Protein AF-0000000069743274 (afdb_homodimer)

Sequence (1326 aa):
MYKWIEPKICWEDLTDAIRLPPSGEKKDCPPCNPGFYNNGSSSCHPCPPGTFSDGTKECRPCPAGTEPALGFEYKWWNVLPGNMKTSCFNVGNSKCDGMNGWEVAGDHIQSGAGGSDNDYLILNLHIPGFKPPTSMTGAMGSELGRITFVFETLCSADCILYFMMDINRKSTNVVESWGGTKEKQAYTHIIFKNATFTFTWAFQRTNEGQDNRRFINDMVKIYSITATNAVDGVASSCRACALGSEQLGSSCVPCPPGHYIEKETNQCKECPPDTYLSIHQVYGKEACIPCGPGSRSTQDHSACYSDCFFYHEKENQTLHYDFSNLSSVGSLMNGPSFTSKGTKYFHFFNISLCGHEGKKMALCTNNITDFTVKEMVAGSDDYTNLVGAFVCQSTIIPSESKGFRAALSSQSIILADTFLGVTVETTLQNINIKEDMFPVPPSQIPDVHFFYKSSTTTTSCVNGRSTAVKMRCNPTKLGAGMISVPSKCPAGTCDGCTFYFLWESSEACPLCTEHDFHEIEGACKRGFQETLYVWNEPKWCIKGISLPEKKLSTCETVDFWLKVGAGVGAFTAVLLVALTCYFWKKNQKLEYKYSKLVMTTNSKECELPAADSCAIMEGEDNEEEVVYSNKQSLLGKLKSLATKEKEDHFESVQLKSSRSPNIMYKWIEPKICWEDLTDAIRLPPSGEKKDCPPCNPGFYNNGSSSCHPCPPGTFSDGTKECRPCPAGTEPALGFEYKWWNVLPGNMKTSCFNVGNSKCDGMNGWEVAGDHIQSGAGGSDNDYLILNLHIPGFKPPTSMTGAMGSELGRITFVFETLCSADCILYFMMDINRKSTNVVESWGGTKEKQAYTHIIFKNATFTFTWAFQRTNEGQDNRRFINDMVKIYSITATNAVDGVASSCRACALGSEQLGSSCVPCPPGHYIEKETNQCKECPPDTYLSIHQVYGKEACIPCGPGSRSTQDHSACYSDCFFYHEKENQTLHYDFSNLSSVGSLMNGPSFTSKGTKYFHFFNISLCGHEGKKMALCTNNITDFTVKEMVAGSDDYTNLVGAFVCQSTIIPSESKGFRAALSSQSIILADTFLGVTVETTLQNINIKEDMFPVPPSQIPDVHFFYKSSTTTTSCVNGRSTAVKMRCNPTKLGAGMISVPSKCPAGTCDGCTFYFLWESSEACPLCTEHDFHEIEGACKRGFQETLYVWNEPKWCIKGISLPEKKLSTCETVDFWLKVGAGVGAFTAVLLVALTCYFWKKNQKLEYKYSKLVMTTNSKECELPAADSCAIMEGEDNEEEVVYSNKQSLLGKLKSLATKEKEDHFESVQLKSSRSPNI

InterPro domains:
  IPR009011 Mannose-6-phosphate receptor binding domain superfamily [G3DSA:2.70.130.10] (306-519)
  IPR009011 Mannose-6-phosphate receptor binding domain superfamily [SSF50911] (304-510)
  IPR009030 Growth factor receptor cysteine-rich domain superfamily [SSF57184] (26-96)
  IPR009030 Growth factor receptor cysteine-rich domain superfamily [SSF57184] (234-309)
  IPR039181 Endosome/lysosome-associated apoptosis and autophagy regulator family member 1/2 [PTHR22727] (1-662)
  IPR044865 MRH domain [PS51914] (306-511)
  IPR056606 Elapor1/2, C-terminal domain [PF23089] (516-551)
  IPR056607 Elapor1/2, mannose 6-phosphate receptor homology domain [PF23087] (315-513)
  IPR056608 Elapor1/2, galactose binding domain [PF23031] (72-235)
  IPR056610 Elapor1/2, TNF receptor-like [PF23091] (31-71)

Structure (mmCIF, N/CA/C/O backbone):
data_AF-0000000069743274-model_v1
#
loop_
_entity.id
_entity.type
_entity.pdbx_description
1 polymer 'MRH domain-containing protein'
#
loop_
_atom_site.group_PDB
_atom_site.id
_atom_site.type_symbol
_atom_site.label_atom_id
_atom_site.label_alt_id
_atom_site.label_comp_id
_atom_site.label_asym_id
_atom_site.label_entity_id
_atom_site.label_seq_id
_atom_site.pdbx_PDB_ins_code
_atom_site.Cartn_x
_atom_site.Cartn_y
_atom_site.Cartn_z
_atom_site.occupancy
_atom_site.B_iso_or_equiv
_atom_site.auth_seq_id
_atom_site.auth_comp_id
_atom_site.auth_asym_id
_atom_site.auth_atom_id
_atom_site.pdbx_PDB_model_num
ATOM 1 N N . MET A 1 1 ? 36.125 -41.031 6.293 1 51 1 MET A N 1
ATOM 2 C CA . MET A 1 1 ? 37.156 -40.188 6.902 1 51 1 MET A CA 1
ATOM 3 C C . MET A 1 1 ? 36.531 -38.969 7.562 1 51 1 MET A C 1
ATOM 5 O O . MET A 1 1 ? 35.656 -38.312 6.977 1 51 1 MET A O 1
ATOM 9 N N . TYR A 1 2 ? 36.656 -38.875 8.836 1 56.78 2 TYR A N 1
ATOM 10 C CA . TYR A 1 2 ? 36.188 -37.75 9.633 1 56.78 2 TYR A CA 1
ATOM 11 C C . TYR A 1 2 ? 37.094 -36.531 9.469 1 56.78 2 TYR A C 1
ATOM 13 O O . TYR A 1 2 ? 38.312 -36.688 9.453 1 56.78 2 TYR A O 1
ATOM 21 N N . LYS A 1 3 ? 36.594 -35.469 8.938 1 60.75 3 LYS A N 1
ATOM 22 C CA . LYS A 1 3 ? 37.344 -34.219 8.891 1 60.75 3 LYS A CA 1
ATOM 23 C C . LYS A 1 3 ? 36.719 -33.156 9.758 1 60.75 3 LYS A C 1
ATOM 25 O O . LYS A 1 3 ? 35.5 -33.156 9.984 1 60.75 3 LYS A O 1
ATOM 30 N N . TRP A 1 4 ? 37.625 -32.312 10.289 1 58.5 4 TRP A N 1
ATOM 31 C CA . TRP A 1 4 ? 37.156 -31.203 11.078 1 58.5 4 TRP A CA 1
ATOM 32 C C . TRP A 1 4 ? 36.375 -30.219 10.195 1 58.5 4 TRP A C 1
ATOM 34 O O . TRP A 1 4 ? 36.688 -30.031 9.023 1 58.5 4 TRP A O 1
ATOM 44 N N . ILE A 1 5 ? 35.219 -29.703 10.703 1 59.84 5 ILE A N 1
ATOM 45 C CA . ILE A 1 5 ? 34.5 -28.625 10.023 1 59.84 5 ILE A CA 1
ATOM 46 C C . ILE A 1 5 ? 35.406 -27.406 9.922 1 59.84 5 ILE A C 1
ATOM 48 O O . ILE A 1 5 ? 35.938 -26.938 10.922 1 59.84 5 ILE A O 1
ATOM 52 N N . GLU A 1 6 ? 35.812 -26.984 8.727 1 56.31 6 GLU A N 1
ATOM 53 C CA . GLU A 1 6 ? 36.688 -25.812 8.562 1 56.31 6 GLU A CA 1
ATOM 54 C C . GLU A 1 6 ? 35.875 -24.516 8.516 1 56.31 6 GLU A C 1
ATOM 56 O O . GLU A 1 6 ? 34.781 -24.484 7.949 1 56.31 6 GLU A O 1
ATOM 61 N N . PRO A 1 7 ? 36.469 -23.453 9.078 1 55.72 7 PRO A N 1
ATOM 62 C CA . PRO A 1 7 ? 37.719 -23.375 9.844 1 55.72 7 PRO A CA 1
ATOM 63 C C . PRO A 1 7 ? 37.594 -24 11.227 1 55.72 7 PRO A C 1
ATOM 65 O O . PRO A 1 7 ? 36.531 -23.922 11.859 1 55.72 7 PRO A O 1
ATOM 68 N N . LYS A 1 8 ? 38.594 -24.641 11.594 1 57.34 8 LYS A N 1
ATOM 69 C CA . LYS A 1 8 ? 38.656 -25.297 12.898 1 57.34 8 LYS A CA 1
ATOM 70 C C . LYS A 1 8 ? 38.688 -24.266 14.031 1 57.34 8 LYS A C 1
ATOM 72 O O . LYS A 1 8 ? 39.625 -23.484 14.125 1 57.34 8 LYS A O 1
ATOM 77 N N . ILE A 1 9 ? 37.688 -24.172 14.609 1 58.56 9 ILE A N 1
ATOM 78 C CA . ILE A 1 9 ? 37.625 -23.172 15.68 1 58.56 9 ILE A CA 1
ATOM 79 C C . ILE A 1 9 ? 37.938 -23.844 17.016 1 58.56 9 ILE A C 1
ATOM 81 O O . ILE A 1 9 ? 38.094 -23.156 18.031 1 58.56 9 ILE A O 1
ATOM 85 N N . CYS A 1 10 ? 37.969 -25.109 16.969 1 60.06 10 CYS A N 1
ATOM 86 C CA . CYS A 1 10 ? 38.156 -25.797 18.25 1 60.06 10 CYS A CA 1
ATOM 87 C C . CYS A 1 10 ? 39.625 -26.125 18.484 1 60.06 10 CYS A C 1
ATOM 89 O O . CYS A 1 10 ? 40.406 -26.203 17.531 1 60.06 10 CYS A O 1
ATOM 91 N N . TRP A 1 11 ? 40.094 -25.984 19.734 1 65.31 11 TRP A N 1
ATOM 92 C CA . TRP A 1 11 ? 41.438 -26.359 20.109 1 65.31 11 TRP A CA 1
ATOM 93 C C . TRP A 1 11 ? 41.531 -27.859 20.359 1 65.31 11 TRP A C 1
ATOM 95 O O . TRP A 1 11 ? 40.75 -28.438 21.094 1 65.31 11 TRP A O 1
ATOM 105 N N . GLU A 1 12 ? 42.312 -28.453 19.609 1 60.69 12 GLU A N 1
ATOM 106 C CA . GLU A 1 12 ? 42.469 -29.891 19.703 1 60.69 12 GLU A CA 1
ATOM 107 C C . GLU A 1 12 ? 43.219 -30.281 20.969 1 60.69 12 GLU A C 1
ATOM 109 O O . GLU A 1 12 ? 43.031 -31.375 21.516 1 60.69 12 GLU A O 1
ATOM 114 N N . ASP A 1 13 ? 44.062 -29.406 21.453 1 62.72 13 ASP A N 1
ATOM 115 C CA . ASP A 1 13 ? 45 -29.797 22.484 1 62.72 13 ASP A CA 1
ATOM 116 C C . ASP A 1 13 ? 44.406 -29.688 23.875 1 62.72 13 ASP A C 1
ATOM 118 O O . ASP A 1 13 ? 45.094 -29.844 24.891 1 62.72 13 ASP A O 1
ATOM 122 N N . LEU A 1 14 ? 43.125 -29.391 23.812 1 61.12 14 LEU A N 1
ATOM 123 C CA . LEU A 1 14 ? 42.562 -29.375 25.141 1 61.12 14 LEU A CA 1
ATOM 124 C C . LEU A 1 14 ? 42.219 -30.781 25.609 1 61.12 14 LEU A C 1
ATOM 126 O O . LEU A 1 14 ? 41.906 -31.656 24.781 1 61.12 14 LEU A O 1
ATOM 130 N N . THR A 1 15 ? 42.562 -31.188 26.812 1 66.5 15 THR A N 1
ATOM 131 C CA . THR A 1 15 ? 42.469 -32.531 27.391 1 66.5 15 THR A CA 1
ATOM 132 C C . THR A 1 15 ? 41.094 -33.125 27.078 1 66.5 15 THR A C 1
ATOM 134 O O . THR A 1 15 ? 41 -34.312 26.781 1 66.5 15 THR A O 1
ATOM 137 N N . ASP A 1 16 ? 40.094 -32.344 27.047 1 63.44 16 ASP A N 1
ATOM 138 C CA . ASP A 1 16 ? 38.75 -32.875 26.859 1 63.44 16 ASP A CA 1
ATOM 139 C C . ASP A 1 16 ? 38.25 -32.625 25.453 1 63.44 16 ASP A C 1
ATOM 141 O O . ASP A 1 16 ? 37.031 -32.719 25.188 1 63.44 16 ASP A O 1
ATOM 145 N N . ALA A 1 17 ? 39.156 -32.344 24.641 1 62.72 17 ALA A N 1
ATOM 146 C CA . ALA A 1 17 ? 38.75 -32.062 23.266 1 62.72 17 ALA A CA 1
ATOM 147 C C . ALA A 1 17 ? 38.469 -33.344 22.5 1 62.72 17 ALA A C 1
ATOM 149 O O . ALA A 1 17 ? 39.125 -34.375 22.734 1 62.72 17 ALA A O 1
ATOM 150 N N . ILE A 1 18 ? 37.406 -33.5 21.844 1 64.69 18 ILE A N 1
ATOM 151 C CA . ILE A 1 18 ? 37.062 -34.688 21.062 1 64.69 18 ILE A CA 1
ATOM 152 C C . ILE A 1 18 ? 38.062 -34.844 19.922 1 64.69 18 ILE A C 1
ATOM 154 O O . ILE A 1 18 ? 38.469 -33.875 19.312 1 64.69 18 ILE A O 1
ATOM 158 N N . ARG A 1 19 ? 38.688 -36.031 19.812 1 63.34 19 ARG A N 1
ATOM 159 C CA . ARG A 1 19 ? 39.625 -36.344 18.75 1 63.34 19 ARG A CA 1
ATOM 160 C C . ARG A 1 19 ? 38.906 -36.938 17.547 1 63.34 19 ARG A C 1
ATOM 162 O O . ARG A 1 19 ? 37.812 -37.5 17.672 1 63.34 19 ARG A O 1
ATOM 169 N N . LEU A 1 20 ? 39.438 -36.594 16.312 1 62.47 20 LEU A N 1
ATOM 170 C CA . LEU A 1 20 ? 38.906 -37.219 15.109 1 62.47 20 LEU A CA 1
ATOM 171 C C . LEU A 1 20 ? 38.906 -38.719 15.219 1 62.47 20 LEU A C 1
ATOM 173 O O . LEU A 1 20 ? 39.906 -39.312 15.648 1 62.47 20 LEU A O 1
ATOM 177 N N . PRO A 1 21 ? 37.844 -39.469 15.188 1 61.56 21 PRO A N 1
ATOM 178 C CA . PRO A 1 21 ? 37.875 -40.938 15.25 1 61.56 21 PRO A CA 1
ATOM 179 C C . PRO A 1 21 ? 38.875 -41.531 14.289 1 61.56 21 PRO A C 1
ATOM 181 O O . PRO A 1 21 ? 39.219 -40.938 13.258 1 61.56 21 PRO A O 1
ATOM 184 N N . PRO A 1 22 ? 39.594 -42.656 14.578 1 53.81 22 PRO A N 1
ATOM 185 C CA . PRO A 1 22 ? 40.594 -43.25 13.695 1 53.81 22 PRO A CA 1
ATOM 186 C C . PRO A 1 22 ? 40 -43.656 12.336 1 53.81 22 PRO A C 1
ATOM 188 O O . PRO A 1 22 ? 38.812 -43.938 12.234 1 53.81 22 PRO A O 1
ATOM 191 N N . SER A 1 23 ? 40.438 -43.25 11.172 1 53.41 23 SER A N 1
ATOM 192 C CA . SER A 1 23 ? 40 -43.438 9.789 1 53.41 23 SER A CA 1
ATOM 193 C C . SER A 1 23 ? 39.719 -44.875 9.484 1 53.41 23 SER A C 1
ATOM 195 O O . SER A 1 23 ? 39.219 -45.219 8.414 1 53.41 23 SER A O 1
ATOM 197 N N . GLY A 1 24 ? 40.219 -45.938 10.141 1 50 24 GLY A N 1
ATOM 198 C CA . GLY A 1 24 ? 40.312 -47.312 9.656 1 50 24 GLY A CA 1
ATOM 199 C C . GLY A 1 24 ? 39 -48.062 9.688 1 50 24 GLY A C 1
ATOM 200 O O . GLY A 1 24 ? 38.938 -49.219 9.273 1 50 24 GLY A O 1
ATOM 201 N N . GLU A 1 25 ? 38.094 -47.906 10.578 1 48.94 25 GLU A N 1
ATOM 202 C CA . GLU A 1 25 ? 37 -48.844 10.648 1 48.94 25 GLU A CA 1
ATOM 203 C C . GLU A 1 25 ? 36.094 -48.75 9.43 1 48.94 25 GLU A C 1
ATOM 205 O O . GLU A 1 25 ? 35.719 -47.656 9.039 1 48.94 25 GLU A O 1
ATOM 210 N N . LYS A 1 26 ? 36.156 -49.875 8.555 1 50.78 26 LYS A N 1
ATOM 211 C CA . LYS A 1 26 ? 35.281 -49.969 7.402 1 50.78 26 LYS A CA 1
ATOM 212 C C . LYS A 1 26 ? 33.812 -49.812 7.809 1 50.78 26 LYS A C 1
ATOM 214 O O . LYS A 1 26 ? 33.312 -50.562 8.656 1 50.78 26 LYS A O 1
ATOM 219 N N . LYS A 1 27 ? 33.25 -48.719 7.816 1 54.84 27 LYS A N 1
ATOM 220 C CA . LYS A 1 27 ? 31.812 -48.594 8.039 1 54.84 27 LYS A CA 1
ATOM 221 C C . LYS A 1 27 ? 31.047 -48.844 6.746 1 54.84 27 LYS A C 1
ATOM 223 O O . LYS A 1 27 ? 31.562 -48.625 5.648 1 54.84 27 LYS A O 1
ATOM 228 N N . ASP A 1 28 ? 29.969 -49.656 6.852 1 56.31 28 ASP A N 1
ATOM 229 C CA . ASP A 1 28 ? 29.094 -49.875 5.703 1 56.31 28 ASP A CA 1
ATOM 230 C C . ASP A 1 28 ? 28.812 -48.562 4.965 1 56.31 28 ASP A C 1
ATOM 232 O O . ASP A 1 28 ? 28.734 -47.5 5.582 1 56.31 28 ASP A O 1
ATOM 236 N N . CYS A 1 29 ? 29.094 -48.625 3.686 1 59.62 29 CYS A N 1
ATOM 237 C CA . CYS A 1 29 ? 28.891 -47.438 2.838 1 59.62 29 CYS A CA 1
ATOM 238 C C . CYS A 1 29 ? 27.5 -46.875 3.035 1 59.62 29 CYS A C 1
ATOM 240 O O . CYS A 1 29 ? 26.516 -47.594 3.094 1 59.62 29 CYS A O 1
ATOM 242 N N . PRO A 1 30 ? 27.406 -45.719 3.439 1 72.38 30 PRO A N 1
ATOM 243 C CA . PRO A 1 30 ? 26.094 -45.062 3.596 1 72.38 30 PRO A CA 1
ATOM 244 C C . PRO A 1 30 ? 25.234 -45.188 2.348 1 72.38 30 PRO A C 1
ATOM 246 O O . PRO A 1 30 ? 25.75 -45.312 1.237 1 72.38 30 PRO A O 1
ATOM 249 N N . PRO A 1 31 ? 24.031 -45.406 2.582 1 80.62 31 PRO A N 1
ATOM 250 C CA . PRO A 1 31 ? 23.125 -45.531 1.433 1 80.62 31 PRO A CA 1
ATOM 251 C C . PRO A 1 31 ? 23.188 -44.312 0.516 1 80.62 31 PRO A C 1
ATOM 253 O O . PRO A 1 31 ? 23.562 -43.219 0.954 1 80.62 31 PRO A O 1
ATOM 256 N N . CYS A 1 32 ? 23.047 -44.562 -0.749 1 89.81 32 CYS A N 1
ATOM 257 C CA . CYS A 1 32 ? 22.953 -43.469 -1.715 1 89.81 32 CYS A CA 1
ATOM 258 C C . CYS A 1 32 ? 21.562 -42.844 -1.693 1 89.81 32 CYS A C 1
ATOM 260 O O . CYS A 1 32 ? 20.609 -43.469 -1.201 1 89.81 32 CYS A O 1
ATOM 262 N N . ASN A 1 33 ? 21.547 -41.625 -2.074 1 93.94 33 ASN A N 1
ATOM 263 C CA . ASN A 1 33 ? 20.234 -41 -2.234 1 93.94 33 ASN A CA 1
ATOM 264 C C . ASN A 1 33 ? 19.375 -41.719 -3.266 1 93.94 33 ASN A C 1
ATOM 266 O O . ASN A 1 33 ? 19.906 -42.312 -4.211 1 93.94 33 ASN A O 1
ATOM 270 N N . PRO A 1 34 ? 18.078 -41.75 -3.053 1 93.75 34 PRO A N 1
ATOM 271 C CA . PRO A 1 34 ? 17.219 -42.375 -4.059 1 93.75 34 PRO A CA 1
ATOM 272 C C . PRO A 1 34 ? 17.5 -41.875 -5.473 1 93.75 34 PRO A C 1
ATOM 274 O O . PRO A 1 34 ? 17.703 -40.656 -5.672 1 93.75 34 PRO A O 1
ATOM 277 N N . GLY A 1 35 ? 17.594 -42.812 -6.449 1 94.62 35 GLY A N 1
ATOM 278 C CA . GLY A 1 35 ? 17.938 -42.469 -7.82 1 94.62 35 GLY A CA 1
ATOM 279 C C . GLY A 1 35 ? 19.391 -42.688 -8.141 1 94.62 35 GLY A C 1
ATOM 280 O O . GLY A 1 35 ? 19.797 -42.656 -9.312 1 94.62 35 GLY A O 1
ATOM 281 N N . PHE A 1 36 ? 20.141 -42.906 -7.094 1 92.88 36 PHE A N 1
ATOM 282 C CA . PHE A 1 36 ? 21.562 -43.188 -7.242 1 92.88 36 PHE A CA 1
ATOM 283 C C . PHE A 1 36 ? 21.875 -44.625 -6.824 1 92.88 36 PHE A C 1
ATOM 285 O O . PHE A 1 36 ? 21.047 -45.281 -6.188 1 92.88 36 PHE A O 1
ATOM 292 N N . TYR A 1 37 ? 22.984 -45.062 -7.352 1 89.56 37 TYR A N 1
ATOM 293 C CA . TYR A 1 37 ? 23.391 -46.406 -6.965 1 89.56 37 TYR A CA 1
ATOM 294 C C . TYR A 1 37 ? 24.906 -46.469 -6.801 1 89.56 37 TYR A C 1
ATOM 296 O O . TYR A 1 37 ? 25.641 -45.594 -7.273 1 89.56 37 TYR A O 1
ATOM 304 N N . ASN A 1 38 ? 25.219 -47.438 -5.988 1 82.88 38 ASN A N 1
ATOM 305 C CA . ASN A 1 38 ? 26.641 -47.688 -5.762 1 82.88 38 ASN A CA 1
ATOM 306 C C . ASN A 1 38 ? 27.156 -48.844 -6.645 1 82.88 38 ASN A C 1
ATOM 308 O O . ASN A 1 38 ? 26.625 -49.938 -6.602 1 82.88 38 ASN A O 1
ATOM 312 N N . ASN A 1 39 ? 28.016 -48.562 -7.707 1 72.75 39 ASN A N 1
ATOM 313 C CA . ASN A 1 39 ? 28.578 -49.594 -8.57 1 72.75 39 ASN A CA 1
ATOM 314 C C . ASN A 1 39 ? 29.797 -50.281 -7.926 1 72.75 39 ASN A C 1
ATOM 316 O O . ASN A 1 39 ? 30.75 -50.625 -8.617 1 72.75 39 ASN A O 1
ATOM 320 N N . GLY A 1 40 ? 29.734 -50.5 -6.707 1 65.06 40 GLY A N 1
ATOM 321 C CA . GLY A 1 40 ? 30.859 -51.156 -6.055 1 65.06 40 GLY A CA 1
ATOM 322 C C . GLY A 1 40 ? 31.938 -50.156 -5.621 1 65.06 40 GLY A C 1
ATOM 323 O O . GLY A 1 40 ? 32.906 -50.562 -4.949 1 65.06 40 GLY A O 1
ATOM 324 N N . SER A 1 41 ? 31.891 -48.969 -6.141 1 62.16 41 SER A N 1
ATOM 325 C CA . SER A 1 41 ? 32.844 -47.969 -5.707 1 62.16 41 SER A CA 1
ATOM 326 C C . SER A 1 41 ? 32.281 -47.094 -4.578 1 62.16 41 SER A C 1
ATOM 328 O O . SER A 1 41 ? 31.109 -47.219 -4.234 1 62.16 41 SER A O 1
ATOM 330 N N . SER A 1 42 ? 33.094 -46.469 -3.793 1 68 42 SER A N 1
ATOM 331 C CA . SER A 1 42 ? 32.75 -45.625 -2.662 1 68 42 SER A CA 1
ATOM 332 C C . SER A 1 42 ? 31.938 -44.406 -3.113 1 68 42 SER A C 1
ATOM 334 O O . SER A 1 42 ? 31.438 -43.656 -2.285 1 68 42 SER A O 1
ATOM 336 N N . SER A 1 43 ? 31.594 -44.312 -4.418 1 79.75 43 SER A N 1
ATOM 337 C CA . SER A 1 43 ? 30.891 -43.125 -4.875 1 79.75 43 SER A CA 1
ATOM 338 C C . SER A 1 43 ? 29.516 -43.469 -5.457 1 79.75 43 SER A C 1
ATOM 340 O O . SER A 1 43 ? 29.344 -44.562 -6.027 1 79.75 43 SER A O 1
ATOM 342 N N . CYS A 1 44 ? 28.562 -42.719 -5.078 1 88 44 CYS A N 1
ATOM 343 C CA . CYS A 1 44 ? 27.219 -42.875 -5.609 1 88 44 CYS A CA 1
ATOM 344 C C . CYS A 1 44 ? 27.094 -42.281 -7.004 1 88 44 CYS A C 1
ATOM 346 O O . CYS A 1 44 ? 27.578 -41.156 -7.246 1 88 44 CYS A O 1
ATOM 348 N N . HIS A 1 45 ? 26.594 -43.062 -7.922 1 88.81 45 HIS A N 1
ATOM 349 C CA . HIS A 1 45 ? 26.391 -42.594 -9.289 1 88.81 45 HIS A CA 1
ATOM 350 C C . HIS A 1 45 ? 24.906 -42.562 -9.633 1 88.81 45 HIS A C 1
ATOM 352 O O . HIS A 1 45 ? 24.125 -43.344 -9.125 1 88.81 45 HIS A O 1
ATOM 358 N N . PRO A 1 46 ? 24.578 -41.594 -10.461 1 92.56 46 PRO A N 1
ATOM 359 C CA . PRO A 1 46 ? 23.172 -41.531 -10.867 1 92.56 46 PRO A CA 1
ATOM 360 C C . PRO A 1 46 ? 22.75 -42.719 -11.719 1 92.56 46 PRO A C 1
ATOM 362 O O . PRO A 1 46 ? 23.531 -43.219 -12.539 1 92.56 46 PRO A O 1
ATOM 365 N N . CYS A 1 47 ? 21.531 -43.188 -11.516 1 93.31 47 CYS A N 1
ATOM 366 C CA . CYS A 1 47 ? 21 -44.25 -12.344 1 93.31 47 CYS A CA 1
ATOM 367 C C . CYS A 1 47 ? 20.875 -43.812 -13.797 1 93.31 47 CYS A C 1
ATOM 369 O O . CYS A 1 47 ? 20.531 -42.688 -14.078 1 93.31 47 CYS A O 1
ATOM 371 N N . PRO A 1 48 ? 21.219 -44.719 -14.68 1 90.88 48 PRO A N 1
ATOM 372 C CA . PRO A 1 48 ? 21.062 -44.375 -16.094 1 90.88 48 PRO A CA 1
ATOM 373 C C . PRO A 1 48 ? 19.625 -44.062 -16.469 1 90.88 48 PRO A C 1
ATOM 375 O O . PRO A 1 48 ? 18.688 -44.406 -15.742 1 90.88 48 PRO A O 1
ATOM 378 N N . PRO A 1 49 ? 19.531 -43.375 -17.625 1 90.06 49 PRO A N 1
ATOM 379 C CA . PRO A 1 49 ? 18.172 -43 -18.047 1 90.06 49 PRO A CA 1
ATOM 380 C C . PRO A 1 49 ? 17.266 -44.219 -18.234 1 90.06 49 PRO A C 1
ATOM 382 O O . PRO A 1 49 ? 17.703 -45.25 -18.797 1 90.06 49 PRO A O 1
ATOM 385 N N . GLY A 1 50 ? 16.125 -44.219 -17.719 1 88.5 50 GLY A N 1
ATOM 386 C CA . GLY A 1 50 ? 15.148 -45.281 -17.859 1 88.5 50 GLY A CA 1
ATOM 387 C C . GLY A 1 50 ? 15.148 -46.25 -16.703 1 88.5 50 GLY A C 1
ATOM 388 O O . GLY A 1 50 ? 14.336 -47.188 -16.656 1 88.5 50 GLY A O 1
ATOM 389 N N . THR A 1 51 ? 16.047 -46.156 -15.914 1 92.25 51 THR A N 1
ATOM 390 C CA . THR A 1 51 ? 16.172 -47.062 -14.766 1 92.25 51 THR A CA 1
ATOM 391 C C . THR A 1 51 ? 15.883 -46.312 -13.469 1 92.25 51 THR A C 1
ATOM 393 O O . THR A 1 51 ? 15.789 -45.062 -13.461 1 92.25 51 THR A O 1
ATOM 396 N N . PHE A 1 52 ? 15.57 -47.031 -12.43 1 93.69 52 PHE A N 1
ATOM 397 C CA . PHE A 1 52 ? 15.289 -46.438 -11.125 1 93.69 52 PHE A CA 1
ATOM 398 C C . PHE A 1 52 ? 15.961 -47.219 -10.008 1 93.69 52 PHE A C 1
ATOM 400 O O . PHE A 1 52 ? 16.359 -48.375 -10.211 1 93.69 52 PHE A O 1
ATOM 407 N N . SER A 1 53 ? 16.266 -46.531 -8.906 1 93.06 53 SER A N 1
ATOM 408 C CA . SER A 1 53 ? 16.812 -47.156 -7.707 1 93.06 53 SER A CA 1
ATOM 409 C C . SER A 1 53 ? 16.375 -46.406 -6.449 1 93.06 53 SER A C 1
ATOM 411 O O . SER A 1 53 ? 16.156 -45.188 -6.488 1 93.06 53 SER A O 1
ATOM 413 N N . ASP A 1 54 ? 16.188 -47.125 -5.434 1 88.19 54 ASP A N 1
ATOM 414 C CA . ASP A 1 54 ? 15.828 -46.5 -4.168 1 88.19 54 ASP A CA 1
ATOM 415 C C . ASP A 1 54 ? 17.078 -46.062 -3.398 1 88.19 54 ASP A C 1
ATOM 417 O O . ASP A 1 54 ? 16.969 -45.562 -2.283 1 88.19 54 ASP A O 1
ATOM 421 N N . GLY A 1 55 ? 18.203 -46.25 -3.992 1 88.38 55 GLY A N 1
ATOM 422 C CA . GLY A 1 55 ? 19.453 -45.844 -3.354 1 88.38 55 GLY A CA 1
ATOM 423 C C . GLY A 1 55 ? 20.203 -47 -2.727 1 88.38 55 GLY A C 1
ATOM 424 O O . GLY A 1 55 ? 21.391 -46.906 -2.438 1 88.38 55 GLY A O 1
ATOM 425 N N . THR A 1 56 ? 19.422 -48.125 -2.48 1 82.81 56 THR A N 1
ATOM 426 C CA . THR A 1 56 ? 20.047 -49.281 -1.813 1 82.81 56 THR A CA 1
ATOM 427 C C . THR A 1 56 ? 20.297 -50.406 -2.807 1 82.81 56 THR A C 1
ATOM 429 O O . THR A 1 56 ? 21.141 -51.25 -2.564 1 82.81 56 THR A O 1
ATOM 432 N N . LYS A 1 57 ? 19.594 -50.344 -3.896 1 84.31 57 LYS A N 1
ATOM 433 C CA . LYS A 1 57 ? 19.688 -51.438 -4.871 1 84.31 57 LYS A CA 1
ATOM 434 C C . LYS A 1 57 ? 20.281 -50.938 -6.188 1 84.31 57 LYS A C 1
ATOM 436 O O . LYS A 1 57 ? 20.453 -49.719 -6.379 1 84.31 57 LYS A O 1
ATOM 441 N N . GLU A 1 58 ? 20.641 -51.875 -6.973 1 87.44 58 GLU A N 1
ATOM 442 C CA . GLU A 1 58 ? 21.125 -51.531 -8.305 1 87.44 58 GLU A CA 1
ATOM 443 C C . GLU A 1 58 ? 20 -51 -9.18 1 87.44 58 GLU A C 1
ATOM 445 O O . GLU A 1 58 ? 18.812 -51.25 -8.922 1 87.44 58 GLU A O 1
ATOM 450 N N . CYS A 1 59 ? 20.422 -50.25 -10.125 1 93.12 59 CYS A N 1
ATOM 451 C CA . CYS A 1 59 ? 19.438 -49.625 -11.023 1 93.12 59 CYS A CA 1
ATOM 452 C C . CYS A 1 59 ? 18.719 -50.688 -11.852 1 93.12 59 CYS A C 1
ATOM 454 O O . CYS A 1 59 ? 19.359 -51.594 -12.391 1 93.12 59 CYS A O 1
ATOM 456 N N . ARG A 1 60 ? 17.469 -50.688 -11.875 1 92.94 60 ARG A N 1
ATOM 457 C CA . ARG A 1 60 ? 16.625 -51.594 -12.672 1 92.94 60 ARG A CA 1
ATOM 458 C C . ARG A 1 60 ? 15.805 -50.812 -13.688 1 92.94 60 ARG A C 1
ATOM 460 O O . ARG A 1 60 ? 15.391 -49.688 -13.43 1 92.94 60 ARG A O 1
ATOM 467 N N . PRO A 1 61 ? 15.617 -51.375 -14.82 1 91.88 61 PRO A N 1
ATOM 468 C CA . PRO A 1 61 ? 14.773 -50.719 -15.805 1 91.88 61 PRO A CA 1
ATOM 469 C C . PRO A 1 61 ? 13.312 -50.625 -15.375 1 91.88 61 PRO A C 1
ATOM 471 O O . PRO A 1 61 ? 12.797 -51.531 -14.727 1 91.88 61 PRO A O 1
ATOM 474 N N . CYS A 1 62 ? 12.727 -49.594 -15.703 1 89.56 62 CYS A N 1
ATOM 475 C CA . CYS A 1 62 ? 11.305 -49.438 -15.398 1 89.56 62 CYS A CA 1
ATOM 476 C C . CYS A 1 62 ? 10.461 -50.438 -16.188 1 89.56 62 CYS A C 1
ATOM 478 O O . CYS A 1 62 ? 10.719 -50.688 -17.359 1 89.56 62 CYS A O 1
ATOM 480 N N . PRO A 1 63 ? 9.492 -51.094 -15.492 1 83.19 63 PRO A N 1
ATOM 481 C CA . PRO A 1 63 ? 8.625 -52.062 -16.172 1 83.19 63 PRO A CA 1
ATOM 482 C C . PRO A 1 63 ? 7.805 -51.406 -17.297 1 83.19 63 PRO A C 1
ATOM 484 O O . PRO A 1 63 ? 7.691 -50.188 -17.359 1 83.19 63 PRO A O 1
ATOM 487 N N . ALA A 1 64 ? 7.312 -52.312 -18.141 1 76.69 64 ALA A N 1
ATOM 488 C CA . ALA A 1 64 ? 6.473 -51.812 -19.234 1 76.69 64 ALA A CA 1
ATOM 489 C C . ALA A 1 64 ? 5.242 -51.094 -18.703 1 76.69 64 ALA A C 1
ATOM 491 O O . ALA A 1 64 ? 4.633 -51.531 -17.719 1 76.69 64 ALA A O 1
ATOM 492 N N . GLY A 1 65 ? 4.98 -49.938 -19.219 1 76.44 65 GLY A N 1
ATOM 493 C CA . GLY A 1 65 ? 3.832 -49.125 -18.797 1 76.44 65 GLY A CA 1
ATOM 494 C C . GLY A 1 65 ? 4.168 -48.125 -17.703 1 76.44 65 GLY A C 1
ATOM 495 O O . GLY A 1 65 ? 3.273 -47.531 -17.094 1 76.44 65 GLY A O 1
ATOM 496 N N . THR A 1 66 ? 5.32 -48.156 -17.359 1 82.25 66 THR A N 1
ATOM 497 C CA . THR A 1 66 ? 5.762 -47.188 -16.359 1 82.25 66 THR A CA 1
ATOM 498 C C . THR A 1 66 ? 6.891 -46.312 -16.891 1 82.25 66 THR A C 1
ATOM 500 O O . THR A 1 66 ? 7.508 -46.656 -17.906 1 82.25 66 THR A O 1
ATOM 503 N N . GLU A 1 67 ? 6.992 -45.188 -16.422 1 86 67 GLU A N 1
ATOM 504 C CA . GLU A 1 67 ? 8.086 -44.281 -16.75 1 86 67 GLU A CA 1
ATOM 505 C C . GLU A 1 67 ? 8.82 -43.812 -15.492 1 86 67 GLU A C 1
ATOM 507 O O . GLU A 1 67 ? 8.234 -43.75 -14.414 1 86 67 GLU A O 1
ATOM 512 N N . PRO A 1 68 ? 10.102 -43.625 -15.672 1 89.44 68 PRO A N 1
ATOM 513 C CA . PRO A 1 68 ? 10.852 -43.156 -14.492 1 89.44 68 PRO A CA 1
ATOM 514 C C . PRO A 1 68 ? 10.391 -41.812 -13.977 1 89.44 68 PRO A C 1
ATOM 516 O O . PRO A 1 68 ? 10.141 -40.906 -14.766 1 89.44 68 PRO A O 1
ATOM 519 N N . ALA A 1 69 ? 10.117 -41.656 -12.688 1 89.56 69 ALA A N 1
ATOM 520 C CA . ALA A 1 69 ? 9.789 -40.406 -12.047 1 89.56 69 ALA A CA 1
ATOM 521 C C . ALA A 1 69 ? 11.047 -39.562 -11.797 1 89.56 69 ALA A C 1
ATOM 523 O O . ALA A 1 69 ? 11.68 -39.688 -10.742 1 89.56 69 ALA A O 1
ATOM 524 N N . LEU A 1 70 ? 11.297 -38.656 -12.711 1 91.5 70 LEU A N 1
ATOM 525 C CA . LEU A 1 70 ? 12.539 -37.906 -12.648 1 91.5 70 LEU A CA 1
ATOM 526 C C . LEU A 1 70 ? 12.477 -36.844 -11.555 1 91.5 70 LEU A C 1
ATOM 528 O O . LEU A 1 70 ? 11.43 -36.219 -11.359 1 91.5 70 LEU A O 1
ATOM 532 N N . GLY A 1 71 ? 13.477 -36.656 -10.805 1 94.44 71 GLY A N 1
ATOM 533 C CA . GLY A 1 71 ? 13.617 -35.688 -9.75 1 94.44 71 GLY A CA 1
ATOM 534 C C . GLY A 1 71 ? 14.812 -35.906 -8.852 1 94.44 71 GLY A C 1
ATOM 535 O O . GLY A 1 71 ? 15.727 -36.656 -9.219 1 94.44 71 GLY A O 1
ATOM 536 N N . PHE A 1 72 ? 14.867 -35.156 -7.789 1 95.44 72 PHE A N 1
ATOM 537 C CA . PHE A 1 72 ? 15.914 -35.344 -6.793 1 95.44 72 PHE A CA 1
ATOM 538 C C . PHE A 1 72 ? 15.32 -35.5 -5.402 1 95.44 72 PHE A C 1
ATOM 540 O O . PHE A 1 72 ? 14.344 -34.844 -5.051 1 95.44 72 PHE A O 1
ATOM 547 N N . GLU A 1 73 ? 15.812 -36.438 -4.77 1 94.56 73 GLU A N 1
ATOM 548 C CA . GLU A 1 73 ? 15.508 -36.656 -3.357 1 94.56 73 GLU A CA 1
ATOM 549 C C . GLU A 1 73 ? 16.781 -36.781 -2.531 1 94.56 73 GLU A C 1
ATOM 551 O O . GLU A 1 73 ? 17.328 -37.875 -2.41 1 94.56 73 GLU A O 1
ATOM 556 N N . TYR A 1 74 ? 17.125 -35.719 -1.906 1 95.44 74 TYR A N 1
ATOM 557 C CA . TYR A 1 74 ? 18.328 -35.719 -1.094 1 95.44 74 TYR A CA 1
ATOM 558 C C . TYR A 1 74 ? 18 -35.875 0.385 1 95.44 74 TYR A C 1
ATOM 560 O O . TYR A 1 74 ? 17.422 -34.969 0.994 1 95.44 74 TYR A O 1
ATOM 568 N N . LYS A 1 75 ? 18.281 -36.969 0.934 1 93.19 75 LYS A N 1
ATOM 569 C CA . LYS A 1 75 ? 18.062 -37.219 2.357 1 93.19 75 LYS A CA 1
ATOM 570 C C . LYS A 1 75 ? 19.344 -37.719 3.027 1 93.19 75 LYS A C 1
ATOM 572 O O . LYS A 1 75 ? 19.453 -37.688 4.254 1 93.19 75 LYS A O 1
ATOM 577 N N . TRP A 1 76 ? 20.219 -38.25 2.201 1 89.94 76 TRP A N 1
ATOM 578 C CA . TRP A 1 76 ? 21.531 -38.656 2.695 1 89.94 76 TRP A CA 1
ATOM 579 C C . TRP A 1 76 ? 22.609 -37.688 2.293 1 89.94 76 TRP A C 1
ATOM 581 O O . TRP A 1 76 ? 22.891 -37.5 1.103 1 89.94 76 TRP A O 1
ATOM 591 N N . TRP A 1 77 ? 23.219 -37.094 3.299 1 92.75 77 TRP A N 1
ATOM 592 C CA . TRP A 1 77 ? 24.156 -36 3.07 1 92.75 77 TRP A CA 1
ATOM 593 C C . TRP A 1 77 ? 25.578 -36.406 3.4 1 92.75 77 TRP A C 1
ATOM 595 O O . TRP A 1 77 ? 26.219 -35.812 4.281 1 92.75 77 TRP A O 1
ATOM 605 N N . ASN A 1 78 ? 26.062 -37.344 2.721 1 85.69 78 ASN A N 1
ATOM 606 C CA . ASN A 1 78 ? 27.438 -37.812 2.889 1 85.69 78 ASN A CA 1
ATOM 607 C C . ASN A 1 78 ? 28.406 -36.969 2.064 1 85.69 78 ASN A C 1
ATOM 609 O O . ASN A 1 78 ? 29.531 -36.688 2.5 1 85.69 78 ASN A O 1
ATOM 613 N N . VAL A 1 79 ? 27.969 -36.625 0.883 1 87.81 79 VAL A N 1
ATOM 614 C CA . VAL A 1 79 ? 28.672 -35.719 -0.014 1 87.81 79 VAL A CA 1
ATOM 615 C C . VAL A 1 79 ? 27.688 -34.719 -0.595 1 87.81 79 VAL A C 1
ATOM 617 O O . VAL A 1 79 ? 26.5 -35.031 -0.758 1 87.81 79 VAL A O 1
ATOM 620 N N . LEU A 1 80 ? 28.188 -33.531 -0.772 1 93.19 80 LEU A N 1
ATOM 621 C CA . LEU A 1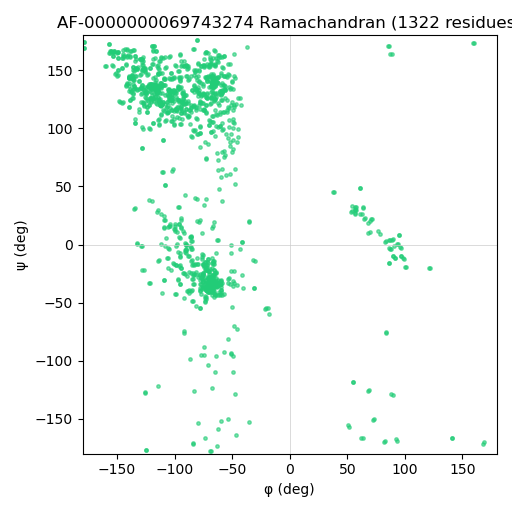 80 ? 27.312 -32.531 -1.393 1 93.19 80 LEU A CA 1
ATOM 622 C C . LEU A 1 80 ? 26.984 -32.906 -2.83 1 93.19 80 LEU A C 1
ATOM 624 O O . LEU A 1 80 ? 27.891 -33.188 -3.627 1 93.19 80 LEU A O 1
ATOM 628 N N . PRO A 1 81 ? 25.719 -33 -3.082 1 93.06 81 PRO A N 1
ATOM 629 C CA . PRO A 1 81 ? 25.344 -33.375 -4.441 1 93.06 81 PRO A CA 1
ATOM 630 C C . PRO A 1 81 ? 26 -32.5 -5.508 1 93.06 81 PRO A C 1
ATOM 632 O O . PRO A 1 81 ? 26.297 -31.328 -5.25 1 93.06 81 PRO A O 1
ATOM 635 N N . GLY A 1 82 ? 26.141 -33.031 -6.684 1 91.25 82 GLY A N 1
ATOM 636 C CA . GLY A 1 82 ? 26.875 -32.375 -7.762 1 91.25 82 GLY A CA 1
ATOM 637 C C . GLY A 1 82 ? 26.203 -31.125 -8.258 1 91.25 82 GLY A C 1
ATOM 638 O O . GLY A 1 82 ? 26.859 -30.219 -8.781 1 91.25 82 GLY A O 1
ATOM 639 N N . ASN A 1 83 ? 24.953 -31.109 -8.172 1 94.12 83 ASN A N 1
ATOM 640 C CA . ASN A 1 83 ? 24.234 -29.938 -8.664 1 94.12 83 ASN A CA 1
ATOM 641 C C . ASN A 1 83 ? 24 -28.922 -7.547 1 94.12 83 ASN A C 1
ATOM 643 O O . ASN A 1 83 ? 23.156 -28.016 -7.684 1 94.12 83 ASN A O 1
ATOM 647 N N . MET A 1 84 ? 24.641 -29.109 -6.434 1 95.12 84 MET A N 1
ATOM 648 C CA . MET A 1 84 ? 24.578 -28.172 -5.328 1 95.12 84 MET A CA 1
ATOM 649 C C . MET A 1 84 ? 25.922 -27.516 -5.078 1 95.12 84 MET A C 1
ATOM 651 O O . MET A 1 84 ? 26.969 -28.094 -5.41 1 95.12 84 MET A O 1
ATOM 655 N N . LYS A 1 85 ? 25.844 -26.312 -4.645 1 93.5 85 LYS A N 1
ATOM 656 C CA . LYS A 1 85 ? 27.047 -25.562 -4.285 1 93.5 85 LYS A CA 1
ATOM 657 C C . LYS A 1 85 ? 26.844 -24.797 -2.98 1 93.5 85 LYS A C 1
ATOM 659 O O . LYS A 1 85 ? 25.719 -24.422 -2.645 1 93.5 85 LYS A O 1
ATOM 664 N N . THR A 1 86 ? 27.875 -24.672 -2.213 1 93.31 86 THR A N 1
ATOM 665 C CA . THR A 1 86 ? 27.828 -23.922 -0.963 1 93.31 86 THR A CA 1
ATOM 666 C C . THR A 1 86 ? 28.859 -22.797 -0.972 1 93.31 86 THR A C 1
ATOM 668 O O . THR A 1 86 ? 29.938 -22.938 -1.572 1 93.31 86 THR A O 1
ATOM 671 N N . SER A 1 87 ? 28.5 -21.656 -0.493 1 89.5 87 SER A N 1
ATOM 672 C CA . SER A 1 87 ? 29.391 -20.516 -0.415 1 89.5 87 SER A CA 1
ATOM 673 C C . SER A 1 87 ? 29.047 -19.609 0.764 1 89.5 87 SER A C 1
ATOM 675 O O . SER A 1 87 ? 28.062 -19.859 1.472 1 89.5 87 SER A O 1
ATOM 677 N N . CYS A 1 88 ? 29.969 -18.734 1.071 1 86.62 88 CYS A N 1
ATOM 678 C CA . CYS A 1 88 ? 29.781 -17.719 2.113 1 86.62 88 CYS A CA 1
ATOM 679 C C . CYS A 1 88 ? 30.031 -16.328 1.57 1 86.62 88 CYS A C 1
ATOM 681 O O . CYS A 1 88 ? 30.922 -16.125 0.741 1 86.62 88 CYS A O 1
ATOM 683 N N . PHE A 1 89 ? 29.062 -15.469 1.982 1 75.19 89 PHE A N 1
ATOM 684 C CA . PHE A 1 89 ? 29.125 -14.117 1.449 1 75.19 89 PHE A CA 1
ATOM 685 C C . PHE A 1 89 ? 28.891 -13.086 2.553 1 75.19 89 PHE A C 1
ATOM 687 O O . PHE A 1 89 ? 28.109 -13.336 3.48 1 75.19 89 PHE A O 1
ATOM 694 N N . ASN A 1 90 ? 29.75 -12.039 2.5 1 71.81 90 ASN A N 1
ATOM 695 C CA . ASN A 1 90 ? 29.516 -10.883 3.361 1 71.81 90 ASN A CA 1
ATOM 696 C C . ASN A 1 90 ? 29.688 -9.57 2.598 1 71.81 90 ASN A C 1
ATOM 698 O O . ASN A 1 90 ? 30.625 -9.422 1.82 1 71.81 90 ASN A O 1
ATOM 702 N N . VAL A 1 91 ? 28.781 -8.641 2.752 1 56.66 91 VAL A N 1
ATOM 703 C CA . VAL A 1 91 ? 28.812 -7.375 2.027 1 56.66 91 VAL A CA 1
ATOM 704 C C . VAL A 1 91 ? 29.875 -6.461 2.617 1 56.66 91 VAL A C 1
ATOM 706 O O . VAL A 1 91 ? 30.516 -5.691 1.892 1 56.66 91 VAL A O 1
ATOM 709 N N . GLY A 1 92 ? 30.172 -6.5 3.938 1 53.81 92 GLY A N 1
ATOM 710 C CA . GLY A 1 92 ? 31.031 -5.555 4.633 1 53.81 92 GLY A CA 1
ATOM 711 C C . GLY A 1 92 ? 32.469 -6.023 4.738 1 53.81 92 GLY A C 1
ATOM 712 O O . GLY A 1 92 ? 33.375 -5.219 4.984 1 53.81 92 GLY A O 1
ATOM 713 N N . ASN A 1 93 ? 32.719 -7.402 4.59 1 63.88 93 ASN A N 1
ATOM 714 C CA . ASN A 1 93 ? 34.062 -7.926 4.75 1 63.88 93 ASN A CA 1
ATOM 715 C C . ASN A 1 93 ? 34.312 -9.156 3.885 1 63.88 93 ASN A C 1
ATOM 717 O O . ASN A 1 93 ? 33.375 -9.672 3.262 1 63.88 93 ASN A O 1
ATOM 721 N N . SER A 1 94 ? 35.562 -9.555 3.719 1 67.12 94 SER A N 1
ATOM 722 C CA . SER A 1 94 ? 35.906 -10.711 2.895 1 67.12 94 SER A CA 1
ATOM 723 C C . SER A 1 94 ? 36.438 -11.867 3.75 1 67.12 94 SER A C 1
ATOM 725 O O . SER A 1 94 ? 37.188 -12.703 3.275 1 67.12 94 SER A O 1
ATOM 727 N N . LYS A 1 95 ? 36.031 -11.891 4.957 1 77.06 95 LYS A N 1
ATOM 728 C CA . LYS A 1 95 ? 36.562 -12.883 5.891 1 77.06 95 LYS A CA 1
ATOM 729 C C . LYS A 1 95 ? 36.094 -14.289 5.516 1 77.06 95 LYS A C 1
ATOM 731 O O . LYS A 1 95 ? 36.812 -15.266 5.793 1 77.06 95 LYS A O 1
ATOM 736 N N . CYS A 1 96 ? 34.938 -14.367 4.906 1 80.75 96 CYS A N 1
ATOM 737 C CA . CYS A 1 96 ? 34.438 -15.711 4.652 1 80.75 96 CYS A CA 1
ATOM 738 C C . CYS A 1 96 ? 34.5 -16.047 3.166 1 80.75 96 CYS A C 1
ATOM 740 O O . CYS A 1 96 ? 34 -17.078 2.734 1 80.75 96 CYS A O 1
ATOM 742 N N . ASP A 1 97 ? 35.25 -15.211 2.549 1 75.88 97 ASP A N 1
ATOM 743 C CA . ASP A 1 97 ? 35.344 -15.453 1.111 1 75.88 97 ASP A CA 1
ATOM 744 C C . ASP A 1 97 ? 36.031 -16.797 0.819 1 75.88 97 ASP A C 1
ATOM 746 O O . ASP A 1 97 ? 37.094 -17.078 1.345 1 75.88 97 ASP A O 1
ATOM 750 N N . GLY A 1 98 ? 35.438 -17.625 -0.002 1 77.5 98 GLY A N 1
ATOM 751 C CA . GLY A 1 98 ? 36 -18.906 -0.396 1 77.5 98 GLY A CA 1
ATOM 752 C C . GLY A 1 98 ? 35.656 -20.047 0.552 1 77.5 98 GLY A C 1
ATOM 753 O O . GLY A 1 98 ? 35.969 -21.203 0.293 1 77.5 98 GLY A O 1
ATOM 754 N N . MET A 1 99 ? 34.969 -19.672 1.606 1 82.12 99 MET A N 1
ATOM 755 C CA . MET A 1 99 ? 34.594 -20.703 2.57 1 82.12 99 MET A CA 1
ATOM 756 C C . MET A 1 99 ? 33.219 -21.297 2.203 1 82.12 99 MET A C 1
ATOM 758 O O . MET A 1 99 ? 32.438 -20.656 1.495 1 82.12 99 MET A O 1
ATOM 762 N N . ASN A 1 100 ? 33.094 -22.562 2.688 1 88 100 ASN A N 1
ATOM 763 C CA . ASN A 1 100 ? 31.781 -23.188 2.521 1 88 100 ASN A CA 1
ATOM 764 C C . ASN A 1 100 ? 30.781 -22.703 3.574 1 88 100 ASN A C 1
ATOM 766 O O . ASN A 1 100 ? 31.094 -22.672 4.766 1 88 100 ASN A O 1
ATOM 770 N N . GLY A 1 101 ? 29.656 -22.312 3.141 1 92.94 101 GLY A N 1
ATOM 771 C CA . GLY A 1 101 ? 28.625 -21.859 4.062 1 92.94 101 GLY A CA 1
ATOM 772 C C . GLY A 1 101 ? 27.891 -22.984 4.746 1 92.94 101 GLY A C 1
ATOM 773 O O . GLY A 1 101 ? 27.281 -22.781 5.797 1 92.94 101 GLY A O 1
ATOM 774 N N . TRP A 1 102 ? 27.859 -24.094 4.105 1 95.62 102 TRP A N 1
ATOM 775 C CA . TRP A 1 102 ? 27.141 -25.266 4.637 1 95.62 102 TRP A CA 1
ATOM 776 C C . TRP A 1 102 ? 28.047 -26.484 4.664 1 95.62 102 TRP A C 1
ATOM 778 O O . TRP A 1 102 ? 29.016 -26.578 3.889 1 95.62 102 TRP A O 1
ATOM 788 N N . GLU A 1 103 ? 27.734 -27.406 5.641 1 93 103 GLU A N 1
ATOM 789 C CA . GLU A 1 103 ? 28.516 -28.625 5.801 1 93 103 GLU A CA 1
ATOM 790 C C . GLU A 1 103 ? 27.609 -29.844 5.883 1 93 103 GLU A C 1
ATOM 792 O O . GLU A 1 103 ? 26.547 -29.797 6.504 1 93 103 GLU A O 1
ATOM 797 N N . VAL A 1 104 ? 28.094 -30.938 5.211 1 93.06 104 VAL A N 1
ATOM 798 C CA . VAL A 1 104 ? 27.312 -32.156 5.211 1 93.06 104 VAL A CA 1
ATOM 799 C C . VAL A 1 104 ? 27.531 -32.906 6.531 1 93.06 104 VAL A C 1
ATOM 801 O O . VAL A 1 104 ? 28.625 -32.906 7.086 1 93.06 104 VAL A O 1
ATOM 804 N N . ALA A 1 105 ? 26.422 -33.5 7.031 1 90.5 105 ALA A N 1
ATOM 805 C CA . ALA A 1 105 ? 26.484 -34.188 8.312 1 90.5 105 ALA A CA 1
ATOM 806 C C . ALA A 1 105 ? 25.766 -35.531 8.25 1 90.5 105 ALA A C 1
ATOM 808 O O . ALA A 1 105 ? 25.078 -35.906 9.188 1 90.5 105 ALA A O 1
ATOM 809 N N . GLY A 1 106 ? 25.734 -36.188 7.156 1 88.62 106 GLY A N 1
ATOM 810 C CA . GLY A 1 106 ? 25.172 -37.531 7.027 1 88.62 106 GLY A CA 1
ATOM 811 C C . GLY A 1 106 ? 23.672 -37.531 6.824 1 88.62 106 GLY A C 1
ATOM 812 O O . GLY A 1 106 ? 23.188 -37.688 5.699 1 88.62 106 GLY A O 1
ATOM 813 N N . ASP A 1 107 ? 23 -37.281 8 1 88.88 107 ASP A N 1
ATOM 814 C CA . ASP A 1 107 ? 21.531 -37.344 7.922 1 88.88 107 ASP A CA 1
ATOM 815 C C . ASP A 1 107 ? 20.938 -35.938 7.695 1 88.88 107 ASP A C 1
ATOM 817 O O . ASP A 1 107 ? 19.719 -35.812 7.547 1 88.88 107 ASP A O 1
ATOM 821 N N . HIS A 1 108 ? 21.766 -35 7.77 1 94.31 108 HIS A N 1
ATOM 822 C CA . HIS A 1 108 ? 21.344 -33.656 7.477 1 94.31 108 HIS A CA 1
ATOM 823 C C . HIS A 1 108 ? 22.5 -32.781 6.988 1 94.31 108 HIS A C 1
ATOM 825 O O . HIS A 1 108 ? 23.656 -33.25 6.988 1 94.31 108 HIS A O 1
ATOM 831 N N . ILE A 1 109 ? 22.141 -31.719 6.395 1 95.75 109 ILE A N 1
ATOM 832 C CA . ILE A 1 109 ? 23.125 -30.688 6.082 1 95.75 109 ILE A CA 1
ATOM 833 C C . ILE A 1 109 ? 22.906 -29.469 6.977 1 95.75 109 ILE A C 1
ATOM 835 O O . ILE A 1 109 ? 21.766 -29.141 7.309 1 95.75 109 ILE A O 1
ATOM 839 N N . GLN A 1 110 ? 23.969 -28.906 7.488 1 95.62 110 GLN A N 1
ATOM 840 C CA . GLN A 1 110 ? 23.828 -27.812 8.438 1 95.62 110 GLN A CA 1
ATOM 841 C C . GLN A 1 110 ? 24.703 -26.625 8.047 1 95.62 110 GLN A C 1
ATOM 843 O O . GLN A 1 110 ? 25.656 -26.781 7.277 1 95.62 110 GLN A O 1
ATOM 848 N N . SER A 1 111 ? 24.312 -25.469 8.602 1 94.75 111 SER A N 1
ATOM 849 C CA . SER A 1 111 ? 25.094 -24.266 8.328 1 94.75 111 SER A CA 1
ATOM 850 C C . SER A 1 111 ? 26.484 -24.344 8.93 1 94.75 111 SER A C 1
ATOM 852 O O . SER A 1 111 ? 26.672 -24.906 10.016 1 94.75 111 SER A O 1
ATOM 854 N N . GLY A 1 112 ? 27.406 -23.766 8.188 1 90.44 112 GLY A N 1
ATOM 855 C CA . GLY A 1 112 ? 28.781 -23.766 8.641 1 90.44 112 GLY A CA 1
ATOM 856 C C . GLY A 1 112 ? 29.094 -22.641 9.609 1 90.44 112 GLY A C 1
ATOM 857 O O . GLY A 1 112 ? 28.188 -21.938 10.062 1 90.44 112 GLY A O 1
ATOM 858 N N . ALA A 1 113 ? 30.344 -22.469 9.914 1 85.31 113 ALA A N 1
ATOM 859 C CA . ALA A 1 113 ? 30.766 -21.484 10.914 1 85.31 113 ALA A CA 1
ATOM 860 C C . ALA A 1 113 ? 30.922 -20.109 10.281 1 85.31 113 ALA A C 1
ATOM 862 O O . ALA A 1 113 ? 30.641 -19.094 10.93 1 85.31 113 ALA A O 1
ATOM 863 N N . GLY A 1 114 ? 31.25 -20.031 9.047 1 83.44 114 GLY A N 1
ATOM 864 C CA . GLY A 1 114 ? 31.5 -18.75 8.414 1 83.44 114 GLY A CA 1
ATOM 865 C C . GLY A 1 114 ? 32.656 -18 9.023 1 83.44 114 GLY A C 1
ATOM 866 O O . GLY A 1 114 ? 33.469 -18.578 9.742 1 83.44 114 GLY A O 1
ATOM 867 N N . GLY A 1 115 ? 32.812 -16.656 8.711 1 82.38 115 GLY A N 1
ATOM 868 C CA . GLY A 1 115 ? 33.875 -15.805 9.227 1 82.38 115 GLY A CA 1
ATOM 869 C C . GLY A 1 115 ? 33.375 -14.773 10.227 1 82.38 115 GLY A C 1
ATOM 870 O O . GLY A 1 115 ? 34.125 -14.297 11.062 1 82.38 115 GLY A O 1
ATOM 871 N N . SER A 1 116 ? 32.219 -14.391 10.047 1 84.12 116 SER A N 1
ATOM 872 C CA . SER A 1 116 ? 31.531 -13.445 10.922 1 84.12 116 SER A CA 1
ATOM 873 C C . SER A 1 116 ? 30.094 -13.859 11.156 1 84.12 116 SER A C 1
ATOM 875 O O . SER A 1 116 ? 29.531 -14.656 10.391 1 84.12 116 SER A O 1
ATOM 877 N N . ASP A 1 117 ? 29.531 -13.289 12.227 1 84.81 117 ASP A N 1
ATOM 878 C CA . ASP A 1 117 ? 28.172 -13.68 12.578 1 84.81 117 ASP A CA 1
ATOM 879 C C . ASP A 1 117 ? 27.156 -13.086 11.594 1 84.81 117 ASP A C 1
ATOM 881 O O . ASP A 1 117 ? 26.031 -13.57 11.484 1 84.81 117 ASP A O 1
ATOM 885 N N . ASN A 1 118 ? 27.594 -12.039 10.953 1 79.12 118 ASN A N 1
ATOM 886 C CA . ASN A 1 118 ? 26.641 -11.422 10.023 1 79.12 118 ASN A CA 1
ATOM 887 C C . ASN A 1 118 ? 26.859 -11.922 8.594 1 79.12 118 ASN A C 1
ATOM 889 O O . ASN A 1 118 ? 26.422 -11.289 7.637 1 79.12 118 ASN A O 1
ATOM 893 N N . ASP A 1 119 ? 27.594 -13.078 8.477 1 83.81 119 ASP A N 1
ATOM 894 C CA . ASP A 1 119 ? 27.812 -13.688 7.168 1 83.81 119 ASP A CA 1
ATOM 895 C C . ASP A 1 119 ? 26.516 -14.312 6.645 1 83.81 119 ASP A C 1
ATOM 897 O O . ASP A 1 119 ? 25.688 -14.797 7.422 1 83.81 119 ASP A O 1
ATOM 901 N N . TYR A 1 120 ? 26.391 -14.203 5.352 1 85.94 120 TYR A N 1
ATOM 902 C CA . TYR A 1 120 ? 25.375 -15.031 4.707 1 85.94 120 TYR A CA 1
ATOM 903 C C . TYR A 1 120 ? 25.938 -16.391 4.309 1 85.94 120 TYR A C 1
ATOM 905 O O . TYR A 1 120 ? 26.828 -16.469 3.459 1 85.94 120 TYR A O 1
ATOM 913 N N . LEU A 1 121 ? 25.484 -17.406 5.004 1 93.19 121 LEU A N 1
ATOM 914 C CA . LEU A 1 121 ? 25.844 -18.766 4.637 1 93.19 121 LEU A CA 1
ATOM 915 C C . LEU A 1 121 ? 24.891 -19.312 3.566 1 93.19 121 LEU A C 1
ATOM 917 O O . LEU A 1 121 ? 23.703 -19.516 3.826 1 93.19 121 LEU A O 1
ATOM 921 N N . ILE A 1 122 ? 25.516 -19.656 2.447 1 91.88 122 ILE A N 1
ATOM 922 C CA . ILE A 1 122 ? 24.672 -19.844 1.27 1 91.88 122 ILE A CA 1
ATOM 923 C C . ILE A 1 122 ? 24.781 -21.281 0.793 1 91.88 122 ILE A C 1
ATOM 925 O O . ILE A 1 122 ? 25.875 -21.859 0.734 1 91.88 122 ILE A O 1
ATOM 929 N N . LEU A 1 123 ? 23.656 -21.922 0.496 1 95.44 123 LEU A N 1
ATOM 930 C CA . LEU A 1 123 ? 23.5 -23.203 -0.171 1 95.44 123 LEU A CA 1
ATOM 931 C C . LEU A 1 123 ? 22.672 -23.062 -1.442 1 95.44 123 LEU A C 1
ATOM 933 O O . LEU A 1 123 ? 21.562 -22.531 -1.407 1 95.44 123 LEU A O 1
ATOM 937 N N . ASN A 1 124 ? 23.25 -23.547 -2.576 1 94.06 124 ASN A N 1
ATOM 938 C CA . ASN A 1 124 ? 22.562 -23.422 -3.859 1 94.06 124 ASN A CA 1
ATOM 939 C C . ASN A 1 124 ? 22.234 -24.781 -4.461 1 94.06 124 ASN A C 1
ATOM 941 O O . ASN A 1 124 ? 23.031 -25.719 -4.348 1 94.06 124 ASN A O 1
ATOM 945 N N . LEU A 1 125 ? 21.094 -24.875 -5.012 1 96.12 125 LEU A N 1
ATOM 946 C CA . LEU A 1 125 ? 20.672 -26.016 -5.82 1 96.12 125 LEU A CA 1
ATOM 947 C C . LEU A 1 125 ? 20.266 -25.578 -7.219 1 96.12 125 LEU A C 1
ATOM 949 O O . LEU A 1 125 ? 19.344 -24.766 -7.371 1 96.12 125 LEU A O 1
ATOM 953 N N . HIS A 1 126 ? 20.984 -26.125 -8.188 1 94.5 126 HIS A N 1
ATOM 954 C CA . HIS A 1 126 ? 20.719 -25.719 -9.562 1 94.5 126 HIS A CA 1
ATOM 955 C C . HIS A 1 126 ? 19.906 -26.781 -10.297 1 94.5 126 HIS A C 1
ATOM 957 O O . HIS A 1 126 ? 20.281 -27.953 -10.328 1 94.5 126 HIS A O 1
ATOM 963 N N . ILE A 1 127 ? 18.781 -26.375 -10.852 1 94.19 127 ILE A N 1
ATOM 964 C CA . ILE A 1 127 ? 17.953 -27.219 -11.688 1 94.19 127 ILE A CA 1
ATOM 965 C C . ILE A 1 127 ? 17.734 -26.562 -13.047 1 94.19 127 ILE A C 1
ATOM 967 O O . ILE A 1 127 ? 17.078 -25.516 -13.141 1 94.19 127 ILE A O 1
ATOM 971 N N . PRO A 1 128 ? 18.234 -27.141 -14.086 1 92.38 128 PRO A N 1
ATOM 972 C CA . PRO A 1 128 ? 18.188 -26.5 -15.406 1 92.38 128 PRO A CA 1
ATOM 973 C C . PRO A 1 128 ? 16.766 -26.438 -15.977 1 92.38 128 PRO A C 1
ATOM 975 O O . PRO A 1 128 ? 16.5 -25.625 -16.859 1 92.38 128 PRO A O 1
ATOM 978 N N . GLY A 1 129 ? 15.922 -27.297 -15.586 1 91.62 129 GLY A N 1
ATOM 979 C CA . GLY A 1 129 ? 14.547 -27.297 -16.078 1 91.62 129 GLY A CA 1
ATOM 980 C C . GLY A 1 129 ? 13.695 -28.391 -15.461 1 91.62 129 GLY A C 1
ATOM 981 O O . GLY A 1 129 ? 14.195 -29.219 -14.688 1 91.62 129 GLY A O 1
ATOM 982 N N . PHE A 1 130 ? 12.422 -28.312 -15.828 1 88.62 130 PHE A N 1
ATOM 983 C CA . PHE A 1 130 ? 11.477 -29.281 -15.305 1 88.62 130 PHE A CA 1
ATOM 984 C C . PHE A 1 130 ? 10.766 -30.016 -16.438 1 88.62 130 PHE A C 1
ATOM 986 O O . PHE A 1 130 ? 10.484 -29.422 -17.484 1 88.62 130 PHE A O 1
ATOM 993 N N . LYS A 1 131 ? 10.664 -31.234 -16.281 1 84.38 131 LYS A N 1
ATOM 994 C CA . LYS A 1 131 ? 9.961 -32.094 -17.234 1 84.38 131 LYS A CA 1
ATOM 995 C C . LYS A 1 131 ? 8.812 -32.844 -16.562 1 84.38 131 LYS A C 1
ATOM 997 O O . LYS A 1 131 ? 9.039 -33.844 -15.898 1 84.38 131 LYS A O 1
ATOM 1002 N N . PRO A 1 132 ? 7.645 -32.281 -16.766 1 79.06 132 PRO A N 1
ATOM 1003 C CA . PRO A 1 132 ? 6.5 -32.969 -16.188 1 79.06 132 PRO A CA 1
ATOM 1004 C C . PRO A 1 132 ? 6.309 -34.375 -16.766 1 79.06 132 PRO A C 1
ATOM 1006 O O . PRO A 1 132 ? 6.879 -34.688 -17.812 1 79.06 132 PRO A O 1
ATOM 1009 N N . PRO A 1 133 ? 5.629 -35.25 -16.016 1 77.25 133 PRO A N 1
ATOM 1010 C CA . PRO A 1 133 ? 5.363 -36.594 -16.531 1 77.25 133 PRO A CA 1
ATOM 1011 C C . PRO A 1 133 ? 4.699 -36.562 -17.906 1 77.25 133 PRO A C 1
ATOM 1013 O O . PRO A 1 133 ? 4.031 -35.562 -18.266 1 77.25 133 PRO A O 1
ATOM 1016 N N . THR A 1 134 ? 5.086 -37.531 -18.594 1 74.19 134 THR A N 1
ATOM 1017 C CA . THR A 1 134 ? 4.574 -37.625 -19.953 1 74.19 134 THR A CA 1
ATOM 1018 C C . THR A 1 134 ? 3.059 -37.438 -19.984 1 74.19 134 THR A C 1
ATOM 1020 O O . THR A 1 134 ? 2.502 -36.906 -20.922 1 74.19 134 THR A O 1
ATOM 1023 N N . SER A 1 135 ? 2.516 -37.938 -18.859 1 68.12 135 SER A N 1
ATOM 1024 C CA . SER A 1 135 ? 1.06 -37.844 -18.781 1 68.12 135 SER A CA 1
ATOM 1025 C C . SER A 1 135 ? 0.59 -36.406 -18.609 1 68.12 135 SER A C 1
ATOM 1027 O O . SER A 1 135 ? -0.553 -36.062 -18.938 1 68.12 135 SER A O 1
ATOM 1029 N N . MET A 1 136 ? 1.463 -35.625 -18.109 1 64.38 136 MET A N 1
ATOM 1030 C CA . MET A 1 136 ? 1.053 -34.25 -17.797 1 64.38 136 MET A CA 1
ATOM 1031 C C . MET A 1 136 ? 1.603 -33.281 -18.828 1 64.38 136 MET A C 1
ATOM 1033 O O . MET A 1 136 ? 1.343 -32.062 -18.734 1 64.38 136 MET A O 1
ATOM 1037 N N . THR A 1 137 ? 2.377 -33.812 -19.734 1 59.84 137 THR A N 1
ATOM 1038 C CA . THR A 1 137 ? 2.975 -32.938 -20.75 1 59.84 137 THR A CA 1
ATOM 1039 C C . THR A 1 137 ? 1.895 -32.312 -21.609 1 59.84 137 THR A C 1
ATOM 1041 O O . THR A 1 137 ? 1.052 -33 -22.188 1 59.84 137 THR A O 1
ATOM 1044 N N . GLY A 1 138 ? 1.687 -30.906 -21.516 1 52.94 138 GLY A N 1
ATOM 1045 C CA . GLY A 1 138 ? 0.748 -30.141 -22.328 1 52.94 138 GLY A CA 1
ATOM 1046 C C . GLY A 1 138 ? -0.294 -29.406 -21.5 1 52.94 138 GLY A C 1
ATOM 1047 O O . GLY A 1 138 ? -1.064 -28.609 -22.047 1 52.94 138 GLY A O 1
ATOM 1048 N N . ALA A 1 139 ? -0.423 -29.859 -20.391 1 50.47 139 ALA A N 1
ATOM 1049 C CA . ALA A 1 139 ? -1.457 -29.172 -19.625 1 50.47 139 ALA A CA 1
ATOM 1050 C C . ALA A 1 139 ? -1.01 -27.75 -19.25 1 50.47 139 ALA A C 1
ATOM 1052 O O . ALA A 1 139 ? 0.037 -27.578 -18.625 1 50.47 139 ALA A O 1
ATOM 1053 N N . MET A 1 140 ? -1.517 -26.781 -19.953 1 49.91 140 MET A N 1
ATOM 1054 C CA . MET A 1 140 ? -1.203 -25.375 -19.688 1 49.91 140 MET A CA 1
ATOM 1055 C C . MET A 1 140 ? -1.517 -25 -18.25 1 49.91 140 MET A C 1
ATOM 1057 O O . MET A 1 140 ? -2.551 -25.406 -17.703 1 49.91 140 MET A O 1
ATOM 1061 N N . GLY A 1 141 ? -0.559 -24.281 -17.531 1 53.97 141 GLY A N 1
ATOM 1062 C CA . GLY A 1 141 ? -0.763 -23.734 -16.203 1 53.97 141 GLY A CA 1
ATOM 1063 C C . GLY A 1 141 ? -0.54 -24.734 -15.094 1 53.97 141 GLY A C 1
ATOM 1064 O O . GLY A 1 141 ? -0.794 -24.453 -13.922 1 53.97 141 GLY A O 1
ATOM 1065 N N . SER A 1 142 ? -0.146 -25.922 -15.586 1 59.41 142 SER A N 1
ATOM 1066 C CA . SER A 1 142 ? -0.021 -26.984 -14.594 1 59.41 142 SER A CA 1
ATOM 1067 C C . SER A 1 142 ? 1.291 -26.859 -13.82 1 59.41 142 SER A C 1
ATOM 1069 O O . SER A 1 142 ? 2.201 -26.141 -14.242 1 59.41 142 SER A O 1
ATOM 1071 N N . GLU A 1 143 ? 1.192 -27.453 -12.633 1 72.12 143 GLU A N 1
ATOM 1072 C CA . GLU A 1 143 ? 2.379 -27.594 -11.789 1 72.12 143 GLU A CA 1
ATOM 1073 C C . GLU A 1 143 ? 3.479 -28.359 -12.516 1 72.12 143 GLU A C 1
ATOM 1075 O O . GLU A 1 143 ? 3.246 -29.469 -13.016 1 72.12 143 GLU A O 1
ATOM 1080 N N . LEU A 1 144 ? 4.555 -27.688 -12.789 1 78.5 144 LEU A N 1
ATOM 1081 C CA . LEU A 1 144 ? 5.668 -28.328 -13.484 1 78.5 144 LEU A CA 1
ATOM 1082 C C . LEU A 1 144 ? 6.562 -29.078 -12.5 1 78.5 144 LEU A C 1
ATOM 1084 O O . LEU A 1 144 ? 7.25 -30.031 -12.883 1 78.5 144 LEU A O 1
ATOM 1088 N N . GLY A 1 145 ? 6.512 -28.609 -11.336 1 85.44 145 GLY A N 1
ATOM 1089 C CA . GLY A 1 145 ? 7.32 -29.234 -10.305 1 85.44 145 GLY A CA 1
ATOM 1090 C C . GLY A 1 145 ? 7.145 -28.594 -8.938 1 85.44 145 GLY A C 1
ATOM 1091 O O . GLY A 1 145 ? 6.379 -27.656 -8.789 1 85.44 145 GLY A O 1
ATOM 1092 N N . ARG A 1 146 ? 7.699 -29.328 -8.008 1 87.88 146 ARG A N 1
ATOM 1093 C CA . ARG A 1 146 ? 7.68 -28.797 -6.641 1 87.88 146 ARG A CA 1
ATOM 1094 C C . ARG A 1 146 ? 9.031 -29 -5.957 1 87.88 146 ARG A C 1
ATOM 1096 O O . ARG A 1 146 ? 9.75 -29.953 -6.266 1 87.88 146 ARG A O 1
ATOM 1103 N N . ILE A 1 147 ? 9.383 -28.078 -5.164 1 92.81 147 ILE A N 1
ATOM 1104 C CA . ILE A 1 147 ? 10.547 -28.25 -4.301 1 92.81 147 ILE A CA 1
ATOM 1105 C C . ILE A 1 147 ? 10.109 -28.234 -2.84 1 92.81 147 ILE A C 1
ATOM 1107 O O . ILE A 1 147 ? 9.375 -27.344 -2.412 1 92.81 147 ILE A O 1
ATOM 1111 N N . THR A 1 148 ? 10.414 -29.297 -2.148 1 93.38 148 THR A N 1
ATOM 1112 C CA . THR A 1 148 ? 10.086 -29.438 -0.734 1 93.38 148 THR A CA 1
ATOM 1113 C C . THR A 1 148 ? 11.352 -29.672 0.091 1 93.38 148 THR A C 1
ATOM 1115 O O . THR A 1 148 ? 12.25 -30.406 -0.33 1 93.38 148 THR A O 1
ATOM 1118 N N . PHE A 1 149 ? 11.461 -28.984 1.19 1 95.06 149 PHE A N 1
ATOM 1119 C CA . PHE A 1 149 ? 12.57 -29.25 2.088 1 95.06 149 PHE A CA 1
ATOM 1120 C C . PHE A 1 149 ? 12.117 -29.25 3.541 1 95.06 149 PHE A C 1
ATOM 1122 O O . PHE A 1 149 ? 11.164 -28.547 3.895 1 95.06 149 PHE A O 1
ATOM 1129 N N . VAL A 1 150 ? 12.742 -30.156 4.273 1 94.38 150 VAL A N 1
ATOM 1130 C CA . VAL A 1 150 ? 12.484 -30.266 5.707 1 94.38 150 VAL A CA 1
ATOM 1131 C C . VAL A 1 150 ? 13.648 -29.672 6.488 1 94.38 150 VAL A C 1
ATOM 1133 O O . VAL A 1 150 ? 14.805 -30.047 6.297 1 94.38 150 VAL A O 1
ATOM 1136 N N . PHE A 1 151 ? 13.305 -28.719 7.363 1 95.06 151 PHE A N 1
ATOM 1137 C CA . PHE A 1 151 ? 14.398 -28.016 8.016 1 95.06 151 PHE A CA 1
ATOM 1138 C C . PHE A 1 151 ? 14.031 -27.656 9.453 1 95.06 151 PHE A C 1
ATOM 1140 O O . PHE A 1 151 ? 12.883 -27.828 9.867 1 95.06 151 PHE A O 1
ATOM 1147 N N . GLU A 1 152 ? 15.07 -27.312 10.234 1 95 152 GLU A N 1
ATOM 1148 C CA . GLU A 1 152 ? 14.945 -26.781 11.586 1 95 152 GLU A CA 1
ATOM 1149 C C . GLU A 1 152 ? 15.984 -25.688 11.844 1 95 152 GLU A C 1
ATOM 1151 O O . GLU A 1 152 ? 17.094 -25.734 11.312 1 95 152 GLU A O 1
ATOM 1156 N N . THR A 1 153 ? 15.555 -24.641 12.523 1 93.69 153 THR A N 1
ATOM 1157 C CA . THR A 1 153 ? 16.5 -23.594 12.883 1 93.69 153 THR A CA 1
ATOM 1158 C C . THR A 1 153 ? 16.672 -23.5 14.398 1 93.69 153 THR A C 1
ATOM 1160 O O . THR A 1 153 ? 15.703 -23.672 15.148 1 93.69 153 THR A O 1
ATOM 1163 N N . LEU A 1 154 ? 17.859 -23.391 14.852 1 93.5 154 LEU A N 1
ATOM 1164 C CA . LEU A 1 154 ? 18.219 -23.172 16.25 1 93.5 154 LEU A CA 1
ATOM 1165 C C . LEU A 1 154 ? 18.859 -21.797 16.438 1 93.5 154 LEU A C 1
ATOM 1167 O O . LEU A 1 154 ? 20.031 -21.609 16.094 1 93.5 154 LEU A O 1
ATOM 1171 N N . CYS A 1 155 ? 18.062 -20.922 16.953 1 90.56 155 CYS A N 1
ATOM 1172 C CA . CYS A 1 155 ? 18.531 -19.547 17.062 1 90.56 155 CYS A CA 1
ATOM 1173 C C . CYS A 1 155 ? 18.531 -19.062 18.5 1 90.56 155 CYS A C 1
ATOM 1175 O O . CYS A 1 155 ? 17.594 -19.359 19.266 1 90.56 155 CYS A O 1
ATOM 1177 N N . SER A 1 156 ? 19.656 -18.438 18.984 1 86.31 156 SER A N 1
ATOM 1178 C CA . SER A 1 156 ? 19.719 -17.797 20.297 1 86.31 156 SER A CA 1
ATOM 1179 C C . SER A 1 156 ? 19.359 -16.312 20.203 1 86.31 156 SER A C 1
ATOM 1181 O O . SER A 1 156 ? 18.969 -15.711 21.203 1 86.31 156 SER A O 1
ATOM 1183 N N . ALA A 1 157 ? 19.562 -15.82 19.062 1 79.94 157 ALA A N 1
ATOM 1184 C CA . ALA A 1 157 ? 19.25 -14.406 18.859 1 79.94 157 ALA A CA 1
ATOM 1185 C C . ALA A 1 157 ? 18.297 -14.211 17.688 1 79.94 157 ALA A C 1
ATOM 1187 O O . ALA A 1 157 ? 17.219 -14.797 17.672 1 79.94 157 ALA A O 1
ATOM 1188 N N . ASP A 1 158 ? 18.656 -13.305 16.703 1 79.06 158 ASP A N 1
ATOM 1189 C CA . ASP A 1 158 ? 17.75 -12.961 15.609 1 79.06 158 ASP A CA 1
ATOM 1190 C C . ASP A 1 158 ? 18.234 -13.57 14.297 1 79.06 158 ASP A C 1
ATOM 1192 O O . ASP A 1 158 ? 18.297 -12.883 13.273 1 79.06 158 ASP A O 1
ATOM 1196 N N . CYS A 1 159 ? 18.5 -14.914 14.367 1 87.69 159 CYS A N 1
ATOM 1197 C CA . CYS A 1 159 ? 18.953 -15.547 13.133 1 87.69 159 CYS A CA 1
ATOM 1198 C C . CYS A 1 159 ? 17.797 -15.719 12.156 1 87.69 159 CYS A C 1
ATOM 1200 O O . CYS A 1 159 ? 16.641 -15.789 12.562 1 87.69 159 CYS A O 1
ATOM 1202 N N . ILE A 1 160 ? 18.109 -15.75 10.828 1 85.56 160 ILE A N 1
ATOM 1203 C CA . ILE A 1 160 ? 17.078 -15.828 9.797 1 85.56 160 ILE A CA 1
ATOM 1204 C C . ILE A 1 160 ? 17.516 -16.797 8.695 1 85.56 160 ILE A C 1
ATOM 1206 O O . ILE A 1 160 ? 18.672 -16.766 8.273 1 85.56 160 ILE A O 1
ATOM 1210 N N . LEU A 1 161 ? 16.594 -17.672 8.297 1 91.56 161 LEU A N 1
ATOM 1211 C CA . LEU A 1 161 ? 16.781 -18.484 7.105 1 91.56 161 LEU A CA 1
ATOM 1212 C C . LEU A 1 161 ? 15.969 -17.922 5.938 1 91.56 161 LEU A C 1
ATOM 1214 O O . LEU A 1 161 ? 14.758 -17.734 6.051 1 91.56 161 LEU A O 1
ATOM 1218 N N . TYR A 1 162 ? 16.75 -17.688 4.91 1 84.56 162 TYR A N 1
ATOM 1219 C CA . TYR A 1 162 ? 16.094 -17.203 3.693 1 84.56 162 TYR A CA 1
ATOM 1220 C C . TYR A 1 162 ? 16.016 -18.297 2.643 1 84.56 162 TYR A C 1
ATOM 1222 O O . TYR A 1 162 ? 16.984 -19.047 2.455 1 84.56 162 TYR A O 1
ATOM 1230 N N . PHE A 1 163 ? 14.828 -18.469 2.035 1 89.81 163 PHE A N 1
ATOM 1231 C CA . PHE A 1 163 ? 14.68 -19.266 0.818 1 89.81 163 PHE A CA 1
ATOM 1232 C C . PHE A 1 163 ? 14.469 -18.359 -0.391 1 89.81 163 PHE A C 1
ATOM 1234 O O . PHE A 1 163 ? 13.461 -17.641 -0.471 1 89.81 163 PHE A O 1
ATOM 1241 N N . MET A 1 164 ? 15.492 -18.422 -1.238 1 84.75 164 MET A N 1
ATOM 1242 C CA . MET A 1 164 ? 15.5 -17.547 -2.398 1 84.75 164 MET A CA 1
ATOM 1243 C C . MET A 1 164 ? 15.5 -18.344 -3.695 1 84.75 164 MET A C 1
ATOM 1245 O O . MET A 1 164 ? 15.859 -19.516 -3.701 1 84.75 164 MET A O 1
ATOM 1249 N N . MET A 1 165 ? 15.023 -17.75 -4.719 1 84.75 165 MET A N 1
ATOM 1250 C CA . MET A 1 165 ? 15 -18.391 -6.027 1 84.75 165 MET A CA 1
ATOM 1251 C C . MET A 1 165 ? 15.477 -17.422 -7.113 1 84.75 165 MET A C 1
ATOM 1253 O O . MET A 1 165 ? 15.148 -16.25 -7.094 1 84.75 165 MET A O 1
ATOM 1257 N N . ASP A 1 166 ? 16.328 -17.938 -7.953 1 79 166 ASP A N 1
ATOM 1258 C CA . ASP A 1 166 ? 16.75 -17.25 -9.172 1 79 166 ASP A CA 1
ATOM 1259 C C . ASP A 1 166 ? 16.219 -17.969 -10.414 1 79 166 ASP A C 1
ATOM 1261 O O . ASP A 1 166 ? 16.5 -19.141 -10.633 1 79 166 ASP A O 1
ATOM 1265 N N . ILE A 1 167 ? 15.422 -17.234 -11.203 1 78.38 167 ILE A N 1
ATOM 1266 C CA . ILE A 1 167 ? 14.859 -17.797 -12.422 1 78.38 167 ILE A CA 1
ATOM 1267 C C . ILE A 1 167 ? 15.633 -17.297 -13.633 1 78.38 167 ILE A C 1
ATOM 1269 O O . ILE A 1 167 ? 15.758 -16.094 -13.844 1 78.38 167 ILE A O 1
ATOM 1273 N N . ASN A 1 168 ? 16.109 -18.25 -14.453 1 70.94 168 ASN A N 1
ATOM 1274 C CA . ASN A 1 168 ? 16.859 -17.953 -15.68 1 70.94 168 ASN A CA 1
ATOM 1275 C C . ASN A 1 168 ? 18.047 -17.047 -15.406 1 70.94 168 ASN A C 1
ATOM 1277 O O . ASN A 1 168 ? 18.359 -16.172 -16.219 1 70.94 168 ASN A O 1
ATOM 1281 N N . ARG A 1 169 ? 18.562 -17.125 -14.266 1 62.38 169 ARG A N 1
ATOM 1282 C CA . ARG A 1 169 ? 19.766 -16.406 -13.867 1 62.38 169 ARG A CA 1
ATOM 1283 C C . ARG A 1 169 ? 19.562 -14.891 -13.961 1 62.38 169 ARG A C 1
ATOM 1285 O O . ARG A 1 169 ? 20.469 -14.164 -14.383 1 62.38 169 ARG A O 1
ATOM 1292 N N . LYS A 1 170 ? 18.359 -14.445 -13.844 1 56.31 170 LYS A N 1
ATOM 1293 C CA . LYS A 1 170 ? 18.078 -13.023 -14 1 56.31 170 LYS A CA 1
ATOM 1294 C C . LYS A 1 170 ? 18.141 -12.297 -12.656 1 56.31 170 LYS A C 1
ATOM 1296 O O . LYS A 1 170 ? 19.016 -11.469 -12.422 1 56.31 170 LYS A O 1
ATOM 1301 N N . SER A 1 171 ? 17.125 -12.438 -11.742 1 54.34 171 SER A N 1
ATOM 1302 C CA . SER A 1 171 ? 17.078 -11.797 -10.438 1 54.34 171 SER A CA 1
ATOM 1303 C C . SER A 1 171 ? 16.75 -12.805 -9.336 1 54.34 171 SER A C 1
ATOM 1305 O O . SER A 1 171 ? 16.016 -13.758 -9.562 1 54.34 171 SER A O 1
ATOM 1307 N N . THR A 1 172 ? 17.625 -12.633 -8.211 1 62.12 172 THR A N 1
ATOM 1308 C CA . THR A 1 172 ? 17.359 -13.469 -7.043 1 62.12 172 THR A CA 1
ATOM 1309 C C . THR A 1 172 ? 16.266 -12.859 -6.176 1 62.12 172 THR A C 1
ATOM 1311 O O . THR A 1 172 ? 16.359 -11.695 -5.77 1 62.12 172 THR A O 1
ATOM 1314 N N . ASN A 1 173 ? 15.211 -13.609 -6.027 1 64.25 173 ASN A N 1
ATOM 1315 C CA . ASN A 1 173 ? 14.094 -13.148 -5.211 1 64.25 173 ASN A CA 1
ATOM 1316 C C . ASN A 1 173 ? 13.938 -13.992 -3.943 1 64.25 173 ASN A C 1
ATOM 1318 O O . ASN A 1 173 ? 14.133 -15.203 -3.973 1 64.25 173 ASN A O 1
ATOM 1322 N N . VAL A 1 174 ? 13.703 -13.297 -2.824 1 71.56 174 VAL A N 1
ATOM 1323 C CA . VAL A 1 174 ? 13.398 -14.023 -1.592 1 71.56 174 VAL A CA 1
ATOM 1324 C C . VAL A 1 174 ? 11.977 -14.57 -1.646 1 71.56 174 VAL A C 1
ATOM 1326 O O . VAL A 1 174 ? 11.016 -13.805 -1.798 1 71.56 174 VAL A O 1
ATOM 1329 N N . VAL A 1 175 ? 11.852 -15.773 -1.642 1 75 175 VAL A N 1
ATOM 1330 C CA . VAL A 1 175 ? 10.555 -16.438 -1.718 1 75 175 VAL A CA 1
ATOM 1331 C C . VAL A 1 175 ? 9.938 -16.531 -0.324 1 75 175 VAL A C 1
ATOM 1333 O O . VAL A 1 175 ? 8.742 -16.266 -0.147 1 75 175 VAL A O 1
ATOM 1336 N N . GLU A 1 176 ? 10.75 -17 0.649 1 76.31 176 GLU A N 1
ATOM 1337 C CA . GLU A 1 176 ? 10.312 -17.172 2.031 1 76.31 176 GLU A CA 1
ATOM 1338 C C . GLU A 1 176 ? 11.469 -16.969 3.006 1 76.31 176 GLU A C 1
ATOM 1340 O O . GLU A 1 176 ? 12.633 -17.109 2.631 1 76.31 176 GLU A O 1
ATOM 1345 N N . SER A 1 177 ? 11.133 -16.5 4.188 1 80.25 177 SER A N 1
ATOM 1346 C CA . SER A 1 177 ? 12.141 -16.359 5.23 1 80.25 177 SER A CA 1
ATOM 1347 C C . SER A 1 177 ? 11.594 -16.781 6.59 1 80.25 177 SER A C 1
ATOM 1349 O O . SER A 1 177 ? 10.398 -16.609 6.863 1 80.25 177 SER A O 1
ATOM 1351 N N . TRP A 1 178 ? 12.406 -17.406 7.41 1 80.75 178 TRP A N 1
ATOM 1352 C CA . TRP A 1 178 ? 12.055 -17.859 8.758 1 80.75 178 TRP A CA 1
ATOM 1353 C C . TRP A 1 178 ? 13.016 -17.281 9.789 1 80.75 178 TRP A C 1
ATOM 1355 O O . TRP A 1 178 ? 14.211 -17.562 9.766 1 80.75 178 TRP A O 1
ATOM 1365 N N . GLY A 1 179 ? 12.383 -16.5 10.672 1 80 179 GLY A N 1
ATOM 1366 C CA . GLY A 1 179 ? 13.203 -15.945 11.734 1 80 179 GLY A CA 1
ATOM 1367 C C . GLY A 1 179 ? 13.07 -16.688 13.047 1 80 179 GLY A C 1
ATOM 1368 O O . GLY A 1 179 ? 11.984 -17.156 13.398 1 80 179 GLY A O 1
ATOM 1369 N N . GLY A 1 180 ? 14.117 -16.844 13.828 1 84.5 180 GLY A N 1
ATOM 1370 C CA . GLY A 1 180 ? 14.109 -17.453 15.148 1 84.5 180 GLY A CA 1
ATOM 1371 C C . GLY A 1 180 ? 14.164 -18.969 15.094 1 84.5 180 GLY A C 1
ATOM 1372 O O . GLY A 1 180 ? 14.445 -19.547 14.047 1 84.5 180 GLY A O 1
ATOM 1373 N N . THR A 1 181 ? 13.945 -19.547 16.219 1 86.38 181 THR A N 1
ATOM 1374 C CA . THR A 1 181 ? 14.008 -21 16.312 1 86.38 181 THR A CA 1
ATOM 1375 C C . THR A 1 181 ? 12.734 -21.641 15.758 1 86.38 181 THR A C 1
ATOM 1377 O O . THR A 1 181 ? 11.625 -21.25 16.141 1 86.38 181 THR A O 1
ATOM 1380 N N . LYS A 1 182 ? 12.891 -22.422 14.844 1 87.12 182 LYS A N 1
ATOM 1381 C CA . LYS A 1 182 ? 11.789 -23.172 14.25 1 87.12 182 LYS A CA 1
ATOM 1382 C C . LYS A 1 182 ? 11.977 -24.672 14.438 1 87.12 182 LYS A C 1
ATOM 1384 O O . LYS A 1 182 ? 13.07 -25.188 14.234 1 87.12 182 LYS A O 1
ATOM 1389 N N . GLU A 1 183 ? 10.852 -25.328 14.789 1 83.75 183 GLU A N 1
ATOM 1390 C CA . GLU A 1 183 ? 10.883 -26.781 14.875 1 83.75 183 GLU A CA 1
ATOM 1391 C C . GLU A 1 183 ? 10.93 -27.422 13.484 1 83.75 183 GLU A C 1
ATOM 1393 O O . GLU A 1 183 ? 10.68 -26.75 12.484 1 83.75 183 GLU A O 1
ATOM 1398 N N . LYS A 1 184 ? 11.266 -28.656 13.531 1 87.5 184 LYS A N 1
ATOM 1399 C CA . LYS A 1 184 ? 11.344 -29.391 12.273 1 87.5 184 LYS A CA 1
ATOM 1400 C C . LYS A 1 184 ? 10.039 -29.297 11.484 1 87.5 184 LYS A C 1
ATOM 1402 O O . LYS A 1 184 ? 8.984 -29.688 11.977 1 87.5 184 LYS A O 1
ATOM 1407 N N . GLN A 1 185 ? 10.148 -28.641 10.367 1 87.19 185 GLN A N 1
ATOM 1408 C CA . GLN A 1 185 ? 8.969 -28.422 9.539 1 87.19 185 GLN A CA 1
ATOM 1409 C C . GLN A 1 185 ? 9.305 -28.547 8.055 1 87.19 185 GLN A C 1
ATOM 1411 O O . GLN A 1 185 ? 10.477 -28.516 7.672 1 87.19 185 GLN A O 1
ATOM 1416 N N . ALA A 1 186 ? 8.234 -28.734 7.262 1 89.19 186 ALA A N 1
ATOM 1417 C CA . ALA A 1 186 ? 8.414 -28.875 5.816 1 89.19 186 ALA A CA 1
ATOM 1418 C C . ALA A 1 186 ? 7.828 -27.672 5.082 1 89.19 186 ALA A C 1
ATOM 1420 O O . ALA A 1 186 ? 6.82 -27.109 5.508 1 89.19 186 ALA A O 1
ATOM 1421 N N . TYR A 1 187 ? 8.539 -27.188 4.172 1 87.12 187 TYR A N 1
ATOM 1422 C CA . TYR A 1 187 ? 8.062 -26.141 3.277 1 87.12 187 TYR A CA 1
ATOM 1423 C C . TYR A 1 187 ? 8.078 -26.609 1.827 1 87.12 187 TYR A C 1
ATOM 1425 O O . TYR A 1 187 ? 9 -27.297 1.401 1 87.12 187 TYR A O 1
ATOM 1433 N N . THR A 1 188 ? 6.965 -26.266 1.084 1 86.88 188 THR A N 1
ATOM 1434 C CA . THR A 1 188 ? 6.859 -26.656 -0.319 1 86.88 188 THR A CA 1
ATOM 1435 C C . THR A 1 188 ? 6.582 -25.438 -1.197 1 86.88 188 THR A C 1
ATOM 1437 O O . THR A 1 188 ? 5.738 -24.609 -0.862 1 86.88 188 THR A O 1
ATOM 1440 N N . HIS A 1 189 ? 7.375 -25.281 -2.166 1 84.75 189 HIS A N 1
ATOM 1441 C CA . HIS A 1 189 ? 7.148 -24.266 -3.191 1 84.75 189 HIS A CA 1
ATOM 1442 C C . HIS A 1 189 ? 6.824 -24.906 -4.535 1 84.75 189 HIS A C 1
ATOM 1444 O O . HIS A 1 189 ? 7.543 -25.797 -4.992 1 84.75 189 HIS A O 1
ATOM 1450 N N . ILE A 1 190 ? 5.75 -24.469 -5.195 1 79.94 190 ILE A N 1
ATOM 1451 C CA . ILE A 1 190 ? 5.301 -25.047 -6.453 1 79.94 190 ILE A CA 1
ATOM 1452 C C . ILE A 1 190 ? 5.84 -24.234 -7.625 1 79.94 190 ILE A C 1
ATOM 1454 O O . ILE A 1 190 ? 5.824 -23 -7.59 1 79.94 190 ILE A O 1
ATOM 1458 N N . ILE A 1 191 ? 6.312 -24.938 -8.586 1 81.38 191 ILE A N 1
ATOM 1459 C CA . ILE A 1 191 ? 6.91 -24.312 -9.766 1 81.38 191 ILE A CA 1
ATOM 1460 C C . ILE A 1 191 ? 5.945 -24.406 -10.945 1 81.38 191 ILE A C 1
ATOM 1462 O O . ILE A 1 191 ? 5.504 -25.5 -11.305 1 81.38 191 ILE A O 1
ATOM 1466 N N . PHE A 1 192 ? 5.672 -23.234 -11.609 1 70.88 192 PHE A N 1
ATOM 1467 C CA . PHE A 1 192 ? 4.699 -23.203 -12.695 1 70.88 192 PHE A CA 1
ATOM 1468 C C . PHE A 1 192 ? 5.375 -22.875 -14.023 1 70.88 192 PHE A C 1
ATOM 1470 O O . PHE A 1 192 ? 4.785 -23.062 -15.094 1 70.88 192 PHE A O 1
ATOM 1477 N N . LYS A 1 193 ? 6.594 -22.406 -13.883 1 71.44 193 LYS A N 1
ATOM 1478 C CA . LYS A 1 193 ? 7.297 -22 -15.102 1 71.44 193 LYS A CA 1
ATOM 1479 C C . LYS A 1 193 ? 8.508 -22.891 -15.352 1 71.44 193 LYS A C 1
ATOM 1481 O O . LYS A 1 193 ? 9.234 -23.25 -14.422 1 71.44 193 LYS A O 1
ATOM 1486 N N . ASN A 1 194 ? 8.539 -23.312 -16.641 1 80.56 194 ASN A N 1
ATOM 1487 C CA . ASN A 1 194 ? 9.719 -24.094 -17 1 80.56 194 ASN A CA 1
ATOM 1488 C C . ASN A 1 194 ? 10.906 -23.188 -17.328 1 80.56 194 ASN A C 1
ATOM 1490 O O . ASN A 1 194 ? 10.961 -22.594 -18.406 1 80.56 194 ASN A O 1
ATOM 1494 N N . ALA A 1 195 ? 11.734 -23 -16.453 1 83.69 195 ALA A N 1
ATOM 1495 C CA . ALA A 1 195 ? 12.945 -22.188 -16.531 1 83.69 195 ALA A CA 1
ATOM 1496 C C . ALA A 1 195 ? 14.078 -22.797 -15.719 1 83.69 195 ALA A C 1
ATOM 1498 O O . ALA A 1 195 ? 13.914 -23.859 -15.117 1 83.69 195 ALA A O 1
ATOM 1499 N N . THR A 1 196 ? 15.18 -22.234 -15.992 1 88.44 196 THR A N 1
ATOM 1500 C CA . THR A 1 196 ? 16.281 -22.625 -15.133 1 88.44 196 THR A CA 1
ATOM 1501 C C . THR A 1 196 ? 16.141 -22.016 -13.742 1 88.44 196 THR A C 1
ATOM 1503 O O . THR A 1 196 ? 15.859 -20.828 -13.609 1 88.44 196 THR A O 1
ATOM 1506 N N . PHE A 1 197 ? 16.203 -22.875 -12.805 1 90.5 197 PHE A N 1
ATOM 1507 C CA . PHE A 1 197 ? 16.047 -22.406 -11.43 1 90.5 197 PHE A CA 1
ATOM 1508 C C . PHE A 1 197 ? 17.312 -22.625 -10.625 1 90.5 197 PHE A C 1
ATOM 1510 O O . PHE A 1 197 ? 17.984 -23.656 -10.766 1 90.5 197 PHE A O 1
ATOM 1517 N N . THR A 1 198 ? 17.703 -21.672 -9.891 1 90.94 198 THR A N 1
ATOM 1518 C CA . THR A 1 198 ? 18.672 -21.812 -8.805 1 90.94 198 THR A CA 1
ATOM 1519 C C . THR A 1 198 ? 18.016 -21.531 -7.461 1 90.94 198 THR A C 1
ATOM 1521 O O . THR A 1 198 ? 17.641 -20.375 -7.176 1 90.94 198 THR A O 1
ATOM 1524 N N . PHE A 1 199 ? 17.828 -22.609 -6.727 1 93.94 199 PHE A N 1
ATOM 1525 C CA . PHE A 1 199 ? 17.281 -22.453 -5.383 1 93.94 199 PHE A CA 1
ATOM 1526 C C . PHE A 1 199 ? 18.391 -22.141 -4.383 1 93.94 199 PHE A C 1
ATOM 1528 O O . PHE A 1 199 ? 19.438 -22.781 -4.398 1 93.94 199 PHE A O 1
ATOM 1535 N N . THR A 1 200 ? 18.141 -21.125 -3.549 1 91.69 200 THR A N 1
ATOM 1536 C CA . THR A 1 200 ? 19.172 -20.688 -2.615 1 91.69 200 THR A CA 1
ATOM 1537 C C . THR A 1 200 ? 18.641 -20.656 -1.189 1 91.69 200 THR A C 1
ATOM 1539 O O . THR A 1 200 ? 17.594 -20.031 -0.93 1 91.69 200 THR A O 1
ATOM 1542 N N . TRP A 1 201 ? 19.281 -21.406 -0.337 1 94.5 201 TRP A N 1
ATOM 1543 C CA . TRP A 1 201 ? 19.078 -21.25 1.099 1 94.5 201 TRP A CA 1
ATOM 1544 C C . TRP A 1 201 ? 20.172 -20.406 1.725 1 94.5 201 TRP A C 1
ATOM 1546 O O . TRP A 1 201 ? 21.344 -20.781 1.718 1 94.5 201 TRP A O 1
ATOM 1556 N N . ALA A 1 202 ? 19.75 -19.234 2.23 1 90.69 202 ALA A N 1
ATOM 1557 C CA . ALA A 1 202 ? 20.703 -18.328 2.871 1 90.69 202 ALA A CA 1
ATOM 1558 C C . ALA A 1 202 ? 20.406 -18.188 4.359 1 90.69 202 ALA A C 1
ATOM 1560 O O . ALA A 1 202 ? 19.297 -17.828 4.746 1 90.69 202 ALA A O 1
ATOM 1561 N N . PHE A 1 203 ? 21.422 -18.469 5.156 1 92.75 203 PHE A N 1
ATOM 1562 C CA . PHE A 1 203 ? 21.266 -18.391 6.602 1 92.75 203 PHE A CA 1
ATOM 1563 C C . PHE A 1 203 ? 22.156 -17.297 7.18 1 92.75 203 PHE A C 1
ATOM 1565 O O . PHE A 1 203 ? 23.328 -17.203 6.832 1 92.75 203 PHE A O 1
ATOM 1572 N N . GLN A 1 204 ? 21.531 -16.5 7.973 1 87.69 204 GLN A N 1
ATOM 1573 C CA . GLN A 1 204 ? 22.25 -15.43 8.664 1 87.69 204 GLN A CA 1
ATOM 1574 C C . GLN A 1 204 ? 21.984 -15.461 10.164 1 87.69 204 GLN A C 1
ATOM 1576 O O . GLN A 1 204 ? 20.828 -15.516 10.594 1 87.69 204 GLN A O 1
ATOM 1581 N N . ARG A 1 205 ? 23.078 -15.414 10.93 1 88.94 205 ARG A N 1
ATOM 1582 C CA . ARG A 1 205 ? 22.938 -15.523 12.375 1 88.94 205 ARG A CA 1
ATOM 1583 C C . ARG A 1 205 ? 22.469 -14.203 12.984 1 88.94 205 ARG A C 1
ATOM 1585 O O . ARG A 1 205 ? 21.75 -14.195 13.984 1 88.94 205 ARG A O 1
ATOM 1592 N N . THR A 1 206 ? 22.953 -13.133 12.523 1 82.44 206 THR A N 1
ATOM 1593 C CA . THR A 1 206 ? 22.516 -11.812 12.961 1 82.44 206 THR A CA 1
ATOM 1594 C C . THR A 1 206 ? 22.75 -10.781 11.859 1 82.44 206 THR A C 1
ATOM 1596 O O . THR A 1 206 ? 23.609 -10.961 11 1 82.44 206 THR A O 1
ATOM 1599 N N . ASN A 1 207 ? 21.969 -9.781 11.914 1 69 207 ASN A N 1
ATOM 1600 C CA . ASN A 1 207 ? 22.156 -8.711 10.938 1 69 207 ASN A CA 1
ATOM 1601 C C . ASN A 1 207 ? 23.125 -7.648 11.445 1 69 207 ASN A C 1
ATOM 1603 O O . ASN A 1 207 ? 23.531 -6.766 10.688 1 69 207 ASN A O 1
ATOM 1607 N N . GLU A 1 208 ? 23.547 -7.734 12.727 1 68.5 208 GLU A N 1
ATOM 1608 C CA . GLU A 1 208 ? 24.422 -6.738 13.328 1 68.5 208 GLU A CA 1
ATOM 1609 C C . GLU A 1 208 ? 25.891 -7.09 13.102 1 68.5 208 GLU A C 1
ATOM 1611 O O . GLU A 1 208 ? 26.297 -8.25 13.242 1 68.5 208 GLU A O 1
ATOM 1616 N N . GLY A 1 209 ? 26.609 -6.164 12.453 1 62.62 209 GLY A N 1
ATOM 1617 C CA . GLY A 1 209 ? 28.047 -6.383 12.273 1 62.62 209 GLY A CA 1
ATOM 1618 C C . GLY A 1 209 ? 28.812 -6.316 13.578 1 62.62 209 GLY A C 1
ATOM 1619 O O . GLY A 1 209 ? 28.828 -5.285 14.25 1 62.62 209 GLY A O 1
ATOM 1620 N N . GLN A 1 210 ? 29.078 -7.441 14.18 1 64.31 210 GLN A N 1
ATOM 1621 C CA . GLN A 1 210 ? 29.906 -7.465 15.383 1 64.31 210 GLN A CA 1
ATOM 1622 C C . GLN A 1 210 ? 31.25 -8.141 15.125 1 64.31 210 GLN A C 1
ATOM 1624 O O . GLN A 1 210 ? 31.344 -9.031 14.281 1 64.31 210 GLN A O 1
ATOM 1629 N N . ASP A 1 211 ? 32.312 -7.586 15.68 1 62.25 211 ASP A N 1
ATOM 1630 C CA . ASP A 1 211 ? 33.656 -8.141 15.523 1 62.25 211 ASP A CA 1
ATOM 1631 C C . ASP A 1 211 ? 33.781 -9.508 16.188 1 62.25 211 ASP A C 1
ATOM 1633 O O . ASP A 1 211 ? 34.5 -10.383 15.695 1 62.25 211 ASP A O 1
ATOM 1637 N N . ASN A 1 212 ? 33.031 -9.711 17.312 1 70.81 212 ASN A N 1
ATOM 1638 C CA . ASN A 1 212 ? 33.125 -10.992 18 1 70.81 212 ASN A CA 1
ATOM 1639 C C . ASN A 1 212 ? 32.031 -11.953 17.547 1 70.81 212 ASN A C 1
ATOM 1641 O O . ASN A 1 212 ? 30.922 -11.523 17.188 1 70.81 212 ASN A O 1
ATOM 1645 N N . ARG A 1 213 ? 32.5 -13.203 17.516 1 79.81 213 ARG A N 1
ATOM 1646 C CA . ARG A 1 213 ? 31.547 -14.25 17.125 1 79.81 213 ARG A CA 1
ATOM 1647 C C . ARG A 1 213 ? 30.75 -14.742 18.328 1 79.81 213 ARG A C 1
ATOM 1649 O O . ARG A 1 213 ? 31.188 -15.648 19.031 1 79.81 213 ARG A O 1
ATOM 1656 N N . ARG A 1 214 ? 29.594 -14.234 18.625 1 81.06 214 ARG A N 1
ATOM 1657 C CA . ARG A 1 214 ? 28.797 -14.57 19.812 1 81.06 214 ARG A CA 1
ATOM 1658 C C . ARG A 1 214 ? 27.766 -15.648 19.484 1 81.06 214 ARG A C 1
ATOM 1660 O O . ARG A 1 214 ? 27.312 -16.359 20.375 1 81.06 214 ARG A O 1
ATOM 1667 N N . PHE A 1 215 ? 27.5 -15.844 18.219 1 87.38 215 PHE A N 1
ATOM 1668 C CA . PHE A 1 215 ? 26.359 -16.688 17.891 1 87.38 215 PHE A CA 1
ATOM 1669 C C . PHE A 1 215 ? 26.797 -17.875 17.031 1 87.38 215 PHE A C 1
ATOM 1671 O O . PHE A 1 215 ? 26.062 -18.297 16.141 1 87.38 215 PHE A O 1
ATOM 1678 N N . ILE A 1 216 ? 27.891 -18.438 17.266 1 84.12 216 ILE A N 1
ATOM 1679 C CA . ILE A 1 216 ? 28.453 -19.5 16.438 1 84.12 216 ILE A CA 1
ATOM 1680 C C . ILE A 1 216 ? 27.625 -20.766 16.594 1 84.12 216 ILE A C 1
ATOM 1682 O O . ILE A 1 216 ? 27.594 -21.609 15.703 1 84.12 216 ILE A O 1
ATOM 1686 N N . ASN A 1 217 ? 26.891 -20.891 17.703 1 86.5 217 ASN A N 1
ATOM 1687 C CA . ASN A 1 217 ? 26.109 -22.094 17.953 1 86.5 217 ASN A CA 1
ATOM 1688 C C . ASN A 1 217 ? 24.75 -22.016 17.281 1 86.5 217 ASN A C 1
ATOM 1690 O O . ASN A 1 217 ? 24.031 -23.016 17.203 1 86.5 217 ASN A O 1
ATOM 1694 N N . ASP A 1 218 ? 24.391 -20.875 16.844 1 92.5 218 ASP A N 1
ATOM 1695 C CA . ASP A 1 218 ? 23.172 -20.781 16.047 1 92.5 218 ASP A CA 1
ATOM 1696 C C . ASP A 1 218 ? 23.344 -21.453 14.695 1 92.5 218 ASP A C 1
ATOM 1698 O O . ASP A 1 218 ? 24.344 -21.234 14.008 1 92.5 218 ASP A O 1
ATOM 1702 N N . MET A 1 219 ? 22.438 -22.359 14.383 1 93.56 219 MET A N 1
ATOM 1703 C CA . MET A 1 219 ? 22.594 -23.094 13.133 1 93.56 219 MET A CA 1
ATOM 1704 C C . MET A 1 219 ? 21.234 -23.484 12.555 1 93.56 219 MET A C 1
ATOM 1706 O O . MET A 1 219 ? 20.219 -23.438 13.242 1 93.56 219 MET A O 1
ATOM 1710 N N . VAL A 1 220 ? 21.25 -23.766 11.328 1 95.81 220 VAL A N 1
ATOM 1711 C CA . VAL A 1 220 ? 20.109 -24.312 10.609 1 95.81 220 VAL A CA 1
ATOM 1712 C C . VAL A 1 220 ? 20.453 -25.688 10.039 1 95.81 220 VAL A C 1
ATOM 1714 O O . VAL A 1 220 ? 21.594 -25.906 9.609 1 95.81 220 VAL A O 1
ATOM 1717 N N . LYS A 1 221 ? 19.5 -26.578 10.18 1 96.12 221 LYS A N 1
ATOM 1718 C CA . LYS A 1 221 ? 19.641 -27.938 9.633 1 96.12 221 LYS A CA 1
ATOM 1719 C C . LYS A 1 221 ? 18.594 -28.203 8.57 1 96.12 221 LYS A C 1
ATOM 1721 O O . LYS A 1 221 ? 17.422 -27.859 8.75 1 96.12 221 LYS A O 1
ATOM 1726 N N . ILE A 1 222 ? 19.047 -28.734 7.488 1 97.06 222 ILE A N 1
ATOM 1727 C CA . ILE A 1 222 ? 18.125 -29.234 6.473 1 97.06 222 ILE A CA 1
ATOM 1728 C C . ILE A 1 222 ? 18.234 -30.766 6.375 1 97.06 222 ILE A C 1
ATOM 1730 O O . ILE A 1 222 ? 19.328 -31.297 6.156 1 97.06 222 ILE A O 1
ATOM 1734 N N . TYR A 1 223 ? 17.125 -31.391 6.559 1 94.75 223 TYR A N 1
ATOM 1735 C CA . TYR A 1 223 ? 17.141 -32.844 6.613 1 94.75 223 TYR A CA 1
ATOM 1736 C C . TYR A 1 223 ? 16.953 -33.438 5.227 1 94.75 223 TYR A C 1
ATOM 1738 O O . TYR A 1 223 ? 17.578 -34.469 4.895 1 94.75 223 TYR A O 1
ATOM 1746 N N . SER A 1 224 ? 16.109 -32.844 4.523 1 95.75 224 SER A N 1
ATOM 1747 C CA . SER A 1 224 ? 15.867 -33.375 3.188 1 95.75 224 SER A CA 1
ATOM 1748 C C . SER A 1 224 ? 15.43 -32.281 2.221 1 95.75 224 SER A C 1
ATOM 1750 O O . SER A 1 224 ? 14.875 -31.266 2.639 1 95.75 224 SER A O 1
ATOM 1752 N N . ILE A 1 225 ? 15.805 -32.438 0.976 1 96.94 225 ILE A N 1
ATOM 1753 C CA . ILE A 1 225 ? 15.367 -31.578 -0.134 1 96.94 225 ILE A CA 1
ATOM 1754 C C . ILE A 1 225 ? 14.844 -32.469 -1.268 1 96.94 225 ILE A C 1
ATOM 1756 O O . ILE A 1 225 ? 15.531 -33.375 -1.718 1 96.94 225 ILE A O 1
ATOM 1760 N N . THR A 1 226 ? 13.617 -32.219 -1.618 1 95.19 226 THR A N 1
ATOM 1761 C CA . THR A 1 226 ? 13.023 -32.969 -2.711 1 95.19 226 THR A CA 1
ATOM 1762 C C . THR A 1 226 ? 12.57 -32.062 -3.836 1 95.19 226 THR A C 1
ATOM 1764 O O . THR A 1 226 ? 11.852 -31.078 -3.594 1 95.19 226 THR A O 1
ATOM 1767 N N . ALA A 1 227 ? 13.055 -32.281 -4.988 1 95 227 ALA A N 1
ATOM 1768 C CA . ALA A 1 227 ? 12.609 -31.578 -6.191 1 95 227 ALA A CA 1
ATOM 1769 C C . ALA A 1 227 ? 12.008 -32.562 -7.203 1 95 227 ALA A C 1
ATOM 1771 O O . ALA A 1 227 ? 12.664 -33.5 -7.621 1 95 227 ALA A O 1
ATOM 1772 N N . THR A 1 228 ? 10.805 -32.281 -7.59 1 91.25 228 THR A N 1
ATOM 1773 C CA . THR A 1 228 ? 10.133 -33.219 -8.508 1 91.25 228 THR A CA 1
ATOM 1774 C C . THR A 1 228 ? 10.281 -32.719 -9.953 1 91.25 228 THR A C 1
ATOM 1776 O O . THR A 1 228 ? 10.461 -31.531 -10.195 1 91.25 228 THR A O 1
ATOM 1779 N N . ASN A 1 229 ? 10.32 -33.688 -10.875 1 90.31 229 ASN A N 1
ATOM 1780 C CA . ASN A 1 229 ? 10.234 -33.469 -12.312 1 90.31 229 ASN A CA 1
ATOM 1781 C C . ASN A 1 229 ? 11.414 -32.656 -12.828 1 90.31 229 ASN A C 1
ATOM 1783 O O . ASN A 1 229 ? 11.25 -31.812 -13.719 1 90.31 229 ASN A O 1
ATOM 1787 N N . ALA A 1 230 ? 12.492 -32.844 -12.188 1 93.38 230 ALA A N 1
ATOM 1788 C CA . ALA A 1 230 ? 13.695 -32.188 -12.68 1 93.38 230 ALA A CA 1
ATOM 1789 C C . ALA A 1 230 ? 14.219 -32.875 -13.938 1 93.38 230 ALA A C 1
ATOM 1791 O O . ALA A 1 230 ? 14.383 -34.094 -13.961 1 93.38 230 ALA A O 1
ATOM 1792 N N . VAL A 1 231 ? 14.492 -32.125 -15 1 90 231 VAL A N 1
ATOM 1793 C CA . VAL A 1 231 ? 14.875 -32.656 -16.297 1 90 231 VAL A CA 1
ATOM 1794 C C . VAL A 1 231 ? 16.156 -33.5 -16.172 1 90 231 VAL A C 1
ATOM 1796 O O . VAL A 1 231 ? 16.297 -34.531 -16.797 1 90 231 VAL A O 1
ATOM 1799 N N . ASP A 1 232 ? 17.094 -33.031 -15.453 1 89.31 232 ASP A N 1
ATOM 1800 C CA . ASP A 1 232 ? 18.359 -33.75 -15.273 1 89.31 232 ASP A CA 1
ATOM 1801 C C . ASP A 1 232 ? 18.328 -34.594 -14 1 89.31 232 ASP A C 1
ATOM 1803 O O . ASP A 1 232 ? 19.375 -34.938 -13.453 1 89.31 232 ASP A O 1
ATOM 1807 N N . GLY A 1 233 ? 17.109 -34.875 -13.562 1 93.06 233 GLY A N 1
ATOM 1808 C CA . GLY A 1 233 ? 16.969 -35.625 -12.32 1 93.06 233 GLY A CA 1
ATOM 1809 C C . GLY A 1 233 ? 17.094 -37.125 -12.5 1 93.06 233 GLY A C 1
ATOM 1810 O O . GLY A 1 233 ? 17.328 -37.594 -13.609 1 93.06 233 GLY A O 1
ATOM 1811 N N . VAL A 1 234 ? 17.219 -37.781 -11.422 1 93.75 234 VAL A N 1
ATOM 1812 C CA . VAL A 1 234 ? 17.266 -39.25 -11.359 1 93.75 234 VAL A CA 1
ATOM 1813 C C . VAL A 1 234 ? 15.938 -39.781 -10.867 1 93.75 234 VAL A C 1
ATOM 1815 O O . VAL A 1 234 ? 15.086 -39.031 -10.391 1 93.75 234 VAL A O 1
ATOM 1818 N N . ALA A 1 235 ? 15.711 -41.094 -11.117 1 93.19 235 ALA A N 1
ATOM 1819 C CA . ALA A 1 235 ? 14.414 -41.656 -10.781 1 93.19 235 ALA A CA 1
ATOM 1820 C C . ALA A 1 235 ? 14.516 -42.594 -9.562 1 93.19 235 ALA A C 1
ATOM 1822 O O . ALA A 1 235 ? 15.281 -43.531 -9.555 1 93.19 235 ALA A O 1
ATOM 1823 N N . SER A 1 236 ? 13.75 -42.219 -8.555 1 90.81 236 SER A N 1
ATOM 1824 C CA . SER A 1 236 ? 13.68 -43.062 -7.371 1 90.81 236 SER A CA 1
ATOM 1825 C C . SER A 1 236 ? 12.656 -44.188 -7.547 1 90.81 236 SER A C 1
ATOM 1827 O O . SER A 1 236 ? 12.727 -45.219 -6.883 1 90.81 236 SER A O 1
ATOM 1829 N N . SER A 1 237 ? 11.742 -43.938 -8.383 1 89.25 237 SER A N 1
ATOM 1830 C CA . SER A 1 237 ? 10.68 -44.875 -8.672 1 89.25 237 SER A CA 1
ATOM 1831 C C . SER A 1 237 ? 10.117 -44.688 -10.078 1 89.25 237 SER A C 1
ATOM 1833 O O . SER A 1 237 ? 10.516 -43.75 -10.781 1 89.25 237 SER A O 1
ATOM 1835 N N . CYS A 1 238 ? 9.406 -45.656 -10.438 1 87.69 238 CYS A N 1
ATOM 1836 C CA . CYS A 1 238 ? 8.711 -45.562 -11.711 1 87.69 238 CYS A CA 1
ATOM 1837 C C . CYS A 1 238 ? 7.227 -45.281 -11.5 1 87.69 238 CYS A C 1
ATOM 1839 O O . CYS A 1 238 ? 6.645 -45.75 -10.516 1 87.69 238 CYS A O 1
ATOM 1841 N N . ARG A 1 239 ? 6.68 -44.562 -12.25 1 82.81 239 ARG A N 1
ATOM 1842 C CA . ARG A 1 239 ? 5.258 -44.25 -12.156 1 82.81 239 ARG A CA 1
ATOM 1843 C C . ARG A 1 239 ? 4.512 -44.781 -13.391 1 82.81 239 ARG A C 1
ATOM 1845 O O . ARG A 1 239 ? 5.09 -44.875 -14.469 1 82.81 239 ARG A O 1
ATOM 1852 N N . ALA A 1 240 ? 3.23 -45.031 -13.141 1 77.44 240 ALA A N 1
ATOM 1853 C CA . ALA A 1 240 ? 2.416 -45.562 -14.227 1 77.44 240 ALA A CA 1
ATOM 1854 C C . ALA A 1 240 ? 2.227 -44.531 -15.328 1 77.44 240 ALA A C 1
ATOM 1856 O O . ALA A 1 240 ? 2.104 -43.344 -15.062 1 77.44 240 ALA A O 1
ATOM 1857 N N . CYS A 1 241 ? 2.328 -44.938 -16.562 1 81.06 241 CYS A N 1
ATOM 1858 C CA . CYS A 1 241 ? 2.107 -44.094 -17.719 1 81.06 241 CYS A CA 1
ATOM 1859 C C . CYS A 1 241 ? 1.198 -44.75 -18.734 1 81.06 241 CYS A C 1
ATOM 1861 O O . CYS A 1 241 ? 0.975 -45.969 -18.672 1 81.06 241 CYS A O 1
ATOM 1863 N N . ALA A 1 242 ? 0.493 -44.062 -19.5 1 82 242 ALA A N 1
ATOM 1864 C CA . ALA A 1 242 ? -0.441 -44.562 -20.5 1 82 242 ALA A CA 1
ATOM 1865 C C . ALA A 1 242 ? 0.302 -45.219 -21.672 1 82 242 ALA A C 1
ATOM 1867 O O . ALA A 1 242 ? 1.354 -44.719 -22.094 1 82 242 ALA A O 1
ATOM 1868 N N . LEU A 1 243 ? -0.285 -46.406 -22.047 1 77.19 243 LEU A N 1
ATOM 1869 C CA . LEU A 1 243 ? 0.309 -47.125 -23.172 1 77.19 243 LEU A CA 1
ATOM 1870 C C . LEU A 1 243 ? -0.389 -46.781 -24.469 1 77.19 243 LEU A C 1
ATOM 1872 O O . LEU A 1 243 ? -1.606 -46.594 -24.5 1 77.19 243 LEU A O 1
ATOM 1876 N N . GLY A 1 244 ? 0.142 -46.094 -25.531 1 67.06 244 GLY A N 1
ATOM 1877 C CA . GLY A 1 244 ? -0.47 -45.781 -26.812 1 67.06 244 GLY A CA 1
ATOM 1878 C C . GLY A 1 244 ? -1.051 -47 -27.5 1 67.06 244 GLY A C 1
ATOM 1879 O O . GLY A 1 244 ? -0.662 -48.125 -27.203 1 67.06 244 GLY A O 1
ATOM 1880 N N . SER A 1 245 ? -2.449 -46.938 -28.109 1 58.84 245 SER A N 1
ATOM 1881 C CA . SER A 1 245 ? -3.086 -48.062 -28.828 1 58.84 245 SER A CA 1
ATOM 1882 C C . SER A 1 245 ? -2.123 -48.688 -29.812 1 58.84 245 SER A C 1
ATOM 1884 O O . SER A 1 245 ? -2.26 -49.875 -30.141 1 58.84 245 SER A O 1
ATOM 1886 N N . GLU A 1 246 ? -1.885 -47.844 -30.969 1 51.09 246 GLU A N 1
ATOM 1887 C CA . GLU A 1 246 ? -1.359 -48.562 -32.125 1 51.09 246 GLU A CA 1
ATOM 1888 C C . GLU A 1 246 ? -0.148 -49.406 -31.734 1 51.09 246 GLU A C 1
ATOM 1890 O O . GLU A 1 246 ? -0.011 -50.562 -32.188 1 51.09 246 GLU A O 1
ATOM 1895 N N . GLN A 1 247 ? 1.078 -48.688 -31.938 1 44.75 247 GLN A N 1
ATOM 1896 C CA . GLN A 1 247 ? 2.311 -49.406 -32.25 1 44.75 247 GLN A CA 1
ATOM 1897 C C . GLN A 1 247 ? 2.752 -50.281 -31.062 1 44.75 247 GLN A C 1
ATOM 1899 O O . GLN A 1 247 ? 2.48 -49.969 -29.906 1 44.75 247 GLN A O 1
ATOM 1904 N N . LEU A 1 248 ? 3.248 -51.469 -31.312 1 46.88 248 LEU A N 1
ATOM 1905 C CA . LEU A 1 248 ? 3.963 -52.562 -30.672 1 46.88 248 LEU A CA 1
ATOM 1906 C C . LEU A 1 248 ? 4.672 -52.094 -29.422 1 46.88 248 LEU A C 1
ATOM 1908 O O . LEU A 1 248 ? 5.004 -52.875 -28.531 1 46.88 248 LEU A O 1
ATOM 1912 N N . GLY A 1 249 ? 5.605 -50.969 -29.484 1 47.97 249 GLY A N 1
ATOM 1913 C CA . GLY A 1 249 ? 6.648 -50.812 -28.484 1 47.97 249 GLY A CA 1
ATOM 1914 C C . GLY A 1 249 ? 6.156 -50.125 -27.234 1 47.97 249 GLY A C 1
ATOM 1915 O O . GLY A 1 249 ? 5.109 -49.469 -27.234 1 47.97 249 GLY A O 1
ATOM 1916 N N . SER A 1 250 ? 6.523 -50.562 -25.859 1 57.88 250 SER A N 1
ATOM 1917 C CA . SER A 1 250 ? 6.531 -50.312 -24.422 1 57.88 250 SER A CA 1
ATOM 1918 C C . SER A 1 250 ? 6.699 -48.844 -24.094 1 57.88 250 SER A C 1
ATOM 1920 O O . SER A 1 250 ? 7.113 -48.469 -23 1 57.88 250 SER A O 1
ATOM 1922 N N . SER A 1 251 ? 6.391 -47.875 -25.094 1 67.75 251 SER A N 1
ATOM 1923 C CA . SER A 1 251 ? 6.781 -46.531 -24.703 1 67.75 251 SER A CA 1
ATOM 1924 C C . SER A 1 251 ? 5.602 -45.75 -24.141 1 67.75 251 SER A C 1
ATOM 1926 O O . SER A 1 251 ? 4.461 -45.938 -24.562 1 67.75 251 SER A O 1
ATOM 1928 N N . CYS A 1 252 ? 5.703 -45.062 -23.016 1 76.38 252 CYS A N 1
ATOM 1929 C CA . CYS A 1 252 ? 4.734 -44.219 -22.328 1 76.38 252 CYS A CA 1
ATOM 1930 C C . CYS A 1 252 ? 4.336 -43.031 -23.188 1 76.38 252 CYS A C 1
ATOM 1932 O O . CYS A 1 252 ? 5.188 -42.406 -23.844 1 76.38 252 CYS A O 1
ATOM 1934 N N . VAL A 1 253 ? 3.031 -42.906 -23.484 1 76.31 253 VAL A N 1
ATOM 1935 C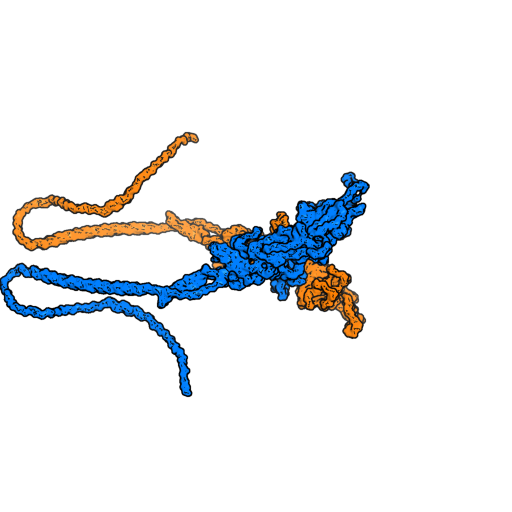 CA . VAL A 1 253 ? 2.531 -41.781 -24.25 1 76.31 253 VAL A CA 1
ATOM 1936 C C . VAL A 1 253 ? 1.73 -40.844 -23.344 1 76.31 253 VAL A C 1
ATOM 1938 O O . VAL A 1 253 ? 1.08 -41.312 -22.406 1 76.31 253 VAL A O 1
ATOM 1941 N N . PRO A 1 254 ? 1.868 -39.562 -23.578 1 77.75 254 PRO A N 1
ATOM 1942 C CA . PRO A 1 254 ? 1.051 -38.625 -22.797 1 77.75 254 PRO A CA 1
ATOM 1943 C C . PRO A 1 254 ? -0.438 -38.719 -23.125 1 77.75 254 PRO A C 1
ATOM 1945 O O . PRO A 1 254 ? -0.806 -38.969 -24.266 1 77.75 254 PRO A O 1
ATOM 1948 N N . CYS A 1 255 ? -1.267 -38.688 -21.984 1 79.5 255 CYS A N 1
ATOM 1949 C CA . CYS A 1 255 ? -2.709 -38.656 -22.203 1 79.5 255 CYS A CA 1
ATOM 1950 C C . CYS A 1 255 ? -3.164 -37.25 -22.578 1 79.5 255 CYS A C 1
ATOM 1952 O O . CYS A 1 255 ? -2.592 -36.281 -22.125 1 79.5 255 CYS A O 1
ATOM 1954 N N . PRO A 1 256 ? -4.098 -37.188 -23.531 1 80.94 256 PRO A N 1
ATOM 1955 C CA . PRO A 1 256 ? -4.664 -35.844 -23.812 1 80.94 256 PRO A CA 1
ATOM 1956 C C . PRO A 1 256 ? -5.27 -35.188 -22.578 1 80.94 256 PRO A C 1
ATOM 1958 O O . PRO A 1 256 ? -5.555 -35.875 -21.578 1 80.94 256 PRO A O 1
ATOM 1961 N N . PRO A 1 257 ? -5.438 -33.906 -22.672 1 80.94 257 PRO A N 1
ATOM 1962 C CA . PRO A 1 257 ? -6.074 -33.219 -21.531 1 80.94 257 PRO A CA 1
ATOM 1963 C C . PRO A 1 257 ? -7.441 -33.812 -21.188 1 80.94 257 PRO A C 1
ATOM 1965 O O . PRO A 1 257 ? -8.211 -34.156 -22.078 1 80.94 257 PRO A O 1
ATOM 1968 N N . GLY A 1 258 ? -7.719 -34.062 -19.875 1 87.19 258 GLY A N 1
ATOM 1969 C CA . GLY A 1 258 ? -9.008 -34.562 -19.406 1 87.19 258 GLY A CA 1
ATOM 1970 C C . GLY A 1 258 ? -9.109 -36.062 -19.391 1 87.19 258 GLY A C 1
ATOM 1971 O O . GLY A 1 258 ? -10.195 -36.625 -19.219 1 87.19 258 GLY A O 1
ATOM 1972 N N . HIS A 1 259 ? -7.996 -36.719 -19.719 1 86.5 259 HIS A N 1
ATOM 1973 C CA . HIS A 1 259 ? -8 -38.156 -19.719 1 86.5 259 HIS A CA 1
ATOM 1974 C C . HIS A 1 259 ? -7.25 -38.719 -18.5 1 86.5 259 HIS A C 1
ATOM 1976 O O . HIS A 1 259 ? -6.156 -38.25 -18.188 1 86.5 259 HIS A O 1
ATOM 1982 N N . TYR A 1 260 ? -7.93 -39.594 -17.828 1 86.38 260 TYR A N 1
ATOM 1983 C CA . TYR A 1 260 ? -7.258 -40.281 -16.734 1 86.38 260 TYR A CA 1
ATOM 1984 C C . TYR A 1 260 ? -6.688 -41.625 -17.188 1 86.38 260 TYR A C 1
ATOM 1986 O O . TYR A 1 260 ? -7.039 -42.125 -18.266 1 86.38 260 TYR A O 1
ATOM 1994 N N . ILE A 1 261 ? -5.77 -42.188 -16.422 1 84.31 261 ILE A N 1
ATOM 1995 C CA . ILE A 1 261 ? -5.164 -43.469 -16.734 1 84.31 261 ILE A CA 1
ATOM 1996 C C . ILE A 1 261 ? -5.922 -44.594 -16.016 1 84.31 261 ILE A C 1
ATOM 1998 O O . ILE A 1 261 ? -6 -44.594 -14.789 1 84.31 261 ILE A O 1
ATOM 2002 N N . GLU A 1 262 ? -6.414 -45.344 -16.844 1 87.06 262 GLU A N 1
ATOM 2003 C CA . GLU A 1 262 ? -7.156 -46.469 -16.266 1 87.06 262 GLU A CA 1
ATOM 2004 C C . GLU A 1 262 ? -6.219 -47.438 -15.562 1 87.06 262 GLU A C 1
ATOM 2006 O O . GLU A 1 262 ? -5.219 -47.875 -16.141 1 87.06 262 GLU A O 1
ATOM 2011 N N . LYS A 1 263 ? -6.516 -47.812 -14.391 1 80.62 263 LYS A N 1
ATOM 2012 C CA . LYS A 1 263 ? -5.645 -48.625 -13.531 1 80.62 263 LYS A CA 1
ATOM 2013 C C . LYS A 1 263 ? -5.426 -50.031 -14.117 1 80.62 263 LYS A C 1
ATOM 2015 O O . LYS A 1 263 ? -4.312 -50.531 -14.078 1 80.62 263 LYS A O 1
ATOM 2020 N N . GLU A 1 264 ? -6.383 -50.594 -14.758 1 80.56 264 GLU A N 1
ATOM 2021 C CA . GLU A 1 264 ? -6.309 -52 -15.203 1 80.56 264 GLU A CA 1
ATOM 2022 C C . GLU A 1 264 ? -5.668 -52.094 -16.578 1 80.56 264 GLU A C 1
ATOM 2024 O O . GLU A 1 264 ? -4.844 -53 -16.828 1 80.56 264 GLU A O 1
ATOM 2029 N N . THR A 1 265 ? -5.973 -51.188 -17.484 1 78.81 265 THR A N 1
ATOM 2030 C CA . THR A 1 265 ? -5.555 -51.312 -18.875 1 78.81 265 THR A CA 1
ATOM 2031 C C . THR A 1 265 ? -4.422 -50.344 -19.188 1 78.81 265 THR A C 1
ATOM 2033 O O . THR A 1 265 ? -3.771 -50.469 -20.234 1 78.81 265 THR A O 1
ATOM 2036 N N . ASN A 1 266 ? -4.172 -49.406 -18.266 1 80.75 266 ASN A N 1
ATOM 2037 C CA . ASN A 1 266 ? -3.166 -48.375 -18.469 1 80.75 266 ASN A CA 1
ATOM 2038 C C . ASN A 1 266 ? -3.436 -47.594 -19.734 1 80.75 266 ASN A C 1
ATOM 2040 O O . ASN A 1 266 ? -2.502 -47.188 -20.438 1 80.75 266 ASN A O 1
ATOM 2044 N N . GLN A 1 267 ? -4.684 -47.562 -20.094 1 83.38 267 GLN A N 1
ATOM 2045 C CA . GLN A 1 267 ? -5.086 -46.75 -21.234 1 83.38 267 GLN A CA 1
ATOM 2046 C C . GLN A 1 267 ? -5.672 -45.406 -20.797 1 83.38 267 GLN A C 1
ATOM 2048 O O . GLN A 1 267 ? -6.164 -45.281 -19.672 1 83.38 267 GLN A O 1
ATOM 2053 N N . CYS A 1 268 ? -5.551 -44.438 -21.703 1 85.94 268 CYS A N 1
ATOM 2054 C CA . CYS A 1 268 ? -6.141 -43.125 -21.453 1 85.94 268 CYS A CA 1
ATOM 2055 C C . CYS A 1 268 ? -7.652 -43.156 -21.641 1 85.94 268 CYS A C 1
ATOM 2057 O O . CYS A 1 268 ? -8.141 -43.625 -22.672 1 85.94 268 CYS A O 1
ATOM 2059 N N . LYS A 1 269 ? -8.344 -42.812 -20.625 1 89.12 269 LYS A N 1
ATOM 2060 C CA . LYS A 1 269 ? -9.797 -42.75 -20.703 1 89.12 269 LYS A CA 1
ATOM 2061 C C . LYS A 1 269 ? -10.289 -41.344 -20.391 1 89.12 269 LYS A C 1
ATOM 2063 O O . LYS A 1 269 ? -9.773 -40.688 -19.484 1 89.12 269 LYS A O 1
ATOM 2068 N N . GLU A 1 270 ? -11.234 -40.875 -21.156 1 90.88 270 GLU A N 1
ATOM 2069 C CA . GLU A 1 270 ? -11.781 -39.531 -20.984 1 90.88 270 GLU A CA 1
ATOM 2070 C C . GLU A 1 270 ? -12.633 -39.438 -19.734 1 90.88 270 GLU A C 1
ATOM 2072 O O . GLU A 1 270 ? -13.406 -40.344 -19.422 1 90.88 270 GLU A O 1
ATOM 2077 N N . CYS A 1 271 ? -12.562 -38.344 -19.062 1 93.19 271 CYS A N 1
ATOM 2078 C CA . CYS A 1 271 ? -13.406 -38.094 -17.906 1 93.19 271 CYS A CA 1
ATOM 2079 C C . CYS A 1 271 ? -14.867 -37.938 -18.312 1 93.19 271 CYS A C 1
ATOM 2081 O O . CYS A 1 271 ? -15.156 -37.375 -19.391 1 93.19 271 CYS A O 1
ATOM 2083 N N . PRO A 1 272 ? -15.711 -38.406 -17.453 1 92.88 272 PRO A N 1
ATOM 2084 C CA . PRO A 1 272 ? -17.141 -38.25 -17.766 1 92.88 272 PRO A CA 1
ATOM 2085 C C . PRO A 1 272 ? -17.578 -36.781 -17.828 1 92.88 272 PRO A C 1
ATOM 2087 O O . PRO A 1 272 ? -16.859 -35.906 -17.344 1 92.88 272 PRO A O 1
ATOM 2090 N N . PRO A 1 273 ? -18.703 -36.562 -18.484 1 92.44 273 PRO A N 1
ATOM 2091 C CA . PRO A 1 273 ? -19.219 -35.188 -18.531 1 92.44 273 PRO A CA 1
ATOM 2092 C C . PRO A 1 273 ? -19.438 -34.594 -17.141 1 92.44 273 PRO A C 1
ATOM 2094 O O . PRO A 1 273 ? -19.781 -35.312 -16.203 1 92.44 273 PRO A O 1
ATOM 2097 N N . ASP A 1 274 ? -19.188 -33.25 -16.969 1 93.75 274 ASP A N 1
ATOM 2098 C CA . ASP A 1 274 ? -19.391 -32.469 -15.75 1 93.75 274 ASP A CA 1
ATOM 2099 C C . ASP A 1 274 ? -18.359 -32.844 -14.688 1 93.75 274 ASP A C 1
ATOM 2101 O O . ASP A 1 274 ? -18.672 -32.844 -13.492 1 93.75 274 ASP A O 1
ATOM 2105 N N . THR A 1 275 ? -17.328 -33.375 -15.172 1 94.31 275 THR A N 1
ATOM 2106 C CA . THR A 1 275 ? -16.188 -33.625 -14.312 1 94.31 275 THR A CA 1
ATOM 2107 C C . THR A 1 275 ? -14.906 -33.031 -14.922 1 94.31 275 THR A C 1
ATOM 2109 O O . THR A 1 275 ? -14.875 -32.719 -16.109 1 94.31 275 THR A O 1
ATOM 2112 N N . TYR A 1 276 ? -13.945 -32.844 -14.188 1 91.31 276 TYR A N 1
ATOM 2113 C CA . TYR A 1 276 ? -12.648 -32.375 -14.688 1 91.31 276 TYR A CA 1
ATOM 2114 C C . TYR A 1 276 ? -11.516 -33.188 -14.039 1 91.31 276 TYR A C 1
ATOM 2116 O O . TYR A 1 276 ? -11.672 -33.688 -12.93 1 91.31 276 TYR A O 1
ATOM 2124 N N . LEU A 1 277 ? -10.477 -33.312 -14.766 1 88.44 277 LEU A N 1
ATOM 2125 C CA . LEU A 1 277 ? -9.352 -34.125 -14.289 1 88.44 277 LEU A CA 1
ATOM 2126 C C . LEU A 1 277 ? -8.531 -33.344 -13.258 1 88.44 277 LEU A C 1
ATOM 2128 O O . LEU A 1 277 ? -8.164 -32.188 -13.492 1 88.44 277 LEU A O 1
ATOM 2132 N N . SER A 1 278 ? -8.297 -34 -12.125 1 80.31 278 SER A N 1
ATOM 2133 C CA . SER A 1 278 ? -7.469 -33.375 -11.094 1 80.31 278 SER A CA 1
ATOM 2134 C C . SER A 1 278 ? -6.012 -33.281 -11.531 1 80.31 278 SER A C 1
ATOM 2136 O O . SER A 1 278 ? -5.496 -34.188 -12.195 1 80.31 278 SER A O 1
ATOM 2138 N N . ILE A 1 279 ? -5.367 -32.25 -11.242 1 67 279 ILE A N 1
ATOM 2139 C CA . ILE A 1 279 ? -3.969 -32.031 -11.609 1 67 279 ILE A CA 1
ATOM 2140 C C . ILE A 1 279 ? -3.07 -32.875 -10.703 1 67 279 ILE A C 1
ATOM 2142 O O . ILE A 1 279 ? -1.942 -33.219 -11.078 1 67 279 ILE A O 1
ATOM 2146 N N . HIS A 1 280 ? -3.633 -33.312 -9.586 1 65.31 280 HIS A N 1
ATOM 2147 C CA . HIS A 1 280 ? -2.811 -33.969 -8.578 1 65.31 280 HIS A CA 1
ATOM 2148 C C . HIS A 1 280 ? -2.877 -35.5 -8.711 1 65.31 280 HIS A C 1
ATOM 2150 O O . HIS A 1 280 ? -1.961 -36.188 -8.281 1 65.31 280 HIS A O 1
ATOM 2156 N N . GLN A 1 281 ? -3.99 -36 -9.188 1 68.94 281 GLN A N 1
ATOM 2157 C CA . GLN A 1 281 ? -4.199 -37.438 -9.305 1 68.94 281 GLN A CA 1
ATOM 2158 C C . GLN A 1 281 ? -4.715 -37.781 -10.695 1 68.94 281 GLN A C 1
ATOM 2160 O O . GLN A 1 281 ? -5.773 -37.312 -11.109 1 68.94 281 GLN A O 1
ATOM 2165 N N . VAL A 1 282 ? -3.871 -38.594 -11.461 1 76 282 VAL A N 1
ATOM 2166 C CA . VAL A 1 282 ? -4.281 -38.844 -12.828 1 76 282 VAL A CA 1
ATOM 2167 C C . VAL A 1 282 ? -4.664 -40.344 -12.969 1 76 282 VAL A C 1
ATOM 2169 O O . VAL A 1 282 ? -5.137 -40.75 -14.023 1 76 282 VAL A O 1
ATOM 2172 N N . TYR A 1 283 ? -4.516 -41 -11.758 1 79.75 283 TYR A N 1
ATOM 2173 C CA . TYR A 1 283 ? -4.766 -42.438 -11.867 1 79.75 283 TYR A CA 1
ATOM 2174 C C . TYR A 1 283 ? -6.18 -42.781 -11.414 1 79.75 283 TYR A C 1
ATOM 2176 O O . TYR A 1 283 ? -6.605 -42.375 -10.328 1 79.75 283 TYR A O 1
ATOM 2184 N N . GLY A 1 284 ? -6.844 -43.469 -12.297 1 85.38 284 GLY A N 1
ATOM 2185 C CA . GLY A 1 284 ? -8.156 -43.969 -11.945 1 85.38 284 GLY A CA 1
ATOM 2186 C C . GLY A 1 284 ? -9.273 -42.969 -12.219 1 85.38 284 GLY A C 1
ATOM 2187 O O . GLY A 1 284 ? -9.023 -41.781 -12.43 1 85.38 284 GLY A O 1
ATOM 2188 N N . LYS A 1 285 ? -10.43 -43.469 -12.234 1 88.25 285 LYS A N 1
ATOM 2189 C CA . LYS A 1 285 ? -11.625 -42.656 -12.477 1 88.25 285 LYS A CA 1
ATOM 2190 C C . LYS A 1 285 ? -11.836 -41.625 -11.352 1 88.25 285 LYS A C 1
ATOM 2192 O O . LYS A 1 285 ? -12.484 -40.625 -11.547 1 88.25 285 LYS A O 1
ATOM 2197 N N . GLU A 1 286 ? -11.266 -42 -10.211 1 89.06 286 GLU A N 1
ATOM 2198 C CA . GLU A 1 286 ? -11.375 -41.125 -9.047 1 89.06 286 GLU A CA 1
ATOM 2199 C C . GLU A 1 286 ? -10.633 -39.812 -9.273 1 89.06 286 GLU A C 1
ATOM 2201 O O . GLU A 1 286 ? -10.859 -38.812 -8.562 1 89.06 286 GLU A O 1
ATOM 2206 N N . ALA A 1 287 ? -9.812 -39.812 -10.305 1 88.06 287 ALA A N 1
ATOM 2207 C CA . ALA A 1 287 ? -9.07 -38.594 -10.648 1 88.06 287 ALA A CA 1
ATOM 2208 C C . ALA A 1 287 ? -9.984 -37.531 -11.281 1 88.06 287 ALA A C 1
ATOM 2210 O O . ALA A 1 287 ? -9.625 -36.375 -11.367 1 88.06 287 ALA A O 1
ATOM 2211 N N . CYS A 1 288 ? -11.164 -38 -11.695 1 92.38 288 CYS A N 1
ATOM 2212 C CA . CYS A 1 288 ? -12.148 -37.094 -12.273 1 92.38 288 CYS A CA 1
ATOM 2213 C C . CYS A 1 288 ? -13.039 -36.469 -11.188 1 92.38 288 CYS A C 1
ATOM 2215 O O . CYS A 1 288 ? -13.867 -37.188 -10.609 1 92.38 288 CYS A O 1
ATOM 2217 N N . ILE A 1 289 ? -12.914 -35.25 -10.945 1 92.06 289 ILE A N 1
ATOM 2218 C CA . ILE A 1 289 ? -13.641 -34.531 -9.898 1 92.06 289 ILE A CA 1
ATOM 2219 C C . ILE A 1 289 ? -14.906 -33.906 -10.477 1 92.06 289 ILE A C 1
ATOM 2221 O O . ILE A 1 289 ? -14.859 -33.281 -11.523 1 92.06 289 ILE A O 1
ATOM 2225 N N . PRO A 1 290 ? -16.016 -34.156 -9.766 1 94.56 290 PRO A N 1
ATOM 2226 C CA . PRO A 1 290 ? -17.25 -33.562 -10.258 1 94.56 290 PRO A CA 1
ATOM 2227 C C . PRO A 1 290 ? -17.234 -32.031 -10.172 1 94.56 290 PRO A C 1
ATOM 2229 O O . PRO A 1 290 ? -16.703 -31.453 -9.219 1 94.56 290 PRO A O 1
ATOM 2232 N N . CYS A 1 291 ? -17.812 -31.375 -11.188 1 95.06 291 CYS A N 1
ATOM 2233 C CA . CYS A 1 291 ? -17.938 -29.922 -11.188 1 95.06 291 CYS A CA 1
ATOM 2234 C C . CYS A 1 291 ? -18.953 -29.469 -10.133 1 95.06 291 CYS A C 1
ATOM 2236 O O . CYS A 1 291 ? -19.828 -30.25 -9.734 1 95.06 291 CYS A O 1
ATOM 2238 N N . GLY A 1 292 ? -18.812 -28.328 -9.648 1 94.75 292 GLY A N 1
ATOM 2239 C CA . GLY A 1 292 ? -19.734 -27.781 -8.656 1 94.75 292 GLY A CA 1
ATOM 2240 C C . GLY A 1 292 ? -21.109 -27.484 -9.203 1 94.75 292 GLY A C 1
ATOM 2241 O O . GLY A 1 292 ? -21.391 -27.734 -10.383 1 94.75 292 GLY A O 1
ATOM 2242 N N . PRO A 1 293 ? -21.953 -26.938 -8.297 1 95.75 293 PRO A N 1
ATOM 2243 C CA . PRO A 1 293 ? -23.312 -26.656 -8.734 1 95.75 293 PRO A CA 1
ATOM 2244 C C . PRO A 1 293 ? -23.375 -25.625 -9.859 1 95.75 293 PRO A C 1
ATOM 2246 O O . PRO A 1 293 ? -22.609 -24.641 -9.844 1 95.75 293 PRO A O 1
ATOM 2249 N N . GLY A 1 294 ? -24.234 -25.891 -10.805 1 93.81 294 GLY A N 1
ATOM 2250 C CA . GLY A 1 294 ? -24.469 -24.938 -11.891 1 93.81 294 GLY A CA 1
ATOM 2251 C C . GLY A 1 294 ? -23.281 -24.812 -12.836 1 93.81 294 GLY A C 1
ATOM 2252 O O . GLY A 1 294 ? -23.125 -23.797 -13.5 1 93.81 294 GLY A O 1
ATOM 2253 N N . SER A 1 295 ? -22.422 -25.766 -12.844 1 94.5 295 SER A N 1
ATOM 2254 C CA . SER A 1 295 ? -21.203 -25.703 -13.656 1 94.5 295 SER A CA 1
ATOM 2255 C C . SER A 1 295 ? -21.172 -26.828 -14.68 1 94.5 295 SER A C 1
ATOM 2257 O O . SER A 1 295 ? -21.953 -27.781 -14.586 1 94.5 295 SER A O 1
ATOM 2259 N N . ARG A 1 296 ? -20.391 -26.641 -15.68 1 94.31 296 ARG A N 1
ATOM 2260 C CA . ARG A 1 296 ? -20.141 -27.641 -16.719 1 94.31 296 ARG A CA 1
ATOM 2261 C C . ARG A 1 296 ? -18.656 -27.781 -16.984 1 94.31 296 ARG A C 1
ATOM 2263 O O . ARG A 1 296 ? -17.875 -26.859 -16.734 1 94.31 296 ARG A O 1
ATOM 2270 N N . SER A 1 297 ? -18.281 -28.938 -17.391 1 94.88 297 SER A N 1
ATOM 2271 C CA . SER A 1 297 ? -16.875 -29.156 -17.703 1 94.88 297 SER A CA 1
ATOM 2272 C C . SER A 1 297 ? -16.516 -28.594 -19.078 1 94.88 297 SER A C 1
ATOM 2274 O O . SER A 1 297 ? -17.375 -28.516 -19.953 1 94.88 297 SER A O 1
ATOM 2276 N N . THR A 1 298 ? -15.375 -28.188 -19.203 1 93 298 THR A N 1
ATOM 2277 C CA . THR A 1 298 ? -14.883 -27.766 -20.516 1 93 298 THR A CA 1
ATOM 2278 C C . THR A 1 298 ? -14.836 -28.953 -21.484 1 93 298 THR A C 1
ATOM 2280 O O . THR A 1 298 ? -14.961 -30.094 -21.062 1 93 298 THR A O 1
ATOM 2283 N N . GLN A 1 299 ? -14.672 -28.656 -22.734 1 89.81 299 GLN A N 1
ATOM 2284 C CA . GLN A 1 299 ? -14.656 -29.703 -23.734 1 89.81 299 GLN A CA 1
ATOM 2285 C C . GLN A 1 299 ? -13.523 -30.703 -23.484 1 89.81 299 GLN A C 1
ATOM 2287 O O . GLN A 1 299 ? -13.688 -31.906 -23.672 1 89.81 299 GLN A O 1
ATOM 2292 N N . ASP A 1 300 ? -12.469 -30.203 -23 1 88 300 ASP A N 1
ATOM 2293 C CA . ASP A 1 300 ? -11.312 -31.047 -22.75 1 88 300 ASP A CA 1
ATOM 2294 C C . ASP A 1 300 ? -11.289 -31.531 -21.312 1 88 300 ASP A C 1
ATOM 2296 O O . ASP A 1 300 ? -10.312 -32.156 -20.875 1 88 300 ASP A O 1
ATOM 2300 N N . HIS A 1 301 ? -12.32 -31.234 -20.547 1 89.94 301 HIS A N 1
ATOM 2301 C CA . HIS A 1 301 ? -12.484 -31.672 -19.156 1 89.94 301 HIS A CA 1
ATOM 2302 C C . HIS A 1 301 ? -11.305 -31.219 -18.297 1 89.94 301 HIS A C 1
ATOM 2304 O O . HIS A 1 301 ? -10.852 -31.953 -17.422 1 89.94 301 HIS A O 1
ATOM 2310 N N . SER A 1 302 ? -10.711 -30.094 -18.594 1 84.19 302 SER A N 1
ATOM 2311 C CA . SER A 1 302 ? -9.594 -29.547 -17.812 1 84.19 302 SER A CA 1
ATOM 2312 C C . SER A 1 302 ? -10.094 -28.656 -16.688 1 84.19 302 SER A C 1
ATOM 2314 O O . SER A 1 302 ? -9.414 -28.484 -15.672 1 84.19 302 SER A O 1
ATOM 2316 N N . ALA A 1 303 ? -11.227 -28.109 -16.906 1 90.31 303 ALA A N 1
ATOM 2317 C CA . ALA A 1 303 ? -11.781 -27.172 -15.93 1 90.31 303 ALA A CA 1
ATOM 2318 C C . ALA A 1 303 ? -13.297 -27.125 -16.016 1 90.31 303 ALA A C 1
ATOM 2320 O O . ALA A 1 303 ? -13.898 -27.781 -16.875 1 90.31 303 ALA A O 1
ATOM 2321 N N . CYS A 1 304 ? -13.844 -26.531 -14.969 1 94.69 304 CYS A N 1
ATOM 2322 C CA . CYS A 1 304 ? -15.281 -26.297 -14.977 1 94.69 304 CYS A CA 1
ATOM 2323 C C . CYS A 1 304 ? -15.602 -24.812 -15.164 1 94.69 304 CYS A C 1
ATOM 2325 O O . CYS A 1 304 ? -14.758 -23.969 -14.875 1 94.69 304 CYS A O 1
ATOM 2327 N N . TYR A 1 305 ? -16.75 -24.5 -15.734 1 95.94 305 TYR A N 1
ATOM 2328 C CA . TYR A 1 305 ? -17.172 -23.109 -15.945 1 95.94 305 TYR A CA 1
ATOM 2329 C C . TYR A 1 305 ? -18.703 -23.016 -15.961 1 95.94 305 TYR A C 1
ATOM 2331 O O . TYR A 1 305 ? -19.391 -24.031 -15.914 1 95.94 305 TYR A O 1
ATOM 2339 N N . SER A 1 306 ? -19.188 -21.828 -15.859 1 96.94 306 SER A N 1
ATOM 2340 C CA . SER A 1 306 ? -20.609 -21.578 -15.977 1 96.94 306 SER A CA 1
ATOM 2341 C C . SER A 1 306 ? -20.984 -21.188 -17.406 1 96.94 306 SER A C 1
ATOM 2343 O O . SER A 1 306 ? -20.297 -20.375 -18.031 1 96.94 306 SER A O 1
ATOM 2345 N N . ASP A 1 307 ? -22.062 -21.75 -17.938 1 95.38 307 ASP A N 1
ATOM 2346 C CA . ASP A 1 307 ? -22.516 -21.406 -19.281 1 95.38 307 ASP A CA 1
ATOM 2347 C C . ASP A 1 307 ? -23.438 -20.188 -19.25 1 95.38 307 ASP A C 1
ATOM 2349 O O . ASP A 1 307 ? -24.109 -19.891 -20.234 1 95.38 307 ASP A O 1
ATOM 2353 N N . CYS A 1 308 ? -23.609 -19.547 -18.156 1 97.25 308 CYS A N 1
ATOM 2354 C CA . CYS A 1 308 ? -24.344 -18.297 -17.953 1 97.25 308 CYS A CA 1
ATOM 2355 C C . CYS A 1 308 ? -25.828 -18.562 -17.719 1 97.25 308 CYS A C 1
ATOM 2357 O O . CYS A 1 308 ? -26.625 -17.625 -17.656 1 97.25 308 CYS A O 1
ATOM 2359 N N . PHE A 1 309 ? -26.234 -19.766 -17.656 1 96.69 309 PHE A N 1
ATOM 2360 C CA . PHE A 1 309 ? -27.609 -20.109 -17.359 1 96.69 309 PHE A CA 1
ATOM 2361 C C . PHE A 1 309 ? -27.734 -20.75 -15.984 1 96.69 309 PHE A C 1
ATOM 2363 O O . PHE A 1 309 ? -26.891 -21.578 -15.609 1 96.69 309 PHE A O 1
ATOM 2370 N N . PHE A 1 310 ? -28.719 -20.328 -15.312 1 96.75 310 PHE A N 1
ATOM 2371 C CA . PHE A 1 310 ? -28.938 -20.875 -13.977 1 96.75 310 PHE A CA 1
ATOM 2372 C C . PHE A 1 310 ? -30.422 -21.047 -13.688 1 96.75 310 PHE A C 1
ATOM 2374 O O . PHE A 1 310 ? -31.234 -20.188 -14.062 1 96.75 310 PHE A O 1
ATOM 2381 N N . TYR A 1 311 ? -30.734 -22.172 -13.109 1 95.25 311 TYR A N 1
ATOM 2382 C CA . TYR A 1 311 ? -32.125 -22.484 -12.766 1 95.25 311 TYR A CA 1
ATOM 2383 C C . TYR A 1 311 ? -32.281 -22.719 -11.273 1 95.25 311 TYR A C 1
ATOM 2385 O O . TYR A 1 311 ? -31.422 -23.359 -10.641 1 95.25 311 TYR A O 1
ATOM 2393 N N . HIS A 1 312 ? -33.281 -22.156 -10.766 1 94.88 312 HIS A N 1
ATOM 2394 C CA . HIS A 1 312 ? -33.562 -22.328 -9.344 1 94.88 312 HIS A CA 1
ATOM 2395 C C . HIS A 1 312 ? -35.062 -22.5 -9.094 1 94.88 312 HIS A C 1
ATOM 2397 O O . HIS A 1 312 ? -35.875 -21.781 -9.672 1 94.88 312 HIS A O 1
ATOM 2403 N N . GLU A 1 313 ? -35.375 -23.469 -8.211 1 92.38 313 GLU A N 1
ATOM 2404 C CA . GLU A 1 313 ? -36.781 -23.703 -7.863 1 92.38 313 GLU A CA 1
ATOM 2405 C C . GLU A 1 313 ? -37.156 -23.031 -6.547 1 92.38 313 GLU A C 1
ATOM 2407 O O . GLU A 1 313 ? -36.531 -23.281 -5.52 1 92.38 313 GLU A O 1
ATOM 2412 N N . LYS A 1 314 ? -38.031 -22.125 -6.645 1 86.62 314 LYS A N 1
ATOM 2413 C CA . LYS A 1 314 ? -38.531 -21.422 -5.469 1 86.62 314 LYS A CA 1
ATOM 2414 C C . LYS A 1 314 ? -40.062 -21.516 -5.391 1 86.62 314 LYS A C 1
ATOM 2416 O O . LYS A 1 314 ? -40.75 -21.016 -6.277 1 86.62 314 LYS A O 1
ATOM 2421 N N . GLU A 1 315 ? -40.625 -21.906 -4.195 1 84.5 315 GLU A N 1
ATOM 2422 C CA . GLU A 1 315 ? -42.062 -21.953 -3.934 1 84.5 315 GLU A CA 1
ATOM 2423 C C . GLU A 1 315 ? -42.844 -22.438 -5.16 1 84.5 315 GLU A C 1
ATOM 2425 O O . GLU A 1 315 ? -43.812 -21.797 -5.582 1 84.5 315 GLU A O 1
ATOM 2430 N N . ASN A 1 316 ? -42.438 -23.422 -5.801 1 83.75 316 ASN A N 1
ATOM 2431 C CA . ASN A 1 316 ? -43.125 -24.109 -6.906 1 83.75 316 ASN A CA 1
ATOM 2432 C C . ASN A 1 316 ? -42.969 -23.328 -8.211 1 83.75 316 ASN A C 1
ATOM 2434 O O . ASN A 1 316 ? -43.812 -23.469 -9.117 1 83.75 316 ASN A O 1
ATOM 2438 N N . GLN A 1 317 ? -42.156 -22.359 -8.156 1 87.5 317 GLN A N 1
ATOM 2439 C CA . GLN A 1 317 ? -41.812 -21.641 -9.391 1 87.5 317 GLN A CA 1
ATOM 2440 C C . GLN A 1 317 ? -40.344 -21.828 -9.773 1 87.5 317 GLN A C 1
ATOM 2442 O O . GLN A 1 317 ? -39.5 -21.844 -8.898 1 87.5 317 GLN A O 1
ATOM 2447 N N . THR A 1 318 ? -40.219 -22.078 -11.055 1 91.31 318 THR A N 1
ATOM 2448 C CA . THR A 1 318 ? -38.844 -22.203 -11.547 1 91.31 318 THR A CA 1
ATOM 2449 C C . THR A 1 318 ? -38.312 -20.875 -12.078 1 91.31 318 THR A C 1
ATOM 2451 O O . THR A 1 318 ? -38.906 -20.297 -13.008 1 91.31 318 THR A O 1
ATOM 2454 N N . LEU A 1 319 ? -37.344 -20.375 -11.445 1 94.94 319 LEU A N 1
ATOM 2455 C CA . LEU A 1 319 ? -36.688 -19.141 -11.891 1 94.94 319 LEU A CA 1
ATOM 2456 C C . LEU A 1 319 ? -35.562 -19.453 -12.859 1 94.94 319 LEU A C 1
ATOM 2458 O O . LEU A 1 319 ? -34.656 -20.25 -12.547 1 94.94 319 LEU A O 1
ATOM 2462 N N . HIS A 1 320 ? -35.656 -18.859 -14.055 1 96.06 320 HIS A N 1
ATOM 2463 C CA . HIS A 1 320 ? -34.625 -19.016 -15.07 1 96.06 320 HIS A CA 1
ATOM 2464 C C . HIS A 1 320 ? -33.781 -17.75 -15.211 1 96.06 320 HIS A C 1
ATOM 2466 O O . HIS A 1 320 ? -34.281 -16.703 -15.625 1 96.06 320 HIS A O 1
ATOM 2472 N N . TYR A 1 321 ? -32.531 -17.875 -14.852 1 97.44 321 TYR A N 1
ATOM 2473 C CA . TYR A 1 321 ? -31.609 -16.734 -14.984 1 97.44 321 TYR A CA 1
ATOM 2474 C C . TYR A 1 321 ? -30.75 -16.875 -16.234 1 97.44 321 TYR A C 1
ATOM 2476 O O . TYR A 1 321 ? -30.188 -17.938 -16.5 1 97.44 321 TYR A O 1
ATOM 2484 N N . ASP A 1 322 ? -30.672 -15.844 -17.016 1 97.12 322 ASP A N 1
ATOM 2485 C CA . ASP A 1 322 ? -29.828 -15.773 -18.203 1 97.12 322 ASP A CA 1
ATOM 2486 C C . ASP A 1 322 ? -28.797 -14.648 -18.094 1 97.12 322 ASP A C 1
ATOM 2488 O O . ASP A 1 322 ? -29.125 -13.477 -18.312 1 97.12 322 ASP A O 1
ATOM 2492 N N . PHE A 1 323 ? -27.531 -15.055 -17.828 1 97.44 323 PHE A N 1
ATOM 2493 C CA . PHE A 1 323 ? -26.484 -14.062 -17.625 1 97.44 323 PHE A CA 1
ATOM 2494 C C . PHE A 1 323 ? -25.656 -13.883 -18.891 1 97.44 323 PHE A C 1
ATOM 2496 O O . PHE A 1 323 ? -24.547 -13.344 -18.844 1 97.44 323 PHE A O 1
ATOM 2503 N N . SER A 1 324 ? -26.078 -14.281 -20.031 1 95.75 324 SER A N 1
ATOM 2504 C CA . SER A 1 324 ? -25.312 -14.266 -21.281 1 95.75 324 SER A CA 1
ATOM 2505 C C . SER A 1 324 ? -24.891 -12.852 -21.656 1 95.75 324 SER A C 1
ATOM 2507 O O . SER A 1 324 ? -23.797 -12.648 -22.188 1 95.75 324 SER A O 1
ATOM 2509 N N . ASN A 1 325 ? -25.703 -11.883 -21.359 1 95.44 325 ASN A N 1
ATOM 2510 C CA . ASN A 1 325 ? -25.375 -10.5 -21.672 1 95.44 325 ASN A CA 1
ATOM 2511 C C . ASN A 1 325 ? -24.344 -9.93 -20.703 1 95.44 325 ASN A C 1
ATOM 2513 O O . ASN A 1 325 ? -23.828 -8.828 -20.906 1 95.44 325 ASN A O 1
ATOM 2517 N N . LEU A 1 326 ? -24.125 -10.625 -19.672 1 96.5 326 LEU A N 1
ATOM 2518 C CA . LEU A 1 326 ? -23.125 -10.203 -18.688 1 96.5 326 LEU A CA 1
ATOM 2519 C C . LEU A 1 326 ? -21.859 -11.055 -18.797 1 96.5 326 LEU A C 1
ATOM 2521 O O . LEU A 1 326 ? -21.047 -11.086 -17.875 1 96.5 326 LEU A O 1
ATOM 2525 N N . SER A 1 327 ? -21.734 -11.75 -19.891 1 95.31 327 SER A N 1
ATOM 2526 C CA . SER A 1 327 ? -20.578 -12.609 -20.094 1 95.31 327 SER A CA 1
ATOM 2527 C C . SER A 1 327 ? -19.344 -11.789 -20.422 1 95.31 327 SER A C 1
ATOM 2529 O O . SER A 1 327 ? -18.219 -12.289 -20.328 1 95.31 327 SER A O 1
ATOM 2531 N N . SER A 1 328 ? -19.531 -10.531 -20.859 1 94.62 328 SER A N 1
ATOM 2532 C CA . SER A 1 328 ? -18.406 -9.648 -21.094 1 94.62 328 SER A CA 1
ATOM 2533 C C . SER A 1 328 ? -17.719 -9.266 -19.781 1 94.62 328 SER A C 1
ATOM 2535 O O . SER A 1 328 ? -18.312 -9.391 -18.703 1 94.62 328 SER A O 1
ATOM 2537 N N . VAL A 1 329 ? -16.484 -8.859 -19.938 1 96.5 329 VAL A N 1
ATOM 2538 C CA . VAL A 1 329 ? -15.688 -8.578 -18.734 1 96.5 329 VAL A CA 1
ATOM 2539 C C . VAL A 1 329 ? -16.25 -7.348 -18.031 1 96.5 329 VAL A C 1
ATOM 2541 O O . VAL A 1 329 ? -16.469 -6.309 -18.656 1 96.5 329 VAL A O 1
ATOM 2544 N N . GLY A 1 330 ? -16.656 -7.5 -16.75 1 96.94 330 GLY A N 1
ATOM 2545 C CA . GLY A 1 330 ? -16.984 -6.375 -15.891 1 96.94 330 GLY A CA 1
ATOM 2546 C C . GLY A 1 330 ? -15.773 -5.828 -15.141 1 96.94 330 GLY A C 1
ATOM 2547 O O . GLY A 1 330 ? -14.914 -6.594 -14.711 1 96.94 330 GLY A O 1
ATOM 2548 N N . SER A 1 331 ? -15.727 -4.527 -15.008 1 96.69 331 SER A N 1
ATOM 2549 C CA . SER A 1 331 ? -14.57 -3.926 -14.359 1 96.69 331 SER A CA 1
ATOM 2550 C C . SER A 1 331 ? -14.992 -2.982 -13.234 1 96.69 331 SER A C 1
ATOM 2552 O O . SER A 1 331 ? -16.094 -2.441 -13.258 1 96.69 331 SER A O 1
ATOM 2554 N N . LEU A 1 332 ? -14.117 -2.883 -12.242 1 96.5 332 LEU A N 1
ATOM 2555 C CA . LEU A 1 332 ? -14.336 -1.999 -11.102 1 96.5 332 LEU A CA 1
ATOM 2556 C C . LEU A 1 332 ? -13.039 -1.31 -10.695 1 96.5 332 LEU A C 1
ATOM 2558 O O . LEU A 1 332 ? -12.031 -1.974 -10.445 1 96.5 332 LEU A O 1
ATOM 2562 N N . MET A 1 333 ? -13.062 -0.018 -10.781 1 94.19 333 MET A N 1
ATOM 2563 C CA . MET A 1 333 ? -11.969 0.774 -10.227 1 94.19 333 MET A CA 1
ATOM 2564 C C . MET A 1 333 ? -12.242 1.146 -8.773 1 94.19 333 MET A C 1
ATOM 2566 O O . MET A 1 333 ? -13.203 1.857 -8.484 1 94.19 333 MET A O 1
ATOM 2570 N N . ASN A 1 334 ? -11.375 0.649 -7.863 1 92.44 334 ASN A N 1
ATOM 2571 C CA . ASN A 1 334 ? -11.602 0.842 -6.434 1 92.44 334 ASN A CA 1
ATOM 2572 C C . ASN A 1 334 ? -10.516 1.716 -5.812 1 92.44 334 ASN A C 1
ATOM 2574 O O . ASN A 1 334 ? -9.328 1.505 -6.059 1 92.44 334 ASN A O 1
ATOM 2578 N N . GLY A 1 335 ? -10.766 2.682 -4.949 1 87.19 335 GLY A N 1
ATOM 2579 C CA . GLY A 1 335 ? -9.828 3.605 -4.328 1 87.19 335 GLY A CA 1
ATOM 2580 C C . GLY A 1 335 ? -10.383 5.012 -4.195 1 87.19 335 GLY A C 1
ATOM 2581 O O . GLY A 1 335 ? -11.602 5.211 -4.207 1 87.19 335 GLY A O 1
ATOM 2582 N N . PRO A 1 336 ? -9.5 5.988 -3.895 1 88.56 336 PRO A N 1
ATOM 2583 C CA . PRO A 1 336 ? -8.039 5.91 -4.004 1 88.56 336 PRO A CA 1
ATOM 2584 C C . PRO A 1 336 ? -7.379 5.449 -2.707 1 88.56 336 PRO A C 1
ATOM 2586 O O . PRO A 1 336 ? -7.957 5.598 -1.627 1 88.56 336 PRO A O 1
ATOM 2589 N N . SER A 1 337 ? -6.164 4.824 -2.875 1 90.69 337 SER A N 1
ATOM 2590 C CA . SER A 1 337 ? -5.227 4.539 -1.794 1 90.69 337 SER A CA 1
ATOM 2591 C C . SER A 1 337 ? -3.895 5.246 -2.02 1 90.69 337 SER A C 1
ATOM 2593 O O . SER A 1 337 ? -3.676 5.848 -3.072 1 90.69 337 SER A O 1
ATOM 2595 N N . PHE A 1 338 ? -3.041 5.301 -0.977 1 88.94 338 PHE A N 1
ATOM 2596 C CA . PHE A 1 338 ? -1.812 6.078 -1.09 1 88.94 338 PHE A CA 1
ATOM 2597 C C . PHE A 1 338 ? -0.63 5.309 -0.512 1 88.94 338 PHE A C 1
ATOM 2599 O O . PHE A 1 338 ? -0.763 4.637 0.514 1 88.94 338 PHE A O 1
ATOM 2606 N N . THR A 1 339 ? 0.471 5.469 -1.173 1 86.88 339 THR A N 1
ATOM 2607 C CA . THR A 1 339 ? 1.708 4.902 -0.648 1 86.88 339 THR A CA 1
ATOM 2608 C C . THR A 1 339 ? 2.295 5.797 0.439 1 86.88 339 THR A C 1
ATOM 2610 O O . THR A 1 339 ? 1.772 6.879 0.708 1 86.88 339 THR A O 1
ATOM 2613 N N . SER A 1 340 ? 3.4 5.316 1.057 1 83.81 340 SER A N 1
ATOM 2614 C CA . SER A 1 340 ? 4.059 6.094 2.104 1 83.81 340 SER A CA 1
ATOM 2615 C C . SER A 1 340 ? 4.66 7.379 1.543 1 83.81 340 SER A C 1
ATOM 2617 O O . SER A 1 340 ? 4.871 8.344 2.279 1 83.81 340 SER A O 1
ATOM 2619 N N . LYS A 1 341 ? 4.91 7.422 0.248 1 81.44 341 LYS A N 1
ATOM 2620 C CA . LYS A 1 341 ? 5.484 8.602 -0.392 1 81.44 341 LYS A CA 1
ATOM 2621 C C . LYS A 1 341 ? 4.391 9.555 -0.874 1 81.44 341 LYS A C 1
ATOM 2623 O O . LYS A 1 341 ? 4.684 10.633 -1.389 1 81.44 341 LYS A O 1
ATOM 2628 N N . GLY A 1 342 ? 3.154 9.094 -0.709 1 87.62 342 GLY A N 1
ATOM 2629 C CA . GLY A 1 342 ? 2.045 9.961 -1.066 1 87.62 342 GLY A CA 1
ATOM 2630 C C . GLY A 1 342 ? 1.534 9.727 -2.477 1 87.62 342 GLY A C 1
ATOM 2631 O O . GLY A 1 342 ? 0.714 10.5 -2.98 1 87.62 342 GLY A O 1
ATOM 2632 N N . THR A 1 343 ? 2.01 8.703 -3.111 1 84.12 343 THR A N 1
ATOM 2633 C CA . THR A 1 343 ? 1.586 8.398 -4.473 1 84.12 343 THR A CA 1
ATOM 2634 C C . THR A 1 343 ? 0.184 7.793 -4.48 1 84.12 343 THR A C 1
ATOM 2636 O O . THR A 1 343 ? -0.081 6.816 -3.777 1 84.12 343 THR A O 1
ATOM 2639 N N . LYS A 1 344 ? -0.623 8.414 -5.348 1 89.44 344 LYS A N 1
ATOM 2640 C CA . LYS A 1 344 ? -2.002 7.949 -5.48 1 89.44 344 LYS A CA 1
ATOM 2641 C C . LYS A 1 344 ? -2.086 6.723 -6.383 1 89.44 344 LYS A C 1
ATOM 2643 O O . LYS A 1 344 ? -1.433 6.668 -7.426 1 89.44 344 LYS A O 1
ATOM 2648 N N . TYR A 1 345 ? -2.885 5.656 -5.906 1 89.19 345 TYR A N 1
ATOM 2649 C CA . TYR A 1 345 ? -3.088 4.492 -6.766 1 89.19 345 TYR A CA 1
ATOM 2650 C C . TYR A 1 345 ? -4.48 3.904 -6.562 1 89.19 345 TYR A C 1
ATOM 2652 O O . TYR A 1 345 ? -5.16 4.223 -5.586 1 89.19 345 TYR A O 1
ATOM 2660 N N . PHE A 1 346 ? -4.898 3.119 -7.578 1 91.38 346 PHE A N 1
ATOM 2661 C CA . PHE A 1 346 ? -6.195 2.453 -7.566 1 91.38 346 PHE A CA 1
ATOM 2662 C C . PHE A 1 346 ? -6.035 0.954 -7.793 1 91.38 346 PHE A C 1
ATOM 2664 O O . PHE A 1 346 ? -5.055 0.513 -8.398 1 91.38 346 PHE A O 1
ATOM 2671 N N . HIS A 1 347 ? -6.973 0.247 -7.238 1 94.25 347 HIS A N 1
ATOM 2672 C CA . HIS A 1 347 ? -7.078 -1.157 -7.621 1 94.25 347 HIS A CA 1
ATOM 2673 C C . HIS A 1 347 ? -8.125 -1.353 -8.719 1 94.25 347 HIS A C 1
ATOM 2675 O O . HIS A 1 347 ? -9.258 -0.878 -8.594 1 94.25 347 HIS A O 1
ATOM 2681 N N . PHE A 1 348 ? -7.66 -1.928 -9.742 1 95 348 PHE A N 1
ATOM 2682 C CA . PHE A 1 348 ? -8.531 -2.186 -10.883 1 95 348 PHE A CA 1
ATOM 2683 C C . PHE A 1 348 ? -8.867 -3.67 -10.984 1 95 348 PHE A C 1
ATOM 2685 O O . PHE A 1 348 ? -7.98 -4.496 -11.211 1 95 348 PHE A O 1
ATOM 2692 N N . PHE A 1 349 ? -10.211 -4.008 -10.859 1 97.44 349 PHE A N 1
ATOM 2693 C CA . PHE A 1 349 ? -10.672 -5.391 -10.906 1 97.44 349 PHE A CA 1
ATOM 2694 C C . PHE A 1 349 ? -11.336 -5.699 -12.242 1 97.44 349 PHE A C 1
ATOM 2696 O O . PHE A 1 349 ? -12.117 -4.898 -12.75 1 97.44 349 PHE A O 1
ATOM 2703 N N . ASN A 1 350 ? -10.938 -6.789 -12.789 1 97.69 350 ASN A N 1
ATOM 2704 C CA . ASN A 1 350 ? -11.625 -7.336 -13.953 1 97.69 350 ASN A CA 1
ATOM 2705 C C . ASN A 1 350 ? -12.297 -8.664 -13.633 1 97.69 350 ASN A C 1
ATOM 2707 O O . ASN A 1 350 ? -11.672 -9.57 -13.078 1 97.69 350 ASN A O 1
ATOM 2711 N N . ILE A 1 351 ? -13.586 -8.789 -14.023 1 98 351 ILE A N 1
ATOM 2712 C CA . ILE A 1 351 ? -14.367 -9.969 -13.672 1 98 351 ILE A CA 1
ATOM 2713 C C . ILE A 1 351 ? -14.977 -10.578 -14.93 1 98 351 ILE A C 1
ATOM 2715 O O . ILE A 1 351 ? -15.695 -9.906 -15.672 1 98 351 ILE A O 1
ATOM 2719 N N . SER A 1 352 ? -14.625 -11.766 -15.195 1 97.38 352 SER A N 1
ATOM 2720 C CA . SER A 1 352 ? -15.297 -12.602 -16.188 1 97.38 352 SER A CA 1
ATOM 2721 C C . SER A 1 352 ? -16.219 -13.617 -15.523 1 97.38 352 SER A C 1
ATOM 2723 O O . SER A 1 352 ? -15.758 -14.641 -15.008 1 97.38 352 SER A O 1
ATOM 2725 N N . LEU A 1 353 ? -17.438 -13.383 -15.617 1 96.5 353 LEU A N 1
ATOM 2726 C CA . LEU A 1 353 ? -18.422 -14.086 -14.812 1 96.5 353 LEU A CA 1
ATOM 2727 C C . LEU A 1 353 ? -18.688 -15.484 -15.359 1 96.5 353 LEU A C 1
ATOM 2729 O O . LEU A 1 353 ? -18.656 -16.469 -14.617 1 96.5 353 LEU A O 1
ATOM 2733 N N . CYS A 1 354 ? -19.031 -15.594 -16.578 1 96.31 354 CYS A N 1
ATOM 2734 C CA . CYS A 1 354 ? -19.469 -16.844 -17.156 1 96.31 354 CYS A CA 1
ATOM 2735 C C . CYS A 1 354 ? -19.25 -16.875 -18.656 1 96.31 354 CYS A C 1
ATOM 2737 O O . CYS A 1 354 ? -18.828 -15.867 -19.234 1 96.31 354 CYS A O 1
ATOM 2739 N N . GLY A 1 355 ? -19.375 -18.062 -19.141 1 94.19 355 GLY A N 1
ATOM 2740 C CA . GLY A 1 355 ? -19.359 -18.203 -20.594 1 94.19 355 GLY A CA 1
ATOM 2741 C C . GLY A 1 355 ? -17.984 -18.5 -21.141 1 94.19 355 GLY A C 1
ATOM 2742 O O . GLY A 1 355 ? -17.141 -19.062 -20.453 1 94.19 355 GLY A O 1
ATOM 2743 N N . HIS A 1 356 ? -17.875 -18.406 -22.516 1 93.62 356 HIS A N 1
ATOM 2744 C CA . HIS A 1 356 ? -16.641 -18.5 -23.266 1 93.62 356 HIS A CA 1
ATOM 2745 C C . HIS A 1 356 ? -16.031 -19.906 -23.141 1 93.62 356 HIS A C 1
ATOM 2747 O O . HIS A 1 356 ? -14.812 -20.062 -23.141 1 93.62 356 HIS A O 1
ATOM 2753 N N . GLU A 1 357 ? -16.844 -20.844 -22.828 1 92 357 GLU A N 1
ATOM 2754 C CA . GLU A 1 357 ? -16.453 -22.25 -22.766 1 92 357 GLU A CA 1
ATOM 2755 C C . GLU A 1 357 ? -15.297 -22.438 -21.781 1 92 357 GLU A C 1
ATOM 2757 O O . GLU A 1 357 ? -14.398 -23.25 -22.031 1 92 357 GLU A O 1
ATOM 2762 N N . GLY A 1 358 ? -15.273 -21.578 -20.797 1 90.56 358 GLY A N 1
ATOM 2763 C CA . GLY A 1 358 ? -14.297 -21.766 -19.734 1 90.56 358 GLY A CA 1
ATOM 2764 C C . GLY A 1 358 ? -13.047 -20.922 -19.938 1 90.56 358 GLY A C 1
ATOM 2765 O O . GLY A 1 358 ? -12.156 -20.922 -19.078 1 90.56 358 GLY A O 1
ATOM 2766 N N . LYS A 1 359 ? -12.969 -20.219 -21.016 1 91.5 359 LYS A N 1
ATOM 2767 C CA . LYS A 1 359 ? -11.828 -19.328 -21.234 1 91.5 359 LYS A CA 1
ATOM 2768 C C . LYS A 1 359 ? -11.82 -18.188 -20.234 1 91.5 359 LYS A C 1
ATOM 2770 O O . LYS A 1 359 ? -12.867 -17.609 -19.922 1 91.5 359 LYS A O 1
ATOM 2775 N N . LYS A 1 360 ? -10.664 -17.938 -19.719 1 91.44 360 LYS A N 1
ATOM 2776 C CA . LYS A 1 360 ? -10.492 -16.828 -18.797 1 91.44 360 LYS A CA 1
ATOM 2777 C C . LYS A 1 360 ? -10.352 -15.5 -19.531 1 91.44 360 LYS A C 1
ATOM 2779 O O . LYS A 1 360 ? -9.281 -15.203 -20.078 1 91.44 360 LYS A O 1
ATOM 2784 N N . MET A 1 361 ? -11.344 -14.734 -19.438 1 93.75 361 MET A N 1
ATOM 2785 C CA . MET A 1 361 ? -11.43 -13.555 -20.281 1 93.75 361 MET A CA 1
ATOM 2786 C C . MET A 1 361 ? -10.984 -12.305 -19.531 1 93.75 361 MET A C 1
ATOM 2788 O O . MET A 1 361 ? -10.742 -11.266 -20.141 1 93.75 361 MET A O 1
ATOM 2792 N N . ALA A 1 362 ? -10.945 -12.367 -18.234 1 96.12 362 ALA A N 1
ATOM 2793 C CA . ALA A 1 362 ? -10.461 -11.219 -17.469 1 96.12 362 ALA A CA 1
ATOM 2794 C C . ALA A 1 362 ? -8.953 -11.07 -17.609 1 96.12 362 ALA A C 1
ATOM 2796 O O . ALA A 1 362 ? -8.195 -11.953 -17.203 1 96.12 362 ALA A O 1
ATOM 2797 N N . LEU A 1 363 ? -8.516 -9.914 -18.141 1 93 363 LEU A N 1
ATOM 2798 C CA . LEU A 1 363 ? -7.098 -9.68 -18.391 1 93 363 LEU A CA 1
ATOM 2799 C C . LEU A 1 363 ? -6.59 -8.508 -17.562 1 93 363 LEU A C 1
ATOM 2801 O O . LEU A 1 363 ? -7.211 -7.441 -17.531 1 93 363 LEU A O 1
ATOM 2805 N N . CYS A 1 364 ? -5.531 -8.773 -16.812 1 90.19 364 CYS A N 1
ATOM 2806 C CA . CYS A 1 364 ? -4.809 -7.734 -16.078 1 90.19 364 CYS A CA 1
ATOM 2807 C C . CYS A 1 364 ? -3.377 -7.609 -16.594 1 90.19 364 CYS A C 1
ATOM 2809 O O . CYS A 1 364 ? -2.691 -8.617 -16.781 1 90.19 364 CYS A O 1
ATOM 2811 N N . THR A 1 365 ? -2.977 -6.43 -16.891 1 83.25 365 THR A N 1
ATOM 2812 C CA . THR A 1 365 ? -1.693 -6.223 -17.547 1 83.25 365 THR A CA 1
ATOM 2813 C C . THR A 1 365 ? -0.782 -5.34 -16.703 1 83.25 365 THR A C 1
ATOM 2815 O O . THR A 1 365 ? -1.257 -4.461 -15.984 1 83.25 365 THR A O 1
ATOM 2818 N N . ASN A 1 366 ? 0.444 -5.719 -16.656 1 76.75 366 ASN A N 1
ATOM 2819 C CA . ASN A 1 366 ? 1.492 -4.863 -16.109 1 76.75 366 ASN A CA 1
ATOM 2820 C C . ASN A 1 366 ? 2.197 -4.07 -17.203 1 76.75 366 ASN A C 1
ATOM 2822 O O . ASN A 1 366 ? 2.742 -4.652 -18.141 1 76.75 366 ASN A O 1
ATOM 2826 N N . ASN A 1 367 ? 1.911 -2.912 -17.312 1 64.06 367 ASN A N 1
ATOM 2827 C CA . ASN A 1 367 ? 2.545 -2.115 -18.344 1 64.06 367 ASN A CA 1
ATOM 2828 C C . ASN A 1 367 ? 3.771 -1.376 -17.828 1 64.06 367 ASN A C 1
ATOM 2830 O O . ASN A 1 367 ? 4.18 -0.36 -18.391 1 64.06 367 ASN A O 1
ATOM 2834 N N . ILE A 1 368 ? 4.188 -1.862 -16.641 1 52.78 368 ILE A N 1
ATOM 2835 C CA . ILE A 1 368 ? 5.367 -1.169 -16.141 1 52.78 368 ILE A CA 1
ATOM 2836 C C . ILE A 1 368 ? 6.594 -1.574 -16.953 1 52.78 368 ILE A C 1
ATOM 2838 O O . ILE A 1 368 ? 6.957 -2.752 -16.984 1 52.78 368 ILE A O 1
ATOM 2842 N N . THR A 1 369 ? 6.727 -1.139 -18.062 1 43.94 369 THR A N 1
ATOM 2843 C CA . THR A 1 369 ? 8.016 -1.401 -18.688 1 43.94 369 THR A CA 1
ATOM 2844 C C . THR A 1 369 ? 9.164 -0.941 -17.797 1 43.94 369 THR A C 1
ATOM 2846 O O . THR A 1 369 ? 10.312 -1.334 -18 1 43.94 369 THR A O 1
ATOM 2849 N N . ASP A 1 370 ? 8.945 0.07 -17.094 1 39.31 370 ASP A N 1
ATOM 2850 C CA . ASP A 1 370 ? 10.086 0.829 -16.594 1 39.31 370 ASP A CA 1
ATOM 2851 C C . ASP A 1 370 ? 10.469 0.374 -15.188 1 39.31 370 ASP A C 1
ATOM 2853 O O . ASP A 1 370 ? 9.594 0.036 -14.383 1 39.31 370 ASP A O 1
ATOM 2857 N N . PHE A 1 371 ? 11.625 -0.121 -14.906 1 37.62 371 PHE A N 1
ATOM 2858 C CA . PHE A 1 371 ? 12.367 -0.541 -13.719 1 37.62 371 PHE A CA 1
ATOM 2859 C C . PHE A 1 371 ? 11.961 0.293 -12.508 1 37.62 371 PHE A C 1
ATOM 2861 O O . PHE A 1 371 ? 12.047 -0.172 -11.375 1 37.62 371 PHE A O 1
ATOM 2868 N N . THR A 1 372 ? 11.719 1.568 -12.695 1 38.34 372 THR A N 1
ATOM 2869 C CA . THR A 1 372 ? 11.641 2.506 -11.578 1 38.34 372 THR A CA 1
ATOM 2870 C C . THR A 1 372 ? 10.477 2.152 -10.656 1 38.34 372 THR A C 1
ATOM 2872 O O . THR A 1 372 ? 10.547 2.381 -9.453 1 38.34 372 THR A O 1
ATOM 2875 N N . VAL A 1 373 ? 9.422 1.69 -11.273 1 40.62 373 VAL A N 1
ATOM 2876 C CA . VAL A 1 373 ? 8.203 1.436 -10.5 1 40.62 373 VAL A CA 1
ATOM 2877 C C . VAL A 1 373 ? 8.328 0.098 -9.773 1 40.62 373 VAL A C 1
ATOM 2879 O O . VAL A 1 373 ? 7.543 -0.194 -8.867 1 40.62 373 VAL A O 1
ATOM 2882 N N . LYS A 1 374 ? 9.266 -0.605 -10.273 1 41.19 374 LYS A N 1
ATOM 2883 C CA . LYS A 1 374 ? 9.453 -1.897 -9.625 1 41.19 374 LYS A CA 1
ATOM 2884 C C . LYS A 1 374 ? 9.781 -1.724 -8.141 1 41.19 374 LYS A C 1
ATOM 2886 O O . LYS A 1 374 ? 9.406 -2.553 -7.316 1 41.19 374 LYS A O 1
ATOM 2891 N N . GLU A 1 375 ? 10.562 -0.728 -7.887 1 37.41 375 GLU A N 1
ATOM 2892 C CA . GLU A 1 375 ? 10.93 -0.472 -6.496 1 37.41 375 GLU A CA 1
ATOM 2893 C C . GLU A 1 375 ? 9.727 -0.008 -5.684 1 37.41 375 GLU A C 1
ATOM 2895 O O . GLU A 1 375 ? 9.656 -0.243 -4.477 1 37.41 375 GLU A O 1
ATOM 2900 N N . MET A 1 376 ? 8.961 0.893 -6.305 1 37.84 376 MET A N 1
ATOM 2901 C CA . MET A 1 376 ? 7.809 1.361 -5.547 1 37.84 376 MET A CA 1
ATOM 2902 C C . MET A 1 376 ? 6.871 0.206 -5.211 1 37.84 376 MET A C 1
ATOM 2904 O O . MET A 1 376 ? 6.109 0.279 -4.242 1 37.84 376 MET A O 1
ATOM 2908 N N . VAL A 1 377 ? 6.68 -0.621 -6.191 1 38.97 377 VAL A N 1
ATOM 2909 C CA . VAL A 1 377 ? 5.785 -1.754 -5.977 1 38.97 377 VAL A CA 1
ATOM 2910 C C . VAL A 1 377 ? 6.605 -3.02 -5.73 1 38.97 377 VAL A C 1
ATOM 2912 O O . VAL A 1 377 ? 7.266 -3.525 -6.637 1 38.97 377 VAL A O 1
ATOM 2915 N N . ALA A 1 378 ? 7.352 -3.031 -4.605 1 38.25 378 ALA A N 1
ATOM 2916 C CA . ALA A 1 378 ? 8.312 -4.043 -4.172 1 38.25 378 ALA A CA 1
ATOM 2917 C C . ALA A 1 378 ? 8.086 -5.363 -4.906 1 38.25 378 ALA A C 1
ATOM 2919 O O . ALA A 1 378 ? 8.961 -6.23 -4.914 1 38.25 378 ALA A O 1
ATOM 2920 N N . GLY A 1 379 ? 6.871 -5.953 -4.891 1 34.78 379 GLY A N 1
ATOM 2921 C CA . GLY A 1 379 ? 6.77 -7.402 -4.855 1 34.78 379 GLY A CA 1
ATOM 2922 C C . GLY A 1 379 ? 7.184 -8.062 -6.156 1 34.78 379 GLY A C 1
ATOM 2923 O O . GLY A 1 379 ? 8.359 -8.383 -6.348 1 34.78 379 GLY A O 1
ATOM 2924 N N . SER A 1 380 ? 6.102 -8.523 -6.949 1 37.5 380 SER A N 1
ATOM 2925 C CA . SER A 1 380 ? 6.164 -9.734 -7.758 1 37.5 380 SER A CA 1
ATOM 2926 C C . SER A 1 380 ? 6.898 -9.484 -9.07 1 37.5 380 SER A C 1
ATOM 2928 O O . SER A 1 380 ? 6.535 -8.594 -9.836 1 37.5 380 SER A O 1
ATOM 2930 N N . ASP A 1 381 ? 8.117 -9.773 -9.07 1 38.03 381 ASP A N 1
ATOM 2931 C CA . ASP A 1 381 ? 8.992 -10.07 -10.203 1 38.03 381 ASP A CA 1
ATOM 2932 C C . ASP A 1 381 ? 8.219 -10.719 -11.344 1 38.03 381 ASP A C 1
ATOM 2934 O O . ASP A 1 381 ? 8.812 -11.273 -12.266 1 38.03 381 ASP A O 1
ATOM 2938 N N . ASP A 1 382 ? 6.98 -11.219 -11.18 1 42.91 382 ASP A N 1
ATOM 2939 C CA . ASP A 1 382 ? 6.527 -11.984 -12.336 1 42.91 382 ASP A CA 1
ATOM 2940 C C . ASP A 1 382 ? 6.242 -11.062 -13.523 1 42.91 382 ASP A C 1
ATOM 2942 O O . ASP A 1 382 ? 5.301 -10.273 -13.492 1 42.91 382 ASP A O 1
ATOM 2946 N N . TYR A 1 383 ? 7.344 -10.836 -14.234 1 44.56 383 TYR A N 1
ATOM 2947 C CA . TYR A 1 383 ? 7.406 -10.164 -15.523 1 44.56 383 TYR A CA 1
ATOM 2948 C C . TYR A 1 383 ? 6.258 -10.609 -16.422 1 44.56 383 TYR A C 1
ATOM 2950 O O . TYR A 1 383 ? 6.34 -10.477 -17.656 1 44.56 383 TYR A O 1
ATOM 2958 N N . THR A 1 384 ? 5.406 -11.445 -15.938 1 52.47 384 THR A N 1
ATOM 2959 C CA . THR A 1 384 ? 4.375 -11.711 -16.938 1 52.47 384 THR A CA 1
ATOM 2960 C C . THR A 1 384 ? 3.504 -10.477 -17.156 1 52.47 384 THR A C 1
ATOM 2962 O O . THR A 1 384 ? 2.902 -9.961 -16.203 1 52.47 384 THR A O 1
ATOM 2965 N N . ASN A 1 385 ? 3.699 -9.828 -18.266 1 61.97 385 ASN A N 1
ATOM 2966 C CA . ASN A 1 385 ? 3.041 -8.617 -18.734 1 61.97 385 ASN A CA 1
ATOM 2967 C C . ASN A 1 385 ? 1.522 -8.75 -18.703 1 61.97 385 ASN A C 1
ATOM 2969 O O . ASN A 1 385 ? 0.812 -7.77 -18.484 1 61.97 385 ASN A O 1
ATOM 2973 N N . LEU A 1 386 ? 1.032 -10.078 -18.875 1 71.44 386 LEU A N 1
ATOM 2974 C CA . LEU A 1 386 ? -0.413 -10.258 -18.969 1 71.44 386 LEU A CA 1
ATOM 2975 C C . LEU A 1 386 ? -0.867 -11.477 -18.188 1 71.44 386 LEU A C 1
ATOM 2977 O O . LEU A 1 386 ? -0.276 -12.555 -18.297 1 71.44 386 LEU A O 1
ATOM 2981 N N . VAL A 1 387 ? -1.808 -11.211 -17.281 1 81 387 VAL A N 1
ATOM 2982 C CA . VAL A 1 387 ? -2.385 -12.305 -16.5 1 81 387 VAL A CA 1
ATOM 2983 C C . VAL A 1 387 ? -3.855 -12.484 -16.875 1 81 387 VAL A C 1
ATOM 2985 O O . VAL A 1 387 ? -4.621 -11.516 -16.891 1 81 387 VAL A O 1
ATOM 2988 N N . GLY A 1 388 ? -4.234 -13.688 -17.297 1 88.62 388 GLY A N 1
ATOM 2989 C CA . GLY A 1 388 ? -5.621 -14.031 -17.562 1 88.62 388 GLY A CA 1
ATOM 2990 C C . GLY A 1 388 ? -6.266 -14.828 -16.453 1 88.62 388 GLY A C 1
ATOM 2991 O O . GLY A 1 388 ? -5.664 -15.766 -15.914 1 88.62 388 GLY A O 1
ATOM 2992 N N . ALA A 1 389 ? -7.488 -14.438 -16.031 1 94.25 389 ALA A N 1
ATOM 2993 C CA . ALA A 1 389 ? -8.211 -15.102 -14.945 1 94.25 389 ALA A CA 1
ATOM 2994 C C . ALA A 1 389 ? -9.711 -14.852 -15.055 1 94.25 389 ALA A C 1
ATOM 2996 O O . ALA A 1 389 ? -10.18 -14.258 -16.031 1 94.25 389 ALA A O 1
ATOM 2997 N N . PHE A 1 390 ? -10.5 -15.555 -14.172 1 97.12 390 PHE A N 1
ATOM 2998 C CA . PHE A 1 390 ? -11.906 -15.188 -14.047 1 97.12 390 PHE A CA 1
ATOM 2999 C C . PHE A 1 390 ? -12.047 -13.836 -13.352 1 97.12 390 PHE A C 1
ATOM 3001 O O . PHE A 1 390 ? -12.914 -13.039 -13.711 1 97.12 390 PHE A O 1
ATOM 3008 N N . VAL A 1 391 ? -11.227 -13.688 -12.359 1 97.69 391 VAL A N 1
ATOM 3009 C CA . VAL A 1 391 ? -11.148 -12.406 -11.664 1 97.69 391 VAL A CA 1
ATOM 3010 C C . VAL A 1 391 ? -9.688 -12.055 -11.406 1 97.69 391 VAL A C 1
ATOM 3012 O O . VAL A 1 391 ? -8.922 -12.875 -10.906 1 97.69 391 VAL A O 1
ATOM 3015 N N . CYS A 1 392 ? -9.273 -10.891 -11.82 1 96.06 392 CYS A N 1
ATOM 3016 C CA . CYS A 1 392 ? -7.914 -10.43 -11.57 1 96.06 392 CYS A CA 1
ATOM 3017 C C . CYS A 1 392 ? -7.898 -8.992 -11.078 1 96.06 392 CYS A C 1
ATOM 3019 O O . CYS A 1 392 ? -8.922 -8.297 -11.141 1 96.06 392 CYS A O 1
ATOM 3021 N N . GLN A 1 393 ? -6.793 -8.617 -10.492 1 95.56 393 GLN A N 1
ATOM 3022 C CA . GLN A 1 393 ? -6.621 -7.281 -9.93 1 95.56 393 GLN A CA 1
ATOM 3023 C C . GLN A 1 393 ? -5.293 -6.668 -10.359 1 95.56 393 GLN A C 1
ATOM 3025 O O . GLN A 1 393 ? -4.27 -7.355 -10.391 1 95.56 393 GLN A O 1
ATOM 3030 N N . SER A 1 394 ? -5.328 -5.441 -10.789 1 92.69 394 SER A N 1
ATOM 3031 C CA . SER A 1 394 ? -4.109 -4.691 -11.078 1 92.69 394 SER A CA 1
ATOM 3032 C C . SER A 1 394 ? -4.09 -3.359 -10.336 1 92.69 394 SER A C 1
ATOM 3034 O O . SER A 1 394 ? -5.137 -2.863 -9.914 1 92.69 394 SER A O 1
ATOM 3036 N N . THR A 1 395 ? -2.922 -2.893 -10.016 1 90.19 395 THR A N 1
ATOM 3037 C CA . THR A 1 395 ? -2.76 -1.578 -9.406 1 90.19 395 THR A CA 1
ATOM 3038 C C . THR A 1 395 ? -2.52 -0.511 -10.469 1 90.19 395 THR A C 1
ATOM 3040 O O . THR A 1 395 ? -1.624 -0.651 -11.305 1 90.19 395 THR A O 1
ATOM 3043 N N . ILE A 1 396 ? -3.332 0.502 -10.43 1 88.5 396 ILE A N 1
ATOM 3044 C CA . ILE A 1 396 ? -3.248 1.562 -11.43 1 88.5 396 ILE A CA 1
ATOM 3045 C C . ILE A 1 396 ? -2.766 2.854 -10.773 1 88.5 396 ILE A C 1
ATOM 3047 O O . ILE A 1 396 ? -3.342 3.305 -9.781 1 88.5 396 ILE A O 1
ATOM 3051 N N . ILE A 1 397 ? -1.679 3.352 -11.188 1 83.31 397 ILE A N 1
ATOM 3052 C CA . ILE A 1 397 ? -1.189 4.664 -10.789 1 83.31 397 ILE A CA 1
ATOM 3053 C C . ILE A 1 397 ? -1.521 5.691 -11.867 1 83.31 397 ILE A C 1
ATOM 3055 O O . ILE A 1 397 ? -1.027 5.598 -12.992 1 83.31 397 ILE A O 1
ATOM 3059 N N . PRO A 1 398 ? -2.33 6.602 -11.5 1 81.56 398 PRO A N 1
ATOM 3060 C CA . PRO A 1 398 ? -2.748 7.566 -12.516 1 81.56 398 PRO A CA 1
ATOM 3061 C C . PRO A 1 398 ? -1.594 8.43 -13.016 1 81.56 398 PRO A C 1
ATOM 3063 O O . PRO A 1 398 ? -0.569 8.555 -12.344 1 81.56 398 PRO A O 1
ATOM 3066 N N . SER A 1 399 ? -1.647 8.969 -14.25 1 69.81 399 SER A N 1
ATOM 3067 C CA . SER A 1 399 ? -0.61 9.766 -14.906 1 69.81 399 SER A CA 1
ATOM 3068 C C . SER A 1 399 ? -0.365 11.07 -14.156 1 69.81 399 SER A C 1
ATOM 3070 O O . SER A 1 399 ? 0.755 11.586 -14.148 1 69.81 399 SER A O 1
ATOM 3072 N N . GLU A 1 400 ? -1.285 11.656 -13.508 1 59.59 400 GLU A N 1
ATOM 3073 C CA . GLU A 1 400 ? -1.146 12.969 -12.875 1 59.59 400 GLU A CA 1
ATOM 3074 C C . GLU A 1 400 ? -0.129 12.93 -11.734 1 59.59 400 GLU A C 1
ATOM 3076 O O . GLU A 1 400 ? 0.474 13.945 -11.398 1 59.59 400 GLU A O 1
ATOM 3081 N N . SER A 1 401 ? 0.031 11.766 -11.195 1 52.66 401 SER A N 1
ATOM 3082 C CA . SER A 1 401 ? 0.779 11.766 -9.945 1 52.66 401 SER A CA 1
ATOM 3083 C C . SER A 1 401 ? 2.268 11.992 -10.188 1 52.66 401 SER A C 1
ATOM 3085 O O . SER A 1 401 ? 2.934 12.664 -9.398 1 52.66 401 SER A O 1
ATOM 3087 N N . LYS A 1 402 ? 2.881 11.195 -11.164 1 51.78 402 LYS A N 1
ATOM 3088 C CA . LYS A 1 402 ? 4.332 11.258 -11.305 1 51.78 402 LYS A CA 1
ATOM 3089 C C . LYS A 1 402 ? 4.73 11.836 -12.656 1 51.78 402 LYS A C 1
ATOM 3091 O O . LYS A 1 402 ? 5.832 11.586 -13.148 1 51.78 402 LYS A O 1
ATOM 3096 N N . GLY A 1 403 ? 3.801 12.766 -13.203 1 51.03 403 GLY A N 1
ATOM 3097 C CA . GLY A 1 403 ? 4.238 13.258 -14.492 1 51.03 403 GLY A CA 1
ATOM 3098 C C . GLY A 1 403 ? 4.219 12.203 -15.578 1 51.03 403 GLY A C 1
ATOM 3099 O O . GLY A 1 403 ? 4.848 12.359 -16.625 1 51.03 403 GLY A O 1
ATOM 3100 N N . PHE A 1 404 ? 3.6 11.078 -15.188 1 50.78 404 PHE A N 1
ATOM 3101 C CA . PHE A 1 404 ? 3.58 10.023 -16.188 1 50.78 404 PHE A CA 1
ATOM 3102 C C . PHE A 1 404 ? 2.617 10.367 -17.328 1 50.78 404 PHE A C 1
ATOM 3104 O O . PHE A 1 404 ? 1.58 10.992 -17.094 1 50.78 404 PHE A O 1
ATOM 3111 N N . ARG A 1 405 ? 2.996 10.297 -18.609 1 52.69 405 ARG A N 1
ATOM 3112 C CA . ARG A 1 405 ? 2.143 10.547 -19.766 1 52.69 405 ARG A CA 1
ATOM 3113 C C . ARG A 1 405 ? 0.954 9.594 -19.797 1 52.69 405 ARG A C 1
ATOM 3115 O O . ARG A 1 405 ? -0.114 9.938 -20.297 1 52.69 405 ARG A O 1
ATOM 3122 N N . ALA A 1 406 ? 1.26 8.32 -19.203 1 61.47 406 ALA A N 1
ATOM 3123 C CA . ALA A 1 406 ? 0.182 7.336 -19.219 1 61.47 406 ALA A CA 1
ATOM 3124 C C . ALA A 1 406 ? 0.036 6.66 -17.859 1 61.47 406 ALA A C 1
ATOM 3126 O O . ALA A 1 406 ? 0.984 6.629 -17.062 1 61.47 406 ALA A O 1
ATOM 3127 N N . ALA A 1 407 ? -1.276 6.234 -17.609 1 76.5 407 ALA A N 1
ATOM 3128 C CA . ALA A 1 407 ? -1.543 5.496 -16.375 1 76.5 407 ALA A CA 1
ATOM 3129 C C . ALA A 1 407 ? -0.71 4.219 -16.312 1 76.5 407 ALA A C 1
ATOM 3131 O O . ALA A 1 407 ? -0.536 3.531 -17.312 1 76.5 407 ALA A O 1
ATOM 3132 N N . LEU A 1 408 ? -0.067 4.043 -15.258 1 76.94 408 LEU A N 1
ATOM 3133 C CA . LEU A 1 408 ? 0.773 2.865 -15.062 1 76.94 408 LEU A CA 1
ATOM 3134 C C . LEU A 1 408 ? -0.003 1.755 -14.359 1 76.94 408 LEU A C 1
ATOM 3136 O O . LEU A 1 408 ? -0.782 2.02 -13.445 1 76.94 408 LEU A O 1
ATOM 3140 N N . SER A 1 409 ? 0.018 0.563 -14.914 1 84.44 409 SER A N 1
ATOM 3141 C CA . SER A 1 409 ? -0.58 -0.629 -14.32 1 84.44 409 SER A CA 1
ATOM 3142 C C . SER A 1 409 ? 0.49 -1.615 -13.867 1 84.44 409 SER A C 1
ATOM 3144 O O . SER A 1 409 ? 1.408 -1.938 -14.625 1 84.44 409 SER A O 1
ATOM 3146 N N . SER A 1 410 ? 0.4 -1.919 -12.57 1 82.56 410 SER A N 1
ATOM 3147 C CA . SER A 1 410 ? 1.398 -2.828 -12.023 1 82.56 410 SER A CA 1
ATOM 3148 C C . SER A 1 410 ? 0.776 -3.787 -11.008 1 82.56 410 SER A C 1
ATOM 3150 O O . SER A 1 410 ? -0.412 -3.684 -10.703 1 82.56 410 SER A O 1
ATOM 3152 N N . GLN A 1 411 ? 1.513 -4.816 -10.617 1 80.88 411 GLN A N 1
ATOM 3153 C CA . GLN A 1 411 ? 1.138 -5.758 -9.562 1 80.88 411 GLN A CA 1
ATOM 3154 C C . GLN A 1 411 ? -0.16 -6.484 -9.914 1 80.88 411 GLN A C 1
ATOM 3156 O O . GLN A 1 411 ? -1.09 -6.523 -9.109 1 80.88 411 GLN A O 1
ATOM 3161 N N . SER A 1 412 ? -0.171 -6.973 -11.125 1 87.44 412 SER A N 1
ATOM 3162 C CA . SER A 1 412 ? -1.334 -7.758 -11.523 1 87.44 412 SER A CA 1
ATOM 3163 C C . SER A 1 412 ? -1.352 -9.117 -10.828 1 87.44 412 SER A C 1
ATOM 3165 O O . SER A 1 412 ? -0.379 -9.867 -10.898 1 87.44 412 SER A O 1
ATOM 3167 N N . ILE A 1 413 ? -2.451 -9.422 -10.164 1 88.62 413 ILE A N 1
ATOM 3168 C CA . ILE A 1 413 ? -2.555 -10.68 -9.422 1 88.62 413 ILE A CA 1
ATOM 3169 C C . ILE A 1 413 ? -3.824 -11.414 -9.844 1 88.62 413 ILE A C 1
ATOM 3171 O O . ILE A 1 413 ? -4.781 -10.797 -10.32 1 88.62 413 ILE A O 1
ATOM 3175 N N . ILE A 1 414 ? -3.75 -12.711 -9.672 1 92.19 414 ILE A N 1
ATOM 3176 C CA . ILE A 1 414 ? -4.898 -13.57 -9.938 1 92.19 414 ILE A CA 1
ATOM 3177 C C . ILE A 1 414 ? -5.715 -13.758 -8.664 1 92.19 414 ILE A C 1
ATOM 3179 O O . ILE A 1 414 ? -5.207 -14.273 -7.66 1 92.19 414 ILE A O 1
ATOM 3183 N N . LEU A 1 415 ? -6.973 -13.375 -8.703 1 95.69 415 LEU A N 1
ATOM 3184 C CA . LEU A 1 415 ? -7.855 -13.578 -7.559 1 95.69 415 LEU A CA 1
ATOM 3185 C C . LEU A 1 415 ? -8.656 -14.867 -7.711 1 95.69 415 LEU A C 1
ATOM 3187 O O . LEU A 1 415 ? -9.031 -15.484 -6.719 1 95.69 415 LEU A O 1
ATOM 3191 N N . ALA A 1 416 ? -8.984 -15.148 -8.961 1 96.25 416 ALA A N 1
ATOM 3192 C CA . ALA A 1 416 ? -9.781 -16.344 -9.242 1 96.25 416 ALA A CA 1
ATOM 3193 C C . ALA A 1 416 ? -9.414 -16.953 -10.594 1 96.25 416 ALA A C 1
ATOM 3195 O O . ALA A 1 416 ? -9.492 -16.266 -11.625 1 96.25 416 ALA A O 1
ATOM 3196 N N . ASP A 1 417 ? -9.016 -18.203 -10.586 1 92.75 417 ASP A N 1
ATOM 3197 C CA . ASP A 1 417 ? -8.742 -18.891 -11.844 1 92.75 417 ASP A CA 1
ATOM 3198 C C . ASP A 1 417 ? -9.406 -20.266 -11.867 1 92.75 417 ASP A C 1
ATOM 3200 O O . ASP A 1 417 ? -9.25 -21.016 -12.828 1 92.75 417 ASP A O 1
ATOM 3204 N N . THR A 1 418 ? -10.109 -20.594 -10.82 1 92.5 418 THR A N 1
ATOM 3205 C CA . THR A 1 418 ? -10.875 -21.844 -10.734 1 92.5 418 THR A CA 1
ATOM 3206 C C . THR A 1 418 ? -12.328 -21.547 -10.383 1 92.5 418 THR A C 1
ATOM 3208 O O . THR A 1 418 ? -12.609 -20.812 -9.43 1 92.5 418 THR A O 1
ATOM 3211 N N . PHE A 1 419 ? -13.148 -22.156 -11.188 1 96.19 419 PHE A N 1
ATOM 3212 C CA . PHE A 1 419 ? -14.578 -21.969 -10.961 1 96.19 419 PHE A CA 1
ATOM 3213 C C . PHE A 1 419 ? -15.125 -23.047 -10.039 1 96.19 419 PHE A C 1
ATOM 3215 O O . PHE A 1 419 ? -14.938 -24.234 -10.297 1 96.19 419 PHE A O 1
ATOM 3222 N N . LEU A 1 420 ? -15.828 -22.656 -8.984 1 96 420 LEU A N 1
ATOM 3223 C CA . LEU A 1 420 ? -16.328 -23.625 -8.008 1 96 420 LEU A CA 1
ATOM 3224 C C . LEU A 1 420 ? -17.781 -23.953 -8.258 1 96 420 LEU A C 1
ATOM 3226 O O . LEU A 1 420 ? -18.203 -25.109 -8.109 1 96 420 LEU A O 1
ATOM 3230 N N . GLY A 1 421 ? -18.531 -22.906 -8.539 1 97.62 421 GLY A N 1
ATOM 3231 C CA . GLY A 1 421 ? -19.938 -23.172 -8.805 1 97.62 421 GLY A CA 1
ATOM 3232 C C . GLY A 1 421 ? -20.812 -21.938 -8.641 1 97.62 421 GLY A C 1
ATOM 3233 O O . GLY A 1 421 ? -20.344 -20.875 -8.25 1 97.62 421 GLY A O 1
ATOM 3234 N N . VAL A 1 422 ? -22.094 -22.109 -9.008 1 97.75 422 VAL A N 1
ATOM 3235 C CA . VAL A 1 422 ? -23.109 -21.078 -8.883 1 97.75 422 VAL A CA 1
ATOM 3236 C C . VAL A 1 422 ? -24.281 -21.609 -8.062 1 97.75 422 VAL A C 1
ATOM 3238 O O . VAL A 1 422 ? -24.719 -22.734 -8.258 1 97.75 422 VAL A O 1
ATOM 3241 N N . THR A 1 423 ? -24.719 -20.812 -7.082 1 97.25 423 THR A N 1
ATOM 3242 C CA . THR A 1 423 ? -25.828 -21.219 -6.23 1 97.25 423 THR A CA 1
ATOM 3243 C C . THR A 1 423 ? -26.516 -20.016 -5.609 1 97.25 423 THR A C 1
ATOM 3245 O O . THR A 1 423 ? -26 -18.891 -5.688 1 97.25 423 THR A O 1
ATOM 3248 N N . VAL A 1 424 ? -27.688 -20.25 -5.086 1 96.44 424 VAL A N 1
ATOM 3249 C CA . VAL A 1 424 ? -28.406 -19.188 -4.375 1 96.44 424 VAL A CA 1
ATOM 3250 C C . VAL A 1 424 ? -28 -19.188 -2.904 1 96.44 424 VAL A C 1
ATOM 3252 O O . VAL A 1 424 ? -28.266 -18.234 -2.18 1 96.44 424 VAL A O 1
ATOM 3255 N N . GLU A 1 425 ? -27.297 -20.188 -2.541 1 95.62 425 GLU A N 1
ATOM 3256 C CA . GLU A 1 425 ? -26.812 -20.266 -1.166 1 95.62 425 GLU A CA 1
ATOM 3257 C C . GLU A 1 425 ? -25.656 -19.297 -0.934 1 95.62 425 GLU A C 1
ATOM 3259 O O . GLU A 1 425 ? -24.906 -18.984 -1.863 1 95.62 425 GLU A O 1
ATOM 3264 N N . THR A 1 426 ? -25.516 -18.922 0.274 1 96.19 426 THR A N 1
ATOM 3265 C CA . THR A 1 426 ? -24.5 -17.922 0.599 1 96.19 426 THR A CA 1
ATOM 3266 C C . THR A 1 426 ? -23.172 -18.609 0.948 1 96.19 426 THR A C 1
ATOM 3268 O O . THR A 1 426 ? -22.172 -17.938 1.214 1 96.19 426 THR A O 1
ATOM 3271 N N . THR A 1 427 ? -23.234 -19.906 0.975 1 96.44 427 THR A N 1
ATOM 3272 C CA . THR A 1 427 ? -22.031 -20.641 1.326 1 96.44 427 THR A CA 1
ATOM 3273 C C . THR A 1 427 ? -21.734 -21.719 0.298 1 96.44 427 THR A C 1
ATOM 3275 O O . THR A 1 427 ? -22.656 -22.406 -0.162 1 96.44 427 THR A O 1
ATOM 3278 N N . LEU A 1 428 ? -20.562 -21.812 -0.086 1 96.44 428 LEU A N 1
ATOM 3279 C CA . LEU A 1 428 ? -20.062 -22.906 -0.914 1 96.44 428 LEU A CA 1
ATOM 3280 C C . LEU A 1 428 ? -18.625 -23.25 -0.543 1 96.44 428 LEU A C 1
ATOM 3282 O O . LEU A 1 428 ? -17.75 -22.375 -0.543 1 96.44 428 LEU A O 1
ATOM 3286 N N . GLN A 1 429 ? -18.453 -24.516 -0.173 1 91.25 429 GLN A N 1
ATOM 3287 C CA . GLN A 1 429 ? -17.156 -24.969 0.338 1 91.25 429 GLN A CA 1
ATOM 3288 C C . GLN A 1 429 ? -16.703 -24.109 1.513 1 91.25 429 GLN A C 1
ATOM 3290 O O . GLN A 1 429 ? -17.406 -23.984 2.514 1 91.25 429 GLN A O 1
ATOM 3295 N N . ASN A 1 430 ? -15.641 -23.406 1.495 1 88.44 430 ASN A N 1
ATOM 3296 C CA . ASN A 1 430 ? -15.148 -22.656 2.635 1 88.44 430 ASN A CA 1
ATOM 3297 C C . ASN A 1 430 ? -15.305 -21.141 2.416 1 88.44 430 ASN A C 1
ATOM 3299 O O . ASN A 1 430 ? -14.648 -20.344 3.084 1 88.44 430 ASN A O 1
ATOM 3303 N N . ILE A 1 431 ? -16.219 -20.828 1.5 1 95.5 431 ILE A N 1
ATOM 3304 C CA . ILE A 1 431 ? -16.469 -19.422 1.246 1 95.5 431 ILE A CA 1
ATOM 3305 C C . ILE A 1 431 ? -17.859 -19.047 1.745 1 95.5 431 ILE A C 1
ATOM 3307 O O . ILE A 1 431 ? -18.859 -19.625 1.316 1 95.5 431 ILE A O 1
ATOM 3311 N N . ASN A 1 432 ? -17.906 -18.109 2.656 1 95.94 432 ASN A N 1
ATOM 3312 C CA . ASN A 1 432 ? -19.172 -17.688 3.25 1 95.94 432 ASN A CA 1
ATOM 3313 C C . ASN A 1 432 ? -19.391 -16.188 3.072 1 95.94 432 ASN A C 1
ATOM 3315 O O . ASN A 1 432 ? -18.562 -15.375 3.477 1 95.94 432 ASN A O 1
ATOM 3319 N N . ILE A 1 433 ? -20.516 -15.883 2.467 1 94.88 433 ILE A N 1
ATOM 3320 C CA . ILE A 1 433 ? -20.938 -14.484 2.348 1 94.88 433 ILE A CA 1
ATOM 3321 C C . ILE A 1 433 ? -21.828 -14.109 3.529 1 94.88 433 ILE A C 1
ATOM 3323 O O . ILE A 1 433 ? -22.984 -14.531 3.598 1 94.88 433 ILE A O 1
ATOM 3327 N N . LYS A 1 434 ? -21.406 -13.289 4.328 1 91.75 434 LYS A N 1
ATOM 3328 C CA . LYS A 1 434 ? -22.172 -12.875 5.5 1 91.75 434 LYS A CA 1
ATOM 3329 C C . LYS A 1 434 ? -23.375 -12.023 5.102 1 91.75 434 LYS A C 1
ATOM 3331 O O . LYS A 1 434 ? -23.328 -11.305 4.102 1 91.75 434 LYS A O 1
ATOM 3336 N N . GLU A 1 435 ? -24.391 -12.008 5.918 1 86.44 435 GLU A N 1
ATOM 3337 C CA . GLU A 1 435 ? -25.656 -11.352 5.621 1 86.44 435 GLU A CA 1
ATOM 3338 C C . GLU A 1 435 ? -25.5 -9.836 5.637 1 86.44 435 GLU A C 1
ATOM 3340 O O . GLU A 1 435 ? -26.156 -9.133 4.863 1 86.44 435 GLU A O 1
ATOM 3345 N N . ASP A 1 436 ? -24.594 -9.375 6.375 1 89.88 436 ASP A N 1
ATOM 3346 C CA . ASP A 1 436 ? -24.5 -7.926 6.547 1 89.88 436 ASP A CA 1
ATOM 3347 C C . ASP A 1 436 ? -23.406 -7.336 5.66 1 89.88 436 ASP A C 1
ATOM 3349 O O . ASP A 1 436 ? -23.062 -6.16 5.801 1 89.88 436 ASP A O 1
ATOM 3353 N N . MET A 1 437 ? -22.906 -8.094 4.699 1 93.12 437 MET A N 1
ATOM 3354 C CA . MET A 1 437 ? -21.844 -7.621 3.824 1 93.12 437 MET A CA 1
ATOM 3355 C C . MET A 1 437 ? -22.375 -6.582 2.838 1 93.12 437 MET A C 1
ATOM 3357 O O . MET A 1 437 ? -21.672 -5.613 2.52 1 93.12 437 MET A O 1
ATOM 3361 N N . PHE A 1 438 ? -23.562 -6.816 2.375 1 95.38 438 PHE A N 1
ATOM 3362 C CA . PHE A 1 438 ? -24.172 -5.918 1.408 1 95.38 438 PHE A CA 1
ATOM 3363 C C . PHE A 1 438 ? -25.562 -5.496 1.877 1 95.38 438 PHE A C 1
ATOM 3365 O O . PHE A 1 438 ? -26.156 -6.148 2.734 1 95.38 438 PHE A O 1
ATOM 3372 N N . PRO A 1 439 ? -26.109 -4.367 1.417 1 92.88 439 PRO A N 1
ATOM 3373 C CA . PRO A 1 439 ? -27.453 -3.932 1.806 1 92.88 439 PRO A CA 1
ATOM 3374 C C . PRO A 1 439 ? -28.516 -4.961 1.467 1 92.88 439 PRO A C 1
ATOM 3376 O O . PRO A 1 439 ? -28.375 -5.727 0.51 1 92.88 439 PRO A O 1
ATOM 3379 N N . VAL A 1 440 ? -29.531 -4.961 2.191 1 92.06 440 VAL A N 1
ATOM 3380 C CA . VAL A 1 440 ? -30.641 -5.898 2.004 1 92.06 440 VAL A CA 1
ATOM 3381 C C . VAL A 1 440 ? -31.312 -5.645 0.654 1 92.06 440 VAL A C 1
ATOM 3383 O O . VAL A 1 440 ? -31.547 -4.492 0.276 1 92.06 440 VAL A O 1
ATOM 3386 N N . PRO A 1 441 ? -31.609 -6.754 -0.031 1 90.81 441 PRO A N 1
ATOM 3387 C CA . PRO A 1 441 ? -32.25 -6.594 -1.342 1 90.81 441 PRO A CA 1
ATOM 3388 C C . PRO A 1 441 ? -33.656 -6.02 -1.247 1 90.81 441 PRO A C 1
ATOM 3390 O O . PRO A 1 441 ? -34.375 -6.336 -0.31 1 90.81 441 PRO A O 1
ATOM 3393 N N . PRO A 1 442 ? -33.938 -5.23 -2.16 1 87.75 442 PRO A N 1
ATOM 3394 C CA . PRO A 1 442 ? -35.281 -4.637 -2.168 1 87.75 442 PRO A CA 1
ATOM 3395 C C . PRO A 1 442 ? -36.375 -5.625 -2.602 1 87.75 442 PRO A C 1
ATOM 3397 O O . PRO A 1 442 ? -37.562 -5.391 -2.361 1 87.75 442 PRO A O 1
ATOM 3400 N N . SER A 1 443 ? -36.031 -6.727 -3.258 1 89.25 443 SER A N 1
ATOM 3401 C CA . SER A 1 443 ? -37 -7.684 -3.775 1 89.25 443 SER A CA 1
ATOM 3402 C C . SER A 1 443 ? -36.812 -9.055 -3.123 1 89.25 443 SER A C 1
ATOM 3404 O O . SER A 1 443 ? -35.844 -9.289 -2.414 1 89.25 443 SER A O 1
ATOM 3406 N N . GLN A 1 444 ? -37.844 -9.906 -3.439 1 88.81 444 GLN A N 1
ATOM 3407 C CA . GLN A 1 444 ? -37.812 -11.266 -2.906 1 88.81 444 GLN A CA 1
ATOM 3408 C C . GLN A 1 444 ? -37.094 -12.211 -3.857 1 88.81 444 GLN A C 1
ATOM 3410 O O . GLN A 1 444 ? -36.938 -13.398 -3.557 1 88.81 444 GLN A O 1
ATOM 3415 N N . ILE A 1 445 ? -36.656 -11.641 -4.953 1 93.69 445 ILE A N 1
ATOM 3416 C CA . ILE A 1 445 ? -35.875 -12.453 -5.898 1 93.69 445 ILE A CA 1
ATOM 3417 C C . ILE A 1 445 ? -34.531 -12.82 -5.285 1 93.69 445 ILE A C 1
ATOM 3419 O O . ILE A 1 445 ? -33.781 -11.945 -4.828 1 93.69 445 ILE A O 1
ATOM 3423 N N . PRO A 1 446 ? -34.219 -14.039 -5.246 1 95 446 PRO A N 1
ATOM 3424 C CA . PRO A 1 446 ? -32.969 -14.438 -4.621 1 95 446 PRO A CA 1
ATOM 3425 C C . PRO A 1 446 ? -31.75 -13.984 -5.422 1 95 446 PRO A C 1
ATOM 3427 O O . PRO A 1 446 ? -31.766 -14 -6.652 1 95 446 PRO A O 1
ATOM 3430 N N . ASP A 1 447 ? -30.719 -13.617 -4.711 1 96.94 447 ASP A N 1
ATOM 3431 C CA . ASP A 1 447 ? -29.438 -13.336 -5.336 1 96.94 447 ASP A CA 1
ATOM 3432 C C . ASP A 1 447 ? -28.75 -14.625 -5.801 1 96.94 447 ASP A C 1
ATOM 3434 O O . ASP A 1 447 ? -28.922 -15.672 -5.18 1 96.94 447 ASP A O 1
ATOM 3438 N N . VAL A 1 448 ? -28.094 -14.539 -6.875 1 97.69 448 VAL A N 1
ATOM 3439 C CA . VAL A 1 448 ? -27.312 -15.672 -7.367 1 97.69 448 VAL A CA 1
ATOM 3440 C C . VAL A 1 448 ? -25.828 -15.445 -7.082 1 97.69 448 VAL A C 1
ATOM 3442 O O . VAL A 1 448 ? -25.297 -14.383 -7.391 1 97.69 448 VAL A O 1
ATOM 3445 N N . HIS A 1 449 ? -25.172 -16.453 -6.535 1 98.19 449 HIS A N 1
ATOM 3446 C CA . HIS A 1 449 ? -23.781 -16.281 -6.105 1 98.19 449 HIS A CA 1
ATOM 3447 C C . HIS A 1 449 ? -22.844 -17.141 -6.945 1 98.19 449 HIS A C 1
ATOM 3449 O O . HIS A 1 449 ? -23.047 -18.344 -7.098 1 98.19 449 HIS A O 1
ATOM 3455 N N . PHE A 1 450 ? -21.859 -16.516 -7.508 1 98.44 450 PHE A N 1
ATOM 3456 C CA . PHE A 1 450 ? -20.781 -17.203 -8.211 1 98.44 450 PHE A CA 1
ATOM 3457 C C . PHE A 1 450 ? -19.562 -17.328 -7.316 1 98.44 450 PHE A C 1
ATOM 3459 O O . PHE A 1 450 ? -19.109 -16.344 -6.723 1 98.44 450 PHE A O 1
ATOM 3466 N N . PHE A 1 451 ? -19.016 -18.484 -7.219 1 98.38 451 PHE A N 1
ATOM 3467 C CA . PHE A 1 451 ? -17.891 -18.734 -6.34 1 98.38 451 PHE A CA 1
ATOM 3468 C C . PHE A 1 451 ? -16.656 -19.172 -7.141 1 98.38 451 PHE A C 1
ATOM 3470 O O . PHE A 1 451 ? -16.781 -19.969 -8.07 1 98.38 451 PHE A O 1
ATOM 3477 N N . TYR A 1 452 ? -15.531 -18.594 -6.781 1 97.62 452 TYR A N 1
ATOM 3478 C CA . TYR A 1 452 ? -14.266 -18.875 -7.445 1 97.62 452 TYR A CA 1
ATOM 3479 C C . TYR A 1 452 ? -13.148 -19.078 -6.43 1 97.62 452 TYR A C 1
ATOM 3481 O O . TYR A 1 452 ? -13.297 -18.75 -5.254 1 97.62 452 TYR A O 1
ATOM 3489 N N . LYS A 1 453 ? -12.039 -19.594 -6.934 1 95.5 453 LYS A N 1
ATOM 3490 C CA . LYS A 1 453 ? -10.828 -19.781 -6.137 1 95.5 453 LYS A CA 1
ATOM 3491 C C . LYS A 1 453 ? -9.578 -19.562 -6.98 1 95.5 453 LYS A C 1
ATOM 3493 O O . LYS A 1 453 ? -9.625 -19.641 -8.211 1 95.5 453 LYS A O 1
ATOM 3498 N N . SER A 1 454 ? -8.547 -19.141 -6.273 1 92.31 454 SER A N 1
ATOM 3499 C CA . SER A 1 454 ? -7.258 -19.031 -6.945 1 92.31 454 SER A CA 1
ATOM 3500 C C . SER A 1 454 ? -6.406 -20.281 -6.703 1 92.31 454 SER A C 1
ATOM 3502 O O . SER A 1 454 ? -6.418 -20.844 -5.605 1 92.31 454 SER A O 1
ATOM 3504 N N . SER A 1 455 ? -5.672 -20.656 -7.699 1 80.56 455 SER A N 1
ATOM 3505 C CA . SER A 1 455 ? -4.789 -21.812 -7.598 1 80.56 455 SER A CA 1
ATOM 3506 C C . SER A 1 455 ? -3.463 -21.438 -6.941 1 80.56 455 SER A C 1
ATOM 3508 O O . SER A 1 455 ? -2.736 -22.297 -6.457 1 80.56 455 SER A O 1
ATOM 3510 N N . THR A 1 456 ? -3.207 -20.156 -6.918 1 74.81 456 THR A N 1
ATOM 3511 C CA . THR A 1 456 ? -1.94 -19.688 -6.371 1 74.81 456 THR A CA 1
ATOM 3512 C C . THR A 1 456 ? -2.08 -19.359 -4.887 1 74.81 456 THR A C 1
ATOM 3514 O O . THR A 1 456 ? -3.084 -18.781 -4.465 1 74.81 456 THR A O 1
ATOM 3517 N N . THR A 1 457 ? -1.152 -19.891 -4.105 1 76.12 457 THR A N 1
ATOM 3518 C CA . THR A 1 457 ? -1.159 -19.625 -2.672 1 76.12 457 THR A CA 1
ATOM 3519 C C . THR A 1 457 ? -0.093 -18.594 -2.307 1 76.12 457 THR A C 1
ATOM 3521 O O . THR A 1 457 ? 0.897 -18.438 -3.023 1 76.12 457 THR A O 1
ATOM 3524 N N . THR A 1 458 ? -0.286 -17.781 -1.339 1 75.56 458 THR A N 1
ATOM 3525 C CA . THR A 1 458 ? 0.677 -16.828 -0.79 1 75.56 458 THR A CA 1
ATOM 3526 C C . THR A 1 458 ? 0.939 -17.125 0.686 1 75.56 458 THR A C 1
ATOM 3528 O O . THR A 1 458 ? 0.256 -17.953 1.293 1 75.56 458 THR A O 1
ATOM 3531 N N . THR A 1 459 ? 1.907 -16.469 1.232 1 67.31 459 THR A N 1
ATOM 3532 C CA . THR A 1 459 ? 2.246 -16.672 2.639 1 67.31 459 THR A CA 1
ATOM 3533 C C . THR A 1 459 ? 1.076 -16.281 3.535 1 67.31 459 THR A C 1
ATOM 3535 O O . THR A 1 459 ? 0.841 -16.906 4.566 1 67.31 459 THR A O 1
ATOM 3538 N N . SER A 1 460 ? 0.341 -15.273 3.162 1 79 460 SER A N 1
ATOM 3539 C CA . SER A 1 460 ? -0.799 -14.82 3.951 1 79 460 SER A CA 1
ATOM 3540 C C . SER A 1 460 ? -2.043 -15.648 3.658 1 79 460 SER A C 1
ATOM 3542 O O . SER A 1 460 ? -2.855 -15.898 4.551 1 79 460 SER A O 1
ATOM 3544 N N . CYS A 1 461 ? -2.109 -16.047 2.414 1 87.12 461 CYS A N 1
ATOM 3545 C CA . CYS A 1 461 ? -3.236 -16.875 1.986 1 87.12 461 CYS A CA 1
ATOM 3546 C C . CYS A 1 461 ? -2.789 -18.297 1.681 1 87.12 461 CYS A C 1
ATOM 3548 O O . CYS A 1 461 ? -2.641 -18.672 0.516 1 87.12 461 CYS A O 1
ATOM 3550 N N . VAL A 1 462 ? -2.812 -19.141 2.689 1 77.25 462 VAL A N 1
ATOM 3551 C CA . VAL A 1 462 ? -2.217 -20.469 2.604 1 77.25 462 VAL A CA 1
ATOM 3552 C C . VAL A 1 462 ? -3.119 -21.391 1.783 1 77.25 462 VAL A C 1
ATOM 3554 O O . VAL A 1 462 ? -2.637 -22.297 1.11 1 77.25 462 VAL A O 1
ATOM 3557 N N . ASN A 1 463 ? -4.395 -21.109 1.826 1 81.88 463 ASN A N 1
ATOM 3558 C CA . ASN A 1 463 ? -5.332 -21.953 1.074 1 81.88 463 ASN A CA 1
ATOM 3559 C C . ASN A 1 463 ? -5.719 -21.297 -0.251 1 81.88 463 ASN A C 1
ATOM 3561 O O . ASN A 1 463 ? -6.676 -21.719 -0.9 1 81.88 463 ASN A O 1
ATOM 3565 N N . GLY A 1 464 ? -5.027 -20.312 -0.57 1 88.81 464 GLY A N 1
ATOM 3566 C CA . GLY A 1 464 ? -5.363 -19.594 -1.785 1 88.81 464 GLY A CA 1
ATOM 3567 C C . GLY A 1 464 ? -6.43 -18.531 -1.573 1 88.81 464 GLY A C 1
ATOM 3568 O O . GLY A 1 464 ? -7.105 -18.531 -0.544 1 88.81 464 GLY A O 1
ATOM 3569 N N . ARG A 1 465 ? -6.621 -17.766 -2.555 1 95.06 465 ARG A N 1
ATOM 3570 C CA . ARG A 1 465 ? -7.625 -16.703 -2.482 1 95.06 465 ARG A CA 1
ATOM 3571 C C . ARG A 1 465 ? -8.984 -17.203 -2.949 1 95.06 465 ARG A C 1
ATOM 3573 O O . ARG A 1 465 ? -9.07 -18.203 -3.676 1 95.06 465 ARG A O 1
ATOM 3580 N N . SER A 1 466 ? -10 -16.594 -2.406 1 97.19 466 SER A N 1
ATOM 3581 C CA . SER A 1 466 ? -11.367 -16.906 -2.797 1 97.19 466 SER A CA 1
ATOM 3582 C C . SER A 1 466 ? -12.125 -15.656 -3.221 1 97.19 466 SER A C 1
ATOM 3584 O O . SER A 1 466 ? -11.836 -14.555 -2.738 1 97.19 466 SER A O 1
ATOM 3586 N N . THR A 1 467 ? -13.031 -15.867 -4.141 1 98.12 467 THR A N 1
ATOM 3587 C CA . THR A 1 467 ? -13.82 -14.734 -4.621 1 98.12 467 THR A CA 1
ATOM 3588 C C . THR A 1 467 ? -15.289 -15.125 -4.77 1 98.12 467 THR A C 1
ATOM 3590 O O . THR A 1 467 ? -15.602 -16.203 -5.277 1 98.12 467 THR A O 1
ATOM 3593 N N . ALA A 1 468 ? -16.109 -14.328 -4.262 1 98.44 468 ALA A N 1
ATOM 3594 C CA . ALA A 1 468 ? -17.547 -14.5 -4.414 1 98.44 468 ALA A CA 1
ATOM 3595 C C . ALA A 1 468 ? -18.188 -13.289 -5.105 1 98.44 468 ALA A C 1
ATOM 3597 O O . ALA A 1 468 ? -17.984 -12.148 -4.676 1 98.44 468 ALA A O 1
ATOM 3598 N N . VAL A 1 469 ? -18.891 -13.523 -6.156 1 98.25 469 VAL A N 1
ATOM 3599 C CA . VAL A 1 469 ? -19.594 -12.469 -6.871 1 98.25 469 VAL A CA 1
ATOM 3600 C C . VAL A 1 469 ? -21.109 -12.656 -6.699 1 98.25 469 VAL A C 1
ATOM 3602 O O . VAL A 1 469 ? -21.672 -13.648 -7.164 1 98.25 469 VAL A O 1
ATOM 3605 N N . LYS A 1 470 ? -21.672 -11.789 -6.008 1 97.69 470 LYS A N 1
ATOM 3606 C CA . LYS A 1 470 ? -23.109 -11.797 -5.793 1 97.69 470 LYS A CA 1
ATOM 3607 C C . LYS A 1 470 ? -23.844 -11.062 -6.914 1 97.69 470 LYS A C 1
ATOM 3609 O O . LYS A 1 470 ? -23.656 -9.859 -7.105 1 97.69 470 LYS A O 1
ATOM 3614 N N . MET A 1 471 ? -24.656 -11.781 -7.684 1 97.88 471 MET A N 1
ATOM 3615 C CA . MET A 1 471 ? -25.469 -11.203 -8.742 1 97.88 471 MET A CA 1
ATOM 3616 C C . MET A 1 471 ? -26.859 -10.859 -8.227 1 97.88 471 MET A C 1
ATOM 3618 O O . MET A 1 471 ? -27.594 -11.734 -7.762 1 97.88 471 MET A O 1
ATOM 3622 N N . ARG A 1 472 ? -27.266 -9.602 -8.344 1 96.94 472 ARG A N 1
ATOM 3623 C CA . ARG A 1 472 ? -28.562 -9.141 -7.836 1 96.94 472 ARG A CA 1
ATOM 3624 C C . ARG A 1 472 ? -29.406 -8.539 -8.953 1 96.94 472 ARG A C 1
ATOM 3626 O O . ARG A 1 472 ? -28.938 -7.672 -9.695 1 96.94 472 ARG A O 1
ATOM 3633 N N . CYS A 1 473 ? -30.641 -8.922 -8.938 1 97.19 473 CYS A N 1
ATOM 3634 C CA . CYS A 1 473 ? -31.609 -8.359 -9.867 1 97.19 473 CYS A CA 1
ATOM 3635 C C . CYS A 1 473 ? -31.953 -6.922 -9.484 1 97.19 473 CYS A C 1
ATOM 3637 O O . CYS A 1 473 ? -32.5 -6.68 -8.414 1 97.19 473 CYS A O 1
ATOM 3639 N N . ASN A 1 474 ? -31.578 -5.977 -10.32 1 96.44 474 ASN A N 1
ATOM 3640 C CA . ASN A 1 474 ? -31.938 -4.566 -10.18 1 96.44 474 ASN A CA 1
ATOM 3641 C C . ASN A 1 474 ? -32.406 -3.971 -11.5 1 96.44 474 ASN A C 1
ATOM 3643 O O . ASN A 1 474 ? -31.594 -3.629 -12.359 1 96.44 474 ASN A O 1
ATOM 3647 N N . PRO A 1 475 ? -33.719 -3.791 -11.617 1 94.44 475 PRO A N 1
ATOM 3648 C CA . PRO A 1 475 ? -34.281 -3.322 -12.891 1 94.44 475 PRO A CA 1
ATOM 3649 C C . PRO A 1 475 ? -33.844 -1.892 -13.227 1 94.44 475 PRO A C 1
ATOM 3651 O O . PRO A 1 475 ? -34 -1.459 -14.375 1 94.44 475 PRO A O 1
ATOM 3654 N N . THR A 1 476 ? -33.344 -1.122 -12.297 1 94.38 476 THR A N 1
ATOM 3655 C CA . THR A 1 476 ? -33 0.275 -12.516 1 94.38 476 THR A CA 1
ATOM 3656 C C . THR A 1 476 ? -31.594 0.386 -13.125 1 94.38 476 THR A C 1
ATOM 3658 O O . THR A 1 476 ? -31.234 1.429 -13.68 1 94.38 476 THR A O 1
ATOM 3661 N N . LYS A 1 477 ? -30.844 -0.656 -13.031 1 95.62 477 LYS A N 1
ATOM 3662 C CA . LYS A 1 477 ? -29.484 -0.667 -13.586 1 95.62 477 LYS A CA 1
ATOM 3663 C C . LYS A 1 477 ? -29.453 -1.396 -14.922 1 95.62 477 LYS A C 1
ATOM 3665 O O . LYS A 1 477 ? -29.344 -2.623 -14.969 1 95.62 477 LYS A O 1
ATOM 3670 N N . LEU A 1 478 ? -29.391 -0.653 -15.945 1 93.88 478 LEU A N 1
ATOM 3671 C CA . LEU A 1 478 ? -29.516 -1.235 -17.281 1 93.88 478 LEU A CA 1
ATOM 3672 C C . LEU A 1 478 ? -28.141 -1.663 -17.812 1 93.88 478 LEU A C 1
ATOM 3674 O O . LEU A 1 478 ? -27.125 -1.132 -17.391 1 93.88 478 LEU A O 1
ATOM 3678 N N . GLY A 1 479 ? -28.141 -2.641 -18.703 1 93.12 479 GLY A N 1
ATOM 3679 C CA . GLY A 1 479 ? -26.938 -3.088 -19.375 1 93.12 479 GLY A CA 1
ATOM 3680 C C . GLY A 1 479 ? -25.953 -3.783 -18.453 1 93.12 479 GLY A C 1
ATOM 3681 O O . GLY A 1 479 ? -26.312 -4.723 -17.75 1 93.12 479 GLY A O 1
ATOM 3682 N N . ALA A 1 480 ? -24.672 -3.287 -18.453 1 93.81 480 ALA A N 1
ATOM 3683 C CA . ALA A 1 480 ? -23.609 -3.928 -17.672 1 93.81 480 ALA A CA 1
ATOM 3684 C C . ALA A 1 480 ? -23.828 -3.697 -16.188 1 93.81 480 ALA A C 1
ATOM 3686 O O . ALA A 1 480 ? -23.219 -4.379 -15.352 1 93.81 480 ALA A O 1
ATOM 3687 N N . GLY A 1 481 ? -24.625 -2.805 -15.898 1 96.5 481 GLY A N 1
ATOM 3688 C CA . GLY A 1 481 ? -24.969 -2.57 -14.5 1 96.5 481 GLY A CA 1
ATOM 3689 C C . GLY A 1 481 ? -23.844 -1.91 -13.719 1 96.5 481 GLY A C 1
ATOM 3690 O O . GLY A 1 481 ? -23.109 -1.077 -14.258 1 96.5 481 GLY A O 1
ATOM 3691 N N . MET A 1 482 ? -23.828 -2.236 -12.375 1 96.88 482 MET A N 1
ATOM 3692 C CA . MET A 1 482 ? -22.875 -1.627 -11.461 1 96.88 482 MET A CA 1
ATOM 3693 C C . MET A 1 482 ? -22.266 -2.672 -10.531 1 96.88 482 MET A C 1
ATOM 3695 O O . MET A 1 482 ? -22.984 -3.502 -9.977 1 96.88 482 MET A O 1
ATOM 3699 N N . ILE A 1 483 ? -20.984 -2.648 -10.469 1 97.88 483 ILE A N 1
ATOM 3700 C CA . ILE A 1 483 ? -20.266 -3.539 -9.562 1 97.88 483 ILE A CA 1
ATOM 3701 C C . ILE A 1 483 ? -19.75 -2.75 -8.359 1 97.88 483 ILE A C 1
ATOM 3703 O O . ILE A 1 483 ? -19.203 -1.655 -8.516 1 97.88 483 ILE A O 1
ATOM 3707 N N . SER A 1 484 ? -19.953 -3.283 -7.18 1 97.12 484 SER A N 1
ATOM 3708 C CA . SER A 1 484 ? -19.516 -2.604 -5.965 1 97.12 484 SER A CA 1
ATOM 3709 C C . SER A 1 484 ? -18.891 -3.586 -4.973 1 97.12 484 SER A C 1
ATOM 3711 O O . SER A 1 484 ? -18.984 -4.801 -5.16 1 97.12 484 SER A O 1
ATOM 3713 N N . VAL A 1 485 ? -18.219 -3.025 -3.984 1 96.56 485 VAL A N 1
ATOM 3714 C CA . VAL A 1 485 ? -17.609 -3.805 -2.906 1 96.56 485 VAL A CA 1
ATOM 3715 C C . VAL A 1 485 ? -18.344 -3.527 -1.597 1 96.56 485 VAL A C 1
ATOM 3717 O O . VAL A 1 485 ? -19.109 -2.561 -1.497 1 96.56 485 VAL A O 1
ATOM 3720 N N . PRO A 1 486 ? -18.203 -4.41 -0.589 1 95.25 486 PRO A N 1
ATOM 3721 C CA . PRO A 1 486 ? -18.875 -4.184 0.687 1 95.25 486 PRO A CA 1
ATOM 3722 C C . PRO A 1 486 ? -18.406 -2.91 1.388 1 95.25 486 PRO A C 1
ATOM 3724 O O . PRO A 1 486 ? -17.219 -2.586 1.355 1 95.25 486 PRO A O 1
ATOM 3727 N N . SER A 1 487 ? -19.328 -2.227 2.057 1 90.25 487 SER A N 1
ATOM 3728 C CA . SER A 1 487 ? -19.016 -0.979 2.75 1 90.25 487 SER A CA 1
ATOM 3729 C C . SER A 1 487 ? -18.078 -1.223 3.93 1 90.25 487 SER A C 1
ATOM 3731 O O . SER A 1 487 ? -17.234 -0.377 4.25 1 90.25 487 SER A O 1
ATOM 3733 N N . LYS A 1 488 ? -18.266 -2.367 4.496 1 89.12 488 LYS A N 1
ATOM 3734 C CA . LYS A 1 488 ? -17.453 -2.688 5.664 1 89.12 488 LYS A CA 1
ATOM 3735 C C . LYS A 1 488 ? -16.031 -3.055 5.258 1 89.12 488 LYS A C 1
ATOM 3737 O O . LYS A 1 488 ? -15.109 -2.99 6.074 1 89.12 488 LYS A O 1
ATOM 3742 N N . CYS A 1 489 ? -15.891 -3.512 4.039 1 92.12 489 CYS A N 1
ATOM 3743 C CA . CYS A 1 489 ? -14.586 -3.875 3.498 1 92.12 489 CYS A CA 1
ATOM 3744 C C . CYS A 1 489 ? -14.344 -3.191 2.156 1 92.12 489 CYS A C 1
ATOM 3746 O O . CYS A 1 489 ? -14.383 -3.84 1.109 1 92.12 489 CYS A O 1
ATOM 3748 N N . PRO A 1 490 ? -13.906 -1.992 2.26 1 90.25 490 PRO A N 1
ATOM 3749 C CA . PRO A 1 490 ? -13.852 -1.187 1.037 1 90.25 490 PRO A CA 1
ATOM 3750 C C . PRO A 1 490 ? -12.758 -1.646 0.075 1 90.25 490 PRO A C 1
ATOM 3752 O O . PRO A 1 490 ? -12.758 -1.262 -1.098 1 90.25 490 PRO A O 1
ATOM 3755 N N . ALA A 1 491 ? -11.867 -2.475 0.467 1 92.25 491 ALA A N 1
ATOM 3756 C CA . ALA A 1 491 ? -10.82 -2.984 -0.418 1 92.25 491 ALA A CA 1
ATOM 3757 C C . ALA A 1 491 ? -11.305 -4.207 -1.191 1 92.25 491 ALA A C 1
ATOM 3759 O O . ALA A 1 491 ? -10.57 -4.762 -2.012 1 92.25 491 ALA A O 1
ATOM 3760 N N . GLY A 1 492 ? -12.523 -4.633 -0.943 1 95.06 492 GLY A N 1
ATOM 3761 C CA . GLY A 1 492 ? -13.07 -5.832 -1.556 1 95.06 492 GLY A CA 1
ATOM 3762 C C . GLY A 1 492 ? -12.836 -7.086 -0.732 1 95.06 492 GLY A C 1
ATOM 3763 O O . GLY A 1 492 ? -13.32 -8.164 -1.081 1 95.06 492 GLY A O 1
ATOM 3764 N N . THR A 1 493 ? -12.039 -6.988 0.209 1 96.06 493 THR A N 1
ATOM 3765 C CA . THR A 1 493 ? -11.703 -8.094 1.101 1 96.06 493 THR A CA 1
ATOM 3766 C C . THR A 1 493 ? -11.602 -7.609 2.545 1 96.06 493 THR A C 1
ATOM 3768 O O . THR A 1 493 ? -11.195 -6.473 2.797 1 96.06 493 THR A O 1
ATOM 3771 N N . CYS A 1 494 ? -12.016 -8.438 3.506 1 93.56 494 CYS A N 1
ATOM 3772 C CA . CYS A 1 494 ? -11.938 -8.102 4.922 1 93.56 494 CYS A CA 1
ATOM 3773 C C . CYS A 1 494 ? -10.742 -8.781 5.578 1 93.56 494 CYS A C 1
ATOM 3775 O O . CYS A 1 494 ? -10.359 -8.438 6.699 1 93.56 494 CYS A O 1
ATOM 3777 N N . ASP A 1 495 ? -10.227 -9.742 4.883 1 91.81 495 ASP A N 1
ATOM 3778 C CA . ASP A 1 495 ? -9.156 -10.523 5.492 1 91.81 495 ASP A CA 1
ATOM 3779 C C . ASP A 1 495 ? -7.949 -10.625 4.559 1 91.81 495 ASP A C 1
ATOM 3781 O O . ASP A 1 495 ? -6.965 -11.297 4.875 1 91.81 495 ASP A O 1
ATOM 3785 N N . GLY A 1 496 ? -8.039 -10.078 3.465 1 93.69 496 GLY A N 1
ATOM 3786 C CA . GLY A 1 496 ? -6.93 -10.086 2.521 1 93.69 496 GLY A CA 1
ATOM 3787 C C . GLY A 1 496 ? -6.953 -11.281 1.59 1 93.69 496 GLY A C 1
ATOM 3788 O O . GLY A 1 496 ? -6.211 -11.32 0.604 1 93.69 496 GLY A O 1
ATOM 3789 N N . CYS A 1 497 ? -7.797 -12.258 1.817 1 94.81 497 CYS A N 1
ATOM 3790 C CA . CYS A 1 497 ? -7.777 -13.5 1.053 1 94.81 497 CYS A CA 1
ATOM 3791 C C . CYS A 1 497 ? -9.117 -13.742 0.378 1 94.81 497 CYS A C 1
ATOM 3793 O O . CYS A 1 497 ? -9.188 -14.383 -0.674 1 94.81 497 CYS A O 1
ATOM 3795 N N . THR A 1 498 ? -10.18 -13.352 0.971 1 96.94 498 THR A N 1
ATOM 3796 C CA . THR A 1 498 ? -11.508 -13.555 0.41 1 96.94 498 THR A CA 1
ATOM 3797 C C . THR A 1 498 ? -12.078 -12.242 -0.127 1 96.94 498 THR A C 1
ATOM 3799 O O . THR A 1 498 ? -12.219 -11.273 0.618 1 96.94 498 THR A O 1
ATOM 3802 N N . PHE A 1 499 ? -12.422 -12.234 -1.361 1 97.75 499 PHE A N 1
ATOM 3803 C CA . PHE A 1 499 ? -12.914 -11.031 -2.016 1 97.75 499 PHE A CA 1
ATOM 3804 C C . PHE A 1 499 ? -14.406 -11.148 -2.303 1 97.75 499 PHE A C 1
ATOM 3806 O O . PHE A 1 499 ? -14.898 -12.227 -2.646 1 97.75 499 PHE A O 1
ATOM 3813 N N . TYR A 1 500 ? -15.133 -10.062 -2.152 1 97.88 500 TYR A N 1
ATOM 3814 C CA . TYR A 1 500 ? -16.578 -10.023 -2.342 1 97.88 500 TYR A CA 1
ATOM 3815 C C . TYR A 1 500 ? -16.969 -8.906 -3.293 1 97.88 500 TYR A C 1
ATOM 3817 O O . TYR A 1 500 ? -16.5 -7.77 -3.16 1 97.88 500 TYR A O 1
ATOM 3825 N N . PHE A 1 501 ? -17.875 -9.18 -4.199 1 98.12 501 PHE A N 1
ATOM 3826 C CA . PHE A 1 501 ? -18.406 -8.188 -5.129 1 98.12 501 PHE A CA 1
ATOM 3827 C C . PHE A 1 501 ? -19.922 -8.297 -5.242 1 98.12 501 PHE A C 1
ATOM 3829 O O . PHE A 1 501 ? -20.469 -9.398 -5.184 1 98.12 501 PHE A O 1
ATOM 3836 N N . LEU A 1 502 ? -20.531 -7.219 -5.332 1 97.88 502 LEU A N 1
ATOM 3837 C CA . LEU A 1 502 ? -21.953 -7.152 -5.648 1 97.88 502 LEU A CA 1
ATOM 3838 C C . LEU A 1 502 ? -22.172 -6.586 -7.051 1 97.88 502 LEU A C 1
ATOM 3840 O O . LEU A 1 502 ? -21.766 -5.461 -7.34 1 97.88 502 LEU A O 1
ATOM 3844 N N . TRP A 1 503 ? -22.703 -7.363 -7.926 1 98.19 503 TRP A N 1
ATOM 3845 C CA . TRP A 1 503 ? -22.984 -6.98 -9.305 1 98.19 503 TRP A CA 1
ATOM 3846 C C . TRP A 1 503 ? -24.484 -6.832 -9.523 1 98.19 503 TRP A C 1
ATOM 3848 O O . TRP A 1 503 ? -25.219 -7.828 -9.586 1 98.19 503 TRP A O 1
ATOM 3858 N N . GLU A 1 504 ? -24.953 -5.57 -9.641 1 97.69 504 GLU A N 1
ATOM 3859 C CA . GLU A 1 504 ? -26.375 -5.27 -9.844 1 97.69 504 GLU A CA 1
ATOM 3860 C C . GLU A 1 504 ? -26.672 -4.93 -11.305 1 97.69 504 GLU A C 1
ATOM 3862 O O . GLU A 1 504 ? -26 -4.074 -11.891 1 97.69 504 GLU A O 1
ATOM 3867 N N . SER A 1 505 ? -27.641 -5.582 -11.852 1 97.44 505 SER A N 1
ATOM 3868 C CA . SER A 1 505 ? -28.016 -5.332 -13.242 1 97.44 505 SER A CA 1
ATOM 3869 C C . SER A 1 505 ? -29.438 -5.816 -13.531 1 97.44 505 SER A C 1
ATOM 3871 O O . SER A 1 505 ? -29.953 -6.707 -12.852 1 97.44 505 SER A O 1
ATOM 3873 N N . SER A 1 506 ? -30.047 -5.211 -14.492 1 96.62 506 SER A N 1
ATOM 3874 C CA . SER A 1 506 ? -31.328 -5.707 -14.977 1 96.62 506 SER A CA 1
ATOM 3875 C C . SER A 1 506 ? -31.188 -7.074 -15.633 1 96.62 506 SER A C 1
ATOM 3877 O O . SER A 1 506 ? -32.125 -7.879 -15.617 1 96.62 506 SER A O 1
ATOM 3879 N N . GLU A 1 507 ? -30.016 -7.359 -16.156 1 97 507 GLU A N 1
ATOM 3880 C CA . GLU A 1 507 ? -29.75 -8.633 -16.828 1 97 507 GLU A CA 1
ATOM 3881 C C . GLU A 1 507 ? -29.578 -9.758 -15.82 1 97 507 GLU A C 1
ATOM 3883 O O . GLU A 1 507 ? -29.5 -10.93 -16.188 1 97 507 GLU A O 1
ATOM 3888 N N . ALA A 1 508 ? -29.5 -9.414 -14.539 1 97.62 508 ALA A N 1
ATOM 3889 C CA . ALA A 1 508 ? -29.375 -10.414 -13.484 1 97.62 508 ALA A CA 1
ATOM 3890 C C . ALA A 1 508 ? -30.75 -10.859 -12.984 1 97.62 508 ALA A C 1
ATOM 3892 O O . ALA A 1 508 ? -30.844 -11.695 -12.086 1 97.62 508 ALA A O 1
ATOM 3893 N N . CYS A 1 509 ? -31.812 -10.297 -13.547 1 96.62 509 CYS A N 1
ATOM 3894 C CA . CYS A 1 509 ? -33.156 -10.695 -13.188 1 96.62 509 CYS A CA 1
ATOM 3895 C C . CYS A 1 509 ? -33.562 -11.961 -13.93 1 96.62 509 CYS A C 1
ATOM 3897 O O . CYS A 1 509 ? -33.094 -12.219 -15.039 1 96.62 509 CYS A O 1
ATOM 3899 N N . PRO A 1 510 ? -34.438 -12.75 -13.258 1 96.69 510 PRO A N 1
ATOM 3900 C CA . PRO A 1 510 ? -34.906 -13.945 -13.953 1 96.69 510 PRO A CA 1
ATOM 3901 C C . PRO A 1 510 ? -35.812 -13.609 -15.133 1 96.69 510 PRO A C 1
ATOM 3903 O O . PRO A 1 510 ? -36.312 -12.484 -15.234 1 96.69 510 PRO A O 1
ATOM 3906 N N . LEU A 1 511 ? -35.969 -14.555 -16.016 1 96.56 511 LEU A N 1
ATOM 3907 C CA . LEU A 1 511 ? -36.844 -14.375 -17.172 1 96.56 511 LEU A CA 1
ATOM 3908 C C . LEU A 1 511 ? -38.281 -14.211 -16.719 1 96.56 511 LEU A C 1
ATOM 3910 O O . LEU A 1 511 ? -38.719 -14.867 -15.773 1 96.56 511 LEU A O 1
ATOM 3914 N N . CYS A 1 512 ? -39 -13.328 -17.469 1 94.81 512 CYS A N 1
ATOM 3915 C CA . CYS A 1 512 ? -40.406 -13.062 -17.109 1 94.81 512 CYS A CA 1
ATOM 3916 C C . CYS A 1 512 ? -41.25 -14.289 -17.359 1 94.81 512 CYS A C 1
ATOM 3918 O O . CYS A 1 512 ? -41.062 -15.008 -18.344 1 94.81 512 CYS A O 1
ATOM 3920 N N . THR A 1 513 ? -42.125 -14.5 -16.438 1 92.75 513 THR A N 1
ATOM 3921 C CA . THR A 1 513 ? -43.094 -15.594 -16.531 1 92.75 513 THR A CA 1
ATOM 3922 C C . THR A 1 513 ? -44.531 -15.07 -16.391 1 92.75 513 THR A C 1
ATOM 3924 O O . THR A 1 513 ? -44.75 -13.859 -16.297 1 92.75 513 THR A O 1
ATOM 3927 N N . GLU A 1 514 ? -45.469 -15.977 -16.391 1 91.06 514 GLU A N 1
ATOM 3928 C CA . GLU A 1 514 ? -46.875 -15.625 -16.297 1 91.06 514 GLU A CA 1
ATOM 3929 C C . GLU A 1 514 ? -47.219 -15.031 -14.93 1 91.06 514 GLU A C 1
ATOM 3931 O O . GLU A 1 514 ? -48.188 -14.32 -14.781 1 91.06 514 GLU A O 1
ATOM 3936 N N . HIS A 1 515 ? -46.344 -15.219 -14.008 1 89 515 HIS A N 1
ATOM 3937 C CA . HIS A 1 515 ? -46.594 -14.719 -12.656 1 89 515 HIS A CA 1
ATOM 3938 C C . HIS A 1 515 ? -46.156 -13.266 -12.523 1 89 515 HIS A C 1
ATOM 3940 O O . HIS A 1 515 ? -46.406 -12.633 -11.492 1 89 515 HIS A O 1
ATOM 3946 N N . ASP A 1 516 ? -45.594 -12.758 -13.523 1 91.88 516 ASP A N 1
ATOM 3947 C CA . ASP A 1 516 ? -45 -11.422 -13.43 1 91.88 516 ASP A CA 1
ATOM 3948 C C . ASP A 1 516 ? -45.969 -10.367 -13.992 1 91.88 516 ASP A C 1
ATOM 3950 O O . ASP A 1 516 ? -45.594 -9.188 -14.07 1 91.88 516 ASP A O 1
ATOM 3954 N N . PHE A 1 517 ? -47.094 -10.727 -14.438 1 91.12 517 PHE A N 1
ATOM 3955 C CA . PHE A 1 517 ? -48.094 -9.758 -14.875 1 91.12 517 PHE A CA 1
ATOM 3956 C C . PHE A 1 517 ? -49.469 -10.117 -14.328 1 91.12 517 PHE A C 1
ATOM 3958 O O . PHE A 1 517 ? -49.656 -11.211 -13.797 1 91.12 517 PHE A O 1
ATOM 3965 N N . HIS A 1 518 ? -50.281 -9.172 -14.266 1 91.44 518 HIS A N 1
ATOM 3966 C CA . HIS A 1 518 ? -51.656 -9.391 -13.805 1 91.44 518 HIS A CA 1
ATOM 3967 C C . HIS A 1 518 ? -52.656 -8.828 -14.797 1 91.44 518 HIS A C 1
ATOM 3969 O O . HIS A 1 518 ? -52.344 -7.992 -15.633 1 91.44 518 HIS A O 1
ATOM 3975 N N . GLU A 1 519 ? -53.844 -9.367 -14.641 1 90.88 519 GLU A N 1
ATOM 3976 C CA . GLU A 1 519 ? -54.906 -8.969 -15.555 1 90.88 519 GLU A CA 1
ATOM 3977 C C . GLU A 1 519 ? -55.781 -7.871 -14.945 1 90.88 519 GLU A C 1
ATOM 3979 O O . GLU A 1 519 ? -56.031 -7.867 -13.734 1 90.88 519 GLU A O 1
ATOM 3984 N N . ILE A 1 520 ? -56.062 -6.918 -15.695 1 90 520 ILE A N 1
ATOM 3985 C CA . ILE A 1 520 ? -57 -5.867 -15.312 1 90 520 ILE A CA 1
ATOM 3986 C C . ILE A 1 520 ? -58.25 -5.945 -16.188 1 90 520 ILE A C 1
ATOM 3988 O O . ILE A 1 520 ? -58.156 -5.805 -17.406 1 90 520 ILE A O 1
ATOM 3992 N N . GLU A 1 521 ? -59.375 -6.148 -15.508 1 86.81 521 GLU A N 1
ATOM 3993 C CA . GLU A 1 521 ? -60.625 -6.234 -16.234 1 86.81 521 GLU A CA 1
ATOM 3994 C C . GLU A 1 521 ? -61.219 -4.852 -16.469 1 86.81 521 GLU A C 1
ATOM 3996 O O . GLU A 1 521 ? -61.469 -4.098 -15.531 1 86.81 521 GLU A O 1
ATOM 4001 N N . GLY A 1 522 ? -61.344 -4.516 -17.719 1 80.75 522 GLY A N 1
ATOM 4002 C CA . GLY A 1 522 ? -61.969 -3.246 -18.078 1 80.75 522 GLY A CA 1
ATOM 4003 C C . GLY A 1 522 ? -63.469 -3.229 -17.859 1 80.75 522 GLY A C 1
ATOM 4004 O O . GLY A 1 522 ? -64.062 -4.258 -17.547 1 80.75 522 GLY A O 1
ATOM 4005 N N . ALA A 1 523 ? -64.062 -2.041 -17.875 1 79.12 523 ALA A N 1
ATOM 4006 C CA . ALA A 1 523 ? -65.562 -1.868 -17.719 1 79.12 523 ALA A CA 1
ATOM 4007 C C . ALA A 1 523 ? -66.312 -2.424 -18.906 1 79.12 523 ALA A C 1
ATOM 4009 O O . ALA A 1 523 ? -65.75 -2.48 -20.016 1 79.12 523 ALA A O 1
ATOM 4010 N N . CYS A 1 524 ? -67.438 -3.111 -18.688 1 78.31 524 CYS A N 1
ATOM 4011 C CA . CYS A 1 524 ? -68.312 -3.602 -19.75 1 78.31 524 CYS A CA 1
ATOM 4012 C C . CYS A 1 524 ? -68.875 -2.445 -20.562 1 78.31 524 CYS A C 1
ATOM 4014 O O . CYS A 1 524 ? -69.688 -1.646 -20.047 1 78.31 524 CYS A O 1
ATOM 4016 N N . LYS A 1 525 ? -68.312 -2.188 -21.734 1 77.25 525 LYS A N 1
ATOM 4017 C CA . LYS A 1 525 ? -68.875 -1.181 -22.656 1 77.25 525 LYS A CA 1
ATOM 4018 C C . LYS A 1 525 ? -69.375 -1.826 -23.938 1 77.25 525 LYS A C 1
ATOM 4020 O O . LYS A 1 525 ? -68.625 -2.543 -24.625 1 77.25 525 LYS A O 1
ATOM 4025 N N . ARG A 1 526 ? -70.562 -1.57 -24.391 1 77.44 526 ARG A N 1
ATOM 4026 C CA . ARG A 1 526 ? -71.25 -2.006 -25.609 1 77.44 526 ARG A CA 1
ATOM 4027 C C . ARG A 1 526 ? -71.25 -3.527 -25.734 1 77.44 526 ARG A C 1
ATOM 4029 O O . ARG A 1 526 ? -71.062 -4.07 -26.812 1 77.44 526 ARG A O 1
ATOM 4036 N N . GLY A 1 527 ? -71.312 -4.203 -24.547 1 78.31 527 GLY A N 1
ATOM 4037 C CA . GLY A 1 527 ? -71.375 -5.652 -24.516 1 78.31 527 GLY A CA 1
ATOM 4038 C C . GLY A 1 527 ? -70.062 -6.363 -24.547 1 78.31 527 GLY A C 1
ATOM 4039 O O . GLY A 1 527 ? -70 -7.59 -24.625 1 78.31 527 GLY A O 1
ATOM 4040 N N . PHE A 1 528 ? -69 -5.453 -24.672 1 86.38 528 PHE A N 1
ATOM 4041 C CA . PHE A 1 528 ? -67.688 -6.066 -24.703 1 86.38 528 PHE A CA 1
ATOM 4042 C C . PHE A 1 528 ? -66.812 -5.59 -23.516 1 86.38 528 PHE A C 1
ATOM 4044 O O . PHE A 1 528 ? -66.938 -4.422 -23.125 1 86.38 528 PHE A O 1
ATOM 4051 N N . GLN A 1 529 ? -66.312 -6.512 -22.812 1 87.88 529 GLN A N 1
ATOM 4052 C CA . GLN A 1 529 ? -65.375 -6.23 -21.734 1 87.88 529 GLN A CA 1
ATOM 4053 C C . GLN A 1 529 ? -63.938 -6.527 -22.156 1 87.88 529 GLN A C 1
ATOM 4055 O O . GLN A 1 529 ? -63.625 -7.637 -22.609 1 87.88 529 GLN A O 1
ATOM 4060 N N . GLU A 1 530 ? -63.094 -5.461 -22.062 1 87.5 530 GLU A N 1
ATOM 4061 C CA . GLU A 1 530 ? -61.688 -5.617 -22.438 1 87.5 530 GLU A CA 1
ATOM 4062 C C . GLU A 1 530 ? -60.844 -5.977 -21.219 1 87.5 530 GLU A C 1
ATOM 4064 O O . GLU A 1 530 ? -60.938 -5.34 -20.172 1 87.5 530 GLU A O 1
ATOM 4069 N N . THR A 1 531 ? -60.125 -7.129 -21.312 1 90.12 531 THR A N 1
ATOM 4070 C CA . THR A 1 531 ? -59.156 -7.5 -20.281 1 90.12 531 THR A CA 1
ATOM 4071 C C . THR A 1 531 ? -57.719 -7.102 -20.719 1 90.12 531 THR A C 1
ATOM 4073 O O . THR A 1 531 ? -57.25 -7.543 -21.766 1 90.12 531 THR A O 1
ATOM 4076 N N . LEU A 1 532 ? -57.094 -6.219 -19.953 1 90.88 532 LEU A N 1
ATOM 4077 C CA . LEU A 1 532 ? -55.75 -5.766 -20.219 1 90.88 532 LEU A CA 1
ATOM 4078 C C . LEU A 1 532 ? -54.75 -6.445 -19.297 1 90.88 532 LEU A C 1
ATOM 4080 O O . LEU A 1 532 ? -55.062 -6.77 -18.156 1 90.88 532 LEU A O 1
ATOM 4084 N N . TYR A 1 533 ? -53.594 -6.734 -19.922 1 91.38 533 TYR A N 1
ATOM 4085 C CA . TYR A 1 533 ? -52.5 -7.305 -19.141 1 91.38 533 TYR A CA 1
ATOM 4086 C C . TYR A 1 533 ? -51.406 -6.273 -18.891 1 91.38 533 TYR A C 1
ATOM 4088 O O . TYR A 1 533 ? -50.969 -5.602 -19.828 1 91.38 533 TYR A O 1
ATOM 4096 N N . VAL A 1 534 ? -51 -6.082 -17.625 1 91.88 534 VAL A N 1
ATOM 4097 C CA . VAL A 1 534 ? -49.969 -5.121 -17.266 1 91.88 534 VAL A CA 1
ATOM 4098 C C . VAL A 1 534 ? -48.938 -5.797 -16.391 1 91.88 534 VAL A C 1
ATOM 4100 O O . VAL A 1 534 ? -49.25 -6.648 -15.555 1 91.88 534 VAL A O 1
ATOM 4103 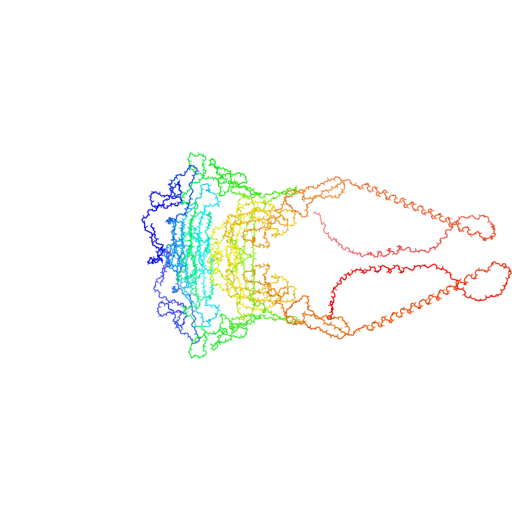N N . TRP A 1 535 ? -47.688 -5.398 -16.531 1 92 535 TRP A N 1
ATOM 4104 C CA . TRP A 1 535 ? -46.625 -5.949 -15.719 1 92 535 TRP A CA 1
ATOM 4105 C C . TRP A 1 535 ? -46.781 -5.555 -14.258 1 92 535 TRP A C 1
ATOM 4107 O O . TRP A 1 535 ? -47.281 -4.461 -13.953 1 92 535 TRP A O 1
ATOM 4117 N N . ASN A 1 536 ? -46.375 -6.445 -13.398 1 90.12 536 ASN A N 1
ATOM 4118 C CA . ASN A 1 536 ? -46.312 -6.094 -11.984 1 90.12 536 ASN A CA 1
ATOM 4119 C C . ASN A 1 536 ? -45.281 -5.008 -11.711 1 90.12 536 ASN A C 1
ATOM 4121 O O . ASN A 1 536 ? -44.156 -5.062 -12.234 1 90.12 536 ASN A O 1
ATOM 4125 N N . GLU A 1 537 ? -45.719 -3.934 -11.07 1 86.56 537 GLU A N 1
ATOM 4126 C CA . GLU A 1 537 ? -44.781 -2.871 -10.711 1 86.56 537 GLU A CA 1
ATOM 4127 C C . GLU A 1 537 ? -44.312 -3.025 -9.266 1 86.56 537 GLU A C 1
ATOM 4129 O O . GLU A 1 537 ? -45.125 -3.084 -8.344 1 86.56 537 GLU A O 1
ATOM 4134 N N . PRO A 1 538 ? -42.938 -3.109 -9.047 1 87.94 538 PRO A N 1
ATOM 4135 C CA . PRO A 1 538 ? -41.812 -3.025 -9.953 1 87.94 538 PRO A CA 1
ATOM 4136 C C . PRO A 1 538 ? -41.562 -4.332 -10.703 1 87.94 538 PRO A C 1
ATOM 4138 O O . PRO A 1 538 ? -41.781 -5.414 -10.164 1 87.94 538 PRO A O 1
ATOM 4141 N N . LYS A 1 539 ? -41.125 -4.203 -11.969 1 92.25 539 LYS A N 1
ATOM 4142 C CA . LYS A 1 539 ? -40.875 -5.355 -12.828 1 92.25 539 LYS A CA 1
ATOM 4143 C C . LYS A 1 539 ? -39.531 -6.02 -12.484 1 92.25 539 LYS A C 1
ATOM 4145 O O . LYS A 1 539 ? -38.5 -5.609 -12.984 1 92.25 539 LYS A O 1
ATOM 4150 N N . TRP A 1 540 ? -39.656 -7.109 -11.773 1 93.69 540 TRP A N 1
ATOM 4151 C CA . TRP A 1 540 ? -38.438 -7.797 -11.305 1 93.69 540 TRP A CA 1
ATOM 4152 C C . TRP A 1 540 ? -38.062 -8.945 -12.234 1 93.69 540 TRP A C 1
ATOM 4154 O O . TRP A 1 540 ? -37.688 -10.016 -11.781 1 93.69 540 TRP A O 1
ATOM 4164 N N . CYS A 1 541 ? -38.312 -8.82 -13.414 1 94.06 541 CYS A N 1
ATOM 4165 C CA . CYS A 1 541 ? -37.969 -9.805 -14.438 1 94.06 541 CYS A CA 1
ATOM 4166 C C . CYS A 1 541 ? -37.5 -9.125 -15.727 1 94.06 541 CYS A C 1
ATOM 4168 O O . CYS A 1 541 ? -37.656 -7.91 -15.875 1 94.06 541 CYS A O 1
ATOM 4170 N N . ILE A 1 542 ? -36.875 -9.875 -16.531 1 94.31 542 ILE A N 1
ATOM 4171 C CA . ILE A 1 542 ? -36.375 -9.352 -17.812 1 94.31 542 ILE A CA 1
ATOM 4172 C C . ILE A 1 542 ? -36.594 -10.391 -18.906 1 94.31 542 ILE A C 1
ATOM 4174 O O . ILE A 1 542 ? -36.469 -11.594 -18.656 1 94.31 542 ILE A O 1
ATOM 4178 N N . LYS A 1 543 ? -36.906 -9.914 -20.094 1 93.25 543 LYS A N 1
ATOM 4179 C CA . LYS A 1 543 ? -37.125 -10.797 -21.234 1 93.25 543 LYS A CA 1
ATOM 4180 C C . LYS A 1 543 ? -38.094 -11.914 -20.891 1 93.25 543 LYS A C 1
ATOM 4182 O O . LYS A 1 543 ? -38.969 -11.734 -20.062 1 93.25 543 LYS A O 1
ATOM 4187 N N . GLY A 1 544 ? -38.094 -13.07 -21.547 1 92.38 544 GLY A N 1
ATOM 4188 C CA . GLY A 1 544 ? -39.031 -14.164 -21.312 1 92.38 544 GLY A CA 1
ATOM 4189 C C . GLY A 1 544 ? -40.312 -14.039 -22.125 1 92.38 544 GLY A C 1
ATOM 4190 O O . GLY A 1 544 ? -40.25 -13.883 -23.344 1 92.38 544 GLY A O 1
ATOM 4191 N N . ILE A 1 545 ? -41.344 -14.156 -21.391 1 91.12 545 ILE A N 1
ATOM 4192 C CA . ILE A 1 545 ? -42.625 -14.141 -22.094 1 91.12 545 ILE A CA 1
ATOM 4193 C C . ILE A 1 545 ? -43.062 -12.695 -22.359 1 91.12 545 ILE A C 1
ATOM 4195 O O . ILE A 1 545 ? -42.625 -11.781 -21.656 1 91.12 545 ILE A O 1
ATOM 4199 N N . SER A 1 546 ? -43.781 -12.508 -23.422 1 92 546 SER A N 1
ATOM 4200 C CA . SER A 1 546 ? -44.312 -11.188 -23.719 1 92 546 SER A CA 1
ATOM 4201 C C . SER A 1 546 ? -45.75 -11.047 -23.172 1 92 546 SER A C 1
ATOM 4203 O O . SER A 1 546 ? -46.438 -12.047 -22.922 1 92 546 SER A O 1
ATOM 4205 N N . LEU A 1 547 ? -46.062 -9.859 -22.922 1 91.62 547 LEU A N 1
ATOM 4206 C CA . LEU A 1 547 ? -47.406 -9.594 -22.438 1 91.62 547 LEU A CA 1
ATOM 4207 C C . LEU A 1 547 ? -48.438 -10.07 -23.438 1 91.62 547 LEU A C 1
ATOM 4209 O O . LEU A 1 547 ? -48.312 -9.828 -24.641 1 91.62 547 LEU A O 1
ATOM 4213 N N . PRO A 1 548 ? -49.406 -10.797 -23 1 91.38 548 PRO A N 1
ATOM 4214 C CA . PRO A 1 548 ? -50.438 -11.281 -23.891 1 91.38 548 PRO A CA 1
ATOM 4215 C C . PRO A 1 548 ? -51.281 -10.141 -24.484 1 91.38 548 PRO A C 1
ATOM 4217 O O . PRO A 1 548 ? -51.312 -9.047 -23.922 1 91.38 548 PRO A O 1
ATOM 4220 N N . GLU A 1 549 ? -51.875 -10.422 -25.641 1 90.44 549 GLU A N 1
ATOM 4221 C CA . GLU A 1 549 ? -52.75 -9.438 -26.281 1 90.44 549 GLU A CA 1
ATOM 4222 C C . GLU A 1 549 ? -54.062 -9.273 -25.5 1 90.44 549 GLU A C 1
ATOM 4224 O O . GLU A 1 549 ? -54.469 -10.18 -24.766 1 90.44 549 GLU A O 1
ATOM 4229 N N . LYS A 1 550 ? -54.625 -8.125 -25.641 1 89.38 550 LYS A N 1
ATOM 4230 C CA . LYS A 1 550 ? -55.906 -7.836 -24.969 1 89.38 550 LYS A CA 1
ATOM 4231 C C . LYS A 1 550 ? -56.969 -8.836 -25.375 1 89.38 550 LYS A C 1
ATOM 4233 O O . LYS A 1 550 ? -57.031 -9.25 -26.531 1 89.38 550 LYS A O 1
ATOM 4238 N N . LYS A 1 551 ? -57.688 -9.25 -24.438 1 90.38 551 LYS A N 1
ATOM 4239 C CA . LYS A 1 551 ? -58.781 -10.195 -24.672 1 90.38 551 LYS A CA 1
ATOM 4240 C C . LYS A 1 551 ? -60.156 -9.5 -24.594 1 90.38 551 LYS A C 1
ATOM 4242 O O . LYS A 1 551 ? -60.375 -8.703 -23.688 1 90.38 551 LYS A O 1
ATOM 4247 N N . LEU A 1 552 ? -61 -9.758 -25.625 1 88.94 552 LEU A N 1
ATOM 4248 C CA . LEU A 1 552 ? -62.344 -9.234 -25.656 1 88.94 552 LEU A CA 1
ATOM 4249 C C . LEU A 1 552 ? -63.344 -10.32 -25.266 1 88.94 552 LEU A C 1
ATOM 4251 O O . LEU A 1 552 ? -63.375 -11.398 -25.859 1 88.94 552 LEU A O 1
ATOM 4255 N N . SER A 1 553 ? -64 -10.086 -24.156 1 88.38 553 SER A N 1
ATOM 4256 C CA . SER A 1 553 ? -65.062 -11.016 -23.75 1 88.38 553 SER A CA 1
ATOM 4257 C C . SER A 1 553 ? -66.438 -10.359 -23.797 1 88.38 553 SER A C 1
ATOM 4259 O O . SER A 1 553 ? -66.562 -9.141 -23.672 1 88.38 553 SER A O 1
ATOM 4261 N N . THR A 1 554 ? -67.5 -11.18 -24.047 1 86.31 554 THR A N 1
ATOM 4262 C CA . THR A 1 554 ? -68.875 -10.672 -24.078 1 86.31 554 THR A CA 1
ATOM 4263 C C . THR A 1 554 ? -69.375 -10.484 -22.656 1 86.31 554 THR A C 1
ATOM 4265 O O . THR A 1 554 ? -69.125 -11.312 -21.781 1 86.31 554 THR A O 1
ATOM 4268 N N . CYS A 1 555 ? -69.812 -9.273 -22.312 1 79.25 555 CYS A N 1
ATOM 4269 C CA . CYS A 1 555 ? -70.375 -9.023 -20.984 1 79.25 555 CYS A CA 1
ATOM 4270 C C . CYS A 1 555 ? -71.812 -8.633 -21.062 1 79.25 555 CYS A C 1
ATOM 4272 O O . CYS A 1 555 ? -72.312 -8.18 -22.109 1 79.25 555 CYS A O 1
ATOM 4274 N N . GLU A 1 556 ? -72.625 -9.164 -20.031 1 73 556 GLU A N 1
ATOM 4275 C CA . GLU A 1 556 ? -74.062 -8.82 -19.938 1 73 556 GLU A CA 1
ATOM 4276 C C . GLU A 1 556 ? -74.25 -7.531 -19.141 1 73 556 GLU A C 1
ATOM 4278 O O . GLU A 1 556 ? -73.688 -7.352 -18.078 1 73 556 GLU A O 1
ATOM 4283 N N . THR A 1 557 ? -74.5 -6.547 -19.812 1 60.81 557 THR A N 1
ATOM 4284 C CA . THR A 1 557 ? -74.812 -5.297 -19.125 1 60.81 557 THR A CA 1
ATOM 4285 C C . THR A 1 557 ? -75.875 -5.5 -18.109 1 60.81 557 THR A C 1
ATOM 4287 O O . THR A 1 557 ? -76.938 -6.016 -18.438 1 60.81 557 THR A O 1
ATOM 4290 N N . VAL A 1 558 ? -75.625 -5.723 -16.891 1 60.19 558 VAL A N 1
ATOM 4291 C CA . VAL A 1 558 ? -76.625 -5.844 -15.805 1 60.19 558 VAL A CA 1
ATOM 4292 C C . VAL A 1 558 ? -77.562 -4.66 -15.844 1 60.19 558 VAL A C 1
ATOM 4294 O O . VAL A 1 558 ? -78.5 -4.574 -15.031 1 60.19 558 VAL A O 1
ATOM 4297 N N . ASP A 1 559 ? -77.375 -3.711 -16.797 1 57.97 559 ASP A N 1
ATOM 4298 C CA . ASP A 1 559 ? -78 -2.398 -16.625 1 57.97 559 ASP A CA 1
ATOM 4299 C C . ASP A 1 559 ? -79.5 -2.449 -16.906 1 57.97 559 ASP A C 1
ATOM 4301 O O . ASP A 1 559 ? -80.25 -1.616 -16.406 1 57.97 559 ASP A O 1
ATOM 4305 N N . PHE A 1 560 ? -80 -3.494 -17.578 1 60.69 560 PHE A N 1
ATOM 4306 C CA . PHE A 1 560 ? -81.375 -3.311 -17.984 1 60.69 560 PHE A CA 1
ATOM 4307 C C . PHE A 1 560 ? -82.375 -3.514 -16.797 1 60.69 560 PHE A C 1
ATOM 4309 O O . PHE A 1 560 ? -83.188 -2.68 -16.547 1 60.69 560 PHE A O 1
ATOM 4316 N N . TRP A 1 561 ? -82.125 -4.508 -16.031 1 63.31 561 TRP A N 1
ATOM 4317 C CA . TRP A 1 561 ? -83.062 -4.809 -14.961 1 63.31 561 TRP A CA 1
ATOM 4318 C C . TRP A 1 561 ? -82.875 -3.844 -13.789 1 63.31 561 TRP A C 1
ATOM 4320 O O . TRP A 1 561 ? -83.875 -3.506 -13.102 1 63.31 561 TRP A O 1
ATOM 4330 N N . LEU A 1 562 ? -81.75 -3.328 -13.672 1 67.38 562 LEU A N 1
ATOM 4331 C CA . LEU A 1 562 ? -81.562 -2.324 -12.625 1 67.38 562 LEU A CA 1
ATOM 4332 C C . LEU A 1 562 ? -82.188 -0.991 -13.039 1 67.38 562 LEU A C 1
ATOM 4334 O O . LEU A 1 562 ? -82.75 -0.293 -12.219 1 67.38 562 LEU A O 1
ATOM 4338 N N . LYS A 1 563 ? -82.25 -0.69 -14.312 1 66.56 563 LYS A N 1
ATOM 4339 C CA . LYS A 1 563 ? -82.938 0.51 -14.82 1 66.56 563 LYS A CA 1
ATOM 4340 C C . LYS A 1 563 ? -84.438 0.375 -14.758 1 66.56 563 LYS A C 1
ATOM 4342 O O . LYS A 1 563 ? -85.125 1.317 -14.375 1 66.56 563 LYS A O 1
ATOM 4347 N N . VAL A 1 564 ? -85 -0.881 -15.016 1 75.25 564 VAL A N 1
ATOM 4348 C CA . VAL A 1 564 ? -86.438 -1.126 -14.922 1 75.25 564 VAL A CA 1
ATOM 4349 C C . VAL A 1 564 ? -86.875 -1.102 -13.461 1 75.25 564 VAL A C 1
ATOM 4351 O O . VAL A 1 564 ? -87.938 -0.542 -13.125 1 75.25 564 VAL A O 1
ATOM 4354 N N . GLY A 1 565 ? -86 -1.549 -12.547 1 72.56 565 GLY A N 1
ATOM 4355 C CA . GLY A 1 565 ? -86.312 -1.489 -11.125 1 72.56 565 GLY A CA 1
ATOM 4356 C C . GLY A 1 565 ? -86.312 -0.076 -10.578 1 72.56 565 GLY A C 1
ATOM 4357 O O . GLY A 1 565 ? -87.188 0.285 -9.797 1 72.56 565 GLY A O 1
ATOM 4358 N N . ALA A 1 566 ? -85.438 0.844 -11.023 1 74.69 566 ALA A N 1
ATOM 4359 C CA . ALA A 1 566 ? -85.438 2.234 -10.586 1 74.69 566 ALA A CA 1
ATOM 4360 C C . ALA A 1 566 ? -86.625 3 -11.125 1 74.69 566 ALA A C 1
ATOM 4362 O O . ALA A 1 566 ? -87.188 3.855 -10.438 1 74.69 566 ALA A O 1
ATOM 4363 N N . GLY A 1 567 ? -87.188 2.592 -12.359 1 75.75 567 GLY A N 1
ATOM 4364 C CA . GLY A 1 567 ? -88.375 3.199 -12.93 1 75.75 567 GLY A CA 1
ATOM 4365 C C . GLY A 1 567 ? -89.625 2.816 -12.195 1 75.75 567 GLY A C 1
ATOM 4366 O O . GLY A 1 567 ? -90.438 3.676 -11.891 1 75.75 567 GLY A O 1
ATOM 4367 N N . VAL A 1 568 ? -89.812 1.551 -11.68 1 79.88 568 VAL A N 1
ATOM 4368 C CA . VAL A 1 568 ? -91 1.088 -10.938 1 79.88 568 VAL A CA 1
ATOM 4369 C C . VAL A 1 568 ? -90.938 1.682 -9.531 1 79.88 568 VAL A C 1
ATOM 4371 O O . VAL A 1 568 ? -92 2.072 -9 1 79.88 568 VAL A O 1
ATOM 4374 N N . GLY A 1 569 ? -89.75 2.012 -9.008 1 75.44 569 GLY A N 1
ATOM 4375 C CA . GLY A 1 569 ? -89.688 2.648 -7.707 1 75.44 569 GLY A CA 1
ATOM 4376 C C . GLY A 1 569 ? -90.062 4.117 -7.73 1 75.44 569 GLY A C 1
ATOM 4377 O O . GLY A 1 569 ? -90.75 4.594 -6.855 1 75.44 569 GLY A O 1
ATOM 4378 N N . ALA A 1 570 ? -89.688 4.891 -8.758 1 78.94 570 ALA A N 1
ATOM 4379 C CA . ALA A 1 570 ? -90.062 6.297 -8.898 1 78.94 570 ALA A CA 1
ATOM 4380 C C . ALA A 1 570 ? -91.562 6.449 -9.148 1 78.94 570 ALA A C 1
ATOM 4382 O O . ALA A 1 570 ? -92.188 7.352 -8.602 1 78.94 570 ALA A O 1
ATOM 4383 N N . PHE A 1 571 ? -92.312 5.512 -9.805 1 80.94 571 PHE A N 1
ATOM 4384 C CA . PHE A 1 571 ? -93.75 5.527 -10.062 1 80.94 571 PHE A CA 1
ATOM 4385 C C . PHE A 1 571 ? -94.562 5.262 -8.781 1 80.94 571 PHE A C 1
ATOM 4387 O O . PHE A 1 571 ? -95.562 5.934 -8.508 1 80.94 571 PHE A O 1
ATOM 4394 N N . THR A 1 572 ? -94.125 4.406 -7.852 1 79 572 THR A N 1
ATOM 4395 C CA . THR A 1 572 ? -94.75 4.129 -6.582 1 79 572 THR A CA 1
ATOM 4396 C C . THR A 1 572 ? -94.625 5.305 -5.621 1 79 572 THR A C 1
ATOM 4398 O O . THR A 1 572 ? -95.562 5.629 -4.883 1 79 572 THR A O 1
ATOM 4401 N N . ALA A 1 573 ? -93.5 6.098 -5.742 1 78.38 573 ALA A N 1
ATOM 4402 C CA . ALA A 1 573 ? -93.312 7.262 -4.883 1 78.38 573 ALA A CA 1
ATOM 4403 C C . ALA A 1 573 ? -94.25 8.406 -5.281 1 78.38 573 ALA A C 1
ATOM 4405 O O . ALA A 1 573 ? -94.812 9.062 -4.422 1 78.38 573 ALA A O 1
ATOM 4406 N N . VAL A 1 574 ? -94.5 8.633 -6.539 1 82.06 574 VAL A N 1
ATOM 4407 C CA . VAL A 1 574 ? -95.375 9.68 -7.02 1 82.06 574 VAL A CA 1
ATOM 4408 C C . VAL A 1 574 ? -96.812 9.312 -6.68 1 82.06 574 VAL A C 1
ATOM 4410 O O . VAL A 1 574 ? -97.625 10.18 -6.273 1 82.06 574 VAL A O 1
ATOM 4413 N N . LEU A 1 575 ? -97.25 7.996 -6.652 1 82.5 575 LEU A N 1
ATOM 4414 C CA . LEU A 1 575 ? -98.625 7.547 -6.293 1 82.5 575 LEU A CA 1
ATOM 4415 C C . LEU A 1 575 ? -98.875 7.734 -4.801 1 82.5 575 LEU A C 1
ATOM 4417 O O . LEU A 1 575 ? -100 8.141 -4.402 1 82.5 575 LEU A O 1
ATOM 4421 N N . LEU A 1 576 ? -97.812 7.625 -3.988 1 74.88 576 LEU A N 1
ATOM 4422 C CA . LEU A 1 576 ? -98 7.801 -2.547 1 74.88 576 LEU A CA 1
ATOM 4423 C C . LEU A 1 576 ? -98.125 9.281 -2.191 1 74.88 576 LEU A C 1
ATOM 4425 O O . LEU A 1 576 ? -98.875 9.648 -1.314 1 74.88 576 LEU A O 1
ATOM 4429 N N . VAL A 1 577 ? -97.438 10.203 -2.889 1 78.19 577 VAL A N 1
ATOM 4430 C CA . VAL A 1 577 ? -97.562 11.641 -2.662 1 78.19 577 VAL A CA 1
ATOM 4431 C C . VAL A 1 577 ? -98.938 12.109 -3.082 1 78.19 577 VAL A C 1
ATOM 4433 O O . VAL A 1 577 ? -99.562 12.891 -2.373 1 78.19 577 VAL A O 1
ATOM 4436 N N . ALA A 1 578 ? -99.562 11.609 -4.176 1 80.12 578 ALA A N 1
ATOM 4437 C CA . ALA A 1 578 ? -100.875 11.977 -4.629 1 80.12 578 ALA A CA 1
ATOM 4438 C C . ALA A 1 578 ? -101.938 11.492 -3.65 1 80.12 578 ALA A C 1
ATOM 4440 O O . ALA A 1 578 ? -102.938 12.211 -3.357 1 80.12 578 ALA A O 1
ATOM 4441 N N . LEU A 1 579 ? -101.75 10.336 -2.992 1 76.12 579 LEU A N 1
ATOM 4442 C CA . LEU A 1 579 ? -102.688 9.812 -2.002 1 76.12 579 LEU A CA 1
ATOM 4443 C C . LEU A 1 579 ? -102.625 10.625 -0.712 1 76.12 579 LEU A C 1
ATOM 4445 O O . LEU A 1 579 ? -103.688 10.898 -0.09 1 76.12 579 LEU A O 1
ATOM 4449 N N . THR A 1 580 ? -101.438 11.125 -0.395 1 70.94 580 THR A N 1
ATOM 4450 C CA . THR A 1 580 ? -101.312 11.953 0.797 1 70.94 580 THR A CA 1
ATOM 4451 C C . THR A 1 580 ? -101.938 13.305 0.602 1 70.94 580 THR A C 1
ATOM 4453 O O . THR A 1 580 ? -102.625 13.812 1.511 1 70.94 580 THR A O 1
ATOM 4456 N N . CYS A 1 581 ? -101.812 13.922 -0.526 1 73.5 581 CYS A N 1
ATOM 4457 C CA . CYS A 1 581 ? -102.438 15.188 -0.815 1 73.5 581 CYS A CA 1
ATOM 4458 C C . CYS A 1 581 ? -103.938 15.031 -0.843 1 73.5 581 CYS A C 1
ATOM 4460 O O . CYS A 1 581 ? -104.688 15.891 -0.339 1 73.5 581 CYS A O 1
ATOM 4462 N N . TYR A 1 582 ? -104.562 13.883 -1.285 1 73.94 582 TYR A N 1
ATOM 4463 C CA . TYR A 1 582 ? -106 13.594 -1.3 1 73.94 582 TYR A CA 1
ATOM 4464 C C . TYR A 1 582 ? -106.562 13.477 0.118 1 73.94 582 TYR A C 1
ATOM 4466 O O . TYR A 1 582 ? -107.562 14.062 0.439 1 73.94 582 TYR A O 1
ATOM 4474 N N . PHE A 1 583 ? -105.75 12.859 1.007 1 70.94 583 PHE A N 1
ATOM 4475 C CA . PHE A 1 583 ? -106.25 12.695 2.373 1 70.94 583 PHE A CA 1
ATOM 4476 C C . PHE A 1 583 ? -106.125 14 3.156 1 70.94 583 PHE A C 1
ATOM 4478 O O . PHE A 1 583 ? -106.938 14.297 4.02 1 70.94 583 PHE A O 1
ATOM 4485 N N . TRP A 1 584 ? -105.125 14.773 2.795 1 65.12 584 TRP A N 1
ATOM 4486 C CA . TRP A 1 584 ? -105 16.078 3.436 1 65.12 584 TRP A CA 1
ATOM 4487 C C . TRP A 1 584 ? -106.125 16.984 3.082 1 65.12 584 TRP A C 1
ATOM 4489 O O . TRP A 1 584 ? -106.75 17.625 3.961 1 65.12 584 TRP A O 1
ATOM 4499 N N . LYS A 1 585 ? -106.625 17.016 1.895 1 73.19 585 LYS A N 1
ATOM 4500 C CA . LYS A 1 585 ? -107.75 17.844 1.48 1 73.19 585 LYS A CA 1
ATOM 4501 C C . LYS A 1 585 ? -109.062 17.375 2.111 1 73.19 585 LYS A C 1
ATOM 4503 O O . LYS A 1 585 ? -109.875 18.188 2.51 1 73.19 585 LYS A O 1
ATOM 4508 N N . LYS A 1 586 ? -109.25 16.094 2.311 1 73.06 586 LYS A N 1
ATOM 4509 C CA . LYS A 1 586 ? -110.438 15.555 2.945 1 73.06 586 LYS A CA 1
ATOM 4510 C C . LYS A 1 586 ? -110.5 15.922 4.426 1 73.06 586 LYS A C 1
ATOM 4512 O O . LYS A 1 586 ? -111.562 16.234 4.953 1 73.06 586 LYS A O 1
ATOM 4517 N N . ASN A 1 587 ? -109.312 15.977 5.004 1 63.03 587 ASN A N 1
ATOM 4518 C CA . ASN A 1 587 ? -109.25 16.359 6.406 1 63.03 587 ASN A CA 1
ATOM 4519 C C . ASN A 1 587 ? -109.562 17.844 6.594 1 63.03 587 ASN A C 1
ATOM 4521 O O . ASN A 1 587 ? -110.25 18.219 7.547 1 63.03 587 ASN A O 1
ATOM 4525 N N . GLN A 1 588 ? -109.125 18.734 5.789 1 66.5 588 GLN A N 1
ATOM 4526 C CA . GLN A 1 588 ? -109.438 20.172 5.879 1 66.5 588 GLN A CA 1
ATOM 4527 C C . GLN A 1 588 ? -110.875 20.438 5.707 1 66.5 588 GLN A C 1
ATOM 4529 O O . GLN A 1 588 ? -111.5 21.281 6.398 1 66.5 588 GLN A O 1
ATOM 4534 N N . LYS A 1 589 ? -111.562 19.656 4.891 1 69.44 589 LYS A N 1
ATOM 4535 C CA . LYS A 1 589 ? -113 19.812 4.699 1 69.44 589 LYS A CA 1
ATOM 4536 C C . LYS A 1 589 ? -113.812 19.391 5.945 1 69.44 589 LYS A C 1
ATOM 4538 O O . LYS A 1 589 ? -114.75 20.062 6.336 1 69.44 589 LYS A O 1
ATOM 4543 N N . LEU A 1 590 ? -113.312 18.406 6.629 1 64.44 590 LEU A N 1
ATOM 4544 C CA . LEU A 1 590 ? -113.938 17.938 7.852 1 64.44 590 LEU A CA 1
ATOM 4545 C C . LEU A 1 590 ? -113.75 18.938 8.984 1 64.44 590 LEU A C 1
ATOM 4547 O O . LEU A 1 590 ? -114.625 19.156 9.797 1 64.44 590 LEU A O 1
ATOM 4551 N N . GLU A 1 591 ? -112.625 19.531 9.023 1 64.62 591 GLU A N 1
ATOM 4552 C CA . GLU A 1 591 ? -112.375 20.531 10.055 1 64.62 591 GLU A CA 1
ATOM 4553 C C . GLU A 1 591 ? -113.25 21.766 9.859 1 64.62 591 GLU A C 1
ATOM 4555 O O . GLU A 1 591 ? -113.75 22.344 10.82 1 64.62 591 GLU A O 1
ATOM 4560 N N . TYR A 1 592 ? -113.5 22.203 8.727 1 63.44 592 TYR A N 1
ATOM 4561 C CA . TYR A 1 592 ? -114.375 23.344 8.438 1 63.44 592 TYR A CA 1
ATOM 4562 C C . TYR A 1 592 ? -115.812 23.047 8.844 1 63.44 592 TYR A C 1
ATOM 4564 O O . TYR A 1 592 ? -116.5 23.906 9.438 1 63.44 592 TYR A O 1
ATOM 4572 N N . LYS A 1 593 ? -116.312 21.844 8.562 1 63.53 593 LYS A N 1
ATOM 4573 C CA . LYS A 1 593 ? -117.688 21.484 8.93 1 63.53 593 LYS A CA 1
ATOM 4574 C C . LYS A 1 593 ? -117.875 21.5 10.445 1 63.53 593 LYS A C 1
ATOM 4576 O O . LYS A 1 593 ? -118.875 21.938 10.953 1 63.53 593 LYS A O 1
ATOM 4581 N N . TYR A 1 594 ? -116.875 21.172 11.258 1 59.72 594 TYR A N 1
ATOM 4582 C CA . TYR A 1 594 ? -116.938 21.172 12.711 1 59.72 594 TYR A CA 1
ATOM 4583 C C . TYR A 1 594 ? -116.938 22.594 13.258 1 59.72 594 TYR A C 1
ATOM 4585 O O . TYR A 1 594 ? -117.688 22.922 14.164 1 59.72 594 TYR A O 1
ATOM 4593 N N . SER A 1 595 ? -116.125 23.422 12.758 1 63 595 SER A N 1
ATOM 4594 C CA . SER A 1 595 ? -116.062 24.797 13.266 1 63 595 SER A CA 1
ATOM 4595 C C . SER A 1 595 ? -117.438 25.5 13.039 1 63 595 SER A C 1
ATOM 4597 O O . SER A 1 595 ? -117.875 26.281 13.875 1 63 595 SER A O 1
ATOM 4599 N N . LYS A 1 596 ? -118.188 25.141 11.992 1 61.69 596 LYS A N 1
ATOM 4600 C CA . LYS A 1 596 ? -119.438 25.75 11.695 1 61.69 596 LYS A CA 1
ATOM 4601 C C . LYS A 1 596 ? -120.5 25.25 12.656 1 61.69 596 LYS A C 1
ATOM 4603 O O . LYS A 1 596 ? -121.375 26.016 13.078 1 61.69 596 LYS A O 1
ATOM 4608 N N . LEU A 1 597 ? -120.5 24.047 13.062 1 61.06 597 LEU A N 1
ATOM 4609 C CA . LEU A 1 597 ? -121.438 23.469 13.984 1 61.06 597 LEU A CA 1
ATOM 4610 C C . LEU A 1 597 ? -121.312 24.094 15.375 1 61.06 597 LEU A C 1
ATOM 4612 O O . LEU A 1 597 ? -122.312 24.328 16.047 1 61.06 597 LEU A O 1
ATOM 4616 N N . VAL A 1 598 ? -120.125 24.391 15.891 1 56.97 598 VAL A N 1
ATOM 4617 C CA . VAL A 1 598 ? -119.938 24.906 17.234 1 56.97 598 VAL A CA 1
ATOM 4618 C C . VAL A 1 598 ? -120.438 26.344 17.312 1 56.97 598 VAL A C 1
ATOM 4620 O O . VAL A 1 598 ? -121 26.766 18.328 1 56.97 598 VAL A O 1
ATOM 4623 N N . MET A 1 599 ? -120.375 27.188 16.375 1 56.72 599 MET A N 1
ATOM 4624 C CA . MET A 1 599 ? -120.812 28.562 16.375 1 56.72 599 MET A CA 1
ATOM 4625 C C . MET A 1 599 ? -122.375 28.625 16.484 1 56.72 599 MET A C 1
ATOM 4627 O O . MET A 1 599 ? -122.875 29.531 17.125 1 56.72 599 MET A O 1
ATOM 4631 N N . THR A 1 600 ? -123.125 27.672 15.977 1 54.81 600 THR A N 1
ATOM 4632 C CA . THR A 1 600 ? -124.562 27.688 15.977 1 54.81 600 THR A CA 1
ATOM 4633 C C . THR A 1 600 ? -125.125 27.375 17.359 1 54.81 600 THR A C 1
ATOM 4635 O O . THR A 1 600 ? -126.25 27.75 17.688 1 54.81 600 THR A O 1
ATOM 4638 N N . THR A 1 601 ? -124.562 26.688 18.297 1 46.94 601 THR A N 1
ATOM 4639 C CA . THR A 1 601 ? -125.125 26.281 19.562 1 46.94 601 THR A CA 1
ATOM 4640 C C . THR A 1 601 ? -125.125 27.438 20.547 1 46.94 601 THR A C 1
ATOM 4642 O O . THR A 1 601 ? -126 27.484 21.453 1 46.94 601 THR A O 1
ATOM 4645 N N . ASN A 1 602 ? -124.25 28.422 20.781 1 37.97 602 ASN A N 1
ATOM 4646 C CA . ASN A 1 602 ? -124.25 29.328 21.922 1 37.97 602 ASN A CA 1
ATOM 4647 C C . ASN A 1 602 ? -125.25 30.438 21.734 1 37.97 602 ASN A C 1
ATOM 4649 O O . ASN A 1 602 ? -125.375 31.359 22.531 1 37.97 602 ASN A O 1
ATOM 4653 N N . SER A 1 603 ? -125.938 30.859 20.75 1 38.19 603 SER A N 1
ATOM 4654 C CA . SER A 1 603 ? -126.875 31.953 20.578 1 38.19 603 SER A CA 1
ATOM 4655 C C . SER A 1 603 ? -128.25 31.578 21.172 1 38.19 603 SER A C 1
ATOM 4657 O O . SER A 1 603 ? -129.25 32.281 20.922 1 38.19 603 SER A O 1
ATOM 4659 N N . LYS A 1 604 ? -128.5 30.672 22.016 1 32.03 604 LYS A N 1
ATOM 4660 C CA . LYS A 1 604 ? -129.875 30.375 22.422 1 32.03 604 LYS A CA 1
ATOM 4661 C C . LYS A 1 604 ? -130.375 31.359 23.484 1 32.03 604 LYS A C 1
ATOM 4663 O O . LYS A 1 604 ? -131.5 31.641 23.594 1 32.03 604 LYS A O 1
ATOM 4668 N N . GLU A 1 605 ? -129.875 31.844 24.828 1 28.45 605 GLU A N 1
ATOM 4669 C CA . GLU A 1 605 ? -130.75 32.062 25.984 1 28.45 605 GLU A CA 1
ATOM 4670 C C . GLU A 1 605 ? -131.25 33.5 26.031 1 28.45 605 GLU A C 1
ATOM 4672 O O . GLU A 1 605 ? -131.875 33.906 27.016 1 28.45 605 GLU A O 1
ATOM 4677 N N . CYS A 1 606 ? -130.875 34.75 25.922 1 28.36 606 CYS A N 1
ATOM 4678 C CA . CYS A 1 606 ? -131.75 35.906 26.188 1 28.36 606 CYS A CA 1
ATOM 4679 C C . CYS A 1 606 ? -133 35.875 25.25 1 28.36 606 CYS A C 1
ATOM 4681 O O . CYS A 1 606 ? -132.75 35.906 24.016 1 28.36 606 CYS A O 1
ATOM 4683 N N . GLU A 1 607 ? -134.375 35.906 25.797 1 27.44 607 GLU A N 1
ATOM 4684 C CA . GLU A 1 607 ? -135.625 35.375 25.156 1 27.44 607 GLU A CA 1
ATOM 4685 C C . GLU A 1 607 ? -136.25 36.438 24.25 1 27.44 607 GLU A C 1
ATOM 4687 O O . GLU A 1 607 ? -137.375 36.219 23.734 1 27.44 607 GLU A O 1
ATOM 4692 N N . LEU A 1 608 ? -136.25 37.781 24.125 1 25.22 608 LEU A N 1
ATOM 4693 C CA . LEU A 1 608 ? -137.5 38.344 23.703 1 25.22 608 LEU A CA 1
ATOM 4694 C C . LEU A 1 608 ? -138.25 37.438 22.656 1 25.22 608 LEU A C 1
ATOM 4696 O O . LEU A 1 608 ? -137.5 36.625 22 1 25.22 608 LEU A O 1
ATOM 4700 N N . PRO A 1 609 ? -139.75 37.719 22.219 1 23 609 PRO A N 1
ATOM 4701 C CA . PRO A 1 609 ? -140.75 37.25 21.297 1 23 609 PRO A CA 1
ATOM 4702 C C . PRO A 1 609 ? -140.25 37.125 19.859 1 23 609 PRO A C 1
ATOM 4704 O O . PRO A 1 609 ? -140.375 36.031 19.281 1 23 609 PRO A O 1
ATOM 4707 N N . ALA A 1 610 ? -140.875 38.25 18.75 1 23.64 610 ALA A N 1
ATOM 4708 C CA . ALA A 1 610 ? -141.5 37.875 17.531 1 23.64 610 ALA A CA 1
ATOM 4709 C C . ALA A 1 610 ? -140.75 36.875 16.734 1 23.64 610 ALA A C 1
ATOM 4711 O O . ALA A 1 610 ? -141.25 35.781 16.406 1 23.64 610 ALA A O 1
ATOM 4712 N N . ALA A 1 611 ? -140.5 37.125 15.453 1 18.84 611 ALA A N 1
ATOM 4713 C CA . ALA A 1 611 ? -141.125 37.188 14.148 1 18.84 611 ALA A CA 1
ATOM 4714 C C . ALA A 1 611 ? -140.25 36.469 13.086 1 18.84 611 ALA A C 1
ATOM 4716 O O . ALA A 1 611 ? -139.125 36.812 12.891 1 18.84 611 ALA A O 1
ATOM 4717 N N . ASP A 1 612 ? -140.75 35.375 12.703 1 20.94 612 ASP A N 1
ATOM 4718 C CA . ASP A 1 612 ? -140.5 34.219 11.828 1 20.94 612 ASP A CA 1
ATOM 4719 C C . ASP A 1 612 ? -140.5 34.625 10.359 1 20.94 612 ASP A C 1
ATOM 4721 O O . ASP A 1 612 ? -140.875 33.844 9.484 1 20.94 612 ASP A O 1
ATOM 4725 N N . SER A 1 613 ? -140.375 36 10.031 1 19.09 613 SER A N 1
ATOM 4726 C CA . SER A 1 613 ? -140.625 36.219 8.609 1 19.09 613 SER A CA 1
ATOM 4727 C C . SER A 1 613 ? -139.875 35.219 7.746 1 19.09 613 SER A C 1
ATOM 4729 O O . SER A 1 613 ? -138.875 34.594 8.219 1 19.09 613 SER A O 1
ATOM 4731 N N . CYS A 1 614 ? -139.75 35.594 6.227 1 21.89 614 CYS A N 1
ATOM 4732 C CA . CYS A 1 614 ? -140.125 35.156 4.902 1 21.89 614 CYS A CA 1
ATOM 4733 C C . CYS A 1 614 ? -139.25 34.062 4.363 1 21.89 614 CYS A C 1
ATOM 4735 O O . CYS A 1 614 ? -138.25 33.75 4.957 1 21.89 614 CYS A O 1
ATOM 4737 N N . ALA A 1 615 ? -139.25 34.094 2.879 1 21.86 615 ALA A N 1
ATOM 4738 C CA . ALA A 1 615 ? -139.25 33.25 1.692 1 21.86 615 ALA A CA 1
ATOM 4739 C C . ALA A 1 615 ? -138 32.438 1.564 1 21.86 615 ALA A C 1
ATOM 4741 O O . ALA A 1 615 ? -138 31.203 1.474 1 21.86 615 ALA A O 1
ATOM 4742 N N . ILE A 1 616 ? -137 32.875 0.361 1 22.22 616 ILE A N 1
ATOM 4743 C CA . ILE A 1 616 ? -136.75 32.594 -1.038 1 22.22 616 ILE A CA 1
ATOM 4744 C C . ILE A 1 616 ? -135.375 31.922 -1.157 1 22.22 616 ILE A C 1
ATOM 4746 O O . ILE A 1 616 ? -134.5 31.984 -0.221 1 22.22 616 ILE A O 1
ATOM 4750 N N . MET A 1 617 ? -134.25 32.625 -2.088 1 20.77 617 MET A N 1
ATOM 4751 C CA . MET A 1 617 ? -133.75 32.062 -3.314 1 20.77 617 MET A CA 1
ATOM 4752 C C . MET A 1 617 ? -132.5 31.266 -3.016 1 20.77 617 MET A C 1
ATOM 4754 O O . MET A 1 617 ? -131.5 31.766 -2.342 1 20.77 617 MET A O 1
ATOM 4758 N N . GLU A 1 618 ? -132.375 29.922 -3.025 1 23.19 618 GLU A N 1
ATOM 4759 C CA . GLU A 1 618 ? -131.5 28.781 -2.863 1 23.19 618 GLU A CA 1
ATOM 4760 C C . GLU A 1 618 ? -130.25 28.938 -3.707 1 23.19 618 GLU A C 1
ATOM 4762 O O . GLU A 1 618 ? -129.375 28 -3.854 1 23.19 618 GLU A O 1
ATOM 4767 N N . GLY A 1 619 ? -130 30.016 -4.699 1 21.11 619 GLY A N 1
ATOM 4768 C CA . GLY A 1 619 ? -129.25 29.656 -5.887 1 21.11 619 GLY A CA 1
ATOM 4769 C C . GLY A 1 619 ? -127.812 29.312 -5.578 1 21.11 619 GLY A C 1
ATOM 4770 O O . GLY A 1 619 ? -127.562 28.266 -4.992 1 21.11 619 GLY A O 1
ATOM 4771 N N . GLU A 1 620 ? -126.812 30.156 -6.352 1 23.11 620 GLU A N 1
ATOM 4772 C CA . GLU A 1 620 ? -125.562 30.078 -7.082 1 23.11 620 GLU A CA 1
ATOM 4773 C C . GLU A 1 620 ? -124.375 30.188 -6.141 1 23.11 620 GLU A C 1
ATOM 4775 O O . GLU A 1 620 ? -124.312 31.109 -5.328 1 23.11 620 GLU A O 1
ATOM 4780 N N . ASP A 1 621 ? -123.5 29.156 -5.922 1 23.39 621 ASP A N 1
ATOM 4781 C CA . ASP A 1 621 ? -122.375 28.719 -5.07 1 23.39 621 ASP A CA 1
ATOM 4782 C C . ASP A 1 621 ? -121.188 29.688 -5.164 1 23.39 621 ASP A C 1
ATOM 4784 O O . ASP A 1 621 ? -120.125 29.359 -5.734 1 23.39 621 ASP A O 1
ATOM 4788 N N . ASN A 1 622 ? -121.25 31.125 -5.273 1 22.47 622 ASN A N 1
ATOM 4789 C CA . ASN A 1 622 ? -120.188 32.094 -5.562 1 22.47 622 ASN A CA 1
ATOM 4790 C C . ASN A 1 622 ? -119.188 32.125 -4.434 1 22.47 622 ASN A C 1
ATOM 4792 O O . ASN A 1 622 ? -119.5 32.531 -3.309 1 22.47 622 ASN A O 1
ATOM 4796 N N . GLU A 1 623 ? -118 31.359 -4.602 1 22.83 623 GLU A N 1
ATOM 4797 C CA . GLU A 1 623 ? -116.75 31.109 -3.869 1 22.83 623 GLU A CA 1
ATOM 4798 C C . GLU A 1 623 ? -116 32.406 -3.598 1 22.83 623 GLU A C 1
ATOM 4800 O O . GLU A 1 623 ? -115.625 33.125 -4.531 1 22.83 623 GLU A O 1
ATOM 4805 N N . GLU A 1 624 ? -116.25 33.25 -2.648 1 25.81 624 GLU A N 1
ATOM 4806 C CA . GLU A 1 624 ? -115.688 34.531 -2.26 1 25.81 624 GLU A CA 1
ATOM 4807 C C . GLU A 1 624 ? -114.188 34.344 -1.923 1 25.81 624 GLU A C 1
ATOM 4809 O O . GLU A 1 624 ? -113.812 33.562 -1.044 1 25.81 624 GLU A O 1
ATOM 4814 N N . GLU A 1 625 ? -113.25 34.75 -2.9 1 23.66 625 GLU A N 1
ATOM 4815 C CA . GLU A 1 625 ? -111.812 34.75 -3.127 1 23.66 625 GLU A CA 1
ATOM 4816 C C . GLU A 1 625 ? -111.062 35.594 -2.064 1 23.66 625 GLU A C 1
ATOM 4818 O O . GLU A 1 625 ? -111.188 36.812 -2.049 1 23.66 625 GLU A O 1
ATOM 4823 N N . VAL A 1 626 ? -111.062 35.281 -0.836 1 27.02 626 VAL A N 1
ATOM 4824 C CA . VAL A 1 626 ? -110.188 36.031 0.101 1 27.02 626 VAL A CA 1
ATOM 4825 C C . VAL A 1 626 ? -108.75 36.062 -0.393 1 27.02 626 VAL A C 1
ATOM 4827 O O . VAL A 1 626 ? -108.188 35 -0.701 1 27.02 626 VAL A O 1
ATOM 4830 N N . VAL A 1 627 ? -108.188 37.188 -0.899 1 25.66 627 VAL A N 1
ATOM 4831 C CA . VAL A 1 627 ? -106.938 37.625 -1.538 1 25.66 627 VAL A CA 1
ATOM 4832 C C . VAL A 1 627 ? -105.75 37.375 -0.597 1 25.66 627 VAL A C 1
ATOM 4834 O O . VAL A 1 627 ? -105.625 38.031 0.418 1 25.66 627 VAL A O 1
ATOM 4837 N N . TYR A 1 628 ? -105.5 36.125 -0.152 1 23.88 628 TYR A N 1
ATOM 4838 C CA . TYR A 1 628 ? -104.312 35.844 0.646 1 23.88 628 TYR A CA 1
ATOM 4839 C C . TYR A 1 628 ? -103 36.219 -0.116 1 23.88 628 TYR A C 1
ATOM 4841 O O . TYR A 1 628 ? -102.875 35.844 -1.284 1 23.88 628 TYR A O 1
ATOM 4849 N N . SER A 1 629 ? -102.312 37.344 0.223 1 27.69 629 SER A N 1
ATOM 4850 C CA . SER A 1 629 ? -101.062 37.938 -0.32 1 27.69 629 SER A CA 1
ATOM 4851 C C . SER A 1 629 ? -100 36.906 -0.472 1 27.69 629 SER A C 1
ATOM 4853 O O . SER A 1 629 ? -99.875 35.969 0.353 1 27.69 629 SER A O 1
ATOM 4855 N N . ASN A 1 630 ? -99.438 36.656 -1.695 1 27.78 630 ASN A N 1
ATOM 4856 C CA . ASN A 1 630 ? -98.5 35.719 -2.32 1 27.78 630 ASN A CA 1
ATOM 4857 C C . ASN A 1 630 ? -97.125 35.688 -1.621 1 27.78 630 ASN A C 1
ATOM 4859 O O . ASN A 1 630 ? -96.438 36.688 -1.638 1 27.78 630 ASN A O 1
ATOM 4863 N N . LYS A 1 631 ? -96.938 35.031 -0.431 1 28.28 631 LYS A N 1
ATOM 4864 C CA . LYS A 1 631 ? -95.688 34.625 0.171 1 28.28 631 LYS A CA 1
ATOM 4865 C C . LYS A 1 631 ? -94.75 33.969 -0.856 1 28.28 631 LYS A C 1
ATOM 4867 O O . LYS A 1 631 ? -95.125 32.969 -1.444 1 28.28 631 LYS A O 1
ATOM 4872 N N . GLN A 1 632 ? -93.812 34.75 -1.537 1 31.86 632 GLN A N 1
ATOM 4873 C CA . GLN A 1 632 ? -92.75 34.406 -2.508 1 31.86 632 GLN A CA 1
ATOM 4874 C C . GLN A 1 632 ? -91.938 33.25 -2.004 1 31.86 632 GLN A C 1
ATOM 4876 O O . GLN A 1 632 ? -91.438 33.312 -0.877 1 31.86 632 GLN A O 1
ATOM 4881 N N . SER A 1 633 ? -92 32.031 -2.416 1 32.12 633 SER A N 1
ATOM 4882 C CA . SER A 1 633 ? -91.438 30.766 -1.963 1 32.12 633 SER A CA 1
ATOM 4883 C C . SER A 1 633 ? -89.875 30.812 -1.936 1 32.12 633 SER A C 1
ATOM 4885 O O . SER A 1 633 ? -89.25 31.578 -2.691 1 32.12 633 SER A O 1
ATOM 4887 N N . LEU A 1 634 ? -89.25 30.391 -0.916 1 32.34 634 LEU A N 1
ATOM 4888 C CA . LEU A 1 634 ? -87.812 30.281 -0.478 1 32.34 634 LEU A CA 1
ATOM 4889 C C . LEU A 1 634 ? -87 29.656 -1.563 1 32.34 634 LEU A C 1
ATOM 4891 O O . LEU A 1 634 ? -85.812 30.031 -1.739 1 32.34 634 LEU A O 1
ATOM 4895 N N . LEU A 1 635 ? -87.5 28.656 -2.398 1 34.31 635 LEU A N 1
ATOM 4896 C CA . LEU A 1 635 ? -86.688 27.797 -3.252 1 34.31 635 LEU A CA 1
ATOM 4897 C C . LEU A 1 635 ? -86.062 28.594 -4.41 1 34.31 635 LEU A C 1
ATOM 4899 O O . LEU A 1 635 ? -85.125 28.156 -5.039 1 34.31 635 LEU A O 1
ATOM 4903 N N . GLY A 1 636 ? -86.688 29.703 -4.895 1 31.31 636 GLY A N 1
ATOM 4904 C CA . GLY A 1 636 ? -86.188 30.453 -6.023 1 31.31 636 GLY A CA 1
ATOM 4905 C C . GLY A 1 636 ? -84.75 31.016 -5.781 1 31.31 636 GLY A C 1
ATOM 4906 O O . GLY A 1 636 ? -84.125 31.422 -6.727 1 31.31 636 GLY A O 1
ATOM 4907 N N . LYS A 1 637 ? -84.625 31.375 -4.516 1 34.5 637 LYS A N 1
ATOM 4908 C CA . LYS A 1 637 ? -83.312 32.031 -4.262 1 34.5 637 LYS A CA 1
ATOM 4909 C C . LYS A 1 637 ? -82.125 31.078 -4.473 1 34.5 637 LYS A C 1
ATOM 4911 O O . LYS A 1 637 ? -81 31.5 -4.727 1 34.5 637 LYS A O 1
ATOM 4916 N N . LEU A 1 638 ? -82.312 29.75 -4.188 1 29.41 638 LEU A N 1
ATOM 4917 C CA . LEU A 1 638 ? -81.188 28.875 -4.145 1 29.41 638 LEU A CA 1
ATOM 4918 C C . LEU A 1 638 ? -80.562 28.672 -5.539 1 29.41 638 LEU A C 1
ATOM 4920 O O . LEU A 1 638 ? -79.375 28.422 -5.688 1 29.41 638 LEU A O 1
ATOM 4924 N N . LYS A 1 639 ? -81.438 28.609 -6.629 1 30.53 639 LYS A N 1
ATOM 4925 C CA . LYS A 1 639 ? -80.938 28.172 -7.922 1 30.53 639 LYS A CA 1
ATOM 4926 C C . LYS A 1 639 ? -79.875 29.156 -8.453 1 30.53 639 LYS A C 1
ATOM 4928 O O . LYS A 1 639 ? -79.125 28.812 -9.367 1 30.53 639 LYS A O 1
ATOM 4933 N N . SER A 1 640 ? -80.062 30.453 -8.109 1 30.55 640 SER A N 1
ATOM 4934 C CA . SER A 1 640 ? -79.25 31.406 -8.867 1 30.55 640 SER A CA 1
ATOM 4935 C C . SER A 1 640 ? -77.75 31.203 -8.586 1 30.55 640 SER A C 1
ATOM 4937 O O . SER A 1 640 ? -76.938 31.922 -9.125 1 30.55 640 SER A O 1
ATOM 4939 N N . LEU A 1 641 ? -77.438 30.641 -7.434 1 28.55 641 LEU A N 1
ATOM 4940 C CA . LEU A 1 641 ? -76.062 30.656 -7.07 1 28.55 641 LEU A CA 1
ATOM 4941 C C . LEU A 1 641 ? -75.188 29.828 -8.039 1 28.55 641 LEU A C 1
ATOM 4943 O O . LEU A 1 641 ? -74 29.953 -8.094 1 28.55 641 LEU A O 1
ATOM 4947 N N . ALA A 1 642 ? -75.812 28.688 -8.531 1 26.97 642 ALA A N 1
ATOM 4948 C CA . ALA A 1 642 ? -74.938 27.672 -9.102 1 26.97 642 ALA A CA 1
ATOM 4949 C C . ALA A 1 642 ? -74.312 28.172 -10.391 1 26.97 642 ALA A C 1
ATOM 4951 O O . ALA A 1 642 ? -73.312 27.594 -10.859 1 26.97 642 ALA A O 1
ATOM 4952 N N . THR A 1 643 ? -75.062 28.953 -11.148 1 27.83 643 THR A N 1
ATOM 4953 C CA . THR A 1 643 ? -74.688 28.922 -12.562 1 27.83 643 THR A CA 1
ATOM 4954 C C . THR A 1 643 ? -73.312 29.562 -12.773 1 27.83 643 THR A C 1
ATOM 4956 O O . THR A 1 643 ? -72.875 29.703 -13.914 1 27.83 643 THR A O 1
ATOM 4959 N N . LYS A 1 644 ? -72.875 30.375 -11.828 1 29.39 644 LYS A N 1
ATOM 4960 C CA . LYS A 1 644 ? -71.875 31.297 -12.453 1 29.39 644 LYS A CA 1
ATOM 4961 C C . LYS A 1 644 ? -70.625 30.578 -12.922 1 29.39 644 LYS A C 1
ATOM 4963 O O . LYS A 1 644 ? -69.562 30.734 -12.328 1 29.39 644 LYS A O 1
ATOM 4968 N N . GLU A 1 645 ? -70.75 29.219 -13.094 1 23.52 645 GLU A N 1
ATOM 4969 C CA . GLU A 1 645 ? -69.5 28.547 -13.32 1 23.52 645 GLU A CA 1
ATOM 4970 C C . GLU A 1 645 ? -68.75 29.188 -14.477 1 23.52 645 GLU A C 1
ATOM 4972 O O . GLU A 1 645 ? -67.562 29.5 -14.352 1 23.52 645 GLU A O 1
ATOM 4977 N N . LYS A 1 646 ? -69.125 28.812 -15.719 1 25.27 646 LYS A N 1
ATOM 4978 C CA . LYS A 1 646 ? -68.25 28.203 -16.703 1 25.27 646 LYS A CA 1
ATOM 4979 C C . LYS A 1 646 ? -67.438 29.266 -17.438 1 25.27 646 LYS A C 1
ATOM 4981 O O . LYS A 1 646 ? -66.5 28.938 -18.172 1 25.27 646 LYS A O 1
ATOM 4986 N N . GLU A 1 647 ? -67.75 30.516 -17.609 1 23.17 647 GLU A N 1
ATOM 4987 C CA . GLU A 1 647 ? -67.562 31 -18.969 1 23.17 647 GLU A CA 1
ATOM 4988 C C . GLU A 1 647 ? -66.062 31.188 -19.266 1 23.17 647 GLU A C 1
ATOM 4990 O O . GLU A 1 647 ? -65.5 32.25 -18.984 1 23.17 647 GLU A O 1
ATOM 4995 N N . ASP A 1 648 ? -65.188 30.375 -18.734 1 23.92 648 ASP A N 1
ATOM 4996 C CA . ASP A 1 648 ? -63.812 30.562 -19.141 1 23.92 648 ASP A CA 1
ATOM 4997 C C . ASP A 1 648 ? -63.656 30.578 -20.656 1 23.92 648 ASP A C 1
ATOM 4999 O O . ASP A 1 648 ? -64.062 29.625 -21.328 1 23.92 648 ASP A O 1
ATOM 5003 N N . HIS A 1 649 ? -63.844 31.688 -21.297 1 22.14 649 HIS A N 1
ATOM 5004 C CA . HIS A 1 649 ? -63.781 31.938 -22.719 1 22.14 649 HIS A CA 1
ATOM 5005 C C . HIS A 1 649 ? -62.5 31.359 -23.328 1 22.14 649 HIS A C 1
ATOM 5007 O O . HIS A 1 649 ? -61.375 31.703 -22.891 1 22.14 649 HIS A O 1
ATOM 5013 N N . PHE A 1 650 ? -62.469 30.031 -23.641 1 21.84 650 PHE A N 1
ATOM 5014 C CA . PHE A 1 650 ? -61.562 29.281 -24.5 1 21.84 650 PHE A CA 1
ATOM 5015 C C . PHE A 1 650 ? -61.375 29.984 -25.844 1 21.84 650 PHE A C 1
ATOM 5017 O O . PHE A 1 650 ? -62.312 30.047 -26.656 1 21.84 650 PHE A O 1
ATOM 5024 N N . GLU A 1 651 ? -60.781 31.188 -25.844 1 21.88 651 GLU A N 1
ATOM 5025 C CA . GLU A 1 651 ? -60.562 31.859 -27.125 1 21.88 651 GLU A CA 1
ATOM 5026 C C . GLU A 1 651 ? -59.875 30.922 -28.125 1 21.88 651 GLU A C 1
ATOM 5028 O O . GLU A 1 651 ? -58.781 30.453 -27.875 1 21.88 651 GLU A O 1
ATOM 5033 N N . SER A 1 652 ? -60.594 30.016 -28.766 1 22.06 652 SER A N 1
ATOM 5034 C CA . SER A 1 652 ? -60.25 29.062 -29.828 1 22.06 652 SER A CA 1
ATOM 5035 C C . SER A 1 652 ? -59.656 29.781 -31.031 1 22.06 652 SER A C 1
ATOM 5037 O O . SER A 1 652 ? -60.312 30.578 -31.672 1 22.06 652 SER A O 1
ATOM 5039 N N . VAL A 1 653 ? -58.562 30.484 -30.875 1 22.58 653 VAL A N 1
ATOM 5040 C CA . VAL A 1 653 ? -58.094 31.172 -32.094 1 22.58 653 VAL A CA 1
ATOM 5041 C C . VAL A 1 653 ? -58.031 30.172 -33.25 1 22.58 653 VAL A C 1
ATOM 5043 O O . VAL A 1 653 ? -57.594 29.047 -33.062 1 22.58 653 VAL A O 1
ATOM 5046 N N . GLN A 1 654 ? -58.75 30.453 -34.344 1 19.72 654 GLN A N 1
ATOM 5047 C CA . GLN A 1 654 ? -59.062 29.922 -35.656 1 19.72 654 GLN A CA 1
ATOM 5048 C C . GLN A 1 654 ? -57.812 29.516 -36.438 1 19.72 654 GLN A C 1
ATOM 5050 O O . GLN A 1 654 ? -56.875 30.297 -36.531 1 19.72 654 GLN A O 1
ATOM 5055 N N . LEU A 1 655 ? -57.5 28.188 -36.469 1 19.92 655 LEU A N 1
ATOM 5056 C CA . LEU A 1 655 ? -56.688 27.453 -37.438 1 19.92 655 LEU A CA 1
ATOM 5057 C C . LEU A 1 655 ? -57.125 27.766 -38.844 1 19.92 655 LEU A C 1
ATOM 5059 O O . LEU A 1 655 ? -58.344 27.703 -39.156 1 19.92 655 LEU A O 1
ATOM 5063 N N . LYS A 1 656 ? -56.344 28.562 -39.562 1 18.81 656 LYS A N 1
ATOM 5064 C CA . LYS A 1 656 ? -56.438 28.953 -40.969 1 18.81 656 LYS A CA 1
ATOM 5065 C C . LYS A 1 656 ? -56.625 27.734 -41.875 1 18.81 656 LYS A C 1
ATOM 5067 O O . LYS A 1 656 ? -55.844 26.797 -41.781 1 18.81 656 LYS A O 1
ATOM 5072 N N . SER A 1 657 ? -57.812 27.453 -42.5 1 19.09 657 SER A N 1
ATOM 5073 C CA . SER A 1 657 ? -58.469 26.484 -43.375 1 19.09 657 SER A CA 1
ATOM 5074 C C . SER A 1 657 ? -57.656 26.266 -44.656 1 19.09 657 SER A C 1
ATOM 5076 O O . SER A 1 657 ? -56.719 27.016 -44.969 1 19.09 657 SER A O 1
ATOM 5078 N N . SER A 1 658 ? -58.531 25.922 -45.75 1 20.05 658 SER A N 1
ATOM 5079 C CA . SER A 1 658 ? -58.844 25.156 -46.938 1 20.05 658 SER A CA 1
ATOM 5080 C C . SER A 1 658 ? -58.375 25.875 -48.219 1 20.05 658 SER A C 1
ATOM 5082 O O . SER A 1 658 ? -58.75 25.5 -49.312 1 20.05 658 SER A O 1
ATOM 5084 N N . ARG A 1 659 ? -57.344 26.453 -48.438 1 19.39 659 ARG A N 1
ATOM 5085 C CA . ARG A 1 659 ? -57.344 26.984 -49.812 1 19.39 659 ARG A CA 1
ATOM 5086 C C . ARG A 1 659 ? -57.656 25.891 -50.812 1 19.39 659 ARG A C 1
ATOM 5088 O O . ARG A 1 659 ? -56.969 24.875 -50.875 1 19.39 659 ARG A O 1
ATOM 5095 N N . SER A 1 660 ? -59.031 25.672 -51.469 1 19.19 660 SER A N 1
ATOM 5096 C CA . SER A 1 660 ? -59.844 25.078 -52.5 1 19.19 660 SER A CA 1
ATOM 5097 C C . SER A 1 660 ? -59.25 25.344 -53.875 1 19.19 660 SER A C 1
ATOM 5099 O O . SER A 1 660 ? -59.438 24.547 -54.812 1 19.19 660 SER A O 1
ATOM 5101 N N . PRO A 1 661 ? -58.969 26.562 -54.25 1 23.02 661 PRO A N 1
ATOM 5102 C CA . PRO A 1 661 ? -59.75 27.078 -55.375 1 23.02 661 PRO A CA 1
ATOM 5103 C C . PRO A 1 661 ? -59.594 26.25 -56.656 1 23.02 661 PRO A C 1
ATOM 5105 O O . PRO A 1 661 ? -58.688 25.438 -56.75 1 23.02 661 PRO A O 1
ATOM 5108 N N . ASN A 1 662 ? -59.781 27 -57.75 1 20.53 662 ASN A N 1
ATOM 5109 C CA . ASN A 1 662 ? -60.5 26.953 -59.031 1 20.53 662 ASN A CA 1
ATOM 5110 C C . ASN A 1 662 ? -59.844 26 -60 1 20.53 662 ASN A C 1
ATOM 5112 O O . ASN A 1 662 ? -58.688 25.625 -59.844 1 20.53 662 ASN A O 1
ATOM 5116 N N . ILE A 1 663 ? -60.375 26.25 -61.219 1 19.22 663 ILE A N 1
ATOM 5117 C CA . ILE A 1 663 ? -60.469 25.922 -62.625 1 19.22 663 ILE A CA 1
ATOM 5118 C C . ILE A 1 663 ? -59.094 26.031 -63.25 1 19.22 663 ILE A C 1
ATOM 5120 O O . ILE A 1 663 ? -58.344 26.969 -63 1 19.22 663 ILE A O 1
ATOM 5124 N N . MET B 1 1 ? 44.156 18.531 -26.359 1 50.66 1 MET B N 1
ATOM 5125 C CA . MET B 1 1 ? 44.281 17.391 -27.266 1 50.66 1 MET B CA 1
ATOM 5126 C C . MET B 1 1 ? 42.938 16.703 -27.438 1 50.66 1 MET B C 1
ATOM 5128 O O . MET B 1 1 ? 42.219 16.469 -26.453 1 50.66 1 MET B O 1
ATOM 5132 N N . TYR B 1 2 ? 42.406 16.719 -28.609 1 56.34 2 TYR B N 1
ATOM 5133 C CA . TYR B 1 2 ? 41.156 16.062 -28.984 1 56.34 2 TYR B CA 1
ATOM 5134 C C . TYR B 1 2 ? 41.344 14.547 -29.094 1 56.34 2 TYR B C 1
ATOM 5136 O O . TYR B 1 2 ? 42.375 14.086 -29.641 1 56.34 2 TYR B O 1
ATOM 5144 N N . LYS B 1 3 ? 40.688 13.797 -28.266 1 60.16 3 LYS B N 1
ATOM 5145 C CA . LYS B 1 3 ? 40.719 12.344 -28.406 1 60.16 3 LYS B CA 1
ATOM 5146 C C . LYS B 1 3 ? 39.312 11.812 -28.766 1 60.16 3 LYS B C 1
ATOM 5148 O O . LYS B 1 3 ? 38.312 12.438 -28.453 1 60.16 3 LYS B O 1
ATOM 5153 N N . TRP B 1 4 ? 39.406 10.727 -29.562 1 58.25 4 TRP B N 1
ATOM 5154 C CA . TRP B 1 4 ? 38.156 10.07 -29.906 1 58.25 4 TRP B CA 1
ATOM 5155 C C . TRP B 1 4 ? 37.469 9.492 -28.672 1 58.25 4 TRP B C 1
ATOM 5157 O O . TRP B 1 4 ? 38.156 9.031 -27.75 1 58.25 4 TRP B O 1
ATOM 5167 N N . ILE B 1 5 ? 36.156 9.648 -28.578 1 59.41 5 ILE B N 1
ATOM 5168 C CA . ILE B 1 5 ? 35.375 8.977 -27.531 1 59.41 5 ILE B CA 1
ATOM 5169 C C . ILE B 1 5 ? 35.531 7.461 -27.688 1 59.41 5 ILE B C 1
ATOM 5171 O O . ILE B 1 5 ? 35.281 6.914 -28.766 1 59.41 5 ILE B O 1
ATOM 5175 N N . GLU B 1 6 ? 36.188 6.777 -26.766 1 56.41 6 GLU B N 1
ATOM 5176 C CA . GLU B 1 6 ? 36.344 5.332 -26.859 1 56.41 6 GLU B CA 1
ATOM 5177 C C . GLU B 1 6 ? 35.125 4.586 -26.312 1 56.41 6 GLU B C 1
ATOM 5179 O O . GLU B 1 6 ? 34.531 5.012 -25.312 1 56.41 6 GLU B O 1
ATOM 5184 N N . PRO B 1 7 ? 34.812 3.414 -26.938 1 55.53 7 PRO B N 1
ATOM 5185 C CA . PRO B 1 7 ? 35.406 2.844 -28.156 1 55.53 7 PRO B CA 1
ATOM 5186 C C . PRO B 1 7 ? 35 3.615 -29.406 1 55.53 7 PRO B C 1
ATOM 5188 O O . PRO B 1 7 ? 33.875 4.125 -29.5 1 55.53 7 PRO B O 1
ATOM 5191 N N . LYS B 1 8 ? 35.906 3.77 -30.25 1 57.22 8 LYS B N 1
ATOM 5192 C CA . LYS B 1 8 ? 35.688 4.457 -31.516 1 57.22 8 LYS B CA 1
ATOM 5193 C C . LYS B 1 8 ? 34.75 3.674 -32.406 1 57.22 8 LYS B C 1
ATOM 5195 O O . LYS B 1 8 ? 35.031 2.549 -32.812 1 57.22 8 LYS B O 1
ATOM 5200 N N . ILE B 1 9 ? 33.656 4.113 -32.5 1 58.5 9 ILE B N 1
ATOM 5201 C CA . ILE B 1 9 ? 32.688 3.395 -33.312 1 58.5 9 ILE B CA 1
ATOM 5202 C C . ILE B 1 9 ? 32.656 3.992 -34.719 1 58.5 9 ILE B C 1
ATOM 5204 O O . ILE B 1 9 ? 32 3.443 -35.594 1 58.5 9 ILE B O 1
ATOM 5208 N N . CYS B 1 10 ? 33.312 5.09 -34.844 1 59.84 10 CYS B N 1
ATOM 5209 C CA . CYS B 1 10 ? 33.219 5.75 -36.125 1 59.84 10 CYS B CA 1
ATOM 5210 C C . CYS B 1 10 ? 34.375 5.375 -37.031 1 59.84 10 CYS B C 1
ATOM 5212 O O . CYS B 1 10 ? 35.438 4.953 -36.531 1 59.84 10 CYS B O 1
ATOM 5214 N N . TRP B 1 11 ? 34.125 5.199 -38.312 1 65.31 11 TRP B N 1
ATOM 5215 C CA . TRP B 1 11 ? 35.156 4.93 -39.312 1 65.31 11 TRP B CA 1
ATOM 5216 C C . TRP B 1 11 ? 35.844 6.223 -39.75 1 65.31 11 TRP B C 1
ATOM 5218 O O . TRP B 1 11 ? 35.156 7.188 -40.125 1 65.31 11 TRP B O 1
ATOM 5228 N N . GLU B 1 12 ? 37.031 6.301 -39.469 1 60.34 12 GLU B N 1
ATOM 5229 C CA . GLU B 1 12 ? 37.781 7.5 -39.812 1 60.34 12 GLU B CA 1
ATOM 5230 C C . GLU B 1 12 ? 37.969 7.641 -41.312 1 60.34 12 GLU B C 1
ATOM 5232 O O . GLU B 1 12 ? 38.125 8.75 -41.812 1 60.34 12 GLU B O 1
ATOM 5237 N N . ASP B 1 13 ? 38 6.531 -42 1 62.31 13 ASP B N 1
ATOM 5238 C CA . ASP B 1 13 ? 38.469 6.551 -43.375 1 62.31 13 ASP B CA 1
ATOM 5239 C C . ASP B 1 13 ? 37.312 6.918 -44.344 1 62.31 13 ASP B C 1
ATOM 5241 O O . ASP B 1 13 ? 37.5 6.859 -45.562 1 62.31 13 ASP B O 1
ATOM 5245 N N . LEU B 1 14 ? 36.25 7.262 -43.688 1 61.06 14 LEU B N 1
ATOM 5246 C CA . LEU B 1 14 ? 35.219 7.68 -44.625 1 61.06 14 LEU B CA 1
ATOM 5247 C C . LEU B 1 14 ? 35.406 9.133 -45.031 1 61.06 14 LEU B C 1
ATOM 5249 O O . LEU B 1 14 ? 35.938 9.938 -44.281 1 61.06 14 LEU B O 1
ATOM 5253 N N . THR B 1 15 ? 35.375 9.438 -46.312 1 66.25 15 THR B N 1
ATOM 5254 C CA . THR B 1 15 ? 35.656 10.727 -46.938 1 66.25 15 THR B CA 1
ATOM 5255 C C . THR B 1 15 ? 35.062 11.867 -46.125 1 66.25 15 THR B C 1
ATOM 5257 O O . THR B 1 15 ? 35.688 12.914 -45.938 1 66.25 15 THR B O 1
ATOM 5260 N N . ASP B 1 16 ? 33.906 11.664 -45.562 1 62.62 16 ASP B N 1
ATOM 5261 C CA . ASP B 1 16 ? 33.219 12.758 -44.875 1 62.62 16 ASP B CA 1
ATOM 5262 C C . ASP B 1 16 ? 33.344 12.609 -43.375 1 62.62 16 ASP B C 1
ATOM 5264 O O . ASP B 1 16 ? 32.562 13.211 -42.625 1 62.62 16 ASP B O 1
ATOM 5268 N N . ALA B 1 17 ? 34.25 11.805 -43.031 1 62.56 17 ALA B N 1
ATOM 5269 C CA . ALA B 1 17 ? 34.375 11.594 -41.594 1 62.56 17 ALA B CA 1
ATOM 5270 C C . ALA B 1 17 ? 35.125 12.758 -40.938 1 62.56 17 ALA B C 1
ATOM 5272 O O . ALA B 1 17 ? 36.031 13.344 -41.531 1 62.56 17 ALA B O 1
ATOM 5273 N N . ILE B 1 18 ? 34.688 13.305 -39.875 1 64.5 18 ILE B N 1
ATOM 5274 C CA . ILE B 1 18 ? 35.312 14.391 -39.156 1 64.5 18 ILE B CA 1
ATOM 5275 C C . ILE B 1 18 ? 36.656 13.922 -38.594 1 64.5 18 ILE B C 1
ATOM 5277 O O . ILE B 1 18 ? 36.781 12.789 -38.125 1 64.5 18 ILE B O 1
ATOM 5281 N N . ARG B 1 19 ? 37.781 14.641 -38.906 1 62.38 19 ARG B N 1
ATOM 5282 C CA . ARG B 1 19 ? 39.094 14.328 -38.406 1 62.38 19 ARG B CA 1
ATOM 5283 C C . ARG B 1 19 ? 39.375 15.039 -37.094 1 62.38 19 ARG B C 1
ATOM 5285 O O . ARG B 1 19 ? 38.781 16.078 -36.781 1 62.38 19 ARG B O 1
ATOM 5292 N N . LEU B 1 20 ? 40.156 14.328 -36.188 1 62.03 20 LEU B N 1
ATOM 5293 C CA . LEU B 1 20 ? 40.562 14.977 -34.938 1 62.03 20 LEU B CA 1
ATOM 5294 C C . LEU B 1 20 ? 41.25 16.297 -35.219 1 62.03 20 LEU B C 1
ATOM 5296 O O . LEU B 1 20 ? 42.094 16.391 -36.125 1 62.03 20 LEU B O 1
ATOM 5300 N N . PRO B 1 21 ? 40.812 17.453 -34.812 1 61.03 21 PRO B N 1
ATOM 5301 C CA . PRO B 1 21 ? 41.531 18.719 -35.031 1 61.03 21 PRO B CA 1
ATOM 5302 C C . PRO B 1 21 ? 43 18.656 -34.688 1 61.03 21 PRO B C 1
ATOM 5304 O O . PRO B 1 21 ? 43.406 17.859 -33.844 1 61.03 21 PRO B O 1
ATOM 5307 N N . PRO B 1 22 ? 43.969 19.312 -35.406 1 53.25 22 PRO B N 1
ATOM 5308 C CA . PRO B 1 22 ? 45.406 19.266 -35.125 1 53.25 22 PRO B CA 1
ATOM 5309 C C . PRO B 1 22 ? 45.719 19.719 -33.688 1 53.25 22 PRO B C 1
ATOM 5311 O O . PRO B 1 22 ? 45 20.547 -33.125 1 53.25 22 PRO B O 1
ATOM 5314 N N . SER B 1 23 ? 46.406 19.047 -32.812 1 53.12 23 SER B N 1
ATOM 5315 C CA . SER B 1 23 ? 46.75 19.266 -31.406 1 53.12 23 SER B CA 1
ATOM 5316 C C . SER B 1 23 ? 47.344 20.641 -31.203 1 53.12 23 SER B C 1
ATOM 5318 O O . SER B 1 23 ? 47.625 21.047 -30.062 1 53.12 23 SER B O 1
ATOM 5320 N N . GLY B 1 24 ? 47.938 21.391 -32.125 1 49.25 24 GLY B N 1
ATOM 5321 C CA . GLY B 1 24 ? 48.875 22.484 -31.906 1 49.25 24 GLY B CA 1
ATOM 5322 C C . GLY B 1 24 ? 48.188 23.766 -31.438 1 49.25 24 GLY B C 1
ATOM 5323 O O . GLY B 1 24 ? 48.875 24.75 -31.172 1 49.25 24 GLY B O 1
ATOM 5324 N N . GLU B 1 25 ? 47.062 24.156 -31.828 1 48.09 25 GLU B N 1
ATOM 5325 C CA . GLU B 1 25 ? 46.656 25.531 -31.516 1 48.09 25 GLU B CA 1
ATOM 5326 C C . GLU B 1 25 ? 46.469 25.719 -30.016 1 48.09 25 GLU B C 1
ATOM 5328 O O . GLU B 1 25 ? 45.812 24.922 -29.359 1 48.09 25 GLU B O 1
ATOM 5333 N N . LYS B 1 26 ? 47.438 26.531 -29.391 1 50.16 26 LYS B N 1
ATOM 5334 C CA . LYS B 1 26 ? 47.312 26.922 -27.984 1 50.16 26 LYS B CA 1
ATOM 5335 C C . LYS B 1 26 ? 45.969 27.531 -27.688 1 50.16 26 LYS B C 1
ATOM 5337 O O . LYS B 1 26 ? 45.562 28.516 -28.312 1 50.16 26 LYS B O 1
ATOM 5342 N N . LYS B 1 27 ? 45 26.859 -27.359 1 54.56 27 LYS B N 1
ATOM 5343 C CA . LYS B 1 27 ? 43.75 27.469 -26.906 1 54.56 27 LYS B CA 1
ATOM 5344 C C . LYS B 1 27 ? 43.844 27.906 -25.453 1 54.56 27 LYS B C 1
ATOM 5346 O O . LYS B 1 27 ? 44.625 27.344 -24.688 1 54.56 27 LYS B O 1
ATOM 5351 N N . ASP B 1 28 ? 43.375 29.094 -25.156 1 55.84 28 ASP B N 1
ATOM 5352 C CA . ASP B 1 28 ? 43.344 29.562 -23.781 1 55.84 28 ASP B CA 1
ATOM 5353 C C . ASP B 1 28 ? 42.812 28.469 -22.844 1 55.84 28 ASP B C 1
ATOM 5355 O O . ASP B 1 28 ? 41.969 27.672 -23.234 1 55.84 28 ASP B O 1
ATOM 5359 N N . CYS B 1 29 ? 43.625 28.219 -21.859 1 59.25 29 CYS B N 1
ATOM 5360 C CA . CYS B 1 29 ? 43.281 27.188 -20.875 1 59.25 29 CYS B CA 1
ATOM 5361 C C . CYS B 1 29 ? 41.844 27.359 -20.375 1 59.25 29 CYS B C 1
ATOM 5363 O O . CYS B 1 29 ? 41.438 28.484 -20.078 1 59.25 29 CYS B O 1
ATOM 5365 N N . PRO B 1 30 ? 41.062 26.438 -20.562 1 72 30 PRO B N 1
ATOM 5366 C CA . PRO B 1 30 ? 39.688 26.516 -20.047 1 72 30 PRO B CA 1
ATOM 5367 C C . PRO B 1 30 ? 39.656 26.906 -18.562 1 72 30 PRO B C 1
ATOM 5369 O O . PRO B 1 30 ? 40.594 26.641 -17.828 1 72 30 PRO B O 1
ATOM 5372 N N . PRO B 1 31 ? 38.75 27.688 -18.281 1 80.56 31 PRO B N 1
ATOM 5373 C CA . PRO B 1 31 ? 38.625 28.078 -16.875 1 80.56 31 PRO B CA 1
ATOM 5374 C C . PRO B 1 31 ? 38.5 26.891 -15.93 1 80.56 31 PRO B C 1
ATOM 5376 O O . PRO B 1 31 ? 38.062 25.812 -16.359 1 80.56 31 PRO B O 1
ATOM 5379 N N . CYS B 1 32 ? 39.062 27.016 -14.789 1 89.81 32 CYS B N 1
ATOM 5380 C CA . CYS B 1 32 ? 38.906 26 -13.758 1 89.81 32 CYS B CA 1
ATOM 5381 C C . CYS B 1 32 ? 37.531 26.109 -13.094 1 89.81 32 CYS B C 1
ATOM 5383 O O . CYS B 1 32 ? 36.875 27.156 -13.188 1 89.81 32 CYS B O 1
ATOM 5385 N N . ASN B 1 33 ? 37.094 25 -12.594 1 93.94 33 ASN B N 1
ATOM 5386 C CA . ASN B 1 33 ? 35.875 25.062 -11.805 1 93.94 33 ASN B CA 1
ATOM 5387 C C . ASN B 1 33 ? 36.031 25.984 -10.602 1 93.94 33 ASN B C 1
ATOM 5389 O O . ASN B 1 33 ? 37.125 26.125 -10.062 1 93.94 33 ASN B O 1
ATOM 5393 N N . PRO B 1 34 ? 34.938 26.641 -10.219 1 93.69 34 PRO B N 1
ATOM 5394 C CA . PRO B 1 34 ? 35.031 27.484 -9.023 1 93.69 34 PRO B CA 1
ATOM 5395 C C . PRO B 1 34 ? 35.625 26.75 -7.824 1 93.69 34 PRO B C 1
ATOM 5397 O O . PRO B 1 34 ? 35.312 25.578 -7.594 1 93.69 34 PRO B O 1
ATOM 5400 N N . GLY B 1 35 ? 36.562 27.391 -7.109 1 94.5 35 GLY B N 1
ATOM 5401 C CA . GLY B 1 35 ? 37.25 26.766 -5.996 1 94.5 35 GLY B CA 1
ATOM 5402 C C . GLY B 1 35 ? 38.625 26.234 -6.375 1 94.5 35 GLY B C 1
ATOM 5403 O O . GLY B 1 35 ? 39.406 25.859 -5.504 1 94.5 35 GLY B O 1
ATOM 5404 N N . PHE B 1 36 ? 38.844 26.188 -7.664 1 92.88 36 PHE B N 1
ATOM 5405 C CA . PHE B 1 36 ? 40.125 25.734 -8.188 1 92.88 36 PHE B CA 1
ATOM 5406 C C . PHE B 1 36 ? 40.844 26.875 -8.867 1 92.88 36 PHE B C 1
ATOM 5408 O O . PHE B 1 36 ? 40.25 27.922 -9.172 1 92.88 36 PHE B O 1
ATOM 5415 N N . TYR B 1 37 ? 42.156 26.656 -8.93 1 89.5 37 TYR B N 1
ATOM 5416 C CA . TYR B 1 37 ? 42.938 27.688 -9.609 1 89.5 37 TYR B CA 1
ATOM 5417 C C . TYR B 1 37 ? 44.062 27.047 -10.43 1 89.5 37 TYR B C 1
ATOM 5419 O O . TYR B 1 37 ? 44.406 25.875 -10.227 1 89.5 37 TYR B O 1
ATOM 5427 N N . ASN B 1 38 ? 44.375 27.844 -11.406 1 82.81 38 ASN B N 1
ATOM 5428 C CA . ASN B 1 38 ? 45.5 27.422 -12.258 1 82.81 38 ASN B CA 1
ATOM 5429 C C . ASN B 1 38 ? 46.812 28.062 -11.844 1 82.81 38 ASN B C 1
ATOM 5431 O O . ASN B 1 38 ? 46.906 29.281 -11.781 1 82.81 38 ASN B O 1
ATOM 5435 N N . ASN B 1 39 ? 47.812 27.312 -11.234 1 72.56 39 ASN B N 1
ATOM 5436 C CA . ASN B 1 39 ? 49.094 27.859 -10.844 1 72.56 39 ASN B CA 1
ATOM 5437 C C . ASN B 1 39 ? 50.062 27.922 -12.031 1 72.56 39 ASN B C 1
ATOM 5439 O O . ASN B 1 39 ? 51.25 27.719 -11.875 1 72.56 39 ASN B O 1
ATOM 5443 N N . GLY B 1 40 ? 49.562 28.281 -13.125 1 65 40 GLY B N 1
ATOM 5444 C CA . GLY B 1 40 ? 50.438 28.391 -14.281 1 65 40 GLY B CA 1
ATOM 5445 C C . GLY B 1 40 ? 50.625 27.078 -15.023 1 65 40 GLY B C 1
ATOM 5446 O O . GLY B 1 40 ? 51.219 27.047 -16.094 1 65 40 GLY B O 1
ATOM 5447 N N . SER B 1 41 ? 50.281 26 -14.391 1 62.12 41 SER B N 1
ATOM 5448 C CA . SER B 1 41 ? 50.344 24.703 -15.078 1 62.12 41 SER B CA 1
ATOM 5449 C C . SER B 1 41 ? 49 24.359 -15.734 1 62.12 41 SER B C 1
ATOM 5451 O O . SER B 1 41 ? 48 25.062 -15.531 1 62.12 41 SER B O 1
ATOM 5453 N N . SER B 1 42 ? 48.969 23.516 -16.703 1 67.94 42 SER B N 1
ATOM 5454 C CA . SER B 1 42 ? 47.812 23.078 -17.469 1 67.94 42 SER B CA 1
ATOM 5455 C C . SER B 1 42 ? 46.812 22.344 -16.562 1 67.94 42 SER B C 1
ATOM 5457 O O . SER B 1 42 ? 45.688 22 -17 1 67.94 42 SER B O 1
ATOM 5459 N N . SER B 1 43 ? 47.062 22.266 -15.219 1 79.88 43 SER B N 1
ATOM 5460 C CA . SER B 1 43 ? 46.156 21.516 -14.359 1 79.88 43 SER B CA 1
ATOM 5461 C C . SER B 1 43 ? 45.531 22.406 -13.289 1 79.88 43 SER B C 1
ATOM 5463 O O . SER B 1 43 ? 46.156 23.359 -12.836 1 79.88 43 SER B O 1
ATOM 5465 N N . CYS B 1 44 ? 44.25 22.234 -13.109 1 88 44 CYS B N 1
ATOM 5466 C CA . CYS B 1 44 ? 43.562 22.969 -12.07 1 88 44 CYS B CA 1
ATOM 5467 C C . CYS B 1 44 ? 43.781 22.328 -10.703 1 88 44 CYS B C 1
ATOM 5469 O O . CYS B 1 44 ? 43.719 21.109 -10.57 1 88 44 CYS B O 1
ATOM 5471 N N . HIS B 1 45 ? 44.219 23.141 -9.773 1 88.81 45 HIS B N 1
ATOM 5472 C CA . HIS B 1 45 ? 44.438 22.672 -8.406 1 88.81 45 HIS B CA 1
ATOM 5473 C C . HIS B 1 45 ? 43.406 23.297 -7.445 1 88.81 45 HIS B C 1
ATOM 5475 O O . HIS B 1 45 ? 42.969 24.422 -7.652 1 88.81 45 HIS B O 1
ATOM 5481 N N . PRO B 1 46 ? 43.062 22.516 -6.449 1 92.56 46 PRO B N 1
ATOM 5482 C CA . PRO B 1 46 ? 42.156 23.078 -5.461 1 92.56 46 PRO B CA 1
ATOM 5483 C C . PRO B 1 46 ? 42.781 24.219 -4.656 1 92.56 46 PRO B C 1
ATOM 5485 O O . PRO B 1 46 ? 43.969 24.172 -4.332 1 92.56 46 PRO B O 1
ATOM 5488 N N . CYS B 1 47 ? 41.969 25.234 -4.359 1 93.25 47 CYS B N 1
ATOM 5489 C CA . CYS B 1 47 ? 42.438 26.328 -3.518 1 93.25 47 CYS B CA 1
ATOM 5490 C C . CYS B 1 47 ? 42.781 25.828 -2.115 1 93.25 47 CYS B C 1
ATOM 5492 O O . CYS B 1 47 ? 42.094 24.969 -1.577 1 93.25 47 CYS B O 1
ATOM 5494 N N . PRO B 1 48 ? 43.844 26.328 -1.585 1 90.69 48 PRO B N 1
ATOM 5495 C CA . PRO B 1 48 ? 44.188 25.953 -0.212 1 90.69 48 PRO B CA 1
ATOM 5496 C C . PRO B 1 48 ? 43.094 26.312 0.788 1 90.69 48 PRO B C 1
ATOM 5498 O O . PRO B 1 48 ? 42.25 27.172 0.502 1 90.69 48 PRO B O 1
ATOM 5501 N N . PRO B 1 49 ? 43.219 25.625 1.936 1 89.94 49 PRO B N 1
ATOM 5502 C CA . PRO B 1 49 ? 42.188 25.906 2.945 1 89.94 49 PRO B CA 1
ATOM 5503 C C . PRO B 1 49 ? 42.188 27.375 3.367 1 89.94 49 PRO B C 1
ATOM 5505 O O . PRO B 1 49 ? 43.219 27.984 3.562 1 89.94 49 PRO B O 1
ATOM 5508 N N . GLY B 1 50 ? 41.062 27.984 3.402 1 88.25 50 GLY B N 1
ATOM 5509 C CA . GLY B 1 50 ? 40.875 29.359 3.834 1 88.25 50 GLY B CA 1
ATOM 5510 C C . GLY B 1 50 ? 40.844 30.344 2.68 1 88.25 50 GLY B C 1
ATOM 5511 O O . GLY B 1 50 ? 40.656 31.547 2.889 1 88.25 50 GLY B O 1
ATOM 5512 N N . THR B 1 51 ? 41.156 29.922 1.588 1 92 51 THR B N 1
ATOM 5513 C CA . THR B 1 51 ? 41.156 30.781 0.409 1 92 51 THR B CA 1
ATOM 5514 C C . THR B 1 51 ? 40 30.422 -0.533 1 92 51 THR B C 1
ATOM 5516 O O . THR B 1 51 ? 39.344 29.391 -0.351 1 92 51 THR B O 1
ATOM 5519 N N . PHE B 1 52 ? 39.656 31.312 -1.4 1 93.62 52 PHE B N 1
ATOM 5520 C CA . PHE B 1 52 ? 38.594 31.094 -2.365 1 93.62 52 PHE B CA 1
ATOM 5521 C C . PHE B 1 52 ? 39 31.578 -3.75 1 93.62 52 PHE B C 1
ATOM 5523 O O . PHE B 1 52 ? 39.938 32.344 -3.885 1 93.62 52 PHE B O 1
ATOM 5530 N N . SER B 1 53 ? 38.406 30.969 -4.785 1 93.06 53 SER B N 1
ATOM 5531 C CA . SER B 1 53 ? 38.594 31.391 -6.168 1 93.06 53 SER B CA 1
ATOM 5532 C C . SER B 1 53 ? 37.375 31.094 -7.012 1 93.06 53 SER B C 1
ATOM 5534 O O . SER B 1 53 ? 36.625 30.141 -6.738 1 93.06 53 SER B O 1
ATOM 5536 N N . ASP B 1 54 ? 37.125 31.953 -7.922 1 88.06 54 ASP B N 1
ATOM 5537 C CA . ASP B 1 54 ? 36 31.734 -8.82 1 88.06 54 ASP B CA 1
ATOM 5538 C C . ASP B 1 54 ? 36.375 30.844 -10 1 88.06 54 ASP B C 1
ATOM 5540 O O . ASP B 1 54 ? 35.594 30.578 -10.891 1 88.06 54 ASP B O 1
ATOM 5544 N N . GLY B 1 55 ? 37.594 30.391 -9.977 1 88.44 55 GLY B N 1
ATOM 5545 C CA . GLY B 1 55 ? 38.094 29.516 -11.047 1 88.44 55 GLY B CA 1
ATOM 5546 C C . GLY B 1 55 ? 38.938 30.25 -12.07 1 88.44 55 GLY B C 1
ATOM 5547 O O . GLY B 1 55 ? 39.656 29.625 -12.836 1 88.44 55 GLY B O 1
ATOM 5548 N N . THR B 1 56 ? 38.75 31.609 -12.086 1 82.81 56 THR B N 1
ATOM 5549 C CA . THR B 1 56 ? 39.469 32.406 -13.086 1 82.81 56 THR B CA 1
ATOM 5550 C C . THR B 1 56 ? 40.656 33.125 -12.445 1 82.81 56 THR B C 1
ATOM 5552 O O . THR B 1 56 ? 41.594 33.531 -13.141 1 82.81 56 THR B O 1
ATOM 5555 N N . LYS B 1 57 ? 40.562 33.281 -11.148 1 83.88 57 LYS B N 1
ATOM 5556 C CA . LYS B 1 57 ? 41.594 34.062 -10.453 1 83.88 57 LYS B CA 1
ATOM 5557 C C . LYS B 1 57 ? 42.375 33.188 -9.477 1 83.88 57 LYS B C 1
ATOM 5559 O O . LYS B 1 57 ? 42.031 32.031 -9.25 1 83.88 57 LYS B O 1
ATOM 5564 N N . GLU B 1 58 ? 43.469 33.781 -9.055 1 87.38 58 GLU B N 1
ATOM 5565 C CA . GLU B 1 58 ? 44.25 33.094 -8.031 1 87.38 58 GLU B CA 1
ATOM 5566 C C . GLU B 1 58 ? 43.531 33.031 -6.699 1 87.38 58 GLU B C 1
ATOM 5568 O O . GLU B 1 58 ? 42.625 33.844 -6.449 1 87.38 58 GLU B O 1
ATOM 5573 N N . CYS B 1 59 ? 43.906 32.094 -5.953 1 93.12 59 CYS B N 1
ATOM 5574 C CA . CYS B 1 59 ? 43.25 31.922 -4.656 1 93.12 59 CYS B CA 1
ATOM 5575 C C . CYS B 1 59 ? 43.562 33.094 -3.734 1 93.12 59 CYS B C 1
ATOM 5577 O O . CYS B 1 59 ? 44.719 33.531 -3.645 1 93.12 59 CYS B O 1
ATOM 5579 N N . ARG B 1 60 ? 42.625 33.656 -3.154 1 92.88 60 ARG B N 1
ATOM 5580 C CA . ARG B 1 60 ? 42.75 34.75 -2.191 1 92.88 60 ARG B CA 1
ATOM 5581 C C . ARG B 1 60 ? 42.188 34.344 -0.828 1 92.88 60 ARG B C 1
ATOM 5583 O O . ARG B 1 60 ? 41.25 33.594 -0.742 1 92.88 60 ARG B O 1
ATOM 5590 N N . PRO B 1 61 ? 42.844 34.812 0.186 1 91.69 61 PRO B N 1
ATOM 5591 C CA . PRO B 1 61 ? 42.281 34.531 1.516 1 91.69 61 PRO B CA 1
ATOM 5592 C C . PRO B 1 61 ? 40.938 35.188 1.781 1 91.69 61 PRO B C 1
ATOM 5594 O O . PRO B 1 61 ? 40.719 36.312 1.317 1 91.69 61 PRO B O 1
ATOM 5597 N N . CYS B 1 62 ? 40.156 34.562 2.453 1 89.5 62 CYS B N 1
ATOM 5598 C CA . CYS B 1 62 ? 38.875 35.125 2.822 1 89.5 62 CYS B CA 1
ATOM 5599 C C . CYS B 1 62 ? 39.062 36.312 3.771 1 89.5 62 CYS B C 1
ATOM 5601 O O . CYS B 1 62 ? 39.875 36.25 4.68 1 89.5 62 CYS B O 1
ATOM 5603 N N . PRO B 1 63 ? 38.312 37.406 3.506 1 83.25 63 PRO B N 1
ATOM 5604 C CA . PRO B 1 63 ? 38.406 38.562 4.387 1 83.25 63 PRO B CA 1
ATOM 5605 C C . PRO B 1 63 ? 37.969 38.25 5.816 1 83.25 63 PRO B C 1
ATOM 5607 O O . PRO B 1 63 ? 37.344 37.25 6.066 1 83.25 63 PRO B O 1
ATOM 5610 N N . ALA B 1 64 ? 38.406 39.188 6.684 1 76.38 64 ALA B N 1
ATOM 5611 C CA . ALA B 1 64 ? 38 39.031 8.086 1 76.38 64 ALA B CA 1
ATOM 5612 C C . ALA B 1 64 ? 36.469 39.031 8.234 1 76.38 64 ALA B C 1
ATOM 5614 O O . ALA B 1 64 ? 35.812 39.844 7.578 1 76.38 64 ALA B O 1
ATOM 5615 N N . GLY B 1 65 ? 35.969 38.094 8.938 1 76 65 GLY B N 1
ATOM 5616 C CA . GLY B 1 65 ? 34.531 38 9.156 1 76 65 GLY B CA 1
ATOM 5617 C C . GLY B 1 65 ? 33.812 37.094 8.164 1 76 65 GLY B C 1
ATOM 5618 O O . GLY B 1 65 ? 32.594 37.094 8.086 1 76 65 GLY B O 1
ATOM 5619 N N . THR B 1 66 ? 34.562 36.594 7.352 1 82.12 66 THR B N 1
ATOM 5620 C CA . THR B 1 66 ? 34 35.688 6.375 1 82.12 66 THR B CA 1
ATOM 5621 C C . THR B 1 66 ? 34.656 34.312 6.465 1 82.12 66 THR B C 1
ATOM 5623 O O . THR B 1 66 ? 35.75 34.188 7.047 1 82.12 66 THR B O 1
ATOM 5626 N N . GLU B 1 67 ? 34 33.344 6.129 1 85.94 67 GLU B N 1
ATOM 5627 C CA . GLU B 1 67 ? 34.531 31.984 6.047 1 85.94 67 GLU B CA 1
ATOM 5628 C C . GLU B 1 67 ? 34.344 31.391 4.66 1 85.94 67 GLU B C 1
ATOM 5630 O O . GLU B 1 67 ? 33.375 31.75 3.961 1 85.94 67 GLU B O 1
ATOM 5635 N N . PRO B 1 68 ? 35.281 30.594 4.285 1 89.25 68 PRO B N 1
ATOM 5636 C CA . PRO B 1 68 ? 35.125 29.984 2.961 1 89.25 68 PRO B CA 1
ATOM 5637 C C . PRO B 1 68 ? 33.906 29.078 2.863 1 89.25 68 PRO B C 1
ATOM 5639 O O . PRO B 1 68 ? 33.625 28.297 3.779 1 89.25 68 PRO B O 1
ATOM 5642 N N . ALA B 1 69 ? 33.062 29.234 1.851 1 89.38 69 ALA B N 1
ATOM 5643 C CA . ALA B 1 69 ? 31.938 28.375 1.568 1 89.38 69 ALA B CA 1
ATOM 5644 C C . ALA B 1 69 ? 32.375 27.078 0.896 1 89.38 69 ALA B C 1
ATOM 5646 O O . ALA B 1 69 ? 32.469 27 -0.333 1 89.38 69 ALA B O 1
ATOM 5647 N N . LEU B 1 70 ? 32.531 26.062 1.711 1 91.38 70 LEU B N 1
ATOM 5648 C CA . LEU B 1 70 ? 33.094 24.812 1.204 1 91.38 70 LEU B CA 1
ATOM 5649 C C . LEU B 1 70 ? 32.062 24.047 0.384 1 91.38 70 LEU B C 1
ATOM 5651 O O . LEU B 1 70 ? 30.875 24.031 0.737 1 91.38 70 LEU B O 1
ATOM 5655 N N . GLY B 1 71 ? 32.406 23.516 -0.713 1 94.38 71 GLY B N 1
ATOM 5656 C CA . GLY B 1 71 ? 31.578 22.703 -1.595 1 94.38 71 GLY B CA 1
ATOM 5657 C C . GLY B 1 71 ? 32.219 22.453 -2.949 1 94.38 71 GLY B C 1
ATOM 5658 O O . GLY B 1 71 ? 33.438 22.625 -3.111 1 94.38 71 GLY B O 1
ATOM 5659 N N . PHE B 1 72 ? 31.422 21.906 -3.82 1 95.38 72 PHE B N 1
ATOM 5660 C CA . PHE B 1 72 ? 31.859 21.656 -5.188 1 95.38 72 PHE B CA 1
ATOM 5661 C C . PHE B 1 72 ? 30.891 22.266 -6.191 1 95.38 72 PHE B C 1
ATOM 5663 O O . PHE B 1 72 ? 29.672 22.203 -5.996 1 95.38 72 PHE B O 1
ATOM 5670 N N . GLU B 1 73 ? 31.438 22.906 -7.078 1 94.5 73 GLU B N 1
ATOM 5671 C CA . GLU B 1 73 ? 30.672 23.406 -8.227 1 94.5 73 GLU B CA 1
ATOM 5672 C C . GLU B 1 73 ? 31.344 23 -9.539 1 94.5 73 GLU B C 1
ATOM 5674 O O . GLU B 1 73 ? 32.25 23.703 -10.016 1 94.5 73 GLU B O 1
ATOM 5679 N N . TYR B 1 74 ? 30.812 22 -10.117 1 95.38 74 TYR B N 1
ATOM 5680 C CA . TYR B 1 74 ? 31.391 21.531 -11.375 1 95.38 74 TYR B CA 1
ATOM 5681 C C . TYR B 1 74 ? 30.562 22 -12.562 1 95.38 74 TYR B C 1
ATOM 5683 O O . TYR B 1 74 ? 29.422 21.547 -12.75 1 95.38 74 TYR B O 1
ATOM 5691 N N . LYS B 1 75 ? 31.062 22.859 -13.305 1 93 75 LYS B N 1
ATOM 5692 C CA . LYS B 1 75 ? 30.391 23.359 -14.508 1 93 75 LYS B CA 1
ATOM 5693 C C . LYS B 1 75 ? 31.312 23.266 -15.727 1 93 75 LYS B C 1
ATOM 5695 O O . LYS B 1 75 ? 30.844 23.328 -16.859 1 93 75 LYS B O 1
ATOM 5700 N N . TRP B 1 76 ? 32.594 23.219 -15.453 1 89.81 76 TRP B N 1
ATOM 5701 C CA . TRP B 1 76 ? 33.594 23.016 -16.516 1 89.81 76 TRP B CA 1
ATOM 5702 C C . TRP B 1 76 ? 34.125 21.594 -16.516 1 89.81 76 TRP B C 1
ATOM 5704 O O . TRP B 1 76 ? 34.75 21.156 -15.547 1 89.81 76 TRP B O 1
ATOM 5714 N N . TRP B 1 77 ? 33.844 20.891 -17.609 1 92.62 77 TRP B N 1
ATOM 5715 C CA . TRP B 1 77 ? 34.125 19.469 -17.688 1 92.62 77 TRP B CA 1
ATOM 5716 C C . TRP B 1 77 ? 35.281 19.188 -18.656 1 92.62 77 TRP B C 1
ATOM 5718 O O . TRP B 1 77 ? 35.094 18.484 -19.656 1 92.62 77 TRP B O 1
ATOM 5728 N N . ASN B 1 78 ? 36.406 19.688 -18.344 1 85.62 78 ASN B N 1
ATOM 5729 C CA . ASN B 1 78 ? 37.594 19.438 -19.156 1 85.62 78 ASN B CA 1
ATOM 5730 C C . ASN B 1 78 ? 38.281 18.141 -18.75 1 85.62 78 ASN B C 1
ATOM 5732 O O . ASN B 1 78 ? 38.812 17.422 -19.594 1 85.62 78 ASN B O 1
ATOM 5736 N N . VAL B 1 79 ? 38.312 17.922 -17.469 1 87.94 79 VAL B N 1
ATOM 5737 C CA . VAL B 1 79 ? 38.812 16.688 -16.859 1 87.94 79 VAL B CA 1
ATOM 5738 C C . VAL B 1 79 ? 37.812 16.219 -15.789 1 87.94 79 VAL B C 1
ATOM 5740 O O . VAL B 1 79 ? 37.125 17.047 -15.164 1 87.94 79 VAL B O 1
ATOM 5743 N N . LEU B 1 80 ? 37.719 14.922 -15.711 1 93.19 80 LEU B N 1
ATOM 5744 C CA . LEU B 1 80 ? 36.844 14.398 -14.656 1 93.19 80 LEU B CA 1
ATOM 5745 C C . LEU B 1 80 ? 37.406 14.719 -13.281 1 93.19 80 LEU B C 1
ATOM 5747 O O . LEU B 1 80 ? 38.562 14.43 -12.992 1 93.19 80 LEU B O 1
ATOM 5751 N N . PRO B 1 81 ? 36.594 15.367 -12.508 1 93.12 81 PRO B N 1
ATOM 5752 C CA . PRO B 1 81 ? 37.094 15.719 -11.172 1 93.12 81 PRO B CA 1
ATOM 5753 C C . PRO B 1 81 ? 37.625 14.516 -10.398 1 93.12 81 PRO B C 1
ATOM 5755 O O . PRO B 1 81 ? 37.188 13.391 -10.617 1 93.12 81 PRO B O 1
ATOM 5758 N N . GLY B 1 82 ? 38.5 14.766 -9.477 1 91.44 82 GLY B N 1
ATOM 5759 C CA . GLY B 1 82 ? 39.219 13.719 -8.758 1 91.44 82 GLY B CA 1
ATOM 5760 C C . GLY B 1 82 ? 38.312 12.891 -7.867 1 91.44 82 GLY B C 1
ATOM 5761 O O . GLY B 1 82 ? 38.594 11.727 -7.59 1 91.44 82 GLY B O 1
ATOM 5762 N N . ASN B 1 83 ? 37.312 13.484 -7.402 1 94.19 83 ASN B N 1
ATOM 5763 C CA . ASN B 1 83 ? 36.406 12.75 -6.52 1 94.19 83 ASN B CA 1
ATOM 5764 C C . ASN B 1 83 ? 35.281 12.109 -7.289 1 94.19 83 ASN B C 1
ATOM 5766 O O . ASN B 1 83 ? 34.25 11.727 -6.699 1 94.19 83 ASN B O 1
ATOM 5770 N N . MET B 1 84 ? 35.375 12.117 -8.586 1 95.19 84 MET B N 1
ATOM 5771 C CA . MET B 1 84 ? 34.375 11.461 -9.43 1 95.19 84 MET B CA 1
ATOM 5772 C C . MET B 1 84 ? 34.969 10.273 -10.172 1 95.19 84 MET B C 1
ATOM 5774 O O . MET B 1 84 ? 36.188 10.234 -10.406 1 95.19 84 MET B O 1
ATOM 5778 N N . LYS B 1 85 ? 34.156 9.32 -10.383 1 93.62 85 LYS B N 1
ATOM 5779 C CA . LYS B 1 85 ? 34.562 8.133 -11.141 1 93.62 85 LYS B CA 1
ATOM 5780 C C . LYS B 1 85 ? 33.469 7.723 -12.117 1 93.62 85 LYS B C 1
ATOM 5782 O O . LYS B 1 85 ? 32.281 7.973 -11.883 1 93.62 85 LYS B O 1
ATOM 5787 N N . THR B 1 86 ? 33.844 7.215 -13.242 1 93.31 86 THR B N 1
ATOM 5788 C CA . THR B 1 86 ? 32.906 6.727 -14.242 1 93.31 86 THR B CA 1
ATOM 5789 C C . THR B 1 86 ? 33.156 5.258 -14.555 1 93.31 86 THR B C 1
ATOM 5791 O O . THR B 1 86 ? 34.312 4.797 -14.508 1 93.31 86 THR B O 1
ATOM 5794 N N . SER B 1 87 ? 32.125 4.496 -14.688 1 89.69 87 SER B N 1
ATOM 5795 C CA . SER B 1 87 ? 32.219 3.076 -15.008 1 89.69 87 SER B CA 1
ATOM 5796 C C . SER B 1 87 ? 31.016 2.604 -15.805 1 89.69 87 SER B C 1
ATOM 5798 O O . SER B 1 87 ? 30.078 3.375 -16.047 1 89.69 87 SER B O 1
ATOM 5800 N N . CYS B 1 88 ? 31.172 1.42 -16.375 1 86.62 88 CYS B N 1
ATOM 5801 C CA . CYS B 1 88 ? 30.094 0.758 -17.109 1 86.62 88 CYS B CA 1
ATOM 5802 C C . CYS B 1 88 ? 29.859 -0.646 -16.562 1 86.62 88 CYS B C 1
ATOM 5804 O O . CYS B 1 88 ? 30.797 -1.341 -16.188 1 86.62 88 CYS B O 1
ATOM 5806 N N . PHE B 1 89 ? 28.531 -0.872 -16.422 1 75.31 89 PHE B N 1
ATOM 5807 C CA . PHE B 1 89 ? 28.172 -2.143 -15.812 1 75.31 89 PHE B CA 1
ATOM 5808 C C . PHE B 1 89 ? 27.016 -2.791 -16.562 1 75.31 89 PHE B C 1
ATOM 5810 O O . PHE B 1 89 ? 26.141 -2.098 -17.078 1 75.31 89 PHE B O 1
ATOM 5817 N N . ASN B 1 90 ? 27.156 -4.117 -16.75 1 71.88 90 ASN B N 1
ATOM 5818 C CA . ASN B 1 90 ? 26.047 -4.91 -17.281 1 71.88 90 ASN B CA 1
ATOM 5819 C C . ASN B 1 90 ? 25.891 -6.219 -16.516 1 71.88 90 ASN B C 1
ATOM 5821 O O . ASN B 1 90 ? 26.875 -6.898 -16.219 1 71.88 90 ASN B O 1
ATOM 5825 N N . VAL B 1 91 ? 24.688 -6.578 -16.141 1 56.59 91 VAL B N 1
ATOM 5826 C CA . VAL B 1 91 ? 24.422 -7.777 -15.352 1 56.59 91 VAL B CA 1
ATOM 5827 C C . VAL B 1 91 ? 24.531 -9.016 -16.234 1 56.59 91 VAL B C 1
ATOM 5829 O O . VAL B 1 91 ? 24.969 -10.07 -15.789 1 56.59 91 VAL B O 1
ATOM 5832 N N . GLY B 1 92 ? 24.188 -8.969 -17.547 1 53.78 92 GLY B N 1
ATOM 5833 C CA . GLY B 1 92 ? 24.078 -10.117 -18.422 1 53.78 92 GLY B CA 1
ATOM 5834 C C . GLY B 1 92 ? 25.344 -10.391 -19.203 1 53.78 92 GLY B C 1
ATOM 5835 O O . GLY B 1 92 ? 25.547 -11.492 -19.719 1 53.78 92 GLY B O 1
ATOM 5836 N N . ASN B 1 93 ? 26.266 -9.312 -19.344 1 63.69 93 ASN B N 1
ATOM 5837 C CA . ASN B 1 93 ? 27.484 -9.492 -20.141 1 63.69 93 ASN B CA 1
ATOM 5838 C C . ASN B 1 93 ? 28.625 -8.633 -19.625 1 63.69 93 ASN B C 1
ATOM 5840 O O . ASN B 1 93 ? 28.438 -7.812 -18.719 1 63.69 93 ASN B O 1
ATOM 5844 N N . SER B 1 94 ? 29.859 -8.93 -20.062 1 67.31 94 SER B N 1
ATOM 5845 C CA . SER B 1 94 ? 31.031 -8.188 -19.625 1 67.31 94 SER B CA 1
ATOM 5846 C C . SER B 1 94 ? 31.594 -7.32 -20.734 1 67.31 94 SER B C 1
ATOM 5848 O O . SER B 1 94 ? 32.781 -7.023 -20.75 1 67.31 94 SER 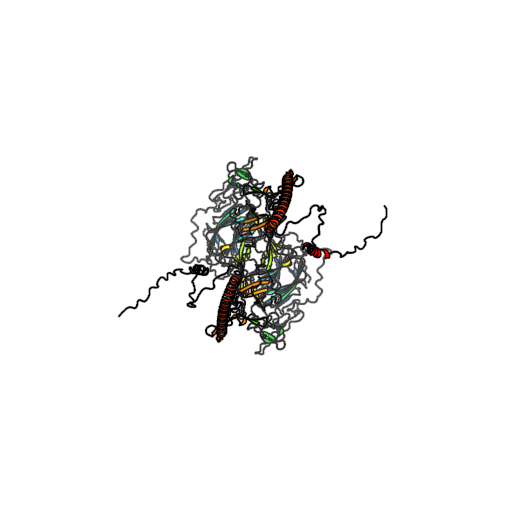B O 1
ATOM 5850 N N . LYS B 1 95 ? 30.781 -6.961 -21.656 1 77.31 95 LYS B N 1
ATOM 5851 C CA . LYS B 1 95 ? 31.266 -6.246 -22.844 1 77.31 95 LYS B CA 1
ATOM 5852 C C . LYS B 1 95 ? 31.75 -4.848 -22.469 1 77.31 95 LYS B C 1
ATOM 5854 O O . LYS B 1 95 ? 32.625 -4.301 -23.141 1 77.31 95 LYS B O 1
ATOM 5859 N N . CYS B 1 96 ? 31.188 -4.297 -21.422 1 80.62 96 CYS B N 1
ATOM 5860 C CA . CYS B 1 96 ? 31.547 -2.916 -21.141 1 80.62 96 CYS B CA 1
ATOM 5861 C C . CYS B 1 96 ? 32.406 -2.832 -19.891 1 80.62 96 CYS B C 1
ATOM 5863 O O . CYS B 1 96 ? 32.719 -1.738 -19.406 1 80.62 96 CYS B O 1
ATOM 5865 N N . ASP B 1 97 ? 32.844 -3.992 -19.562 1 75.81 97 ASP B N 1
ATOM 5866 C CA . ASP B 1 97 ? 33.656 -3.998 -18.344 1 75.81 97 ASP B CA 1
ATOM 5867 C C . ASP B 1 97 ? 34.938 -3.197 -18.547 1 75.81 97 ASP B C 1
ATOM 5869 O O . ASP B 1 97 ? 35.656 -3.404 -19.516 1 75.81 97 ASP B O 1
ATOM 5873 N N . GLY B 1 98 ? 35.281 -2.283 -17.672 1 77.69 98 GLY B N 1
ATOM 5874 C CA . GLY B 1 98 ? 36.5 -1.49 -17.719 1 77.69 98 GLY B CA 1
ATOM 5875 C C . GLY B 1 98 ? 36.344 -0.224 -18.547 1 77.69 98 GLY B C 1
ATOM 5876 O O . GLY B 1 98 ? 37.281 0.593 -18.594 1 77.69 98 GLY B O 1
ATOM 5877 N N . MET B 1 99 ? 35.188 -0.089 -19.141 1 81.94 99 MET B N 1
ATOM 5878 C CA . MET B 1 99 ? 34.969 1.104 -19.953 1 81.94 99 MET B CA 1
ATOM 5879 C C . MET B 1 99 ? 34.375 2.229 -19.109 1 81.94 99 MET B C 1
ATOM 5881 O O . MET B 1 99 ? 33.781 1.974 -18.047 1 81.94 99 MET B O 1
ATOM 5885 N N . ASN B 1 100 ? 34.656 3.445 -19.625 1 87.94 100 ASN B N 1
ATOM 5886 C CA . ASN B 1 100 ? 34.031 4.602 -18.984 1 87.94 100 ASN B CA 1
ATOM 5887 C C . ASN B 1 100 ? 32.594 4.781 -19.422 1 87.94 100 ASN B C 1
ATOM 5889 O O . ASN B 1 100 ? 32.312 4.738 -20.625 1 87.94 100 ASN B O 1
ATOM 5893 N N . GLY B 1 101 ? 31.734 4.953 -18.5 1 93 101 GLY B N 1
ATOM 5894 C CA . GLY B 1 101 ? 30.328 5.152 -18.812 1 93 101 GLY B CA 1
ATOM 5895 C C . GLY B 1 101 ? 30.016 6.574 -19.25 1 93 101 GLY B C 1
ATOM 5896 O O . GLY B 1 101 ? 29 6.816 -19.891 1 93 101 GLY B O 1
ATOM 5897 N N . TRP B 1 102 ? 30.797 7.48 -18.781 1 95.62 102 TRP B N 1
ATOM 5898 C CA . TRP B 1 102 ? 30.594 8.891 -19.094 1 95.62 102 TRP B CA 1
ATOM 5899 C C . TRP B 1 102 ? 31.859 9.523 -19.656 1 95.62 102 TRP B C 1
ATOM 5901 O O . TRP B 1 102 ? 32.969 9.055 -19.391 1 95.62 102 TRP B O 1
ATOM 5911 N N . GLU B 1 103 ? 31.625 10.594 -20.516 1 93.06 103 GLU B N 1
ATOM 5912 C CA . GLU B 1 103 ? 32.75 11.305 -21.141 1 93.06 103 GLU B CA 1
ATOM 5913 C C . GLU B 1 103 ? 32.594 12.812 -20.969 1 93.06 103 GLU B C 1
ATOM 5915 O O . GLU B 1 103 ? 31.5 13.352 -21.047 1 93.06 103 GLU B O 1
ATOM 5920 N N . VAL B 1 104 ? 33.781 13.438 -20.703 1 93 104 VAL B N 1
ATOM 5921 C CA . VAL B 1 104 ? 33.781 14.891 -20.516 1 93 104 VAL B CA 1
ATOM 5922 C C . VAL B 1 104 ? 33.719 15.586 -21.859 1 93 104 VAL B C 1
ATOM 5924 O O . VAL B 1 104 ? 34.312 15.125 -22.844 1 93 104 VAL B O 1
ATOM 5927 N N . ALA B 1 105 ? 32.938 16.672 -21.906 1 90.38 105 ALA B N 1
ATOM 5928 C CA . ALA B 1 105 ? 32.75 17.406 -23.156 1 90.38 105 ALA B CA 1
ATOM 5929 C C . ALA B 1 105 ? 32.875 18.906 -22.938 1 90.38 105 ALA B C 1
ATOM 5931 O O . ALA B 1 105 ? 32.125 19.688 -23.531 1 90.38 105 ALA B O 1
ATOM 5932 N N . GLY B 1 106 ? 33.656 19.375 -22.031 1 88.56 106 GLY B N 1
ATOM 5933 C CA . GLY B 1 106 ? 33.938 20.797 -21.844 1 88.56 106 GLY B CA 1
ATOM 5934 C C . GLY B 1 106 ? 32.875 21.5 -21 1 88.56 106 GLY B C 1
ATOM 5935 O O . GLY B 1 106 ? 33.062 21.734 -19.812 1 88.56 106 GLY B O 1
ATOM 5936 N N . ASP B 1 107 ? 31.703 21.719 -21.719 1 88.88 107 ASP B N 1
ATOM 5937 C CA . ASP B 1 107 ? 30.672 22.469 -21.016 1 88.88 107 ASP B CA 1
ATOM 5938 C C . ASP B 1 107 ? 29.641 21.516 -20.391 1 88.88 107 ASP B C 1
ATOM 5940 O O . ASP B 1 107 ? 28.719 21.969 -19.703 1 88.88 107 ASP B O 1
ATOM 5944 N N . HIS B 1 108 ? 29.797 20.312 -20.703 1 94.25 108 HIS B N 1
ATOM 5945 C CA . HIS B 1 108 ? 28.953 19.297 -20.094 1 94.25 108 HIS B CA 1
ATOM 5946 C C . HIS B 1 108 ? 29.641 17.953 -20.062 1 94.25 108 HIS B C 1
ATOM 5948 O O . HIS B 1 108 ? 30.734 17.797 -20.625 1 94.25 108 HIS B O 1
ATOM 5954 N N . ILE B 1 109 ? 29.109 17.109 -19.234 1 95.75 109 ILE B N 1
ATOM 5955 C CA . ILE B 1 109 ? 29.5 15.711 -19.266 1 95.75 109 ILE B CA 1
ATOM 5956 C C . ILE B 1 109 ? 28.359 14.867 -19.828 1 95.75 109 ILE B C 1
ATOM 5958 O O . ILE B 1 109 ? 27.188 15.156 -19.578 1 95.75 109 ILE B O 1
ATOM 5962 N N . GLN B 1 110 ? 28.672 13.922 -20.688 1 95.62 110 GLN B N 1
ATOM 5963 C CA . GLN B 1 110 ? 27.625 13.148 -21.344 1 95.62 110 GLN B CA 1
ATOM 5964 C C . GLN B 1 110 ? 27.906 11.656 -21.234 1 95.62 110 GLN B C 1
ATOM 5966 O O . GLN B 1 110 ? 29.031 11.242 -20.984 1 95.62 110 GLN B O 1
ATOM 5971 N N . SER B 1 111 ? 26.797 10.891 -21.422 1 94.69 111 SER B N 1
ATOM 5972 C CA . SER B 1 111 ? 26.938 9.438 -21.359 1 94.69 111 SER B CA 1
ATOM 5973 C C . SER B 1 111 ? 27.766 8.914 -22.516 1 94.69 111 SER B C 1
ATOM 5975 O O . SER B 1 111 ? 27.703 9.445 -23.625 1 94.69 111 SER B O 1
ATOM 5977 N N . GLY B 1 112 ? 28.516 7.883 -22.203 1 90.44 112 GLY B N 1
ATOM 5978 C CA . GLY B 1 112 ? 29.359 7.277 -23.203 1 90.44 112 GLY B CA 1
ATOM 5979 C C . GLY B 1 112 ? 28.641 6.262 -24.078 1 90.44 112 GLY B C 1
ATOM 5980 O O . GLY B 1 112 ? 27.406 6.141 -23.984 1 90.44 112 GLY B O 1
ATOM 5981 N N . ALA B 1 113 ? 29.375 5.562 -24.891 1 85.44 113 ALA B N 1
ATOM 5982 C CA . ALA B 1 113 ? 28.781 4.625 -25.828 1 85.44 113 ALA B CA 1
ATOM 5983 C C . ALA B 1 113 ? 28.516 3.273 -25.172 1 85.44 113 ALA B C 1
ATOM 5985 O O . ALA B 1 113 ? 27.531 2.607 -25.5 1 85.44 113 ALA B O 1
ATOM 5986 N N . GLY B 1 114 ? 29.281 2.893 -24.203 1 83.75 114 GLY B N 1
ATOM 5987 C CA . GLY B 1 114 ? 29.125 1.582 -23.594 1 83.75 114 GLY B CA 1
ATOM 5988 C C . GLY B 1 114 ? 29.391 0.44 -24.562 1 83.75 114 GLY B C 1
ATOM 5989 O O . GLY B 1 114 ? 29.969 0.64 -25.625 1 83.75 114 GLY B O 1
ATOM 5990 N N . GLY B 1 115 ? 29 -0.827 -24.188 1 82.56 115 GLY B N 1
ATOM 5991 C CA . GLY B 1 115 ? 29.172 -2.01 -25.016 1 82.56 115 GLY B CA 1
ATOM 5992 C C . GLY B 1 115 ? 27.859 -2.549 -25.562 1 82.56 115 GLY B C 1
ATOM 5993 O O . GLY B 1 115 ? 27.844 -3.232 -26.594 1 82.56 115 GLY B O 1
ATOM 5994 N N . SER B 1 116 ? 26.875 -2.354 -24.844 1 84.38 116 SER B N 1
ATOM 5995 C CA . SER B 1 116 ? 25.516 -2.744 -25.219 1 84.38 116 SER B CA 1
ATOM 5996 C C . SER B 1 116 ? 24.516 -1.661 -24.844 1 84.38 116 SER B C 1
ATOM 5998 O O . SER B 1 116 ? 24.812 -0.793 -24.016 1 84.38 116 SER B O 1
ATOM 6000 N N . ASP B 1 117 ? 23.344 -1.764 -25.484 1 84.62 117 ASP B N 1
ATOM 6001 C CA . ASP B 1 117 ? 22.344 -0.728 -25.25 1 84.62 117 ASP B CA 1
ATOM 6002 C C . ASP B 1 117 ? 21.719 -0.878 -23.859 1 84.62 117 ASP B C 1
ATOM 6004 O O . ASP B 1 117 ? 21.141 0.073 -23.328 1 84.62 117 ASP B O 1
ATOM 6008 N N . ASN B 1 118 ? 21.828 -2.078 -23.344 1 79.38 118 ASN B N 1
ATOM 6009 C CA . ASN B 1 118 ? 21.234 -2.271 -22.031 1 79.38 118 ASN B CA 1
ATOM 6010 C C . ASN B 1 118 ? 22.266 -2.113 -20.922 1 79.38 118 ASN B C 1
ATOM 6012 O O . ASN B 1 118 ? 22.031 -2.574 -19.797 1 79.38 118 ASN B O 1
ATOM 6016 N N . ASP B 1 119 ? 23.422 -1.464 -21.266 1 83.81 119 ASP B N 1
ATOM 6017 C CA . ASP B 1 119 ? 24.438 -1.191 -20.266 1 83.81 119 ASP B CA 1
ATOM 6018 C C . ASP B 1 119 ? 23.984 -0.095 -19.297 1 83.81 119 ASP B C 1
ATOM 6020 O O . ASP B 1 119 ? 23.25 0.814 -19.688 1 83.81 119 ASP B O 1
ATOM 6024 N N . TYR B 1 120 ? 24.391 -0.285 -18.078 1 85.94 120 TYR B N 1
ATOM 6025 C CA . TYR B 1 120 ? 24.297 0.839 -17.156 1 85.94 120 TYR B CA 1
ATOM 6026 C C . TYR B 1 120 ? 25.562 1.697 -17.203 1 85.94 120 TYR B C 1
ATOM 6028 O O . TYR B 1 120 ? 26.641 1.24 -16.844 1 85.94 120 TYR B O 1
ATOM 6036 N N . LEU B 1 121 ? 25.406 2.887 -17.766 1 93.25 121 LEU B N 1
ATOM 6037 C CA . LEU B 1 121 ? 26.484 3.855 -17.75 1 93.25 121 LEU B CA 1
ATOM 6038 C C . LEU B 1 121 ? 26.5 4.652 -16.453 1 93.25 121 LEU B C 1
ATOM 6040 O O . LEU B 1 121 ? 25.578 5.43 -16.188 1 93.25 121 LEU B O 1
ATOM 6044 N N . ILE B 1 122 ? 27.625 4.516 -15.75 1 92 122 ILE B N 1
ATOM 6045 C CA . ILE B 1 122 ? 27.594 4.945 -14.352 1 92 122 ILE B CA 1
ATOM 6046 C C . ILE B 1 122 ? 28.562 6.098 -14.148 1 92 122 ILE B C 1
ATOM 6048 O O . ILE B 1 122 ? 29.703 6.059 -14.641 1 92 122 ILE B O 1
ATOM 6052 N N . LEU B 1 123 ? 28.141 7.16 -13.469 1 95.44 123 LEU B N 1
ATOM 6053 C CA . LEU B 1 123 ? 28.938 8.273 -12.961 1 95.44 123 LEU B CA 1
ATOM 6054 C C . LEU B 1 123 ? 28.797 8.398 -11.445 1 95.44 123 LEU B C 1
ATOM 6056 O O . LEU B 1 123 ? 27.672 8.477 -10.93 1 95.44 123 LEU B O 1
ATOM 6060 N N . ASN B 1 124 ? 29.953 8.398 -10.75 1 94.12 124 ASN B N 1
ATOM 6061 C CA . ASN B 1 124 ? 29.938 8.453 -9.297 1 94.12 124 ASN B CA 1
ATOM 6062 C C . ASN B 1 124 ? 30.609 9.727 -8.773 1 94.12 124 ASN B C 1
ATOM 6064 O O . ASN B 1 124 ? 31.609 10.18 -9.328 1 94.12 124 ASN B O 1
ATOM 6068 N N . LEU B 1 125 ? 30.016 10.305 -7.793 1 96.06 125 LEU B N 1
ATOM 6069 C CA . LEU B 1 125 ? 30.609 11.398 -7.027 1 96.06 125 LEU B CA 1
ATOM 6070 C C . LEU B 1 125 ? 30.688 11.039 -5.547 1 96.06 125 LEU B C 1
ATOM 6072 O O . LEU B 1 125 ? 29.672 10.773 -4.91 1 96.06 125 LEU B O 1
ATOM 6076 N N . HIS B 1 126 ? 31.922 11.047 -5.062 1 94.44 126 HIS B N 1
ATOM 6077 C CA . HIS B 1 126 ? 32.125 10.656 -3.672 1 94.44 126 HIS B CA 1
ATOM 6078 C C . HIS B 1 126 ? 32.344 11.883 -2.785 1 94.44 126 HIS B C 1
ATOM 6080 O O . HIS B 1 126 ? 33.219 12.719 -3.064 1 94.44 126 HIS B O 1
ATOM 6086 N N . ILE B 1 127 ? 31.531 12.008 -1.754 1 94.12 127 ILE B N 1
ATOM 6087 C CA . ILE B 1 127 ? 31.672 13.047 -0.743 1 94.12 127 ILE B CA 1
ATOM 6088 C C . ILE B 1 127 ? 31.781 12.414 0.641 1 94.12 127 ILE B C 1
ATOM 6090 O O . ILE B 1 127 ? 30.828 11.812 1.138 1 94.12 127 ILE B O 1
ATOM 6094 N N . PRO B 1 128 ? 32.906 12.547 1.278 1 92.31 128 PRO B N 1
ATOM 6095 C CA . PRO B 1 128 ? 33.125 11.867 2.551 1 92.31 128 PRO B CA 1
ATOM 6096 C C . PRO B 1 128 ? 32.281 12.414 3.686 1 92.31 128 PRO B C 1
ATOM 6098 O O . PRO B 1 128 ? 32.062 11.734 4.691 1 92.31 128 PRO B O 1
ATOM 6101 N N . GLY B 1 129 ? 31.875 13.617 3.613 1 91.5 129 GLY B N 1
ATOM 6102 C CA . GLY B 1 129 ? 31.047 14.219 4.648 1 91.5 129 GLY B CA 1
ATOM 6103 C C . GLY B 1 129 ? 30.656 15.656 4.344 1 91.5 129 GLY B C 1
ATOM 6104 O O . GLY B 1 129 ? 31.094 16.219 3.34 1 91.5 129 GLY B O 1
ATOM 6105 N N . PHE B 1 130 ? 29.797 16.156 5.23 1 88.56 130 PHE B N 1
ATOM 6106 C CA . PHE B 1 130 ? 29.312 17.516 5.059 1 88.56 130 PHE B CA 1
ATOM 6107 C C . PHE B 1 130 ? 29.625 18.359 6.297 1 88.56 130 PHE B C 1
ATOM 6109 O O . PHE B 1 130 ? 29.578 17.859 7.422 1 88.56 130 PHE B O 1
ATOM 6116 N N . LYS B 1 131 ? 30.047 19.484 6.062 1 84.19 131 LYS B N 1
ATOM 6117 C CA . LYS B 1 131 ? 30.344 20.453 7.117 1 84.19 131 LYS B CA 1
ATOM 6118 C C . LYS B 1 131 ? 29.531 21.734 6.926 1 84.19 131 LYS B C 1
ATOM 6120 O O . LYS B 1 131 ? 29.891 22.578 6.117 1 84.19 131 LYS B O 1
ATOM 6125 N N . PRO B 1 132 ? 28.484 21.781 7.695 1 78.81 132 PRO B N 1
ATOM 6126 C CA . PRO B 1 132 ? 27.688 23.016 7.586 1 78.81 132 PRO B CA 1
ATOM 6127 C C . PRO B 1 132 ? 28.484 24.25 8.016 1 78.81 132 PRO B C 1
ATOM 6129 O O . PRO B 1 132 ? 29.531 24.125 8.656 1 78.81 132 PRO B O 1
ATOM 6132 N N . PRO B 1 133 ? 28.031 25.406 7.527 1 77.06 133 PRO B N 1
ATOM 6133 C CA . PRO B 1 133 ? 28.703 26.641 7.949 1 77.06 133 PRO B CA 1
ATOM 6134 C C . PRO B 1 133 ? 28.781 26.766 9.469 1 77.06 133 PRO B C 1
ATOM 6136 O O . PRO B 1 133 ? 27.969 26.203 10.188 1 77.06 133 PRO B O 1
ATOM 6139 N N . THR B 1 134 ? 29.859 27.359 9.797 1 73.88 134 THR B N 1
ATOM 6140 C CA . THR B 1 134 ? 30.109 27.516 11.219 1 73.88 134 THR B CA 1
ATOM 6141 C C . THR B 1 134 ? 28.891 28.094 11.93 1 73.88 134 THR B C 1
ATOM 6143 O O . THR B 1 134 ? 28.609 27.766 13.086 1 73.88 134 THR B O 1
ATOM 6146 N N . SER B 1 135 ? 28.203 28.906 11.117 1 67.62 135 SER B N 1
ATOM 6147 C CA . SER B 1 135 ? 27.031 29.547 11.711 1 67.62 135 SER B CA 1
ATOM 6148 C C . SER B 1 135 ? 25.906 28.547 11.93 1 67.62 135 SER B C 1
ATOM 6150 O O . SER B 1 135 ? 25.016 28.766 12.75 1 67.62 135 SER B O 1
ATOM 6152 N N . MET B 1 136 ? 25.984 27.484 11.195 1 64.12 136 MET B N 1
ATOM 6153 C CA . MET B 1 136 ? 24.875 26.547 11.25 1 64.12 136 MET B CA 1
ATOM 6154 C C . MET B 1 136 ? 25.266 25.297 12.039 1 64.12 136 MET B C 1
ATOM 6156 O O . MET B 1 136 ? 24.453 24.391 12.227 1 64.12 136 MET B O 1
ATOM 6160 N N . THR B 1 137 ? 26.516 25.281 12.453 1 59.62 137 THR B N 1
ATOM 6161 C CA . THR B 1 137 ? 26.984 24.125 13.195 1 59.62 137 THR B CA 1
ATOM 6162 C C . THR B 1 137 ? 26.219 23.969 14.508 1 59.62 137 THR B C 1
ATOM 6164 O O . THR B 1 137 ? 26.156 24.906 15.305 1 59.62 137 THR B O 1
ATOM 6167 N N . GLY B 1 138 ? 25.344 22.875 14.672 1 52.75 138 GLY B N 1
ATOM 6168 C CA . GLY B 1 138 ? 24.625 22.562 15.898 1 52.75 138 GLY B CA 1
ATOM 6169 C C . GLY B 1 138 ? 23.125 22.531 15.703 1 52.75 138 GLY B C 1
ATOM 6170 O O . GLY B 1 138 ? 22.375 22.156 16.609 1 52.75 138 GLY B O 1
ATOM 6171 N N . ALA B 1 139 ? 22.766 23.125 14.711 1 50.38 139 ALA B N 1
ATOM 6172 C CA . ALA B 1 139 ? 21.312 23.109 14.555 1 50.38 139 ALA B CA 1
ATOM 6173 C C . ALA B 1 139 ? 20.797 21.719 14.203 1 50.38 139 ALA B C 1
ATOM 6175 O O . ALA B 1 139 ? 21.25 21.125 13.227 1 50.38 139 ALA B O 1
ATOM 6176 N N . MET B 1 140 ? 20.234 21.031 15.156 1 49.62 140 MET B N 1
ATOM 6177 C CA . MET B 1 140 ? 19.688 19.688 14.969 1 49.62 140 MET B CA 1
ATOM 6178 C C . MET B 1 140 ? 18.641 19.688 13.852 1 49.62 140 MET B C 1
ATOM 6180 O O . MET B 1 140 ? 17.812 20.594 13.773 1 49.62 140 MET B O 1
ATOM 6184 N N . GLY B 1 141 ? 18.719 18.688 12.883 1 53.78 141 GLY B N 1
ATOM 6185 C CA . GLY B 1 141 ? 17.719 18.453 11.859 1 53.78 141 GLY B CA 1
ATOM 6186 C C . GLY B 1 141 ? 17.891 19.359 10.648 1 53.78 141 GLY B C 1
ATOM 6187 O O . GLY B 1 141 ? 17.047 19.359 9.75 1 53.78 141 GLY B O 1
ATOM 6188 N N . SER B 1 142 ? 18.969 20.125 10.781 1 59.22 142 SER B N 1
ATOM 6189 C CA . SER B 1 142 ? 19.141 21.109 9.711 1 59.22 142 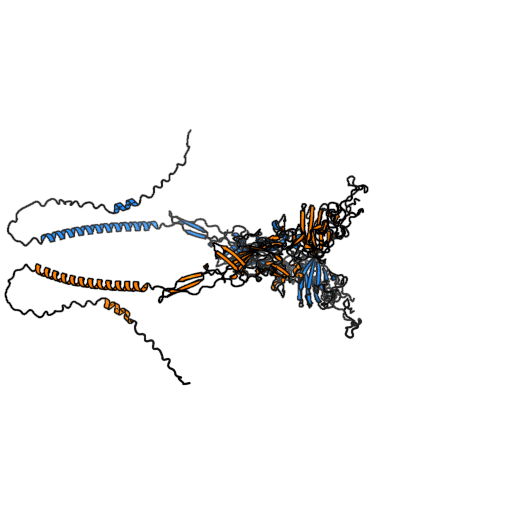SER B CA 1
ATOM 6190 C C . SER B 1 142 ? 19.75 20.469 8.469 1 59.22 142 SER B C 1
ATOM 6192 O O . SER B 1 142 ? 20.281 19.359 8.539 1 59.22 142 SER B O 1
ATOM 6194 N N . GLU B 1 143 ? 19.438 21.156 7.383 1 71.75 143 GLU B N 1
ATOM 6195 C CA . GLU B 1 143 ? 20.047 20.812 6.098 1 71.75 143 GLU B CA 1
ATOM 6196 C C . GLU B 1 143 ? 21.562 20.875 6.172 1 71.75 143 GLU B C 1
ATOM 6198 O O . GLU B 1 143 ? 22.125 21.891 6.59 1 71.75 143 GLU B O 1
ATOM 6203 N N . LEU B 1 144 ? 22.172 19.734 6.031 1 78.5 144 LEU B N 1
ATOM 6204 C CA . LEU B 1 144 ? 23.641 19.672 6.086 1 78.5 144 LEU B CA 1
ATOM 6205 C C . LEU B 1 144 ? 24.25 20.016 4.734 1 78.5 144 LEU B C 1
ATOM 6207 O O . LEU B 1 144 ? 25.391 20.469 4.66 1 78.5 144 LEU B O 1
ATOM 6211 N N . GLY B 1 145 ? 23.484 19.781 3.77 1 85.31 145 GLY B N 1
ATOM 6212 C CA . GLY B 1 145 ? 23.953 20.078 2.422 1 85.31 145 GLY B CA 1
ATOM 6213 C C . GLY B 1 145 ? 22.922 19.766 1.355 1 85.31 145 GLY B C 1
ATOM 6214 O O . GLY B 1 145 ? 21.812 19.312 1.665 1 85.31 145 GLY B O 1
ATOM 6215 N N . ARG B 1 146 ? 23.266 20.234 0.198 1 87.69 146 ARG B N 1
ATOM 6216 C CA . ARG B 1 146 ? 22.406 19.953 -0.947 1 87.69 146 ARG B CA 1
ATOM 6217 C C . ARG B 1 146 ? 23.234 19.562 -2.168 1 87.69 146 ARG B C 1
ATOM 6219 O O . ARG B 1 146 ? 24.375 20 -2.322 1 87.69 146 ARG B O 1
ATOM 6226 N N . ILE B 1 147 ? 22.703 18.672 -2.916 1 92.69 147 ILE B N 1
ATOM 6227 C CA . ILE B 1 147 ? 23.297 18.359 -4.215 1 92.69 147 ILE B CA 1
ATOM 6228 C C . ILE B 1 147 ? 22.328 18.734 -5.328 1 92.69 147 ILE B C 1
ATOM 6230 O O . ILE B 1 147 ? 21.141 18.359 -5.277 1 92.69 147 ILE B O 1
ATOM 6234 N N . THR B 1 148 ? 22.75 19.609 -6.207 1 93.12 148 THR B N 1
ATOM 6235 C CA . THR B 1 148 ? 21.969 20.062 -7.34 1 93.12 148 THR B CA 1
ATOM 6236 C C . THR B 1 148 ? 22.672 19.75 -8.656 1 93.12 148 THR B C 1
ATOM 6238 O O . THR B 1 148 ? 23.891 19.906 -8.766 1 93.12 148 THR B O 1
ATOM 6241 N N . PHE B 1 149 ? 21.938 19.219 -9.602 1 94.88 149 PHE B N 1
ATOM 6242 C CA . PHE B 1 149 ? 22.531 19.031 -10.922 1 94.88 149 PHE B CA 1
ATOM 6243 C C . PHE B 1 149 ? 21.531 19.422 -12.016 1 94.88 149 PHE B C 1
ATOM 6245 O O . PHE B 1 149 ? 20.328 19.297 -11.828 1 94.88 149 PHE B O 1
ATOM 6252 N N . VAL B 1 150 ? 22.141 20 -13.055 1 94.19 150 VAL B N 1
ATOM 6253 C CA . VAL B 1 150 ? 21.375 20.391 -14.234 1 94.19 150 VAL B CA 1
ATOM 6254 C C . VAL B 1 150 ? 21.625 19.406 -15.367 1 94.19 150 VAL B C 1
ATOM 6256 O O . VAL B 1 150 ? 22.781 19.172 -15.75 1 94.19 150 VAL B O 1
ATOM 6259 N N . PHE B 1 151 ? 20.531 18.844 -15.883 1 94.94 151 PHE B N 1
ATOM 6260 C CA . PHE B 1 151 ? 20.734 17.781 -16.859 1 94.94 151 PHE B CA 1
ATOM 6261 C C . PHE B 1 151 ? 19.656 17.812 -17.938 1 94.94 151 PHE B C 1
ATOM 6263 O O . PHE B 1 151 ? 18.688 18.562 -17.828 1 94.94 151 PHE B O 1
ATOM 6270 N N . GLU B 1 152 ? 19.953 17.141 -19.047 1 94.94 152 GLU B N 1
ATOM 6271 C CA . GLU B 1 152 ? 19.016 16.891 -20.141 1 94.94 152 GLU B CA 1
ATOM 6272 C C . GLU B 1 152 ? 19.172 15.477 -20.688 1 94.94 152 GLU B C 1
ATOM 6274 O O . GLU B 1 152 ? 20.266 14.93 -20.719 1 94.94 152 GLU B O 1
ATOM 6279 N N . THR B 1 153 ? 18.031 14.844 -20.984 1 93.75 153 THR B N 1
ATOM 6280 C CA . THR B 1 153 ? 18.094 13.516 -21.594 1 93.75 153 THR B CA 1
ATOM 6281 C C . THR B 1 153 ? 17.516 13.539 -23 1 93.75 153 THR B C 1
ATOM 6283 O O . THR B 1 153 ? 16.531 14.242 -23.266 1 93.75 153 THR B O 1
ATOM 6286 N N . LEU B 1 154 ? 18.172 12.938 -23.922 1 93.56 154 LEU B N 1
ATOM 6287 C CA . LEU B 1 154 ? 17.719 12.734 -25.297 1 93.56 154 LEU B CA 1
ATOM 6288 C C . LEU B 1 154 ? 17.484 11.258 -25.578 1 93.56 154 LEU B C 1
ATOM 6290 O O . LEU B 1 154 ? 18.438 10.492 -25.781 1 93.56 154 LEU B O 1
ATOM 6294 N N . CYS B 1 155 ? 16.203 10.922 -25.594 1 90.62 155 CYS B N 1
ATOM 6295 C CA . CYS B 1 155 ? 15.859 9.516 -25.719 1 90.62 155 CYS B CA 1
ATOM 6296 C C . CYS B 1 155 ? 15 9.273 -26.953 1 90.62 155 CYS B C 1
ATOM 6298 O O . CYS B 1 155 ? 14.109 10.07 -27.266 1 90.62 155 CYS B O 1
ATOM 6300 N N . SER B 1 156 ? 15.344 8.242 -27.781 1 86.44 156 SER B N 1
ATOM 6301 C CA . SER B 1 156 ? 14.516 7.816 -28.906 1 86.44 156 SER B CA 1
ATOM 6302 C C . SER B 1 156 ? 13.562 6.695 -28.5 1 86.44 156 SER B C 1
ATOM 6304 O O . SER B 1 156 ? 12.539 6.477 -29.156 1 86.44 156 SER B O 1
ATOM 6306 N N . ALA B 1 157 ? 13.977 6.027 -27.5 1 79.94 157 ALA B N 1
ATOM 6307 C CA . ALA B 1 157 ? 13.156 4.922 -27.031 1 79.94 157 ALA B CA 1
ATOM 6308 C C . ALA B 1 157 ? 12.836 5.07 -25.547 1 79.94 157 ALA B C 1
ATOM 6310 O O . ALA B 1 157 ? 12.289 6.09 -25.125 1 79.94 157 ALA B O 1
ATOM 6311 N N . ASP B 1 158 ? 13.133 3.986 -24.719 1 79.25 158 ASP B N 1
ATOM 6312 C CA . ASP B 1 158 ? 12.758 3.982 -23.312 1 79.25 158 ASP B CA 1
ATOM 6313 C C . ASP B 1 158 ? 13.984 4.133 -22.422 1 79.25 158 ASP B C 1
ATOM 6315 O O . ASP B 1 158 ? 14.148 3.381 -21.453 1 79.25 158 ASP B O 1
ATOM 6319 N N . CYS B 1 159 ? 14.805 5.184 -22.75 1 87.75 159 CYS B N 1
ATOM 6320 C CA . CYS B 1 159 ? 15.992 5.371 -21.922 1 87.75 159 CYS B CA 1
ATOM 6321 C C . CYS B 1 159 ? 15.617 5.957 -20.562 1 87.75 159 CYS B C 1
ATOM 6323 O O . CYS B 1 159 ? 14.586 6.621 -20.438 1 87.75 159 CYS B O 1
ATOM 6325 N N . ILE B 1 160 ? 16.438 5.684 -19.531 1 85.56 160 ILE B N 1
ATOM 6326 C CA . ILE B 1 160 ? 16.141 6.117 -18.156 1 85.56 160 ILE B CA 1
ATOM 6327 C C . ILE B 1 160 ? 17.422 6.609 -17.484 1 85.56 160 ILE B C 1
ATOM 6329 O O . ILE B 1 160 ? 18.484 5.984 -17.609 1 85.56 160 ILE B O 1
ATOM 6333 N N . LEU B 1 161 ? 17.328 7.781 -16.844 1 91.81 161 LEU B N 1
ATOM 6334 C CA . LEU B 1 161 ? 18.375 8.258 -15.945 1 91.81 161 LEU B CA 1
ATOM 6335 C C . LEU B 1 161 ? 18 8.016 -14.492 1 91.81 161 LEU B C 1
ATOM 6337 O O . LEU B 1 161 ? 16.938 8.438 -14.039 1 91.81 161 LEU B O 1
ATOM 6341 N N . TYR B 1 162 ? 18.922 7.305 -13.883 1 84.62 162 TYR B N 1
ATOM 6342 C CA . TYR B 1 162 ? 18.734 7.051 -12.461 1 84.62 162 TYR B CA 1
ATOM 6343 C C . TYR B 1 162 ? 19.656 7.918 -11.617 1 84.62 162 TYR B C 1
ATOM 6345 O O . TYR B 1 162 ? 20.828 8.094 -11.961 1 84.62 162 TYR B O 1
ATOM 6353 N N . PHE B 1 163 ? 19.094 8.555 -10.562 1 89.81 163 PHE B N 1
ATOM 6354 C CA . PHE B 1 163 ? 19.891 9.172 -9.508 1 89.81 163 PHE B CA 1
ATOM 6355 C C . PHE B 1 163 ? 19.828 8.344 -8.234 1 89.81 163 PHE B C 1
ATOM 6357 O O . PHE B 1 163 ? 18.75 8.195 -7.637 1 89.81 163 PHE B O 1
ATOM 6364 N N . MET B 1 164 ? 21.016 7.816 -7.934 1 84.69 164 MET B N 1
ATOM 6365 C CA . MET B 1 164 ? 21.109 6.906 -6.797 1 84.69 164 MET B CA 1
ATOM 6366 C C . MET B 1 164 ? 22.062 7.445 -5.738 1 84.69 164 MET B C 1
ATOM 6368 O O . MET B 1 164 ? 22.906 8.297 -6.035 1 84.69 164 MET B O 1
ATOM 6372 N N . MET B 1 165 ? 21.859 7.023 -4.547 1 84.88 165 MET B N 1
ATOM 6373 C CA . MET B 1 165 ? 22.734 7.438 -3.445 1 84.88 165 MET B CA 1
ATOM 6374 C C . MET B 1 165 ? 23.109 6.246 -2.574 1 84.88 165 MET B C 1
ATOM 6376 O O . MET B 1 165 ? 22.281 5.375 -2.312 1 84.88 165 MET B O 1
ATOM 6380 N N . ASP B 1 166 ? 24.359 6.203 -2.242 1 79.12 166 ASP B N 1
ATOM 6381 C CA . ASP B 1 166 ? 24.891 5.258 -1.265 1 79.12 166 ASP B CA 1
ATOM 6382 C C . ASP B 1 166 ? 25.375 5.98 -0.009 1 79.12 166 ASP B C 1
ATOM 6384 O O . ASP B 1 166 ? 26.25 6.852 -0.081 1 79.12 166 ASP B O 1
ATOM 6388 N N . ILE B 1 167 ? 24.766 5.625 1.119 1 78.5 167 ILE B N 1
ATOM 6389 C CA . ILE B 1 167 ? 25.141 6.246 2.383 1 78.5 167 ILE B CA 1
ATOM 6390 C C . ILE B 1 167 ? 26.031 5.297 3.182 1 78.5 167 ILE B C 1
ATOM 6392 O O . ILE B 1 167 ? 25.641 4.156 3.457 1 78.5 167 ILE B O 1
ATOM 6396 N N . ASN B 1 168 ? 27.203 5.789 3.602 1 71.12 168 ASN B N 1
ATOM 6397 C CA . ASN B 1 168 ? 28.172 5.039 4.398 1 71.12 168 ASN B CA 1
ATOM 6398 C C . ASN B 1 168 ? 28.531 3.709 3.738 1 71.12 168 ASN B C 1
ATOM 6400 O O . ASN B 1 168 ? 28.703 2.699 4.422 1 71.12 168 ASN B O 1
ATOM 6404 N N . ARG B 1 169 ? 28.438 3.678 2.492 1 63.25 169 ARG B N 1
ATOM 6405 C CA . ARG B 1 169 ? 28.844 2.525 1.69 1 63.25 169 ARG B CA 1
ATOM 6406 C C . ARG B 1 169 ? 28 1.3 2.041 1 63.25 169 ARG B C 1
ATOM 6408 O O . ARG B 1 169 ? 28.516 0.182 2.09 1 63.25 169 ARG B O 1
ATOM 6415 N N . LYS B 1 170 ? 26.828 1.496 2.512 1 56.38 170 LYS B N 1
ATOM 6416 C CA . LYS B 1 170 ? 26 0.369 2.934 1 56.38 170 LYS B CA 1
ATOM 6417 C C . LYS B 1 170 ? 25.109 -0.117 1.795 1 56.38 170 LYS B C 1
ATOM 6419 O O . LYS B 1 170 ? 25.281 -1.231 1.295 1 56.38 170 LYS B O 1
ATOM 6424 N N . SER B 1 171 ? 24 0.567 1.424 1 54.41 171 SER B N 1
ATOM 6425 C CA . SER B 1 171 ? 23.078 0.184 0.355 1 54.41 171 SER B CA 1
ATOM 6426 C C . SER B 1 171 ? 22.828 1.345 -0.602 1 54.41 171 SER B C 1
ATOM 6428 O O . SER B 1 171 ? 22.828 2.506 -0.189 1 54.41 171 SER B O 1
ATOM 6430 N N . THR B 1 172 ? 22.906 0.918 -1.978 1 62.09 172 THR B N 1
ATOM 6431 C CA . THR B 1 172 ? 22.594 1.91 -2.998 1 62.09 172 THR B CA 1
ATOM 6432 C C . THR B 1 172 ? 21.078 2.002 -3.213 1 62.09 172 THR B C 1
ATOM 6434 O O . THR B 1 172 ? 20.422 0.991 -3.465 1 62.09 172 THR B O 1
ATOM 6437 N N . ASN B 1 173 ? 20.578 3.18 -2.971 1 64.12 173 ASN B N 1
ATOM 6438 C CA . ASN B 1 173 ? 19.156 3.416 -3.152 1 64.12 173 ASN B CA 1
ATOM 6439 C C . ASN B 1 173 ? 18.891 4.367 -4.316 1 64.12 173 ASN B C 1
ATOM 6441 O O . ASN B 1 173 ? 19.625 5.328 -4.52 1 64.12 173 ASN B O 1
ATOM 6445 N N . VAL B 1 174 ? 17.891 4.012 -5.121 1 71.44 174 VAL B N 1
ATOM 6446 C CA . VAL B 1 174 ? 17.469 4.93 -6.172 1 71.44 174 VAL B CA 1
ATOM 6447 C C . VAL B 1 174 ? 16.656 6.078 -5.566 1 71.44 174 VAL B C 1
ATOM 6449 O O . VAL B 1 174 ? 15.641 5.855 -4.914 1 71.44 174 VAL B O 1
ATOM 6452 N N . VAL B 1 175 ? 17.141 7.195 -5.668 1 74.88 175 VAL B N 1
ATOM 6453 C CA . VAL B 1 175 ? 16.516 8.383 -5.109 1 74.88 175 VAL B CA 1
ATOM 6454 C C . VAL B 1 175 ? 15.477 8.93 -6.09 1 74.88 175 VAL B C 1
ATOM 6456 O O . VAL B 1 175 ? 14.367 9.297 -5.695 1 74.88 175 VAL B O 1
ATOM 6459 N N . GLU B 1 176 ? 15.898 9.07 -7.367 1 76.25 176 GLU B N 1
ATOM 6460 C CA . GLU B 1 176 ? 15.039 9.594 -8.43 1 76.25 176 GLU B CA 1
ATOM 6461 C C . GLU B 1 176 ? 15.398 8.984 -9.781 1 76.25 176 GLU B C 1
ATOM 6463 O O . GLU B 1 176 ? 16.516 8.5 -9.969 1 76.25 176 GLU B O 1
ATOM 6468 N N . SER B 1 177 ? 14.406 8.875 -10.641 1 80.56 177 SER B N 1
ATOM 6469 C CA . SER B 1 177 ? 14.648 8.398 -11.992 1 80.56 177 SER B CA 1
ATOM 6470 C C . SER B 1 177 ? 13.836 9.188 -13.016 1 80.56 177 SER B C 1
ATOM 6472 O O . SER B 1 177 ? 12.734 9.648 -12.719 1 80.56 177 SER B O 1
ATOM 6474 N N . TRP B 1 178 ? 14.406 9.445 -14.188 1 81.06 178 TRP B N 1
ATOM 6475 C CA . TRP B 1 178 ? 13.766 10.164 -15.281 1 81.06 178 TRP B CA 1
ATOM 6476 C C . TRP B 1 178 ? 13.758 9.328 -16.562 1 81.06 178 TRP B C 1
ATOM 6478 O O . TRP B 1 178 ? 14.82 9 -17.094 1 81.06 178 TRP B O 1
ATOM 6488 N N . GLY B 1 179 ? 12.523 9.062 -16.969 1 80.38 179 GLY B N 1
ATOM 6489 C CA . GLY B 1 179 ? 12.414 8.312 -18.219 1 80.38 179 GLY B CA 1
ATOM 6490 C C . GLY B 1 179 ? 12.094 9.188 -19.406 1 80.38 179 GLY B C 1
ATOM 6491 O O . GLY B 1 179 ? 11.336 10.156 -19.297 1 80.38 179 GLY B O 1
ATOM 6492 N N . GLY B 1 180 ? 12.633 8.906 -20.594 1 84.62 180 GLY B N 1
ATOM 6493 C CA . GLY B 1 180 ? 12.344 9.602 -21.828 1 84.62 180 GLY B CA 1
ATOM 6494 C C . GLY B 1 180 ? 13.133 10.891 -21.984 1 84.62 180 GLY B C 1
ATOM 6495 O O . GLY B 1 180 ? 14.086 11.141 -21.25 1 84.62 180 GLY B O 1
ATOM 6496 N N . THR B 1 181 ? 12.75 11.625 -22.953 1 86.62 181 THR B N 1
ATOM 6497 C CA . THR B 1 181 ? 13.453 12.867 -23.25 1 86.62 181 THR B CA 1
ATOM 6498 C C . THR B 1 181 ? 13.031 13.969 -22.266 1 86.62 181 THR B C 1
ATOM 6500 O O . THR B 1 181 ? 11.836 14.211 -22.094 1 86.62 181 THR B O 1
ATOM 6503 N N . LYS B 1 182 ? 13.93 14.469 -21.625 1 86.94 182 LYS B N 1
ATOM 6504 C CA . LYS B 1 182 ? 13.711 15.57 -20.688 1 86.94 182 LYS B CA 1
ATOM 6505 C C . LYS B 1 182 ? 14.492 16.812 -21.125 1 86.94 182 LYS B C 1
ATOM 6507 O O . LYS B 1 182 ? 15.672 16.719 -21.469 1 86.94 182 LYS B O 1
ATOM 6512 N N . GLU B 1 183 ? 13.797 17.953 -21.031 1 83.62 183 GLU B N 1
ATOM 6513 C CA . GLU B 1 183 ? 14.492 19.219 -21.297 1 83.62 183 GLU B CA 1
ATOM 6514 C C . GLU B 1 183 ? 15.43 19.578 -20.156 1 83.62 183 GLU B C 1
ATOM 6516 O O . GLU B 1 183 ? 15.359 19 -19.062 1 83.62 183 GLU B O 1
ATOM 6521 N N . LYS B 1 184 ? 16.25 20.5 -20.484 1 87.44 184 LYS B N 1
ATOM 6522 C CA . LYS B 1 184 ? 17.219 20.953 -19.484 1 87.44 184 LYS B CA 1
ATOM 6523 C C . LYS B 1 184 ? 16.516 21.391 -18.203 1 87.44 184 LYS B C 1
ATOM 6525 O O . LYS B 1 184 ? 15.68 22.312 -18.219 1 87.44 184 LYS B O 1
ATOM 6530 N N . GLN B 1 185 ? 16.797 20.656 -17.156 1 86.69 185 GLN B N 1
ATOM 6531 C CA . GLN B 1 185 ? 16.141 20.938 -15.883 1 86.69 185 GLN B CA 1
ATOM 6532 C C . GLN B 1 185 ? 17.109 20.703 -14.719 1 86.69 185 GLN B C 1
ATOM 6534 O O . GLN B 1 185 ? 18.156 20.062 -14.891 1 86.69 185 GLN B O 1
ATOM 6539 N N . ALA B 1 186 ? 16.734 21.281 -13.578 1 88.94 186 ALA B N 1
ATOM 6540 C CA . ALA B 1 186 ? 17.562 21.141 -12.383 1 88.94 186 ALA B CA 1
ATOM 6541 C C . ALA B 1 186 ? 16.859 20.281 -11.328 1 88.94 186 ALA B C 1
ATOM 6543 O O . ALA B 1 186 ? 15.633 20.328 -11.203 1 88.94 186 ALA B O 1
ATOM 6544 N N . TYR B 1 187 ? 17.562 19.406 -10.766 1 86.94 187 TYR B N 1
ATOM 6545 C CA . TYR B 1 187 ? 17.094 18.625 -9.633 1 86.94 187 TYR B CA 1
ATOM 6546 C C . TYR B 1 187 ? 17.953 18.844 -8.406 1 86.94 187 TYR B C 1
ATOM 6548 O O . TYR B 1 187 ? 19.188 18.953 -8.508 1 86.94 187 TYR B O 1
ATOM 6556 N N . THR B 1 188 ? 17.281 19.016 -7.223 1 86.69 188 THR B N 1
ATOM 6557 C CA . THR B 1 188 ? 18 19.234 -5.977 1 86.69 188 THR B CA 1
ATOM 6558 C C . THR B 1 188 ? 17.594 18.203 -4.926 1 86.69 188 THR B C 1
ATOM 6560 O O . THR B 1 188 ? 16.391 17.922 -4.754 1 86.69 188 THR B O 1
ATOM 6563 N N . HIS B 1 189 ? 18.547 17.547 -4.383 1 84.62 189 HIS B N 1
ATOM 6564 C CA . HIS B 1 189 ? 18.344 16.656 -3.25 1 84.62 189 HIS B CA 1
ATOM 6565 C C . HIS B 1 189 ? 18.984 17.219 -1.986 1 84.62 189 HIS B C 1
ATOM 6567 O O . HIS B 1 189 ? 20.156 17.594 -1.997 1 84.62 189 HIS B O 1
ATOM 6573 N N . ILE B 1 190 ? 18.234 17.266 -0.88 1 79.88 190 ILE B N 1
ATOM 6574 C CA . ILE B 1 190 ? 18.734 17.844 0.367 1 79.88 190 ILE B CA 1
ATOM 6575 C C . ILE B 1 190 ? 19.25 16.734 1.276 1 79.88 190 ILE B C 1
ATOM 6577 O O . ILE B 1 190 ? 18.641 15.68 1.396 1 79.88 190 ILE B O 1
ATOM 6581 N N . ILE B 1 191 ? 20.375 17 1.853 1 81.38 191 ILE B N 1
ATOM 6582 C CA . ILE B 1 191 ? 21.047 16.047 2.715 1 81.38 191 ILE B CA 1
ATOM 6583 C C . ILE B 1 191 ? 20.875 16.453 4.176 1 81.38 191 ILE B C 1
ATOM 6585 O O . ILE B 1 191 ? 21.219 17.562 4.562 1 81.38 191 ILE B O 1
ATOM 6589 N N . PHE B 1 192 ? 20.375 15.469 5.031 1 70.44 192 PHE B N 1
ATOM 6590 C CA . PHE B 1 192 ? 20.109 15.789 6.43 1 70.44 192 PHE B CA 1
ATOM 6591 C C . PHE B 1 192 ? 21.047 15.023 7.352 1 70.44 192 PHE B C 1
ATOM 6593 O O . PHE B 1 192 ? 21.172 15.344 8.539 1 70.44 192 PHE B O 1
ATOM 6600 N N . LYS B 1 193 ? 21.688 14.047 6.738 1 71.38 193 LYS B N 1
ATOM 6601 C CA . LYS B 1 193 ? 22.562 13.211 7.555 1 71.38 193 LYS B CA 1
ATOM 6602 C C . LYS B 1 193 ? 24.016 13.375 7.145 1 71.38 193 LYS B C 1
ATOM 6604 O O . LYS B 1 193 ? 24.328 13.453 5.957 1 71.38 193 LYS B O 1
ATOM 6609 N N . ASN B 1 194 ? 24.797 13.562 8.25 1 80.19 194 ASN B N 1
ATOM 6610 C CA . ASN B 1 194 ? 26.234 13.633 7.949 1 80.19 194 ASN B CA 1
ATOM 6611 C C . ASN B 1 194 ? 26.859 12.25 7.84 1 80.19 194 ASN B C 1
ATOM 6613 O O . ASN B 1 194 ? 27.094 11.586 8.852 1 80.19 194 ASN B O 1
ATOM 6617 N N . ALA B 1 195 ? 26.984 11.797 6.707 1 83.56 195 ALA B N 1
ATOM 6618 C CA . ALA B 1 195 ? 27.562 10.5 6.352 1 83.56 195 ALA B CA 1
ATOM 6619 C C . ALA B 1 195 ? 28.359 10.594 5.055 1 83.56 195 ALA B C 1
ATOM 6621 O O . ALA B 1 195 ? 28.469 11.664 4.465 1 83.56 195 ALA B O 1
ATOM 6622 N N . THR B 1 196 ? 29.062 9.523 4.895 1 88.56 196 THR B N 1
ATOM 6623 C CA . THR B 1 196 ? 29.719 9.445 3.594 1 88.56 196 THR B CA 1
ATOM 6624 C C . THR B 1 196 ? 28.703 9.148 2.494 1 88.56 196 THR B C 1
ATOM 6626 O O . THR B 1 196 ? 27.859 8.258 2.641 1 88.56 196 THR B O 1
ATOM 6629 N N . PHE B 1 197 ? 28.75 9.984 1.518 1 90.44 197 PHE B N 1
ATOM 6630 C CA . PHE B 1 197 ? 27.797 9.82 0.427 1 90.44 197 PHE B CA 1
ATOM 6631 C C . PHE B 1 197 ? 28.516 9.492 -0.876 1 90.44 197 PHE B C 1
ATOM 6633 O O . PHE B 1 197 ? 29.578 10.055 -1.165 1 90.44 197 PHE B O 1
ATOM 6640 N N . THR B 1 198 ? 28.047 8.547 -1.578 1 91.19 198 THR B N 1
ATOM 6641 C CA . THR B 1 198 ? 28.375 8.352 -2.986 1 91.19 198 THR B CA 1
ATOM 6642 C C . THR B 1 198 ? 27.141 8.57 -3.863 1 91.19 198 THR B C 1
ATOM 6644 O O . THR B 1 198 ? 26.188 7.785 -3.82 1 91.19 198 THR B O 1
ATOM 6647 N N . PHE B 1 199 ? 27.188 9.688 -4.562 1 93.88 199 PHE B N 1
ATOM 6648 C CA . PHE B 1 199 ? 26.109 9.969 -5.5 1 93.88 199 PHE B CA 1
ATOM 6649 C C . PHE B 1 199 ? 26.359 9.289 -6.84 1 93.88 199 PHE B C 1
ATOM 6651 O O . PHE B 1 199 ? 27.484 9.344 -7.367 1 93.88 199 PHE B O 1
ATOM 6658 N N . THR B 1 200 ? 25.328 8.625 -7.359 1 91.81 200 THR B N 1
ATOM 6659 C CA . THR B 1 200 ? 25.516 7.871 -8.594 1 91.81 200 THR B CA 1
ATOM 6660 C C . THR B 1 200 ? 24.453 8.266 -9.625 1 91.81 200 THR B C 1
ATOM 6662 O O . THR B 1 200 ? 23.25 8.25 -9.328 1 91.81 200 THR B O 1
ATOM 6665 N N . TRP B 1 201 ? 24.938 8.703 -10.758 1 94.56 201 TRP B N 1
ATOM 6666 C CA . TRP B 1 201 ? 24.062 8.844 -11.93 1 94.56 201 TRP B CA 1
ATOM 6667 C C . TRP B 1 201 ? 24.219 7.652 -12.859 1 94.56 201 TRP B C 1
ATOM 6669 O O . TRP B 1 201 ? 25.297 7.422 -13.414 1 94.56 201 TRP B O 1
ATOM 6679 N N . ALA B 1 202 ? 23.125 6.898 -12.992 1 90.88 202 ALA B N 1
ATOM 6680 C CA . ALA B 1 202 ? 23.141 5.738 -13.875 1 90.88 202 ALA B CA 1
ATOM 6681 C C . ALA B 1 202 ? 22.188 5.926 -15.055 1 90.88 202 ALA B C 1
ATOM 6683 O O . ALA B 1 202 ? 21 6.188 -14.867 1 90.88 202 ALA B O 1
ATOM 6684 N N . PHE B 1 203 ? 22.75 5.785 -16.234 1 92.69 203 PHE B N 1
ATOM 6685 C CA . PHE B 1 203 ? 21.953 5.957 -17.438 1 92.69 203 PHE B CA 1
ATOM 6686 C C . PHE B 1 203 ? 21.859 4.648 -18.219 1 92.69 203 PHE B C 1
ATOM 6688 O O . PHE B 1 203 ? 22.875 3.965 -18.406 1 92.69 203 PHE B O 1
ATOM 6695 N N . GLN B 1 204 ? 20.656 4.348 -18.578 1 87.69 204 GLN B N 1
ATOM 6696 C CA . GLN B 1 204 ? 20.391 3.158 -19.375 1 87.69 204 GLN B CA 1
ATOM 6697 C C . GLN B 1 204 ? 19.547 3.496 -20.594 1 87.69 204 GLN B C 1
ATOM 6699 O O . GLN B 1 204 ? 18.5 4.145 -20.484 1 87.69 204 GLN B O 1
ATOM 6704 N N . ARG B 1 205 ? 20.016 3.035 -21.75 1 88.88 205 ARG B N 1
ATOM 6705 C CA . ARG B 1 205 ? 19.328 3.369 -23 1 88.88 205 ARG B CA 1
ATOM 6706 C C . ARG B 1 205 ? 18.078 2.52 -23.188 1 88.88 205 ARG B C 1
ATOM 6708 O O . ARG B 1 205 ? 17.094 2.979 -23.75 1 88.88 205 ARG B O 1
ATOM 6715 N N . THR B 1 206 ? 18.125 1.299 -22.844 1 82.56 206 THR B N 1
ATOM 6716 C CA . THR B 1 206 ? 16.969 0.416 -22.891 1 82.56 206 THR B CA 1
ATOM 6717 C C . THR B 1 206 ? 17.125 -0.726 -21.891 1 82.56 206 THR B C 1
ATOM 6719 O O . THR B 1 206 ? 18.25 -1.085 -21.516 1 82.56 206 THR B O 1
ATOM 6722 N N . ASN B 1 207 ? 16.031 -1.224 -21.484 1 69.19 207 ASN B N 1
ATOM 6723 C CA . ASN B 1 207 ? 16.078 -2.355 -20.562 1 69.19 207 ASN B CA 1
ATOM 6724 C C . ASN B 1 207 ? 16.078 -3.686 -21.312 1 69.19 207 ASN B C 1
ATOM 6726 O O . ASN B 1 207 ? 16.297 -4.742 -20.703 1 69.19 207 ASN B O 1
ATOM 6730 N N . GLU B 1 208 ? 15.906 -3.654 -22.656 1 68.5 208 GLU B N 1
ATOM 6731 C CA . GLU B 1 208 ? 15.828 -4.871 -23.453 1 68.5 208 GLU B CA 1
ATOM 6732 C C . GLU B 1 208 ? 17.203 -5.297 -23.938 1 68.5 208 GLU B C 1
ATOM 6734 O O . GLU B 1 208 ? 18 -4.465 -24.391 1 68.5 208 GLU B O 1
ATOM 6739 N N . GLY B 1 209 ? 17.594 -6.527 -23.562 1 62.69 209 GLY B N 1
ATOM 6740 C CA . GLY B 1 209 ? 18.859 -7.039 -24.062 1 62.69 209 GLY B CA 1
ATOM 6741 C C . GLY B 1 209 ? 18.844 -7.316 -25.547 1 62.69 209 GLY B C 1
ATOM 6742 O O . GLY B 1 209 ? 18.047 -8.125 -26.031 1 62.69 209 GLY B O 1
ATOM 6743 N N . GLN B 1 210 ? 19.328 -6.387 -26.344 1 64.19 210 GLN B N 1
ATOM 6744 C CA . GLN B 1 210 ? 19.422 -6.621 -27.781 1 64.19 210 GLN B CA 1
ATOM 6745 C C . GLN B 1 210 ? 20.891 -6.711 -28.219 1 64.19 210 GLN B C 1
ATOM 6747 O O . GLN B 1 210 ? 21.766 -6.09 -27.609 1 64.19 210 GLN B O 1
ATOM 6752 N N . ASP B 1 211 ? 21.188 -7.637 -29.094 1 62.41 211 ASP B N 1
ATOM 6753 C CA . ASP B 1 211 ? 22.547 -7.816 -29.609 1 62.41 211 ASP B CA 1
ATOM 6754 C C . ASP B 1 211 ? 23 -6.598 -30.422 1 62.41 211 ASP B C 1
ATOM 6756 O O . ASP B 1 211 ? 24.172 -6.242 -30.406 1 62.41 211 ASP B O 1
ATOM 6760 N N . ASN B 1 212 ? 22.047 -5.922 -31.109 1 70.25 212 ASN B N 1
ATOM 6761 C CA . ASN B 1 212 ? 22.422 -4.773 -31.922 1 70.25 212 ASN B CA 1
ATOM 6762 C C . ASN B 1 212 ? 22.25 -3.463 -31.156 1 70.25 212 ASN B C 1
ATOM 6764 O O . ASN B 1 212 ? 21.375 -3.35 -30.297 1 70.25 212 ASN B O 1
ATOM 6768 N N . ARG B 1 213 ? 23.234 -2.59 -31.484 1 80.62 213 ARG B N 1
ATOM 6769 C CA . ARG B 1 213 ? 23.203 -1.272 -30.859 1 80.62 213 ARG B CA 1
ATOM 6770 C C . ARG B 1 213 ? 22.297 -0.321 -31.641 1 80.62 213 ARG B C 1
ATOM 6772 O O . ARG B 1 213 ? 22.75 0.351 -32.562 1 80.62 213 ARG B O 1
ATOM 6779 N N . ARG B 1 214 ? 21.062 -0.185 -31.344 1 81.62 214 ARG B N 1
ATOM 6780 C CA . ARG B 1 214 ? 20.109 0.626 -32.094 1 81.62 214 ARG B CA 1
ATOM 6781 C C . ARG B 1 214 ? 19.969 2.016 -31.469 1 81.62 214 ARG B C 1
ATOM 6783 O O . ARG B 1 214 ? 19.578 2.965 -32.156 1 81.62 214 ARG B O 1
ATOM 6790 N N . PHE B 1 215 ? 20.375 2.158 -30.25 1 87.62 215 PHE B N 1
ATOM 6791 C CA . PHE B 1 215 ? 20.062 3.4 -29.547 1 87.62 215 PHE B CA 1
ATOM 6792 C C . PHE B 1 215 ? 21.344 4.113 -29.125 1 87.62 215 PHE B C 1
ATOM 6794 O O . PHE B 1 215 ? 21.375 4.734 -28.047 1 87.62 215 PHE B O 1
ATOM 6801 N N . ILE B 1 216 ? 22.344 4.094 -29.875 1 84.19 216 ILE B N 1
ATOM 6802 C CA . ILE B 1 216 ? 23.641 4.648 -29.516 1 84.19 216 ILE B CA 1
ATOM 6803 C C . ILE B 1 216 ? 23.562 6.168 -29.453 1 84.19 216 ILE B C 1
ATOM 6805 O O . ILE B 1 216 ? 24.344 6.809 -28.734 1 84.19 216 ILE B O 1
ATOM 6809 N N . ASN B 1 217 ? 22.578 6.77 -30.109 1 86.56 217 ASN B N 1
ATOM 6810 C CA . ASN B 1 217 ? 22.453 8.227 -30.141 1 86.56 217 ASN B CA 1
ATOM 6811 C C . ASN B 1 217 ? 21.688 8.734 -28.922 1 86.56 217 ASN B C 1
ATOM 6813 O O . ASN B 1 217 ? 21.656 9.945 -28.672 1 86.56 217 ASN B O 1
ATOM 6817 N N . ASP B 1 218 ? 21.047 7.836 -28.25 1 92.38 218 ASP B N 1
ATOM 6818 C CA . ASP B 1 218 ? 20.422 8.25 -27 1 92.38 218 ASP B CA 1
ATOM 6819 C C . ASP B 1 218 ? 21.469 8.602 -25.938 1 92.38 218 ASP B C 1
ATOM 6821 O O . ASP B 1 218 ? 22.438 7.852 -25.75 1 92.38 218 ASP B O 1
ATOM 6825 N N . MET B 1 219 ? 21.344 9.789 -25.375 1 93.62 219 MET B N 1
ATOM 6826 C CA . MET B 1 219 ? 22.375 10.203 -24.422 1 93.62 219 MET B CA 1
ATOM 6827 C C . MET B 1 219 ? 21.781 11.117 -23.359 1 93.62 219 MET B C 1
ATOM 6829 O O . MET B 1 219 ? 20.688 11.648 -23.516 1 93.62 219 MET B O 1
ATOM 6833 N N . VAL B 1 220 ? 22.469 11.211 -22.297 1 95.81 220 VAL B N 1
ATOM 6834 C CA . VAL B 1 220 ? 22.172 12.148 -21.219 1 95.81 220 VAL B CA 1
ATOM 6835 C C . VAL B 1 220 ? 23.344 13.109 -21.031 1 95.81 220 VAL B C 1
ATOM 6837 O O . VAL B 1 220 ? 24.5 12.711 -21.172 1 95.81 220 VAL B O 1
ATOM 6840 N N . LYS B 1 221 ? 23 14.367 -20.844 1 96.06 221 LYS B N 1
ATOM 6841 C CA . LYS B 1 221 ? 23.984 15.406 -20.594 1 96.06 221 LYS B CA 1
ATOM 6842 C C . LYS B 1 221 ? 23.781 16.031 -19.219 1 96.06 221 LYS B C 1
ATOM 6844 O O . LYS B 1 221 ? 22.641 16.312 -18.812 1 96.06 221 LYS B O 1
ATOM 6849 N N . ILE B 1 222 ? 24.844 16.141 -18.5 1 97 222 ILE B N 1
ATOM 6850 C CA . ILE B 1 222 ? 24.828 16.891 -17.25 1 97 222 ILE B CA 1
ATOM 6851 C C . ILE B 1 222 ? 25.688 18.141 -17.391 1 97 222 ILE B C 1
ATOM 6853 O O . ILE B 1 222 ? 26.859 18.062 -17.734 1 97 222 ILE B O 1
ATOM 6857 N N . TYR B 1 223 ? 25.062 19.25 -17.156 1 94.62 223 TYR B N 1
ATOM 6858 C CA . TYR B 1 223 ? 25.734 20.531 -17.375 1 94.62 223 TYR B CA 1
ATOM 6859 C C . TYR B 1 223 ? 26.5 20.969 -16.141 1 94.62 223 TYR B C 1
ATOM 6861 O O . TYR B 1 223 ? 27.594 21.516 -16.234 1 94.62 223 TYR B O 1
ATOM 6869 N N . SER B 1 224 ? 25.875 20.766 -15.055 1 95.62 224 SER B N 1
ATOM 6870 C CA . SER B 1 224 ? 26.531 21.188 -13.82 1 95.62 224 SER B CA 1
ATOM 6871 C C . SER B 1 224 ? 26.094 20.328 -12.641 1 95.62 224 SER B C 1
ATOM 6873 O O . SER B 1 224 ? 25 19.766 -12.641 1 95.62 224 SER B O 1
ATOM 6875 N N . ILE B 1 225 ? 27 20.109 -11.711 1 96.88 225 ILE B N 1
ATOM 6876 C CA . ILE B 1 225 ? 26.75 19.453 -10.43 1 96.88 225 ILE B CA 1
ATOM 6877 C C . ILE B 1 225 ? 27.266 20.344 -9.297 1 96.88 225 ILE B C 1
ATOM 6879 O O . ILE B 1 225 ? 28.422 20.75 -9.297 1 96.88 225 ILE B O 1
ATOM 6883 N N . THR B 1 226 ? 26.359 20.688 -8.414 1 95 226 THR B N 1
ATOM 6884 C CA . THR B 1 226 ? 26.75 21.5 -7.27 1 95 226 THR B CA 1
ATOM 6885 C C . THR B 1 226 ? 26.453 20.766 -5.957 1 95 226 THR B C 1
ATOM 6887 O O . THR B 1 226 ? 25.344 20.297 -5.742 1 95 226 THR B O 1
ATOM 6890 N N . ALA B 1 227 ? 27.438 20.594 -5.172 1 94.94 227 ALA B N 1
ATOM 6891 C CA . ALA B 1 227 ? 27.297 20.062 -3.824 1 94.94 227 ALA B CA 1
ATOM 6892 C C . ALA B 1 227 ? 27.75 21.062 -2.775 1 94.94 227 ALA B C 1
ATOM 6894 O O . ALA B 1 227 ? 28.891 21.531 -2.801 1 94.94 227 ALA B O 1
ATOM 6895 N N . THR B 1 228 ? 26.875 21.375 -1.874 1 91.06 228 THR B N 1
ATOM 6896 C CA . THR B 1 228 ? 27.219 22.391 -0.871 1 91.06 228 THR B CA 1
ATOM 6897 C C . THR B 1 228 ? 27.719 21.719 0.407 1 91.06 228 THR B C 1
ATOM 6899 O O . THR B 1 228 ? 27.406 20.562 0.686 1 91.06 228 THR B O 1
ATOM 6902 N N . ASN B 1 229 ? 28.609 22.422 1.104 1 90.25 229 ASN B N 1
ATOM 6903 C CA . ASN B 1 229 ? 29.062 22.109 2.449 1 90.25 229 ASN B CA 1
ATOM 6904 C C . ASN B 1 229 ? 29.797 20.766 2.49 1 90.25 229 ASN B C 1
ATOM 6906 O O . ASN B 1 229 ? 29.672 20.016 3.459 1 90.25 229 ASN B O 1
ATOM 6910 N N . ALA B 1 230 ? 30.438 20.5 1.417 1 93.31 230 ALA B N 1
ATOM 6911 C CA . ALA B 1 230 ? 31.25 19.281 1.414 1 93.31 230 ALA B CA 1
ATOM 6912 C C . ALA B 1 230 ? 32.531 19.484 2.221 1 93.31 230 ALA B C 1
ATOM 6914 O O . ALA B 1 230 ? 33.25 20.453 2.025 1 93.31 230 ALA B O 1
ATOM 6915 N N . VAL B 1 231 ? 32.844 18.578 3.137 1 89.81 231 VAL B N 1
ATOM 6916 C CA . VAL B 1 231 ? 33.938 18.703 4.062 1 89.81 231 VAL B CA 1
ATOM 6917 C C . VAL B 1 231 ? 35.25 18.812 3.283 1 89.81 231 VAL B C 1
ATOM 6919 O O . VAL B 1 231 ? 36.156 19.578 3.662 1 89.81 231 VAL B O 1
ATOM 6922 N N . ASP B 1 232 ? 35.469 18.062 2.291 1 89 232 ASP B N 1
ATOM 6923 C CA . ASP B 1 232 ? 36.688 18.109 1.494 1 89 232 ASP B CA 1
ATOM 6924 C C . ASP B 1 232 ? 36.5 19 0.268 1 89 232 ASP B C 1
ATOM 6926 O O . ASP B 1 232 ? 37.219 18.844 -0.727 1 89 232 ASP B O 1
ATOM 6930 N N . GLY B 1 233 ? 35.531 19.891 0.377 1 92.94 233 GLY B N 1
ATOM 6931 C CA . GLY B 1 233 ? 35.219 20.734 -0.76 1 92.94 233 GLY B CA 1
ATOM 6932 C C . GLY B 1 233 ? 36.125 21.969 -0.838 1 92.94 233 GLY B C 1
ATOM 6933 O O . GLY B 1 233 ? 37 22.141 -0.004 1 92.94 233 GLY B O 1
ATOM 6934 N N . VAL B 1 234 ? 36.062 22.625 -1.919 1 93.62 234 VAL B N 1
ATOM 6935 C CA . VAL B 1 234 ? 36.781 23.859 -2.168 1 93.62 234 VAL B CA 1
ATOM 6936 C C . VAL B 1 234 ? 35.781 25.047 -2.094 1 93.62 234 VAL B C 1
ATOM 6938 O O . VAL B 1 234 ? 34.594 24.844 -2.045 1 93.62 234 VAL B O 1
ATOM 6941 N N . ALA B 1 235 ? 36.344 26.25 -1.92 1 93.06 235 ALA B N 1
ATOM 6942 C CA . ALA B 1 235 ? 35.5 27.422 -1.72 1 93.06 235 ALA B CA 1
ATOM 6943 C C . ALA B 1 235 ? 35.469 28.297 -2.963 1 93.06 235 ALA B C 1
ATOM 6945 O O . ALA B 1 235 ? 36.5 28.781 -3.42 1 93.06 235 ALA B O 1
ATOM 6946 N N . SER B 1 236 ? 34.281 28.469 -3.482 1 90.75 236 SER B N 1
ATOM 6947 C CA . SER B 1 236 ? 34.125 29.375 -4.609 1 90.75 236 SER B CA 1
ATOM 6948 C C . SER B 1 236 ? 33.938 30.812 -4.137 1 90.75 236 SER B C 1
ATOM 6950 O O . SER B 1 236 ? 34.219 31.75 -4.887 1 90.75 236 SER B O 1
ATOM 6952 N N . SER B 1 237 ? 33.469 30.938 -2.959 1 89.19 237 SER B N 1
ATOM 6953 C CA . SER B 1 237 ? 33.25 32.25 -2.352 1 89.19 237 SER B CA 1
ATOM 6954 C C . SER B 1 237 ? 33.344 32.156 -0.831 1 89.19 237 SER B C 1
ATOM 6956 O O . SER B 1 237 ? 33.531 31.094 -0.266 1 89.19 237 SER B O 1
ATOM 6958 N N . CYS B 1 238 ? 33.438 33.344 -0.323 1 87.44 238 CYS B N 1
ATOM 6959 C CA . CYS B 1 238 ? 33.406 33.406 1.133 1 87.44 238 CYS B CA 1
ATOM 6960 C C . CYS B 1 238 ? 32.062 33.906 1.632 1 87.44 238 CYS B C 1
ATOM 6962 O O . CYS B 1 238 ? 31.406 34.719 0.957 1 87.44 238 CYS B O 1
ATOM 6964 N N . ARG B 1 239 ? 31.625 33.438 2.617 1 8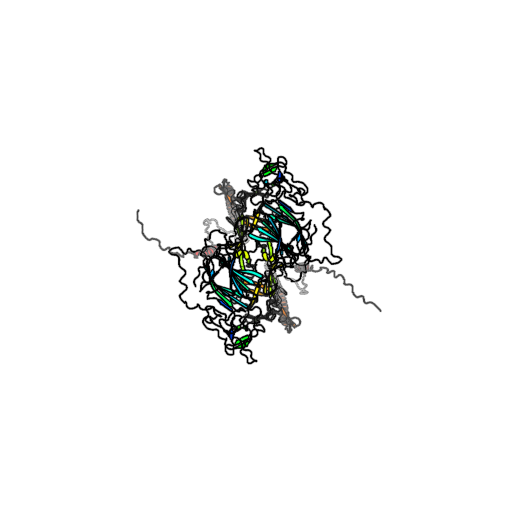2.75 239 ARG B N 1
ATOM 6965 C CA . ARG B 1 239 ? 30.359 33.875 3.203 1 82.75 239 ARG B CA 1
ATOM 6966 C C . ARG B 1 239 ? 30.578 34.531 4.566 1 82.75 239 ARG B C 1
ATOM 6968 O O . ARG B 1 239 ? 31.547 34.219 5.258 1 82.75 239 ARG B O 1
ATOM 6975 N N . ALA B 1 240 ? 29.625 35.375 4.875 1 77.44 240 ALA B N 1
ATOM 6976 C CA . ALA B 1 240 ? 29.734 36.125 6.137 1 77.44 240 ALA B CA 1
ATOM 6977 C C . ALA B 1 240 ? 29.594 35.156 7.328 1 77.44 240 ALA B C 1
ATOM 6979 O O . ALA B 1 240 ? 28.812 34.219 7.285 1 77.44 240 ALA B O 1
ATOM 6980 N N . CYS B 1 241 ? 30.406 35.344 8.328 1 80.94 241 CYS B N 1
ATOM 6981 C CA . CYS B 1 241 ? 30.328 34.562 9.555 1 80.94 241 CYS B CA 1
ATOM 6982 C C . CYS B 1 241 ? 30.406 35.438 10.789 1 80.94 241 CYS B C 1
ATOM 6984 O O . CYS B 1 241 ? 30.797 36.625 10.688 1 80.94 241 CYS B O 1
ATOM 6986 N N . ALA B 1 242 ? 29.875 35.094 11.852 1 81.88 242 ALA B N 1
ATOM 6987 C CA . ALA B 1 242 ? 29.844 35.844 13.094 1 81.88 242 ALA B CA 1
ATOM 6988 C C . ALA B 1 242 ? 31.234 35.938 13.727 1 81.88 242 ALA B C 1
ATOM 6990 O O . ALA B 1 242 ? 32 34.938 13.695 1 81.88 242 ALA B O 1
ATOM 6991 N N . LEU B 1 243 ? 31.531 37.188 14.188 1 77.06 243 LEU B N 1
ATOM 6992 C CA . LEU B 1 243 ? 32.812 37.406 14.836 1 77.06 243 LEU B CA 1
ATOM 6993 C C . LEU B 1 243 ? 32.688 37.281 16.344 1 77.06 243 LEU B C 1
ATOM 6995 O O . LEU B 1 243 ? 31.688 37.688 16.922 1 77.06 243 LEU B O 1
ATOM 6999 N N . GLY B 1 244 ? 33.25 36.312 17.141 1 67.38 244 GLY B N 1
ATOM 7000 C CA . GLY B 1 244 ? 33.188 36.188 18.594 1 67.38 244 GLY B CA 1
ATOM 7001 C C . GLY B 1 244 ? 33.625 37.469 19.312 1 67.38 244 GLY B C 1
ATOM 7002 O O . GLY B 1 244 ? 34.344 38.281 18.75 1 67.38 244 GLY B O 1
ATOM 7003 N N . SER B 1 245 ? 32.812 38 20.484 1 58.94 245 SER B N 1
ATOM 7004 C CA . SER B 1 245 ? 33.156 39.188 21.25 1 58.94 245 SER B CA 1
ATOM 7005 C C . SER B 1 245 ? 34.625 39.156 21.656 1 58.94 245 SER B C 1
ATOM 7007 O O . SER B 1 245 ? 35.219 40.219 21.875 1 58.94 245 SER B O 1
ATOM 7009 N N . GLU B 1 246 ? 34.906 38.156 22.656 1 51.34 246 GLU B N 1
ATOM 7010 C CA . GLU B 1 246 ? 36.156 38.375 23.359 1 51.34 246 GLU B CA 1
ATOM 7011 C C . GLU B 1 246 ? 37.312 38.594 22.391 1 51.34 246 GLU B C 1
ATOM 7013 O O . GLU B 1 246 ? 38.156 39.469 22.625 1 51.34 246 GLU B O 1
ATOM 7018 N N . GLN B 1 247 ? 38 37.406 22.125 1 44.62 247 GLN B N 1
ATOM 7019 C CA . GLN B 1 247 ? 39.406 37.406 21.766 1 44.62 247 GLN B CA 1
ATOM 7020 C C . GLN B 1 247 ? 39.656 38.094 20.438 1 44.62 247 GLN B C 1
ATOM 7022 O O . GLN B 1 247 ? 38.781 38.094 19.562 1 44.62 247 GLN B O 1
ATOM 7027 N N . LEU B 1 248 ? 40.719 38.844 20.312 1 46.5 248 LEU B N 1
ATOM 7028 C CA . LEU B 1 248 ? 41.5 39.531 19.297 1 46.5 248 LEU B CA 1
ATOM 7029 C C . LEU B 1 248 ? 41.25 38.938 17.922 1 46.5 248 LEU B C 1
ATOM 7031 O O . LEU B 1 248 ? 41.531 39.594 16.906 1 46.5 248 LEU B O 1
ATOM 7035 N N . GLY B 1 249 ? 41.438 37.531 17.672 1 47.81 249 GLY B N 1
ATOM 7036 C CA . GLY B 1 249 ? 41.719 37 16.328 1 47.81 249 GLY B CA 1
ATOM 7037 C C . GLY B 1 249 ? 40.469 36.812 15.516 1 47.81 249 GLY B C 1
ATOM 7038 O O . GLY B 1 249 ? 39.344 36.75 16.062 1 47.81 249 GLY B O 1
ATOM 7039 N N . SER B 1 250 ? 40.344 37.188 14.094 1 57.84 250 SER B N 1
ATOM 7040 C CA . SER B 1 250 ? 39.594 37.156 12.844 1 57.84 250 SER B CA 1
ATOM 7041 C C . SER B 1 250 ? 38.875 35.812 12.656 1 57.84 250 SER B C 1
ATOM 7043 O O . SER B 1 250 ? 38.531 35.438 11.531 1 57.84 250 SER B O 1
ATOM 7045 N N . SER B 1 251 ? 38.656 35 13.766 1 67.44 251 SER B N 1
ATOM 7046 C CA . SER B 1 251 ? 38.156 33.656 13.406 1 67.44 251 SER B CA 1
ATOM 7047 C C . SER B 1 251 ? 36.625 33.625 13.508 1 67.44 251 SER B C 1
ATOM 7049 O O . SER B 1 251 ? 36.031 34.281 14.367 1 67.44 251 SER B O 1
ATOM 7051 N N . CYS B 1 252 ? 35.875 33.094 12.555 1 76.12 252 CYS B N 1
ATOM 7052 C CA . CYS B 1 252 ? 34.438 32.875 12.477 1 76.12 252 CYS B CA 1
ATOM 7053 C C . CYS B 1 252 ? 33.938 31.938 13.562 1 76.12 252 CYS B C 1
ATOM 7055 O O . CYS B 1 252 ? 34.594 30.922 13.844 1 76.12 252 CYS B O 1
ATOM 7057 N N . VAL B 1 253 ? 33.031 32.438 14.398 1 76.06 253 VAL B N 1
ATOM 7058 C CA . VAL B 1 253 ? 32.469 31.594 15.445 1 76.06 253 VAL B CA 1
ATOM 7059 C C . VAL B 1 253 ? 31 31.266 15.102 1 76.06 253 VAL B C 1
ATOM 7061 O O . VAL B 1 253 ? 30.312 32.094 14.492 1 76.06 253 VAL B O 1
ATOM 7064 N N . PRO B 1 254 ? 30.578 30.047 15.414 1 77.75 254 PRO B N 1
ATOM 7065 C CA . PRO B 1 254 ? 29.172 29.719 15.18 1 77.75 254 PRO B CA 1
ATOM 7066 C C . PRO B 1 254 ? 28.234 30.484 16.109 1 77.75 254 PRO B C 1
ATOM 7068 O O . PRO B 1 254 ? 28.578 30.75 17.266 1 77.75 254 PRO B O 1
ATOM 7071 N N . CYS B 1 255 ? 27.094 31 15.469 1 79.44 255 CYS B N 1
ATOM 7072 C CA . CYS B 1 255 ? 26.062 31.625 16.297 1 79.44 255 CYS B CA 1
ATOM 7073 C C . CYS B 1 255 ? 25.219 30.578 17 1 79.44 255 CYS B C 1
ATOM 7075 O O . CYS B 1 255 ? 24.984 29.5 16.453 1 79.44 255 CYS B O 1
ATOM 7077 N N . PRO B 1 256 ? 24.891 30.828 18.25 1 80.69 256 PRO B N 1
ATOM 7078 C CA . PRO B 1 256 ? 23.953 29.906 18.906 1 80.69 256 PRO B CA 1
ATOM 7079 C C . PRO B 1 256 ? 22.641 29.781 18.156 1 80.69 256 PRO B C 1
ATOM 7081 O O . PRO B 1 256 ? 22.312 30.625 17.312 1 80.69 256 PRO B O 1
ATOM 7084 N N . PRO B 1 257 ? 21.922 28.719 18.469 1 80.94 257 PRO B N 1
ATOM 7085 C CA . PRO B 1 257 ? 20.625 28.578 17.812 1 80.94 257 PRO B CA 1
ATOM 7086 C C . PRO B 1 257 ? 19.703 29.781 18.047 1 80.94 257 PRO B C 1
ATOM 7088 O O . PRO B 1 257 ? 19.688 30.328 19.141 1 80.94 257 PRO B O 1
ATOM 7091 N N . GLY B 1 258 ? 19.047 30.297 16.984 1 87.12 258 GLY B N 1
ATOM 7092 C CA . GLY B 1 258 ? 18.094 31.391 17.078 1 87.12 258 GLY B CA 1
ATOM 7093 C C . GLY B 1 258 ? 18.734 32.75 16.938 1 87.12 258 GLY B C 1
ATOM 7094 O O . GLY B 1 258 ? 18.094 33.781 17.188 1 87.12 258 GLY B O 1
ATOM 7095 N N . HIS B 1 259 ? 20.016 32.75 16.656 1 86.44 259 HIS B N 1
ATOM 7096 C CA . HIS B 1 259 ? 20.703 34.031 16.469 1 86.44 259 HIS B CA 1
ATOM 7097 C C . HIS B 1 259 ? 21.016 34.281 15 1 86.44 259 HIS B C 1
ATOM 7099 O O . HIS B 1 259 ? 21.484 33.406 14.289 1 86.44 259 HIS B O 1
ATOM 7105 N N . TYR B 1 260 ? 20.625 35.438 14.594 1 86.44 260 TYR B N 1
ATOM 7106 C CA . TYR B 1 260 ? 20.984 35.844 13.234 1 86.44 260 TYR B CA 1
ATOM 7107 C C . TYR B 1 260 ? 22.266 36.688 13.242 1 86.44 260 TYR B C 1
ATOM 7109 O O . TYR B 1 260 ? 22.703 37.156 14.289 1 86.44 260 TYR B O 1
ATOM 7117 N N . ILE B 1 261 ? 22.875 36.844 12.078 1 84.5 261 ILE B N 1
ATOM 7118 C CA . ILE B 1 261 ? 24.094 37.625 11.938 1 84.5 261 ILE B CA 1
ATOM 7119 C C . ILE B 1 261 ? 23.734 39.062 11.5 1 84.5 261 ILE B C 1
ATOM 7121 O O . ILE B 1 261 ? 23.141 39.25 10.445 1 84.5 261 ILE B O 1
ATOM 7125 N N . GLU B 1 262 ? 24.094 39.844 12.375 1 87.19 262 GLU B N 1
ATOM 7126 C CA . GLU B 1 262 ? 23.812 41.25 12.062 1 87.19 262 GLU B CA 1
ATOM 7127 C C . GLU B 1 262 ? 24.672 41.719 10.898 1 87.19 262 GLU B C 1
ATOM 7129 O O . GLU B 1 262 ? 25.891 41.562 10.914 1 87.19 262 GLU B O 1
ATOM 7134 N N . LYS B 1 263 ? 24.109 42.344 9.945 1 80.38 263 LYS B N 1
ATOM 7135 C CA . LYS B 1 263 ? 24.781 42.719 8.703 1 80.38 263 LYS B CA 1
ATOM 7136 C C . LYS B 1 263 ? 25.875 43.75 8.969 1 80.38 263 LYS B C 1
ATOM 7138 O O . LYS B 1 263 ? 26.953 43.688 8.367 1 80.38 263 LYS B O 1
ATOM 7143 N N . GLU B 1 264 ? 25.703 44.656 9.875 1 80.12 264 GLU B N 1
ATOM 7144 C CA . GLU B 1 264 ? 26.625 45.781 10.07 1 80.12 264 GLU B CA 1
ATOM 7145 C C . GLU B 1 264 ? 27.766 45.406 11.008 1 80.12 264 GLU B C 1
ATOM 7147 O O . GLU B 1 264 ? 28.922 45.75 10.75 1 80.12 264 GLU B O 1
ATOM 7152 N N . THR B 1 265 ? 27.5 44.656 12.055 1 78.5 265 THR B N 1
ATOM 7153 C CA . THR B 1 265 ? 28.5 44.406 13.094 1 78.5 265 THR B CA 1
ATOM 7154 C C . THR B 1 265 ? 29.031 42.969 12.984 1 78.5 265 THR B C 1
ATOM 7156 O O . THR B 1 265 ? 30.031 42.625 13.609 1 78.5 265 THR B O 1
ATOM 7159 N N . ASN B 1 266 ? 28.359 42.156 12.164 1 80.69 266 ASN B N 1
ATOM 7160 C CA . ASN B 1 266 ? 28.719 40.75 12.023 1 80.69 266 ASN B CA 1
ATOM 7161 C C . ASN B 1 266 ? 28.688 40.031 13.367 1 80.69 266 ASN B C 1
ATOM 7163 O O . ASN B 1 266 ? 29.516 39.156 13.625 1 80.69 266 ASN B O 1
ATOM 7167 N N . GLN B 1 267 ? 27.891 40.562 14.234 1 83.31 267 GLN B N 1
ATOM 7168 C CA . GLN B 1 267 ? 27.719 39.906 15.531 1 83.31 267 GLN B CA 1
ATOM 7169 C C . GLN B 1 267 ? 26.438 39.094 15.555 1 83.31 267 GLN B C 1
ATOM 7171 O O . GLN B 1 267 ? 25.5 39.344 14.789 1 83.31 267 GLN B O 1
ATOM 7176 N N . CYS B 1 268 ? 26.438 38.062 16.422 1 85.88 268 CYS B N 1
ATOM 7177 C CA . CYS B 1 268 ? 25.25 37.25 16.609 1 85.88 268 CYS B CA 1
ATOM 7178 C C . CYS B 1 268 ? 24.203 37.969 17.453 1 85.88 268 CYS B C 1
ATOM 7180 O O . CYS B 1 268 ? 24.516 38.469 18.531 1 85.88 268 CYS B O 1
ATOM 7182 N N . LYS B 1 269 ? 23.078 38.125 16.875 1 89.06 269 LYS B N 1
ATOM 7183 C CA . LYS B 1 269 ? 21.969 38.75 17.609 1 89.06 269 LYS B CA 1
ATOM 7184 C C . LYS B 1 269 ? 20.781 37.781 17.719 1 89.06 269 LYS B C 1
ATOM 7186 O O . LYS B 1 269 ? 20.469 37.062 16.75 1 89.06 269 LYS B O 1
ATOM 7191 N N . GLU B 1 270 ? 20.188 37.75 18.859 1 90.75 270 GLU B N 1
ATOM 7192 C CA . GLU B 1 270 ? 19.062 36.844 19.109 1 90.75 270 GLU B CA 1
ATOM 7193 C C . GLU B 1 270 ? 17.812 37.344 18.375 1 90.75 270 GLU B C 1
ATOM 7195 O O . GLU B 1 270 ? 17.531 38.531 18.344 1 90.75 270 GLU B O 1
ATOM 7200 N N . CYS B 1 271 ? 17.047 36.406 17.875 1 93.25 271 CYS B N 1
ATOM 7201 C CA . CYS B 1 271 ? 15.781 36.75 17.234 1 93.25 271 CYS B CA 1
ATOM 7202 C C . CYS B 1 271 ? 14.773 37.25 18.266 1 93.25 271 CYS B C 1
ATOM 7204 O O . CYS B 1 271 ? 14.766 36.781 19.406 1 93.25 271 CYS B O 1
ATOM 7206 N N . PRO B 1 272 ? 13.984 38.188 17.828 1 92.88 272 PRO B N 1
ATOM 7207 C CA . PRO B 1 272 ? 12.969 38.688 18.75 1 92.88 272 PRO B CA 1
ATOM 7208 C C . PRO B 1 272 ? 11.969 37.625 19.172 1 92.88 272 PRO B C 1
ATOM 7210 O O . PRO B 1 272 ? 11.875 36.562 18.531 1 92.88 272 PRO B O 1
ATOM 7213 N N . PRO B 1 273 ? 11.273 37.875 20.281 1 92.38 273 PRO B N 1
ATOM 7214 C CA . PRO B 1 273 ? 10.25 36.906 20.719 1 92.38 273 PRO B CA 1
ATOM 7215 C C . PRO B 1 273 ? 9.188 36.656 19.656 1 92.38 273 PRO B C 1
ATOM 7217 O O . PRO B 1 273 ? 8.859 37.562 18.891 1 92.38 273 PRO B O 1
ATOM 7220 N N . ASP B 1 274 ? 8.656 35.406 19.547 1 93.81 274 ASP B N 1
ATOM 7221 C CA . ASP B 1 274 ? 7.594 34.969 18.641 1 93.81 274 ASP B CA 1
ATOM 7222 C C . ASP B 1 274 ? 8.078 34.938 17.203 1 93.81 274 ASP B C 1
ATOM 7224 O O . ASP B 1 274 ? 7.324 35.219 16.281 1 93.81 274 ASP B O 1
ATOM 7228 N N . THR B 1 275 ? 9.328 34.844 17.109 1 94.31 275 THR B N 1
ATOM 7229 C CA . THR B 1 275 ? 9.938 34.625 15.805 1 94.31 275 THR B CA 1
ATOM 7230 C C . THR B 1 275 ? 10.898 33.438 15.852 1 94.31 275 THR B C 1
ATOM 7232 O O . THR B 1 275 ? 11.289 33 16.938 1 94.31 275 THR B O 1
ATOM 7235 N N . TYR B 1 276 ? 11.211 32.875 14.789 1 91.38 276 TYR B N 1
ATOM 7236 C CA . TYR B 1 276 ? 12.203 31.812 14.711 1 91.38 276 TYR B CA 1
ATOM 7237 C C . TYR B 1 276 ? 13.156 32.031 13.539 1 91.38 276 TYR B C 1
ATOM 7239 O O . TYR B 1 276 ? 12.797 32.688 12.562 1 91.38 276 TYR B O 1
ATOM 7247 N N . LEU B 1 277 ? 14.352 31.578 13.719 1 88.25 277 LEU B N 1
ATOM 7248 C CA . LEU B 1 277 ? 15.375 31.797 12.703 1 88.25 277 LEU B CA 1
ATOM 7249 C C . LEU B 1 277 ? 15.18 30.859 11.516 1 88.25 277 LEU B C 1
ATOM 7251 O O . LEU B 1 277 ? 15.008 29.656 11.695 1 88.25 277 LEU B O 1
ATOM 7255 N N . SER B 1 278 ? 15.156 31.438 10.344 1 80.25 278 SER B N 1
ATOM 7256 C CA . SER B 1 278 ? 15.039 30.641 9.125 1 80.25 278 SER B CA 1
ATOM 7257 C C . SER B 1 278 ? 16.297 29.812 8.891 1 80.25 278 SER B C 1
ATOM 7259 O O . SER B 1 278 ? 17.406 30.266 9.156 1 80.25 278 SER B O 1
ATOM 7261 N N . ILE B 1 279 ? 16.156 28.609 8.469 1 67.06 279 ILE B N 1
ATOM 7262 C CA . ILE B 1 279 ? 17.281 27.734 8.211 1 67.06 279 ILE B CA 1
ATOM 7263 C C . ILE B 1 279 ? 17.969 28.141 6.91 1 67.06 279 ILE B C 1
ATOM 7265 O O . ILE B 1 279 ? 19.141 27.844 6.707 1 67.06 279 ILE B O 1
ATOM 7269 N N . HIS B 1 280 ? 17.266 28.922 6.109 1 64.94 280 HIS B N 1
ATOM 7270 C CA . HIS B 1 280 ? 17.766 29.219 4.77 1 64.94 280 HIS B CA 1
ATOM 7271 C C . HIS B 1 280 ? 18.5 30.547 4.73 1 64.94 280 HIS B C 1
ATOM 7273 O O . HIS B 1 280 ? 19.344 30.781 3.859 1 64.94 280 HIS B O 1
ATOM 7279 N N . GLN B 1 281 ? 18.094 31.469 5.582 1 68.44 281 GLN B N 1
ATOM 7280 C CA . GLN B 1 281 ? 18.688 32.812 5.602 1 68.44 281 GLN B CA 1
ATOM 7281 C C . GLN B 1 281 ? 19.078 33.219 7.02 1 68.44 281 GLN B C 1
ATOM 7283 O O . GLN B 1 281 ? 18.219 33.281 7.906 1 68.44 281 GLN B O 1
ATOM 7288 N N . VAL B 1 282 ? 20.422 33.375 7.246 1 75.88 282 VAL B N 1
ATOM 7289 C CA . VAL B 1 282 ? 20.844 33.656 8.617 1 75.88 282 VAL B CA 1
ATOM 7290 C C . VAL B 1 282 ? 21.312 35.094 8.734 1 75.88 282 VAL B C 1
ATOM 7292 O O . VAL B 1 282 ? 21.625 35.562 9.828 1 75.88 282 VAL B O 1
ATOM 7295 N N . TYR B 1 283 ? 21.234 35.75 7.512 1 79.62 283 TYR B N 1
ATOM 7296 C CA . TYR B 1 283 ? 21.781 37.125 7.547 1 79.62 283 TYR B CA 1
ATOM 7297 C C . TYR B 1 283 ? 20.672 38.156 7.727 1 79.62 283 TYR B C 1
ATOM 7299 O O . TYR B 1 283 ? 19.672 38.125 6.988 1 79.62 283 TYR B O 1
ATOM 7307 N N . GLY B 1 284 ? 20.875 38.938 8.742 1 85.25 284 GLY B N 1
ATOM 7308 C CA . GLY B 1 284 ? 19.969 40.062 8.945 1 85.25 284 GLY B CA 1
ATOM 7309 C C . GLY B 1 284 ? 18.766 39.688 9.797 1 85.25 284 GLY B C 1
ATOM 7310 O O . GLY B 1 284 ? 18.484 38.531 10.023 1 85.25 284 GLY B O 1
ATOM 7311 N N . LYS B 1 285 ? 18.125 40.688 10.266 1 88.25 285 LYS B N 1
ATOM 7312 C CA . LYS B 1 285 ? 16.938 40.531 11.102 1 88.25 285 LYS B CA 1
ATOM 7313 C C . LYS B 1 285 ? 15.797 39.875 10.312 1 88.25 285 LYS B C 1
ATOM 7315 O O . LYS B 1 285 ? 14.898 39.281 10.898 1 88.25 285 LYS B O 1
ATOM 7320 N N . GLU B 1 286 ? 15.891 40.031 9.008 1 88.94 286 GLU B N 1
ATOM 7321 C CA . GLU B 1 286 ? 14.875 39.469 8.125 1 88.94 286 GLU B CA 1
ATOM 7322 C C . GLU B 1 286 ? 14.914 37.969 8.156 1 88.94 286 GLU B C 1
ATOM 7324 O O . GLU B 1 286 ? 13.953 37.312 7.734 1 88.94 286 GLU B O 1
ATOM 7329 N N . ALA B 1 287 ? 15.977 37.438 8.703 1 88.06 287 ALA B N 1
ATOM 7330 C CA . ALA B 1 287 ? 16.109 35.969 8.828 1 88.06 287 ALA B CA 1
ATOM 7331 C C . ALA B 1 287 ? 15.188 35.438 9.914 1 88.06 287 ALA B C 1
ATOM 7333 O O . ALA B 1 287 ? 14.938 34.219 9.977 1 88.06 287 ALA B O 1
ATOM 7334 N N . CYS B 1 288 ? 14.688 36.344 10.75 1 92.25 288 CYS B N 1
ATOM 7335 C CA . CYS B 1 288 ? 13.766 35.938 11.805 1 92.25 288 CYS B CA 1
ATOM 7336 C C . CYS B 1 288 ? 12.328 35.969 11.305 1 92.25 288 CYS B C 1
ATOM 7338 O O . CYS B 1 288 ? 11.773 37.062 11.07 1 92.25 288 CYS B O 1
ATOM 7340 N N . ILE B 1 289 ? 11.727 34.844 11.172 1 92.12 289 ILE B N 1
ATOM 7341 C CA . ILE B 1 289 ? 10.375 34.719 10.648 1 92.12 289 ILE B CA 1
ATOM 7342 C C . ILE B 1 289 ? 9.367 34.719 11.789 1 92.12 289 ILE B C 1
ATOM 7344 O O . ILE B 1 289 ? 9.555 34 12.781 1 92.12 289 ILE B O 1
ATOM 7348 N N . PRO B 1 290 ? 8.328 35.531 11.617 1 94.62 290 PRO B N 1
ATOM 7349 C CA . PRO B 1 290 ? 7.316 35.562 12.68 1 94.62 290 PRO B CA 1
ATOM 7350 C C . PRO B 1 290 ? 6.562 34.219 12.789 1 94.62 290 PRO B C 1
ATOM 7352 O O . PRO B 1 290 ? 6.277 33.594 11.766 1 94.62 290 PRO B O 1
ATOM 7355 N N . CYS B 1 291 ? 6.266 33.812 14.016 1 95 291 CYS B N 1
ATOM 7356 C CA . CYS B 1 291 ? 5.465 32.625 14.25 1 95 291 CYS B CA 1
ATOM 7357 C C . CYS B 1 291 ? 4.02 32.844 13.812 1 95 291 CYS B C 1
ATOM 7359 O O . CYS B 1 291 ? 3.553 33.969 13.75 1 95 291 CYS B O 1
ATOM 7361 N N . GLY B 1 292 ? 3.355 31.812 13.469 1 94.75 292 GLY B N 1
ATOM 7362 C CA . GLY B 1 292 ? 1.964 31.891 13.047 1 94.75 292 GLY B CA 1
ATOM 7363 C C . GLY B 1 292 ? 1.02 32.25 14.18 1 94.75 292 GLY B C 1
ATOM 7364 O O . GLY B 1 292 ? 1.454 32.438 15.32 1 94.75 292 GLY B O 1
ATOM 7365 N N . PRO B 1 293 ? -0.269 32.281 13.812 1 95.81 293 PRO B N 1
ATOM 7366 C CA . PRO B 1 293 ? -1.25 32.656 14.844 1 95.81 293 PRO B CA 1
ATOM 7367 C C . PRO B 1 293 ? -1.295 31.641 15.992 1 95.81 293 PRO B C 1
ATOM 7369 O O . PRO B 1 293 ? -1.201 30.422 15.758 1 95.81 293 PRO B O 1
ATOM 7372 N N . GLY B 1 294 ? -1.42 32.156 17.188 1 93.81 294 GLY B N 1
ATOM 7373 C CA . GLY B 1 294 ? -1.567 31.328 18.359 1 93.81 294 GLY B CA 1
ATOM 7374 C C . GLY B 1 294 ? -0.313 30.531 18.703 1 93.81 294 GLY B C 1
ATOM 7375 O O . GLY B 1 294 ? -0.385 29.484 19.344 1 93.81 294 GLY B O 1
ATOM 7376 N N . SER B 1 295 ? 0.796 30.938 18.188 1 94.5 295 SER B N 1
ATOM 7377 C CA . SER B 1 295 ? 2.047 30.203 18.391 1 94.5 295 SER B CA 1
ATOM 7378 C C . SER B 1 295 ? 3.061 31.047 19.156 1 94.5 295 SER B C 1
ATOM 7380 O O . SER B 1 295 ? 2.883 32.25 19.312 1 94.5 295 SER B O 1
ATOM 7382 N N . ARG B 1 296 ? 4 30.391 19.719 1 94.31 296 ARG B N 1
ATOM 7383 C CA . ARG B 1 296 ? 5.129 31.016 20.406 1 94.31 296 ARG B CA 1
ATOM 7384 C C . ARG B 1 296 ? 6.449 30.391 19.969 1 94.31 296 ARG B C 1
ATOM 7386 O O . ARG B 1 296 ? 6.48 29.25 19.5 1 94.31 296 ARG B O 1
ATOM 7393 N N . SER B 1 297 ? 7.453 31.188 20.031 1 94.81 297 SER B N 1
ATOM 7394 C CA . SER B 1 297 ? 8.766 30.656 19.656 1 94.81 297 SER B CA 1
ATOM 7395 C C . SER B 1 297 ? 9.367 29.828 20.797 1 94.81 297 SER B C 1
ATOM 7397 O O . SER B 1 297 ? 9.07 30.062 21.969 1 94.81 297 SER B O 1
ATOM 7399 N N . THR B 1 298 ? 10.117 28.906 20.453 1 93 298 THR B N 1
ATOM 7400 C CA . THR B 1 298 ? 10.859 28.141 21.438 1 93 298 THR B CA 1
ATOM 7401 C C . THR B 1 298 ? 11.891 29.031 22.141 1 93 298 THR B C 1
ATOM 7403 O O . THR B 1 298 ? 12.164 30.141 21.688 1 93 298 THR B O 1
ATOM 7406 N N . GLN B 1 299 ? 12.43 28.531 23.219 1 89.81 299 GLN B N 1
ATOM 7407 C CA . GLN B 1 299 ? 13.391 29.312 23.984 1 89.81 299 GLN B CA 1
ATOM 7408 C C . GLN B 1 299 ? 14.609 29.656 23.141 1 89.81 299 GLN B C 1
ATOM 7410 O O . GLN B 1 299 ? 15.156 30.766 23.25 1 89.81 299 GLN B O 1
ATOM 7415 N N . ASP B 1 300 ? 14.953 28.781 22.297 1 87.94 300 ASP B N 1
ATOM 7416 C CA . ASP B 1 300 ? 16.141 29 21.469 1 87.94 300 ASP B CA 1
ATOM 7417 C C . ASP B 1 300 ? 15.75 29.578 20.109 1 87.94 300 ASP B C 1
ATOM 7419 O O . ASP B 1 300 ? 16.594 29.703 19.219 1 87.94 300 ASP B O 1
ATOM 7423 N N . HIS B 1 301 ? 14.484 29.922 19.922 1 89.75 301 HIS B N 1
ATOM 7424 C CA . HIS B 1 301 ? 13.961 30.547 18.719 1 89.75 301 HIS B CA 1
ATOM 7425 C C . HIS B 1 301 ? 14.258 29.703 17.484 1 89.75 301 HIS B C 1
ATOM 7427 O O . HIS B 1 301 ? 14.578 30.234 16.422 1 89.75 301 HIS B O 1
ATOM 7433 N N . SER B 1 302 ? 14.289 28.406 17.609 1 84.12 302 SER B N 1
ATOM 7434 C CA . SER B 1 302 ? 14.531 27.5 16.484 1 84.12 302 SER B CA 1
ATOM 7435 C C . SER B 1 302 ? 13.227 27.078 15.82 1 84.12 302 SER B C 1
ATOM 7437 O O . SER B 1 302 ? 13.219 26.719 14.641 1 84.12 302 SER B O 1
ATOM 7439 N N . ALA B 1 303 ? 12.219 27.125 16.562 1 90.38 303 ALA B N 1
ATOM 7440 C CA . ALA B 1 303 ? 10.922 26.703 16.047 1 90.38 303 ALA B CA 1
ATOM 7441 C C . ALA B 1 303 ? 9.781 27.375 16.812 1 90.38 303 ALA B C 1
ATOM 7443 O O . ALA B 1 303 ? 10.016 28.125 17.75 1 90.38 303 ALA B O 1
ATOM 7444 N N . CYS B 1 304 ? 8.617 27.25 16.203 1 94.69 304 CYS B N 1
ATOM 7445 C CA . CYS B 1 304 ? 7.418 27.734 16.875 1 94.69 304 CYS B CA 1
ATOM 7446 C C . CYS B 1 304 ? 6.555 26.578 17.359 1 94.69 304 CYS B C 1
ATOM 7448 O O . CYS B 1 304 ? 6.66 25.453 16.844 1 94.69 304 CYS B O 1
ATOM 7450 N N . TYR B 1 305 ? 5.773 26.766 18.406 1 95.94 305 TYR B N 1
ATOM 7451 C CA . TYR B 1 305 ? 4.879 25.75 18.953 1 95.94 305 TYR B CA 1
ATOM 7452 C C . TYR B 1 305 ? 3.686 26.391 19.656 1 95.94 305 TYR B C 1
ATOM 7454 O O . TYR B 1 305 ? 3.625 27.609 19.797 1 95.94 305 TYR B O 1
ATOM 7462 N N . SER B 1 306 ? 2.709 25.609 19.922 1 97 306 SER B N 1
ATOM 7463 C CA . SER B 1 306 ? 1.555 26.062 20.703 1 97 306 SER B CA 1
ATOM 7464 C C . SER B 1 306 ? 1.714 25.719 22.172 1 97 306 SER B C 1
ATOM 7466 O O . SER B 1 306 ? 2.133 24.609 22.531 1 97 306 SER B O 1
ATOM 7468 N N . ASP B 1 307 ? 1.417 26.672 23.062 1 95.38 307 ASP B N 1
ATOM 7469 C CA . ASP B 1 307 ? 1.493 26.422 24.5 1 95.38 307 ASP B CA 1
ATOM 7470 C C . ASP B 1 307 ? 0.194 25.812 25.016 1 95.38 307 ASP B C 1
ATOM 7472 O O . ASP B 1 307 ? -0.023 25.734 26.219 1 95.38 307 ASP B O 1
ATOM 7476 N N . CYS B 1 308 ? -0.741 25.469 24.203 1 97.31 308 CYS B N 1
ATOM 7477 C CA . CYS B 1 308 ? -1.977 24.75 24.484 1 97.31 308 CYS B CA 1
ATOM 7478 C C . CYS B 1 308 ? -3.082 25.719 24.906 1 97.31 308 CYS B C 1
ATOM 7480 O O . CYS B 1 308 ? -4.164 25.281 25.312 1 97.31 308 CYS B O 1
ATOM 7482 N N . PHE B 1 309 ? -2.84 26.969 24.891 1 96.69 309 PHE B N 1
ATOM 7483 C CA . PHE B 1 309 ? -3.867 27.953 25.188 1 96.69 309 PHE B CA 1
ATOM 7484 C C . PHE B 1 309 ? -4.25 28.75 23.938 1 96.69 309 PHE B C 1
ATOM 7486 O O . PHE B 1 309 ? -3.385 29.109 23.141 1 96.69 309 PHE B O 1
ATOM 7493 N N . PHE B 1 310 ? -5.5 28.922 23.828 1 96.69 310 PHE B N 1
ATOM 7494 C CA . PHE B 1 310 ? -5.992 29.656 22.672 1 96.69 310 PHE B CA 1
ATOM 7495 C C . PHE B 1 310 ? -7.168 30.547 23.062 1 96.69 310 PHE B C 1
ATOM 7497 O O . PHE B 1 310 ? -8.031 30.141 23.844 1 96.69 310 PHE B O 1
ATOM 7504 N N . TYR B 1 311 ? -7.141 31.75 22.531 1 95.19 311 TYR B N 1
ATOM 7505 C CA . TYR B 1 311 ? -8.188 32.719 22.812 1 95.19 311 TYR B CA 1
ATOM 7506 C C . TYR B 1 311 ? -8.852 33.188 21.516 1 95.19 311 TYR B C 1
ATOM 7508 O O . TYR B 1 311 ? -8.172 33.406 20.5 1 95.19 311 TYR B O 1
ATOM 7516 N N . HIS B 1 312 ? -10.125 33.25 21.594 1 94.81 312 HIS B N 1
ATOM 7517 C CA . HIS B 1 312 ? -10.875 33.719 20.438 1 94.81 312 HIS B CA 1
ATOM 7518 C C . HIS B 1 312 ? -12.039 34.594 20.844 1 94.81 312 HIS B C 1
ATOM 7520 O O . HIS B 1 312 ? -12.742 34.281 21.812 1 94.81 312 HIS B O 1
ATOM 7526 N N . GLU B 1 313 ? -12.227 35.688 20.094 1 92.25 313 GLU B N 1
ATOM 7527 C CA . GLU B 1 313 ? -13.328 36.625 20.375 1 92.25 313 GLU B CA 1
ATOM 7528 C C . GLU B 1 313 ? -14.516 36.344 19.438 1 92.25 313 GLU B C 1
ATOM 7530 O O . GLU B 1 313 ? -14.367 36.375 18.219 1 92.25 313 GLU B O 1
ATOM 7535 N N . LYS B 1 314 ? -15.562 35.969 20.031 1 86.44 314 LYS B N 1
ATOM 7536 C CA . LYS B 1 314 ? -16.797 35.75 19.297 1 86.44 314 LYS B CA 1
ATOM 7537 C C . LYS B 1 314 ? -17.953 36.562 19.891 1 86.44 314 LYS B C 1
ATOM 7539 O O . LYS B 1 314 ? -18.328 36.344 21.047 1 86.44 314 LYS B O 1
ATOM 7544 N N . GLU B 1 315 ? -18.734 37.312 19.031 1 84.38 315 GLU B N 1
ATOM 7545 C CA . GLU B 1 315 ? -19.922 38.062 19.422 1 84.38 315 GLU B CA 1
ATOM 7546 C C . GLU B 1 315 ? -19.734 38.719 20.797 1 84.38 315 GLU B C 1
ATOM 7548 O O . GLU B 1 315 ? -20.578 38.562 21.672 1 84.38 315 GLU B O 1
ATOM 7553 N N . ASN B 1 316 ? -18.688 39.312 21.062 1 83.56 316 ASN B N 1
ATOM 7554 C CA . ASN B 1 316 ? -18.375 40.094 22.25 1 83.56 316 ASN B CA 1
ATOM 7555 C C . ASN B 1 316 ? -18.062 39.188 23.453 1 83.56 316 ASN B C 1
ATOM 7557 O O . ASN B 1 316 ? -18.219 39.594 24.594 1 83.56 316 ASN B O 1
ATOM 7561 N N . GLN B 1 317 ? -17.906 37.969 23.156 1 87.38 317 GLN B N 1
ATOM 7562 C CA . GLN B 1 317 ? -17.453 37.031 24.203 1 87.38 317 GLN B CA 1
ATOM 7563 C C . GLN B 1 317 ? -16.094 36.469 23.859 1 87.38 317 GLN B C 1
ATOM 7565 O O . GLN B 1 317 ? -15.797 36.188 22.703 1 87.38 317 GLN B O 1
ATOM 7570 N N . THR B 1 318 ? -15.305 36.438 24.922 1 91.31 318 THR B N 1
ATOM 7571 C CA . THR B 1 318 ? -13.984 35.844 24.734 1 91.31 318 THR B CA 1
ATOM 7572 C C . THR B 1 318 ? -13.992 34.375 25.125 1 91.31 318 THR B C 1
ATOM 7574 O O . THR B 1 318 ? -14.297 34.062 26.281 1 91.31 318 THR B O 1
ATOM 7577 N N . LEU B 1 319 ? -13.742 33.562 24.188 1 94.94 319 LEU B N 1
ATOM 7578 C CA . LEU B 1 319 ? -13.641 32.125 24.453 1 94.94 319 LEU B CA 1
ATOM 7579 C C . LEU B 1 319 ? -12.203 31.734 24.766 1 94.94 319 LEU B C 1
ATOM 7581 O O . LEU B 1 319 ? -11.281 32.031 24.016 1 94.94 319 LEU B O 1
ATOM 7585 N N . HIS B 1 320 ? -12.031 31.109 25.953 1 96.06 320 HIS B N 1
ATOM 7586 C CA . HIS B 1 320 ? -10.727 30.641 26.375 1 96.06 320 HIS B CA 1
ATOM 7587 C C . HIS B 1 320 ? -10.625 29.125 26.281 1 96.06 320 HIS B C 1
ATOM 7589 O O . HIS B 1 320 ? -11.32 28.406 27.016 1 96.06 320 HIS B O 1
ATOM 7595 N N . TYR B 1 321 ? -9.773 28.656 25.375 1 97.5 321 TYR B N 1
ATOM 7596 C CA . TYR B 1 321 ? -9.57 27.219 25.234 1 97.5 321 TYR B CA 1
ATOM 7597 C C . TYR B 1 321 ? -8.297 26.781 25.953 1 97.5 321 TYR B C 1
ATOM 7599 O O . TYR B 1 321 ? -7.246 27.391 25.797 1 97.5 321 TYR B O 1
ATOM 7607 N N . ASP B 1 322 ? -8.375 25.75 26.734 1 97.12 322 ASP B N 1
ATOM 7608 C CA . ASP B 1 322 ? -7.242 25.141 27.438 1 97.12 322 ASP B CA 1
ATOM 7609 C C . ASP B 1 322 ? -7.047 23.688 27 1 97.12 322 ASP B C 1
ATOM 7611 O O . ASP B 1 322 ? -7.723 22.781 27.5 1 97.12 322 ASP B O 1
ATOM 7615 N N . PHE B 1 323 ? -6.016 23.453 26.172 1 97.5 323 PHE B N 1
ATOM 7616 C CA . PHE B 1 323 ? -5.773 22.109 25.625 1 97.5 323 PHE B CA 1
ATOM 7617 C C . PHE B 1 323 ? -4.676 21.406 26.406 1 97.5 323 PHE B C 1
ATOM 7619 O O . PHE B 1 323 ? -4.113 20.422 25.938 1 97.5 323 PHE B O 1
ATOM 7626 N N . SER B 1 324 ? -4.297 21.828 27.578 1 95.81 324 SER B N 1
ATOM 7627 C CA . SER B 1 324 ? -3.174 21.312 28.344 1 95.81 324 SER B CA 1
ATOM 7628 C C . SER B 1 324 ? -3.365 19.828 28.656 1 95.81 324 SER B C 1
ATOM 7630 O O . SER B 1 324 ? -2.4 19.062 28.688 1 95.81 324 SER B O 1
ATOM 7632 N N . ASN B 1 325 ? -4.582 19.406 28.875 1 95.5 325 ASN B N 1
ATOM 7633 C CA . ASN B 1 325 ? -4.852 18 29.172 1 95.5 325 ASN B CA 1
ATOM 7634 C C . ASN B 1 325 ? -4.777 17.141 27.922 1 95.5 325 ASN B C 1
ATOM 7636 O O . ASN B 1 325 ? -4.828 15.906 28.016 1 95.5 325 ASN B O 1
ATOM 7640 N N . LEU B 1 326 ? -4.719 17.75 26.828 1 96.62 326 LEU B N 1
ATOM 7641 C CA . LEU B 1 326 ? -4.594 17.031 25.562 1 96.62 326 LEU B CA 1
ATOM 7642 C C . LEU B 1 326 ? -3.178 17.156 25 1 96.62 326 LEU B C 1
ATOM 7644 O O . LEU B 1 326 ? -2.949 16.891 23.828 1 96.62 326 LEU B O 1
ATOM 7648 N N . SER B 1 327 ? -2.283 17.578 25.828 1 95.31 327 SER B N 1
ATOM 7649 C CA . SER B 1 327 ? -0.898 17.734 25.406 1 95.31 327 SER B CA 1
ATOM 7650 C C . SER B 1 327 ? -0.199 16.391 25.25 1 95.31 327 SER B C 1
ATOM 7652 O O . SER B 1 327 ? 0.852 16.297 24.609 1 95.31 327 SER B O 1
ATOM 7654 N N . SER B 1 328 ? -0.751 15.336 25.859 1 94.69 328 SER B N 1
ATOM 7655 C CA . SER B 1 328 ? -0.207 14 25.672 1 94.69 328 SER B CA 1
ATOM 7656 C C . SER B 1 328 ? -0.452 13.5 24.25 1 94.69 328 SER B C 1
ATOM 7658 O O . SER B 1 328 ? -1.317 14.016 23.547 1 94.69 328 SER B O 1
ATOM 7660 N N . VAL B 1 329 ? 0.353 12.523 23.906 1 96.56 329 VAL B N 1
ATOM 7661 C CA . VAL B 1 329 ? 0.294 12.039 22.531 1 96.56 329 VAL B CA 1
ATOM 7662 C C . VAL B 1 329 ? -1.031 11.32 22.297 1 96.56 329 VAL B C 1
ATOM 7664 O O . VAL B 1 329 ? -1.421 10.453 23.062 1 96.56 329 VAL B O 1
ATOM 7667 N N . GLY B 1 330 ? -1.844 11.812 21.312 1 97 330 GLY B N 1
ATOM 7668 C CA . GLY B 1 330 ? -3.008 11.094 20.828 1 97 330 GLY B CA 1
ATOM 7669 C C . GLY B 1 330 ? -2.684 10.133 19.703 1 97 330 GLY B C 1
ATOM 7670 O O . GLY B 1 330 ? -1.852 10.438 18.844 1 97 330 GLY B O 1
ATOM 7671 N N . SER B 1 331 ? -3.338 8.984 19.703 1 96.75 331 SER B N 1
ATOM 7672 C CA . SER B 1 331 ? -3.033 7.988 18.688 1 96.75 331 SER B CA 1
ATOM 7673 C C . SER B 1 331 ? -4.301 7.504 17.984 1 96.75 331 SER B C 1
ATOM 7675 O O . SER B 1 331 ? -5.391 7.562 18.562 1 96.75 331 SER B O 1
ATOM 7677 N N . LEU B 1 332 ? -4.125 7.125 16.734 1 96.5 332 LEU B N 1
ATOM 7678 C CA . LEU B 1 332 ? -5.219 6.598 15.922 1 96.5 332 LEU B CA 1
ATOM 7679 C C . LEU B 1 332 ? -4.746 5.426 15.07 1 96.5 332 LEU B C 1
ATOM 7681 O O . LEU B 1 332 ? -3.771 5.551 14.32 1 96.5 332 LEU B O 1
ATOM 7685 N N . MET B 1 333 ? -5.344 4.293 15.305 1 94.19 333 MET B N 1
ATOM 7686 C CA . MET B 1 333 ? -5.137 3.146 14.43 1 94.19 333 MET B CA 1
ATOM 7687 C C . MET B 1 333 ? -6.16 3.133 13.305 1 94.19 333 MET B C 1
ATOM 7689 O O . MET B 1 333 ? -7.363 3.008 13.547 1 94.19 333 MET B O 1
ATOM 7693 N N . ASN B 1 334 ? -5.672 3.266 12.062 1 92.5 334 ASN B N 1
ATOM 7694 C CA . ASN B 1 334 ? -6.559 3.377 10.906 1 92.5 334 ASN B CA 1
ATOM 7695 C C . ASN B 1 334 ? -6.43 2.172 9.977 1 92.5 334 ASN B C 1
ATOM 7697 O O . ASN B 1 334 ? -5.32 1.747 9.656 1 92.5 334 ASN B O 1
ATOM 7701 N N . GLY B 1 335 ? -7.461 1.564 9.43 1 87.31 335 GLY B N 1
ATOM 7702 C CA . GLY B 1 335 ? -7.473 0.387 8.578 1 87.31 335 GLY B CA 1
ATOM 7703 C C . GLY B 1 335 ? -8.625 -0.553 8.875 1 87.31 335 GLY B C 1
ATOM 7704 O O . GLY B 1 335 ? -9.641 -0.14 9.438 1 87.31 335 GLY B O 1
ATOM 7705 N N . PRO B 1 336 ? -8.555 -1.784 8.336 1 88.56 336 PRO B N 1
ATOM 7706 C CA . PRO B 1 336 ? -7.367 -2.434 7.777 1 88.56 336 PRO B CA 1
ATOM 7707 C C . PRO B 1 336 ? -7.211 -2.195 6.277 1 88.56 336 PRO B C 1
ATOM 7709 O O . PRO B 1 336 ? -8.195 -1.911 5.59 1 88.56 336 PRO B O 1
ATOM 7712 N N . SER B 1 337 ? -5.934 -2.256 5.82 1 90.56 337 SER B N 1
ATOM 7713 C CA . SER B 1 337 ? -5.559 -2.33 4.414 1 90.56 337 SER B CA 1
ATOM 7714 C C . SER B 1 337 ? -4.789 -3.609 4.109 1 90.56 337 SER B C 1
ATOM 7716 O O . SER B 1 337 ? -4.449 -4.367 5.023 1 90.56 337 SER B O 1
ATOM 7718 N N . PHE B 1 338 ? -4.613 -3.936 2.812 1 89 338 PHE B N 1
ATOM 7719 C CA . PHE B 1 338 ? -4.004 -5.215 2.463 1 89 338 PHE B CA 1
ATOM 7720 C C . PHE B 1 338 ? -2.994 -5.039 1.336 1 89 338 PHE B C 1
ATOM 7722 O O . PHE B 1 338 ? -3.223 -4.27 0.402 1 89 338 PHE B O 1
ATOM 7729 N N . THR B 1 339 ? -1.948 -5.797 1.46 1 86.88 339 THR B N 1
ATOM 7730 C CA . THR B 1 339 ? -0.967 -5.832 0.381 1 86.88 339 THR B CA 1
ATOM 7731 C C . THR B 1 339 ? -1.429 -6.762 -0.739 1 86.88 339 THR B C 1
ATOM 7733 O O . THR B 1 339 ? -2.465 -7.418 -0.62 1 86.88 339 THR B O 1
ATOM 7736 N N . SER B 1 340 ? -0.633 -6.797 -1.831 1 83.81 340 SER B N 1
ATOM 7737 C CA . SER B 1 340 ? -0.965 -7.66 -2.959 1 83.81 340 SER B CA 1
ATOM 7738 C C . SER B 1 340 ? -0.875 -9.133 -2.574 1 83.81 340 SER B C 1
ATOM 7740 O O . SER B 1 340 ? -1.501 -9.984 -3.207 1 83.81 340 SER B O 1
ATOM 7742 N N . LYS B 1 341 ? -0.132 -9.445 -1.529 1 81.56 341 LYS B N 1
ATOM 7743 C CA . LYS B 1 341 ? 0.02 -10.828 -1.073 1 81.56 341 LYS B CA 1
ATOM 7744 C C . LYS B 1 341 ? -1.052 -11.188 -0.048 1 81.56 341 LYS B C 1
ATOM 7746 O O . LYS B 1 341 ? -1.118 -12.328 0.414 1 81.56 341 LYS B O 1
ATOM 7751 N N . GLY B 1 342 ? -1.843 -10.18 0.295 1 87.75 342 GLY B N 1
ATOM 7752 C CA . GLY B 1 342 ? -2.945 -10.445 1.206 1 87.75 342 GLY B CA 1
ATOM 7753 C C . GLY B 1 342 ? -2.6 -10.164 2.656 1 87.75 342 GLY B C 1
ATOM 7754 O O . GLY B 1 342 ? -3.371 -10.5 3.559 1 87.75 342 GLY B O 1
ATOM 7755 N N . THR B 1 343 ? -1.471 -9.578 2.895 1 84.06 343 THR B N 1
ATOM 7756 C CA . THR B 1 343 ? -1.049 -9.273 4.258 1 84.06 343 THR B CA 1
ATOM 7757 C C . THR B 1 343 ? -1.819 -8.078 4.805 1 84.06 343 THR B C 1
ATOM 7759 O O . THR B 1 343 ? -1.857 -7.016 4.18 1 84.06 343 THR B O 1
ATOM 7762 N N . LYS B 1 344 ? -2.348 -8.328 6.008 1 89.44 344 LYS B N 1
ATOM 7763 C CA . LYS B 1 344 ? -3.113 -7.285 6.676 1 89.44 344 LYS B CA 1
ATOM 7764 C C . LYS B 1 344 ? -2.191 -6.285 7.371 1 89.44 344 LYS B C 1
ATOM 7766 O O . LYS B 1 344 ? -1.211 -6.676 8.008 1 89.44 344 LYS B O 1
ATOM 7771 N N . TYR B 1 345 ? -2.482 -4.93 7.156 1 89.19 345 TYR B N 1
ATOM 7772 C CA . TYR B 1 345 ? -1.702 -3.926 7.871 1 89.19 345 TYR B CA 1
ATOM 7773 C C . TYR B 1 345 ? -2.562 -2.721 8.234 1 89.19 345 TYR B C 1
ATOM 7775 O O . TYR B 1 345 ? -3.666 -2.557 7.707 1 89.19 345 TYR B O 1
ATOM 7783 N N . PHE B 1 346 ? -2.064 -1.964 9.219 1 91.38 346 PHE B N 1
ATOM 7784 C CA . PHE B 1 346 ? -2.734 -0.762 9.703 1 91.38 346 PHE B CA 1
ATOM 7785 C C . PHE B 1 346 ? -1.795 0.438 9.656 1 91.38 346 PHE B C 1
ATOM 7787 O O . PHE B 1 346 ? -0.573 0.279 9.711 1 91.38 346 PHE B O 1
ATOM 7794 N N . HIS B 1 347 ? -2.406 1.571 9.5 1 94.19 347 HIS B N 1
ATOM 7795 C CA . HIS B 1 347 ? -1.647 2.799 9.719 1 94.19 347 HIS B CA 1
ATOM 7796 C C . HIS B 1 347 ? -1.865 3.338 11.125 1 94.19 347 HIS B C 1
ATOM 7798 O O . HIS B 1 347 ? -3.006 3.482 11.57 1 94.19 347 HIS B O 1
ATOM 7804 N N . PHE B 1 348 ? -0.797 3.494 11.773 1 94.94 348 PHE B N 1
ATOM 7805 C CA . PHE B 1 348 ? -0.834 4 13.141 1 94.94 348 PHE B CA 1
ATOM 7806 C C . PHE B 1 348 ? -0.332 5.438 13.195 1 94.94 348 PHE B C 1
ATOM 7808 O O . PHE B 1 348 ? 0.836 5.707 12.906 1 94.94 348 PHE B O 1
ATOM 7815 N N . PHE B 1 349 ? -1.227 6.398 13.641 1 97.44 349 PHE B N 1
ATOM 7816 C CA . PHE B 1 349 ? -0.896 7.816 13.719 1 97.44 349 PHE B CA 1
ATOM 7817 C C . PHE B 1 349 ? -0.658 8.242 15.164 1 97.44 349 PHE B C 1
ATOM 7819 O O . PHE B 1 349 ? -1.414 7.859 16.062 1 97.44 349 PHE B O 1
ATOM 7826 N N . ASN B 1 350 ? 0.399 8.945 15.352 1 97.69 350 ASN B N 1
ATOM 7827 C CA . ASN B 1 350 ? 0.658 9.609 16.625 1 97.69 350 ASN B CA 1
ATOM 7828 C C . ASN B 1 350 ? 0.64 11.125 16.469 1 97.69 350 ASN B C 1
ATOM 7830 O O . ASN B 1 350 ? 1.301 11.68 15.594 1 97.69 350 ASN B O 1
ATOM 7834 N N . ILE B 1 351 ? -0.095 11.797 17.375 1 98 351 ILE B N 1
ATOM 7835 C CA . ILE B 1 351 ? -0.275 13.242 17.266 1 98 351 ILE B CA 1
ATOM 7836 C C . ILE B 1 351 ? 0.116 13.914 18.578 1 98 351 ILE B C 1
ATOM 7838 O O . ILE B 1 351 ? -0.427 13.578 19.641 1 98 351 ILE B O 1
ATOM 7842 N N . SER B 1 352 ? 1.057 14.75 18.516 1 97.44 352 SER B N 1
ATOM 7843 C CA . SER B 1 352 ? 1.385 15.672 19.594 1 97.44 352 SER B CA 1
ATOM 7844 C C . SER B 1 352 ? 0.878 17.078 19.297 1 97.44 352 SER B C 1
ATOM 7846 O O . SER B 1 352 ? 1.496 17.812 18.516 1 97.44 352 SER B O 1
ATOM 7848 N N . LEU B 1 353 ? -0.101 17.453 19.938 1 96.56 353 LEU B N 1
ATOM 7849 C CA . LEU B 1 353 ? -0.88 18.625 19.578 1 96.56 353 LEU B CA 1
ATOM 7850 C C . LEU B 1 353 ? -0.167 19.906 20.016 1 96.56 353 LEU B C 1
ATOM 7852 O O . LEU B 1 353 ? -0.005 20.828 19.219 1 96.56 353 LEU B O 1
ATOM 7856 N N . CYS B 1 354 ? 0.165 20.016 21.234 1 96.44 354 CYS B N 1
ATOM 7857 C CA . CYS B 1 354 ? 0.681 21.25 21.797 1 96.44 354 CYS B CA 1
ATOM 7858 C C . CYS B 1 354 ? 1.526 20.984 23.031 1 96.44 354 CYS B C 1
ATOM 7860 O O . CYS B 1 354 ? 1.632 19.844 23.469 1 96.44 354 CYS B O 1
ATOM 7862 N N . GLY B 1 355 ? 2.211 22.031 23.375 1 94.19 355 GLY B N 1
ATOM 7863 C CA . GLY B 1 355 ? 2.934 21.984 24.641 1 94.19 355 GLY B CA 1
ATOM 7864 C C . GLY B 1 355 ? 4.367 21.5 24.484 1 94.19 355 GLY B C 1
ATOM 7865 O O . GLY B 1 355 ? 4.977 21.688 23.422 1 94.19 355 GLY B O 1
ATOM 7866 N N . HIS B 1 356 ? 4.996 21.188 25.656 1 93.75 356 HIS B N 1
ATOM 7867 C CA . HIS B 1 356 ? 6.324 20.594 25.766 1 93.75 356 HIS B CA 1
ATOM 7868 C C . HIS B 1 356 ? 7.395 21.547 25.234 1 93.75 356 HIS B C 1
ATOM 7870 O O . HIS B 1 356 ? 8.391 21.094 24.656 1 93.75 356 HIS B O 1
ATOM 7876 N N . GLU B 1 357 ? 7.082 22.797 25.203 1 91.94 357 GLU B N 1
ATOM 7877 C CA . GLU B 1 357 ? 8.023 23.828 24.797 1 91.94 357 GLU B CA 1
ATOM 7878 C C . GLU B 1 357 ? 8.562 23.562 23.406 1 91.94 357 GLU B C 1
ATOM 7880 O O . GLU B 1 357 ? 9.742 23.812 23.125 1 91.94 357 GLU B O 1
ATOM 7885 N N . GLY B 1 358 ? 7.738 22.922 22.609 1 90.5 358 GLY B N 1
ATOM 7886 C CA . GLY B 1 358 ? 8.094 22.734 21.219 1 90.5 358 GLY B CA 1
ATOM 7887 C C . GLY B 1 358 ? 8.734 21.391 20.938 1 90.5 358 GLY B C 1
ATOM 7888 O O . GLY B 1 358 ? 9.031 21.062 19.781 1 90.5 358 GLY B O 1
ATOM 7889 N N . LYS B 1 359 ? 8.922 20.594 21.938 1 91.56 359 LYS B N 1
ATOM 7890 C CA . LYS B 1 359 ? 9.469 19.266 21.734 1 91.56 359 LYS B CA 1
ATOM 7891 C 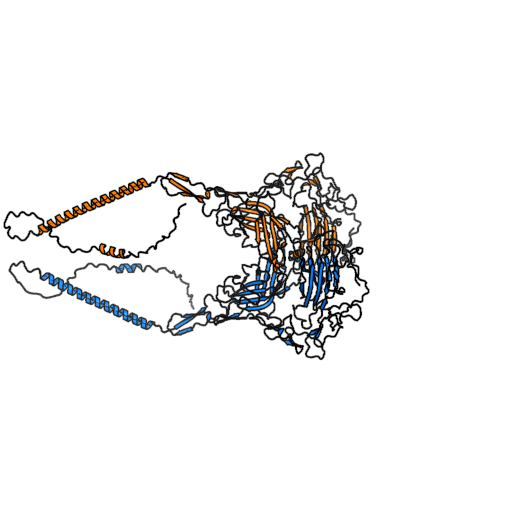C . LYS B 1 359 ? 8.484 18.375 20.984 1 91.56 359 LYS B C 1
ATOM 7893 O O . LYS B 1 359 ? 7.277 18.406 21.234 1 91.56 359 LYS B O 1
ATOM 7898 N N . LYS B 1 360 ? 9.031 17.672 20.047 1 91.38 360 LYS B N 1
ATOM 7899 C CA . LYS B 1 360 ? 8.219 16.734 19.281 1 91.38 360 LYS B CA 1
ATOM 7900 C C . LYS B 1 360 ? 8.023 15.422 20.031 1 91.38 360 LYS B C 1
ATOM 7902 O O . LYS B 1 360 ? 8.93 14.586 20.094 1 91.38 360 LYS B O 1
ATOM 7907 N N . MET B 1 361 ? 6.855 15.258 20.469 1 93.81 361 MET B N 1
ATOM 7908 C CA . MET B 1 361 ? 6.598 14.164 21.406 1 93.81 361 MET B CA 1
ATOM 7909 C C . MET B 1 361 ? 6.008 12.961 20.688 1 93.81 361 MET B C 1
ATOM 7911 O O . MET B 1 361 ? 5.965 11.859 21.25 1 93.81 361 MET B O 1
ATOM 7915 N N . ALA B 1 362 ? 5.488 13.133 19.5 1 96.12 362 ALA B N 1
ATOM 7916 C CA . ALA B 1 362 ? 4.969 11.992 18.75 1 96.12 362 ALA B CA 1
ATOM 7917 C C . ALA B 1 362 ? 6.102 11.117 18.234 1 96.12 362 ALA B C 1
ATOM 7919 O O . ALA B 1 362 ? 6.926 11.57 17.438 1 96.12 362 ALA B O 1
ATOM 7920 N N . LEU B 1 363 ? 6.102 9.852 18.656 1 92.94 363 LEU B N 1
ATOM 7921 C CA . LEU B 1 363 ? 7.172 8.938 18.281 1 92.94 363 LEU B CA 1
ATOM 7922 C C . LEU B 1 363 ? 6.633 7.773 17.453 1 92.94 363 LEU B C 1
ATOM 7924 O O . LEU B 1 363 ? 5.637 7.152 17.828 1 92.94 363 LEU B O 1
ATOM 7928 N N . CYS B 1 364 ? 7.238 7.578 16.297 1 90.12 364 CYS B N 1
ATOM 7929 C CA . CYS B 1 364 ? 6.965 6.414 15.453 1 90.12 364 CYS B CA 1
ATOM 7930 C C . CYS B 1 364 ? 8.219 5.559 15.281 1 90.12 364 CYS B C 1
ATOM 7932 O O . CYS B 1 364 ? 9.305 6.082 15.039 1 90.12 364 CYS B O 1
ATOM 7934 N N . THR B 1 365 ? 8.078 4.309 15.516 1 83.31 365 THR B N 1
ATOM 7935 C CA . THR B 1 365 ? 9.25 3.436 15.562 1 83.31 365 THR B CA 1
ATOM 7936 C C . THR B 1 365 ? 9.141 2.336 14.508 1 83.31 365 THR B C 1
ATOM 7938 O O . THR B 1 365 ? 8.039 1.882 14.188 1 83.31 365 THR B O 1
ATOM 7941 N N . ASN B 1 366 ? 10.234 2.08 13.867 1 76.75 366 ASN B N 1
ATOM 7942 C CA . ASN B 1 366 ? 10.375 0.898 13.023 1 76.75 366 ASN B CA 1
ATOM 7943 C C . ASN B 1 366 ? 11.008 -0.261 13.789 1 76.75 366 ASN B C 1
ATOM 7945 O O . ASN B 1 366 ? 12.117 -0.13 14.312 1 76.75 366 ASN B O 1
ATOM 7949 N N . ASN B 1 367 ? 10.289 -1.138 14.148 1 63.91 367 ASN B N 1
ATOM 7950 C CA . ASN B 1 367 ? 10.852 -2.26 14.898 1 63.91 367 ASN B CA 1
ATOM 7951 C C . ASN B 1 367 ? 11.203 -3.426 13.977 1 63.91 367 ASN B C 1
ATOM 7953 O O . ASN B 1 367 ? 11.289 -4.57 14.422 1 63.91 367 ASN B O 1
ATOM 7957 N N . ILE B 1 368 ? 11.211 -3.066 12.688 1 52.66 368 ILE B N 1
ATOM 7958 C CA . ILE B 1 368 ? 11.555 -4.168 11.797 1 52.66 368 ILE B CA 1
ATOM 7959 C C . ILE B 1 368 ? 13.039 -4.492 11.914 1 52.66 368 ILE B C 1
ATOM 7961 O O . ILE B 1 368 ? 13.891 -3.641 11.641 1 52.66 368 ILE B O 1
ATOM 7965 N N . THR B 1 369 ? 13.438 -5.051 12.898 1 43.75 369 THR B N 1
ATOM 7966 C CA . THR B 1 369 ? 14.82 -5.512 12.844 1 43.75 369 THR B CA 1
ATOM 7967 C C . THR B 1 369 ? 15.062 -6.352 11.594 1 43.75 369 THR B C 1
ATOM 7969 O O . THR B 1 369 ? 16.203 -6.59 11.219 1 43.75 369 THR B O 1
ATOM 7972 N N . ASP B 1 370 ? 14.102 -7.055 11.195 1 39 370 ASP B N 1
ATOM 7973 C CA . ASP B 1 370 ? 14.383 -8.203 10.336 1 39 370 ASP B CA 1
ATOM 7974 C C . ASP B 1 370 ? 14.258 -7.824 8.859 1 39 370 ASP B C 1
ATOM 7976 O O . ASP B 1 370 ? 13.406 -7.016 8.492 1 39 370 ASP B O 1
ATOM 7980 N N . PHE B 1 371 ? 15.258 -7.918 8.031 1 37.56 371 PHE B N 1
ATOM 7981 C CA . PHE B 1 371 ? 15.5 -7.773 6.605 1 37.56 371 PHE B CA 1
ATOM 7982 C C . PHE B 1 371 ? 14.258 -8.156 5.809 1 37.56 371 PHE B C 1
ATOM 7984 O O . PHE B 1 371 ? 14.055 -7.676 4.691 1 37.56 371 PHE B O 1
ATOM 7991 N N . THR B 1 372 ? 13.531 -9.164 6.234 1 38.03 372 THR B N 1
ATOM 7992 C CA . THR B 1 372 ? 12.516 -9.805 5.398 1 38.03 372 THR B CA 1
ATOM 7993 C C . THR B 1 372 ? 11.406 -8.82 5.051 1 38.03 372 THR B C 1
ATOM 7995 O O . THR B 1 372 ? 10.812 -8.906 3.973 1 38.03 372 THR B O 1
ATOM 7998 N N . VAL B 1 373 ? 11.086 -7.973 5.992 1 40.72 373 VAL B N 1
ATOM 7999 C CA . VAL B 1 373 ? 9.945 -7.086 5.816 1 40.72 373 VAL B CA 1
ATOM 8000 C C . VAL B 1 373 ? 10.344 -5.891 4.953 1 40.72 373 VAL B C 1
ATOM 8002 O O . VAL B 1 373 ? 9.484 -5.172 4.438 1 40.72 373 VAL B O 1
ATOM 8005 N N . LYS B 1 374 ? 11.648 -5.773 4.895 1 40.75 374 LYS B N 1
ATOM 8006 C CA . LYS B 1 374 ? 12.102 -4.664 4.059 1 40.75 374 LYS B CA 1
ATOM 8007 C C . LYS B 1 374 ? 11.617 -4.82 2.623 1 40.75 374 LYS B C 1
ATOM 8009 O O . LYS B 1 374 ? 11.352 -3.828 1.939 1 40.75 374 LYS B O 1
ATOM 8014 N N . GLU B 1 375 ? 11.648 -6.027 2.176 1 37.41 375 GLU B N 1
ATOM 8015 C CA . GLU B 1 375 ? 11.188 -6.281 0.814 1 37.41 375 GLU B CA 1
ATOM 8016 C C . GLU B 1 375 ? 9.695 -6 0.676 1 37.41 375 GLU B C 1
ATOM 8018 O O . GLU B 1 375 ? 9.227 -5.629 -0.402 1 37.41 375 GLU B O 1
ATOM 8023 N N . MET B 1 376 ? 8.961 -6.488 1.644 1 37.75 376 MET B N 1
ATOM 8024 C CA . MET B 1 376 ? 7.527 -6.238 1.527 1 37.75 376 MET B CA 1
ATOM 8025 C C . MET B 1 376 ? 7.238 -4.738 1.497 1 37.75 376 MET B C 1
ATOM 8027 O O . MET B 1 376 ? 6.207 -4.312 0.976 1 37.75 376 MET B O 1
ATOM 8031 N N . VAL B 1 377 ? 7.949 -4 2.334 1 39.88 377 VAL B N 1
ATOM 8032 C CA . VAL B 1 377 ? 7.754 -2.555 2.396 1 39.88 377 VAL B CA 1
ATOM 8033 C C . VAL B 1 377 ? 8.883 -1.846 1.654 1 39.88 377 VAL B C 1
ATOM 8035 O O . VAL B 1 377 ? 10.039 -1.886 2.084 1 39.88 377 VAL B O 1
ATOM 8038 N N . ALA B 1 378 ? 8.961 -2.084 0.405 1 37.31 378 ALA B N 1
ATOM 8039 C CA . ALA B 1 378 ? 10.016 -1.604 -0.487 1 37.31 378 ALA B CA 1
ATOM 8040 C C . ALA B 1 378 ? 10.766 -0.431 0.135 1 37.31 378 ALA B C 1
ATOM 8042 O O . ALA B 1 378 ? 11.914 -0.161 -0.226 1 37.31 378 ALA B O 1
ATOM 8043 N N . GLY B 1 379 ? 10.039 0.685 0.448 1 35.09 379 GLY B N 1
ATOM 8044 C CA . GLY B 1 379 ? 10.672 1.981 0.278 1 35.09 379 GLY B CA 1
ATOM 8045 C C . GLY B 1 379 ? 11.859 2.189 1.196 1 35.09 379 GLY B C 1
ATOM 8046 O O . GLY B 1 379 ? 13.008 1.965 0.798 1 35.09 379 GLY B O 1
ATOM 8047 N N . SER B 1 380 ? 11.5 2.881 2.35 1 37.84 380 SER B N 1
ATOM 8048 C CA . SER B 1 380 ? 12.461 3.818 2.912 1 37.84 380 SER B CA 1
ATOM 8049 C C . SER B 1 380 ? 13.516 3.094 3.748 1 37.84 380 SER B C 1
ATOM 8051 O O . SER B 1 380 ? 13.172 2.354 4.672 1 37.84 380 SER B O 1
ATOM 8053 N N . ASP B 1 381 ? 14.562 2.812 3.156 1 38.12 381 ASP B N 1
ATOM 8054 C CA . ASP B 1 381 ? 15.883 2.531 3.703 1 38.12 381 ASP B CA 1
ATOM 8055 C C . ASP B 1 381 ? 16.125 3.318 4.988 1 38.12 381 ASP B C 1
ATOM 8057 O O . ASP B 1 381 ? 17.266 3.416 5.461 1 38.12 381 ASP B O 1
ATOM 8061 N N . ASP B 1 382 ? 15.32 4.355 5.367 1 43.28 382 ASP B N 1
ATOM 8062 C CA . ASP B 1 382 ? 15.883 5.098 6.492 1 43.28 382 ASP B CA 1
ATOM 8063 C C . ASP B 1 382 ? 15.766 4.301 7.789 1 43.28 382 ASP B C 1
ATOM 8065 O O . ASP B 1 382 ? 14.664 4.055 8.281 1 43.28 382 ASP B O 1
ATOM 8069 N N . TYR B 1 383 ? 16.812 3.504 7.969 1 44.72 383 TYR B N 1
ATOM 8070 C CA . TYR B 1 383 ? 17.125 2.742 9.172 1 44.72 383 TYR B CA 1
ATOM 8071 C C . TYR B 1 383 ? 16.875 3.568 10.422 1 44.72 383 TYR B C 1
ATOM 8073 O O . TYR B 1 383 ? 17.406 3.266 11.492 1 44.72 383 TYR B O 1
ATOM 8081 N N . THR B 1 384 ? 16.391 4.762 10.289 1 52.69 384 THR B N 1
ATOM 8082 C CA . THR B 1 384 ? 16.188 5.363 11.602 1 52.69 384 THR B CA 1
ATOM 8083 C C . THR B 1 384 ? 15.031 4.68 12.336 1 52.69 384 THR B C 1
ATOM 8085 O O . THR B 1 384 ? 13.914 4.621 11.82 1 52.69 384 THR B O 1
ATOM 8088 N N . ASN B 1 385 ? 15.383 3.904 13.336 1 61.97 385 ASN B N 1
ATOM 8089 C CA . ASN B 1 385 ? 14.516 3.105 14.203 1 61.97 385 ASN B CA 1
ATOM 8090 C C . ASN B 1 385 ? 13.414 3.955 14.828 1 61.97 385 ASN B C 1
ATOM 8092 O O . ASN B 1 385 ? 12.312 3.465 15.078 1 61.97 385 ASN B O 1
ATOM 8096 N N . LEU B 1 386 ? 13.75 5.332 15.047 1 71.44 386 LEU B N 1
ATOM 8097 C CA . LEU B 1 386 ? 12.781 6.164 15.758 1 71.44 386 LEU B CA 1
ATOM 8098 C C . LEU B 1 386 ? 12.672 7.539 15.109 1 71.44 386 LEU B C 1
ATOM 8100 O O . LEU B 1 386 ? 13.688 8.18 14.82 1 71.44 386 LEU B O 1
ATOM 8104 N N . VAL B 1 387 ? 11.43 7.863 14.758 1 81 387 VAL B N 1
ATOM 8105 C CA . VAL B 1 387 ? 11.164 9.188 14.188 1 81 387 VAL B CA 1
ATOM 8106 C C . VAL B 1 387 ? 10.305 10 15.148 1 81 387 VAL B C 1
ATOM 8108 O O . VAL B 1 387 ? 9.273 9.523 15.617 1 81 387 VAL B O 1
ATOM 8111 N N . GLY B 1 388 ? 10.789 11.172 15.555 1 88.5 388 GLY B N 1
ATOM 8112 C CA . GLY B 1 388 ? 10.023 12.102 16.375 1 88.5 388 GLY B CA 1
ATOM 8113 C C . GLY B 1 388 ? 9.422 13.242 15.57 1 88.5 388 GLY B C 1
ATOM 8114 O O . GLY B 1 388 ? 10.094 13.836 14.719 1 88.5 388 GLY B O 1
ATOM 8115 N N . ALA B 1 389 ? 8.117 13.539 15.789 1 94.31 389 ALA B N 1
ATOM 8116 C CA . ALA B 1 389 ? 7.406 14.586 15.062 1 94.31 389 ALA B CA 1
ATOM 8117 C C . ALA B 1 389 ? 6.203 15.078 15.859 1 94.31 389 ALA B C 1
ATOM 8119 O O . ALA B 1 389 ? 6 14.68 17.016 1 94.31 389 ALA B O 1
ATOM 8120 N N . PHE B 1 390 ? 5.551 16.172 15.336 1 97.12 390 PHE B N 1
ATOM 8121 C CA . PHE B 1 390 ? 4.254 16.547 15.891 1 97.12 390 PHE B CA 1
ATOM 8122 C C . PHE B 1 390 ? 3.189 15.531 15.492 1 97.12 390 PHE B C 1
ATOM 8124 O O . PHE B 1 390 ? 2.307 15.203 16.281 1 97.12 390 PHE B O 1
ATOM 8131 N N . VAL B 1 391 ? 3.299 15.125 14.258 1 97.69 391 VAL B N 1
ATOM 8132 C CA . VAL B 1 391 ? 2.439 14.055 13.75 1 97.69 391 VAL B CA 1
ATOM 8133 C C . VAL B 1 391 ? 3.264 13.078 12.922 1 97.69 391 VAL B C 1
ATOM 8135 O O . VAL B 1 391 ? 4.027 13.484 12.039 1 97.69 391 VAL B O 1
ATOM 8138 N N . CYS B 1 392 ? 3.203 11.812 13.258 1 96.12 392 CYS B N 1
ATOM 8139 C CA . CYS B 1 392 ? 3.914 10.797 12.492 1 96.12 392 CYS B CA 1
ATOM 8140 C C . CYS B 1 392 ? 3.016 9.594 12.219 1 96.12 392 CYS B C 1
ATOM 8142 O O . CYS B 1 392 ? 1.938 9.477 12.805 1 96.12 392 CYS B O 1
ATOM 8144 N N . GLN B 1 393 ? 3.416 8.812 11.25 1 95.62 393 GLN B N 1
ATOM 8145 C CA . GLN B 1 393 ? 2.66 7.633 10.836 1 95.62 393 GLN B CA 1
ATOM 8146 C C . GLN B 1 393 ? 3.568 6.414 10.703 1 95.62 393 GLN B C 1
ATOM 8148 O O . GLN B 1 393 ? 4.688 6.516 10.195 1 95.62 393 GLN B O 1
ATOM 8153 N N . SER B 1 394 ? 3.131 5.305 11.25 1 92.81 394 SER B N 1
ATOM 8154 C CA . SER B 1 394 ? 3.824 4.039 11.055 1 92.81 394 SER B CA 1
ATOM 8155 C C . SER B 1 394 ? 2.871 2.959 10.555 1 92.81 394 SER B C 1
ATOM 8157 O O . SER B 1 394 ? 1.653 3.082 10.695 1 92.81 394 SER B O 1
ATOM 8159 N N . THR B 1 395 ? 3.393 2.027 9.812 1 90.25 395 THR B N 1
ATOM 8160 C CA . THR B 1 395 ? 2.617 0.88 9.352 1 90.25 395 THR B CA 1
ATOM 8161 C C . THR B 1 395 ? 2.76 -0.291 10.32 1 90.25 395 THR B C 1
ATOM 8163 O O . THR B 1 395 ? 3.877 -0.698 10.648 1 90.25 395 THR B O 1
ATOM 8166 N N . ILE B 1 396 ? 1.632 -0.773 10.766 1 88.44 396 ILE B N 1
ATOM 8167 C CA . ILE B 1 396 ? 1.633 -1.856 11.742 1 88.44 396 ILE B CA 1
ATOM 8168 C C . ILE B 1 396 ? 1.088 -3.131 11.102 1 88.44 396 ILE B C 1
ATOM 8170 O O . ILE B 1 396 ? -0.006 -3.127 10.531 1 88.44 396 ILE B O 1
ATOM 8174 N N . ILE B 1 397 ? 1.858 -4.141 11.062 1 83.38 397 ILE B N 1
ATOM 8175 C CA . ILE B 1 397 ? 1.42 -5.469 10.648 1 83.38 397 ILE B CA 1
ATOM 8176 C C . ILE B 1 397 ? 1.156 -6.332 11.883 1 83.38 397 ILE B C 1
ATOM 8178 O O . ILE B 1 397 ? 2.074 -6.621 12.648 1 83.38 397 ILE B O 1
ATOM 8182 N N . PRO B 1 398 ? -0.05 -6.695 12.008 1 81.19 398 PRO B N 1
ATOM 8183 C CA . PRO B 1 398 ? -0.375 -7.457 13.219 1 81.19 398 PRO B CA 1
ATOM 8184 C C . PRO B 1 398 ? 0.307 -8.82 13.258 1 81.19 398 PRO B C 1
ATOM 8186 O O . PRO B 1 398 ? 0.726 -9.336 12.219 1 81.19 398 PRO B O 1
ATOM 8189 N N . SER B 1 399 ? 0.552 -9.406 14.445 1 69.5 399 SER B N 1
ATOM 8190 C CA . SER B 1 399 ? 1.244 -10.672 14.664 1 69.5 399 SER B CA 1
ATOM 8191 C C . SER B 1 399 ? 0.47 -11.836 14.055 1 69.5 399 SER B C 1
ATOM 8193 O O . SER B 1 399 ? 1.065 -12.82 13.617 1 69.5 399 SER B O 1
ATOM 8195 N N . GLU B 1 400 ? -0.78 -11.812 13.945 1 59.62 400 GLU B N 1
ATOM 8196 C CA . GLU B 1 400 ? -1.583 -12.938 13.484 1 59.62 400 GLU B CA 1
ATOM 8197 C C . GLU B 1 400 ? -1.298 -13.258 12.023 1 59.62 400 GLU B C 1
ATOM 8199 O O . GLU B 1 400 ? -1.477 -14.398 11.578 1 59.62 400 GLU B O 1
ATOM 8204 N N . SER B 1 401 ? -0.867 -12.258 11.336 1 52.5 401 SER B N 1
ATOM 8205 C CA . SER B 1 401 ? -0.859 -12.461 9.891 1 52.5 401 SER B CA 1
ATOM 8206 C C . SER B 1 401 ? 0.268 -13.398 9.469 1 52.5 401 SER B C 1
ATOM 8208 O O . SER B 1 401 ? 0.104 -14.203 8.547 1 52.5 401 SER B O 1
ATOM 8210 N N . LYS B 1 402 ? 1.523 -13.125 9.977 1 52.12 402 LYS B N 1
ATOM 8211 C CA . LYS B 1 402 ? 2.654 -13.891 9.461 1 52.12 402 LYS B CA 1
ATOM 8212 C C . LYS B 1 402 ? 3.275 -14.758 10.547 1 52.12 402 LYS B C 1
ATOM 8214 O O . LYS B 1 402 ? 4.445 -15.141 10.461 1 52.12 402 LYS B O 1
ATOM 8219 N N . GLY B 1 403 ? 2.383 -15.172 11.586 1 50.84 403 GLY B N 1
ATOM 8220 C CA . GLY B 1 403 ? 3.047 -15.977 12.602 1 50.84 403 GLY B CA 1
ATOM 8221 C C . GLY B 1 403 ? 4.027 -15.18 13.445 1 50.84 403 GLY B C 1
ATOM 8222 O O . GLY B 1 403 ? 4.887 -15.75 14.109 1 50.84 403 GLY B O 1
ATOM 8223 N N . PHE B 1 404 ? 3.916 -13.867 13.234 1 50.81 404 PHE B N 1
ATOM 8224 C CA . PHE B 1 404 ? 4.855 -13.055 14 1 50.81 404 PHE B CA 1
ATOM 8225 C C . PHE B 1 404 ? 4.461 -13.031 15.477 1 50.81 404 PHE B C 1
ATOM 8227 O O . PHE B 1 404 ? 3.271 -13.039 15.805 1 50.81 404 PHE B O 1
ATOM 8234 N N . ARG B 1 405 ? 5.336 -13.289 16.438 1 52.44 405 ARG B N 1
ATOM 8235 C CA . ARG B 1 405 ? 5.078 -13.234 17.875 1 52.44 405 ARG B CA 1
ATOM 8236 C C . ARG B 1 405 ? 4.645 -11.836 18.297 1 52.44 405 ARG B C 1
ATOM 8238 O O . ARG B 1 405 ? 3.889 -11.672 19.25 1 52.44 405 ARG B O 1
ATOM 8245 N N . ALA B 1 406 ? 5.246 -10.805 17.484 1 61.47 406 ALA B N 1
ATOM 8246 C CA . ALA B 1 406 ? 4.902 -9.438 17.859 1 61.47 406 ALA B CA 1
ATOM 8247 C C . ALA B 1 406 ? 4.512 -8.617 16.625 1 61.47 406 ALA B C 1
ATOM 8249 O O . ALA B 1 406 ? 4.898 -8.953 15.5 1 61.47 406 ALA B O 1
ATOM 8250 N N . ALA B 1 407 ? 3.627 -7.594 16.938 1 76.12 407 ALA B N 1
ATOM 8251 C CA . ALA B 1 407 ? 3.234 -6.676 15.867 1 76.12 407 ALA B CA 1
ATOM 8252 C C . ALA B 1 407 ? 4.449 -5.961 15.281 1 76.12 407 ALA B C 1
ATOM 8254 O O . ALA B 1 407 ? 5.355 -5.566 16.016 1 76.12 407 ALA B O 1
ATOM 8255 N N . LEU B 1 408 ? 4.555 -6 14.039 1 76.88 408 LEU B N 1
ATOM 8256 C CA . LEU B 1 408 ? 5.668 -5.359 13.344 1 76.88 408 LEU B CA 1
ATOM 8257 C C . LEU B 1 408 ? 5.301 -3.938 12.938 1 76.88 408 LEU B C 1
ATOM 8259 O O . LEU B 1 408 ? 4.18 -3.682 12.492 1 76.88 408 LEU B O 1
ATOM 8263 N N . SER B 1 409 ? 6.125 -2.969 13.281 1 84.31 409 SER B N 1
ATOM 8264 C CA . SER B 1 409 ? 5.98 -1.575 12.875 1 84.31 409 SER B CA 1
ATOM 8265 C C . SER B 1 409 ? 7.066 -1.179 11.875 1 84.31 409 SER B C 1
ATOM 8267 O O . SER B 1 409 ? 8.25 -1.432 12.102 1 84.31 409 SER B O 1
ATOM 8269 N N . SER B 1 410 ? 6.574 -0.718 10.727 1 82.38 410 SER B N 1
ATOM 8270 C CA . SER B 1 410 ? 7.523 -0.34 9.688 1 82.38 410 SER B CA 1
ATOM 8271 C C . SER B 1 410 ? 7.066 0.914 8.945 1 82.38 410 SER B C 1
ATOM 8273 O O . SER B 1 410 ? 5.977 1.429 9.203 1 82.38 410 SER B O 1
ATOM 8275 N N . GLN B 1 411 ? 7.949 1.509 8.156 1 80.81 411 GLN B N 1
ATOM 8276 C CA . GLN B 1 411 ? 7.652 2.633 7.273 1 80.81 411 GLN B CA 1
ATOM 8277 C C . GLN B 1 411 ? 7.168 3.844 8.07 1 80.81 411 GLN B C 1
ATOM 8279 O O . GLN B 1 411 ? 6.121 4.418 7.758 1 80.81 411 GLN B O 1
ATOM 8284 N N . SER B 1 412 ? 7.926 4.133 9.094 1 87.44 412 SER B N 1
ATOM 8285 C CA . SER B 1 412 ? 7.594 5.324 9.867 1 87.44 412 SER B CA 1
ATOM 8286 C C . SER B 1 412 ? 7.926 6.594 9.086 1 87.44 412 SER B C 1
ATOM 8288 O O . SER B 1 412 ? 9.055 6.77 8.633 1 87.44 412 SER B O 1
ATOM 8290 N N . ILE B 1 413 ? 6.945 7.477 8.945 1 88.62 413 ILE B N 1
ATOM 8291 C CA . ILE B 1 413 ? 7.148 8.703 8.188 1 88.62 413 ILE B CA 1
ATOM 8292 C C . ILE B 1 413 ? 6.719 9.906 9.023 1 88.62 413 ILE B C 1
ATOM 8294 O O . ILE B 1 413 ? 5.91 9.773 9.945 1 88.62 413 ILE B O 1
ATOM 8298 N N . ILE B 1 414 ? 7.324 11.023 8.695 1 92.25 414 ILE B N 1
ATOM 8299 C CA . ILE B 1 414 ? 6.984 12.281 9.336 1 92.25 414 ILE B CA 1
ATOM 8300 C C . ILE B 1 414 ? 5.887 12.992 8.539 1 92.25 414 ILE B C 1
ATOM 8302 O O . ILE B 1 414 ? 6.078 13.312 7.363 1 92.25 414 ILE B O 1
ATOM 8306 N N . LEU B 1 415 ? 4.766 13.258 9.172 1 95.75 415 LEU B N 1
ATOM 8307 C CA . LEU B 1 415 ? 3.689 13.992 8.523 1 95.75 415 LEU B CA 1
ATOM 8308 C C . LEU B 1 415 ? 3.768 15.477 8.859 1 95.75 415 LEU B C 1
ATOM 8310 O O . LEU B 1 415 ? 3.34 16.328 8.062 1 95.75 415 LEU B O 1
ATOM 8314 N N . ALA B 1 416 ? 4.211 15.734 10.07 1 96.25 416 ALA B N 1
ATOM 8315 C CA . ALA B 1 416 ? 4.301 17.125 10.531 1 96.25 416 ALA B CA 1
ATOM 8316 C C . ALA B 1 416 ? 5.465 17.297 11.5 1 96.25 416 ALA B C 1
ATOM 8318 O O . ALA B 1 416 ? 5.535 16.625 12.523 1 96.25 416 ALA B O 1
ATOM 8319 N N . ASP B 1 417 ? 6.352 18.203 11.164 1 92.81 417 ASP B N 1
ATOM 8320 C CA . ASP B 1 417 ? 7.438 18.516 12.086 1 92.81 417 ASP B CA 1
ATOM 8321 C C . ASP B 1 417 ? 7.602 20.031 12.242 1 92.81 417 ASP B C 1
ATOM 8323 O O . ASP B 1 417 ? 8.5 20.484 12.945 1 92.81 417 ASP B O 1
ATOM 8327 N N . THR B 1 418 ? 6.781 20.797 11.57 1 92.44 418 THR B N 1
ATOM 8328 C CA . THR B 1 418 ? 6.754 22.25 11.68 1 92.44 418 THR B CA 1
ATOM 8329 C C . THR B 1 418 ? 5.355 22.734 12.047 1 92.44 418 THR B C 1
ATOM 8331 O O . THR B 1 418 ? 4.371 22.344 11.414 1 92.44 418 THR B O 1
ATOM 8334 N N . PHE B 1 419 ? 5.371 23.547 13.062 1 96.19 419 PHE B N 1
ATOM 8335 C CA . PHE B 1 419 ? 4.098 24.094 13.516 1 96.19 419 PHE B CA 1
ATOM 8336 C C . PHE B 1 419 ? 3.793 25.406 12.805 1 96.19 419 PHE B C 1
ATOM 8338 O O . PHE B 1 419 ? 4.617 26.328 12.812 1 96.19 419 PHE B O 1
ATOM 8345 N N . LEU B 1 420 ? 2.609 25.531 12.234 1 96 420 LEU B N 1
ATOM 8346 C CA . LEU B 1 420 ? 2.266 26.734 11.469 1 96 420 LEU B CA 1
ATOM 8347 C C . LEU B 1 420 ? 1.425 27.688 12.305 1 96 420 LEU B C 1
ATOM 8349 O O . LEU B 1 420 ? 1.59 28.906 12.211 1 96 420 LEU B O 1
ATOM 8353 N N . GLY B 1 421 ? 0.48 27.094 13.008 1 97.62 421 GLY B N 1
ATOM 8354 C CA . GLY B 1 421 ? -0.344 27.969 13.836 1 97.62 421 GLY B CA 1
ATOM 8355 C C . GLY B 1 421 ? -1.673 27.344 14.211 1 97.62 421 GLY B C 1
ATOM 8356 O O . GLY B 1 421 ? -1.99 26.234 13.781 1 97.62 421 GLY B O 1
ATOM 8357 N N . VAL B 1 422 ? -2.404 28.047 15.086 1 97.75 422 VAL B N 1
ATOM 8358 C CA . VAL B 1 422 ? -3.73 27.656 15.547 1 97.75 422 VAL B CA 1
ATOM 8359 C C . VAL B 1 422 ? -4.727 28.781 15.273 1 97.75 422 VAL B C 1
ATOM 8361 O O . VAL B 1 422 ? -4.434 29.953 15.508 1 97.75 422 VAL B O 1
ATOM 8364 N N . THR B 1 423 ? -5.859 28.438 14.68 1 97.25 423 THR B N 1
ATOM 8365 C CA . THR B 1 423 ? -6.875 29.422 14.375 1 97.25 423 THR B CA 1
ATOM 8366 C C . THR B 1 423 ? -8.25 28.781 14.266 1 97.25 423 THR B C 1
ATOM 8368 O O . THR B 1 423 ? -8.367 27.547 14.234 1 97.25 423 THR B O 1
ATOM 8371 N N . VAL B 1 424 ? -9.273 29.594 14.297 1 96.44 424 VAL B N 1
ATOM 8372 C CA . VAL B 1 424 ? -10.641 29.109 14.109 1 96.44 424 VAL B CA 1
ATOM 8373 C C . VAL B 1 424 ? -10.977 29.078 12.617 1 96.44 424 VAL B C 1
ATOM 8375 O O . VAL B 1 424 ? -11.961 28.469 12.211 1 96.44 424 VAL B O 1
ATOM 8378 N N . GLU B 1 425 ? -10.117 29.656 11.859 1 95.62 425 GLU B N 1
ATOM 8379 C CA . GLU B 1 425 ? -10.32 29.656 10.414 1 95.62 425 GLU B CA 1
ATOM 8380 C C . GLU B 1 425 ? -10.008 28.297 9.812 1 95.62 425 GLU B C 1
ATOM 8382 O O . GLU B 1 425 ? -9.18 27.547 10.352 1 95.62 425 GLU B O 1
ATOM 8387 N N . THR B 1 426 ? -10.617 28.047 8.719 1 96.25 426 THR B N 1
ATOM 8388 C CA . THR B 1 426 ? -10.453 26.734 8.094 1 96.25 426 THR B CA 1
ATOM 8389 C C . THR B 1 426 ? -9.273 26.734 7.121 1 96.25 426 THR B C 1
ATOM 8391 O O . THR B 1 426 ? -8.953 25.719 6.523 1 96.25 426 THR B O 1
ATOM 8394 N N . THR B 1 427 ? -8.719 27.891 6.969 1 96.44 427 THR B N 1
ATOM 8395 C CA . THR B 1 427 ? -7.602 27.984 6.035 1 96.44 427 THR B CA 1
ATOM 8396 C C . THR B 1 427 ? -6.406 28.672 6.695 1 96.44 427 THR B C 1
ATOM 8398 O O . THR B 1 427 ? -6.57 29.656 7.426 1 96.44 427 THR B O 1
ATOM 8401 N N . LEU B 1 428 ? -5.301 28.141 6.504 1 96.38 428 LEU B N 1
ATOM 8402 C CA . LEU B 1 428 ? -4.031 28.75 6.887 1 96.38 428 LEU B CA 1
ATOM 8403 C C . LEU B 1 428 ? -2.938 28.406 5.883 1 96.38 428 LEU B C 1
ATOM 8405 O O . LEU B 1 428 ? -2.689 27.234 5.602 1 96.38 428 LEU B O 1
ATOM 8409 N N . GLN B 1 429 ? -2.369 29.469 5.324 1 91.19 429 GLN B N 1
ATOM 8410 C CA . GLN B 1 429 ? -1.4 29.312 4.246 1 91.19 429 GLN B CA 1
ATOM 8411 C C . GLN B 1 429 ? -1.982 28.484 3.102 1 91.19 429 GLN B C 1
ATOM 8413 O O . GLN B 1 429 ? -3.035 28.828 2.559 1 91.19 429 GLN B O 1
ATOM 8418 N N . ASN B 1 430 ? -1.5 27.375 2.725 1 88.31 430 ASN B N 1
ATOM 8419 C CA . ASN B 1 430 ? -1.997 26.609 1.584 1 88.31 430 ASN B CA 1
ATOM 8420 C C . ASN B 1 430 ? -2.74 25.344 2.029 1 88.31 430 ASN B C 1
ATOM 8422 O O . ASN B 1 430 ? -2.928 24.422 1.24 1 88.31 430 ASN B O 1
ATOM 8426 N N . ILE B 1 431 ? -3.182 25.406 3.293 1 95.56 431 ILE B N 1
ATOM 8427 C CA . ILE B 1 431 ? -3.939 24.266 3.801 1 95.56 431 ILE B CA 1
ATOM 8428 C C . ILE B 1 431 ? -5.395 24.672 4.016 1 95.56 431 ILE B C 1
ATOM 8430 O O . ILE B 1 431 ? -5.684 25.609 4.766 1 95.56 431 ILE B O 1
ATOM 8434 N N . ASN B 1 432 ? -6.277 23.984 3.33 1 96 432 ASN B N 1
ATOM 8435 C CA . ASN B 1 432 ? -7.703 24.297 3.414 1 96 432 ASN B CA 1
ATOM 8436 C C . ASN B 1 432 ? -8.516 23.078 3.854 1 96 432 ASN B C 1
ATOM 8438 O O . ASN B 1 432 ? -8.453 22.016 3.219 1 96 432 ASN B O 1
ATOM 8442 N N . ILE B 1 433 ? -9.242 23.266 4.918 1 94.94 433 ILE B N 1
ATOM 8443 C CA . ILE B 1 433 ? -10.172 22.234 5.375 1 94.94 433 ILE B CA 1
ATOM 8444 C C . ILE B 1 433 ? -11.547 22.469 4.762 1 94.94 433 ILE B C 1
ATOM 8446 O O . ILE B 1 433 ? -12.266 23.391 5.16 1 94.94 433 ILE B O 1
ATOM 8450 N N . LYS B 1 434 ? -11.977 21.641 3.975 1 91.75 434 LYS B N 1
ATOM 8451 C CA . LYS B 1 434 ? -13.273 21.797 3.318 1 91.75 434 LYS B CA 1
ATOM 8452 C C . LYS B 1 434 ? -14.422 21.578 4.305 1 91.75 434 LYS B C 1
ATOM 8454 O O . LYS B 1 434 ? -14.289 20.812 5.262 1 91.75 434 LYS B O 1
ATOM 8459 N N . GLU B 1 435 ? -15.547 22.156 4.012 1 86.31 435 GLU B N 1
ATOM 8460 C CA . GLU B 1 435 ? -16.703 22.172 4.918 1 86.31 435 GLU B CA 1
ATOM 8461 C C . GLU B 1 435 ? -17.312 20.781 5.023 1 86.31 435 GLU B C 1
ATOM 8463 O O . GLU B 1 435 ? -17.797 20.391 6.09 1 86.31 435 GLU B O 1
ATOM 8468 N N . ASP B 1 436 ? -17.172 20.031 4.016 1 89.81 436 ASP B N 1
ATOM 8469 C CA . ASP B 1 436 ? -17.875 18.75 3.998 1 89.81 436 ASP B CA 1
ATOM 8470 C C . ASP B 1 436 ? -16.938 17.594 4.383 1 89.81 436 ASP B C 1
ATOM 8472 O O . ASP B 1 436 ? -17.297 16.422 4.242 1 89.81 436 ASP B O 1
ATOM 8476 N N . MET B 1 437 ? -15.781 17.906 4.926 1 93.12 437 MET B N 1
ATOM 8477 C CA . MET B 1 437 ? -14.82 16.875 5.293 1 93.12 437 MET B CA 1
ATOM 8478 C C . MET B 1 437 ? -15.281 16.109 6.531 1 93.12 437 MET B C 1
ATOM 8480 O O . MET B 1 437 ? -15.07 14.898 6.629 1 93.12 437 MET B O 1
ATOM 8484 N N . PHE B 1 438 ? -15.859 16.828 7.434 1 95.38 438 PHE B N 1
ATOM 8485 C CA . PHE B 1 438 ? -16.344 16.234 8.68 1 95.38 438 PHE B CA 1
ATOM 8486 C C . PHE B 1 438 ? -17.797 16.578 8.922 1 95.38 438 PHE B C 1
ATOM 8488 O O . PHE B 1 438 ? -18.312 17.547 8.352 1 95.38 438 PHE B O 1
ATOM 8495 N N . PRO B 1 439 ? -18.531 15.805 9.719 1 93 439 PRO B N 1
ATOM 8496 C CA . PRO B 1 439 ? -19.938 16.109 10.016 1 93 439 PRO B CA 1
ATOM 8497 C C . PRO B 1 439 ? -20.109 17.484 10.664 1 93 439 PRO B C 1
ATOM 8499 O O . PRO B 1 439 ? -19.203 17.969 11.352 1 93 439 PRO B O 1
ATOM 8502 N N . VAL B 1 440 ? -21.203 18.047 10.477 1 92.12 440 VAL B N 1
ATOM 8503 C CA . VAL B 1 440 ? -21.516 19.359 11.016 1 92.12 440 VAL B CA 1
ATOM 8504 C C . VAL B 1 440 ? -21.547 19.297 12.547 1 92.12 440 VAL B C 1
ATOM 8506 O O . VAL B 1 440 ? -22.109 18.359 13.125 1 92.12 440 VAL B O 1
ATOM 8509 N N . PRO B 1 441 ? -20.938 20.328 13.148 1 90.75 441 PRO B N 1
ATOM 8510 C CA . PRO B 1 441 ? -20.906 20.344 14.617 1 90.75 441 PRO B CA 1
ATOM 8511 C C . PRO B 1 441 ? -22.297 20.516 15.227 1 90.75 441 PRO B C 1
ATOM 8513 O O . PRO B 1 441 ? -23.125 21.266 14.68 1 90.75 441 PRO B O 1
ATOM 8516 N N . PRO B 1 442 ? -22.5 19.859 16.25 1 87.69 442 PRO B N 1
ATOM 8517 C CA . PRO B 1 442 ? -23.797 19.969 16.922 1 87.69 442 PRO B CA 1
ATOM 8518 C C . PRO B 1 442 ? -23.969 21.297 17.656 1 87.69 442 PRO B C 1
ATOM 8520 O O . PRO B 1 442 ? -25.078 21.672 18.016 1 87.69 442 PRO B O 1
ATOM 8523 N N . SER B 1 443 ? -22.891 22.031 17.969 1 89.31 443 SER B N 1
ATOM 8524 C CA . SER B 1 443 ? -22.938 23.281 18.734 1 89.31 443 SER B CA 1
ATOM 8525 C C . SER B 1 443 ? -22.438 24.453 17.922 1 89.31 443 SER B C 1
ATOM 8527 O O . SER B 1 443 ? -21.891 24.281 16.828 1 89.31 443 SER B O 1
ATOM 8529 N N . GLN B 1 444 ? -22.672 25.656 18.547 1 88.69 444 GLN B N 1
ATOM 8530 C CA . GLN B 1 444 ? -22.234 26.875 17.891 1 88.69 444 GLN B CA 1
ATOM 8531 C C . GLN B 1 444 ? -20.812 27.25 18.312 1 88.69 444 GLN B C 1
ATOM 8533 O O . GLN B 1 444 ? -20.25 28.234 17.828 1 88.69 444 GLN B O 1
ATOM 8538 N N . ILE B 1 445 ? -20.25 26.406 19.156 1 93.62 445 ILE B N 1
ATOM 8539 C CA . ILE B 1 445 ? -18.859 26.625 19.562 1 93.62 445 ILE B CA 1
ATOM 8540 C C . ILE B 1 445 ? -17.938 26.375 18.375 1 93.62 445 ILE B C 1
ATOM 8542 O O . ILE B 1 445 ? -18 25.312 17.75 1 93.62 445 ILE B O 1
ATOM 8546 N N . PRO B 1 446 ? -17.141 27.297 18.078 1 95 446 PRO B N 1
ATOM 8547 C CA . PRO B 1 446 ? -16.266 27.109 16.906 1 95 446 PRO B CA 1
ATOM 8548 C C . PRO B 1 446 ? -15.203 26.031 17.141 1 95 446 PRO B C 1
ATOM 8550 O O . PRO B 1 446 ? -14.672 25.922 18.25 1 95 446 PRO B O 1
ATOM 8553 N N . ASP B 1 447 ? -14.906 25.312 16.094 1 96.94 447 ASP B N 1
ATOM 8554 C CA . ASP B 1 447 ? -13.789 24.375 16.125 1 96.94 447 ASP B CA 1
ATOM 8555 C C . ASP B 1 447 ? -12.453 25.109 16.078 1 96.94 447 ASP B C 1
ATOM 8557 O O . ASP B 1 447 ? -12.352 26.188 15.477 1 96.94 447 ASP B O 1
ATOM 8561 N N . VAL B 1 448 ? -11.516 24.609 16.75 1 97.69 448 VAL B N 1
ATOM 8562 C CA . VAL B 1 448 ? -10.164 25.172 16.703 1 97.69 448 VAL B CA 1
ATOM 8563 C C . VAL B 1 448 ? -9.273 24.297 15.828 1 97.69 448 VAL B C 1
ATOM 8565 O O . VAL B 1 448 ? -9.234 23.078 15.992 1 97.69 448 VAL B O 1
ATOM 8568 N N . HIS B 1 449 ? -8.539 24.906 14.922 1 98.19 449 HIS B N 1
ATOM 8569 C CA . HIS B 1 449 ? -7.754 24.156 13.945 1 98.19 449 HIS B CA 1
ATOM 8570 C C . HIS B 1 449 ? -6.258 24.344 14.172 1 98.19 449 HIS B C 1
ATOM 8572 O O . HIS B 1 449 ? -5.777 25.469 14.258 1 98.19 449 HIS B O 1
ATOM 8578 N N . PHE B 1 450 ? -5.555 23.266 14.312 1 98.5 450 PHE B N 1
ATOM 8579 C CA . PHE B 1 450 ? -4.102 23.266 14.375 1 98.5 450 PHE B CA 1
ATOM 8580 C C . PHE B 1 450 ? -3.502 22.891 13.023 1 98.5 450 PHE B C 1
ATOM 8582 O O . PHE B 1 450 ? -3.904 21.891 12.414 1 98.5 450 PHE B O 1
ATOM 8589 N N . PHE B 1 451 ? -2.59 23.656 12.562 1 98.44 451 PHE B N 1
ATOM 8590 C CA . PHE B 1 451 ? -1.995 23.422 11.25 1 98.44 451 PHE B CA 1
ATOM 8591 C C . PHE B 1 451 ? -0.508 23.125 11.375 1 98.44 451 PHE B C 1
ATOM 8593 O O . PHE B 1 451 ? 0.2 23.766 12.156 1 98.44 451 PHE B O 1
ATOM 8600 N N . TYR B 1 452 ? -0.078 22.125 10.609 1 97.62 452 TYR B N 1
ATOM 8601 C CA . TYR B 1 452 ? 1.312 21.688 10.609 1 97.62 452 TYR B CA 1
ATOM 8602 C C . TYR B 1 452 ? 1.811 21.453 9.188 1 97.62 452 TYR B C 1
ATOM 8604 O O . TYR B 1 452 ? 1.015 21.375 8.25 1 97.62 452 TYR B O 1
ATOM 8612 N N . LYS B 1 453 ? 3.123 21.312 9.094 1 95.56 453 LYS B N 1
ATOM 8613 C CA . LYS B 1 453 ? 3.775 20.984 7.828 1 95.56 453 LYS B CA 1
ATOM 8614 C C . LYS B 1 453 ? 4.988 20.094 8.055 1 95.56 453 LYS B C 1
ATOM 8616 O O . LYS B 1 453 ? 5.523 20.031 9.164 1 95.56 453 LYS B O 1
ATOM 8621 N N . SER B 1 454 ? 5.254 19.312 7.012 1 92.31 454 SER B N 1
ATOM 8622 C CA . SER B 1 454 ? 6.48 18.516 7.051 1 92.31 454 SER B CA 1
ATOM 8623 C C . SER B 1 454 ? 7.613 19.219 6.312 1 92.31 454 SER B C 1
ATOM 8625 O O . SER B 1 454 ? 7.391 19.859 5.281 1 92.31 454 SER B O 1
ATOM 8627 N N . SER B 1 455 ? 8.789 19.078 6.836 1 80.44 455 SER B N 1
ATOM 8628 C CA . SER B 1 455 ? 9.969 19.672 6.219 1 80.44 455 SER B CA 1
ATOM 8629 C C . SER B 1 455 ? 10.508 18.797 5.094 1 80.44 455 SER B C 1
ATOM 8631 O O . SER B 1 455 ? 11.258 19.266 4.23 1 80.44 455 SER B O 1
ATOM 8633 N N . THR B 1 456 ? 10.078 17.562 5.105 1 75.12 456 THR B N 1
ATOM 8634 C CA . THR B 1 456 ? 10.57 16.609 4.113 1 75.12 456 THR B CA 1
ATOM 8635 C C . THR B 1 456 ? 9.656 16.578 2.896 1 75.12 456 THR B C 1
ATOM 8637 O O . THR B 1 456 ? 8.43 16.625 3.035 1 75.12 456 THR B O 1
ATOM 8640 N N . THR B 1 457 ? 10.281 16.688 1.728 1 76.25 457 THR B N 1
ATOM 8641 C CA . THR B 1 457 ? 9.516 16.625 0.488 1 76.25 457 THR B CA 1
ATOM 8642 C C . THR B 1 457 ? 9.68 15.266 -0.188 1 76.25 457 THR B C 1
ATOM 8644 O O . THR B 1 457 ? 10.672 14.57 0.03 1 76.25 457 THR B O 1
ATOM 8647 N N . THR B 1 458 ? 8.719 14.766 -0.866 1 75.81 458 THR B N 1
ATOM 8648 C CA . THR B 1 458 ? 8.758 13.547 -1.666 1 75.81 458 THR B CA 1
ATOM 8649 C C . THR B 1 458 ? 8.445 13.852 -3.129 1 75.81 458 THR B C 1
ATOM 8651 O O . THR B 1 458 ? 8.055 14.969 -3.465 1 75.81 458 THR B O 1
ATOM 8654 N N . THR B 1 459 ? 8.633 12.875 -3.957 1 67.81 459 THR B N 1
ATOM 8655 C CA . THR B 1 459 ? 8.359 13.055 -5.379 1 67.81 459 THR B CA 1
ATOM 8656 C C . THR B 1 459 ? 6.883 13.375 -5.613 1 67.81 459 THR B C 1
ATOM 8658 O O . THR B 1 459 ? 6.547 14.156 -6.504 1 67.81 459 THR B O 1
ATOM 8661 N N . SER B 1 460 ? 6.012 12.828 -4.828 1 79.25 460 SER B N 1
ATOM 8662 C CA . SER B 1 460 ? 4.578 13.07 -4.969 1 79.25 460 SER B CA 1
ATOM 8663 C C . SER B 1 460 ? 4.164 14.352 -4.262 1 79.25 460 SER B C 1
ATOM 8665 O O . SER B 1 460 ? 3.277 15.07 -4.73 1 79.25 460 SER B O 1
ATOM 8667 N N . CYS B 1 461 ? 4.852 14.578 -3.174 1 87.25 461 CYS B N 1
ATOM 8668 C CA . CYS B 1 461 ? 4.574 15.781 -2.395 1 87.25 461 CYS B CA 1
ATOM 8669 C C . CYS B 1 461 ? 5.73 16.766 -2.494 1 87.25 461 CYS B C 1
ATOM 8671 O O . CYS B 1 461 ? 6.539 16.875 -1.569 1 87.25 461 CYS B O 1
ATOM 8673 N N . VAL B 1 462 ? 5.66 17.625 -3.48 1 77.69 462 VAL B N 1
ATOM 8674 C CA . VAL B 1 462 ? 6.785 18.5 -3.83 1 77.69 462 VAL B CA 1
ATOM 8675 C C . VAL B 1 462 ? 6.902 19.625 -2.812 1 77.69 462 VAL B C 1
ATOM 8677 O O . VAL B 1 462 ? 8 20.109 -2.539 1 77.69 462 VAL B O 1
ATOM 8680 N N . ASN B 1 463 ? 5.785 20.031 -2.26 1 82.19 463 ASN B N 1
ATOM 8681 C CA . ASN B 1 463 ? 5.805 21.109 -1.278 1 82.19 463 ASN B CA 1
ATOM 8682 C C . ASN B 1 463 ? 5.789 20.562 0.149 1 82.19 463 ASN B C 1
ATOM 8684 O O . ASN B 1 463 ? 5.562 21.312 1.099 1 82.19 463 ASN B O 1
ATOM 8688 N N . GLY B 1 464 ? 5.977 19.344 0.244 1 88.88 464 GLY B N 1
ATOM 8689 C CA . GLY B 1 464 ? 5.91 18.719 1.56 1 88.88 464 GLY B CA 1
ATOM 8690 C C . GLY B 1 464 ? 4.5 18.344 1.971 1 88.88 464 GLY B C 1
ATOM 8691 O O . GLY B 1 464 ? 3.527 18.797 1.363 1 88.88 464 GLY B O 1
ATOM 8692 N N . ARG B 1 465 ? 4.418 17.625 3.033 1 95.19 465 ARG B N 1
ATOM 8693 C CA . ARG B 1 465 ? 3.117 17.203 3.539 1 95.19 465 ARG B CA 1
ATOM 8694 C C . ARG B 1 465 ? 2.531 18.234 4.492 1 95.19 465 ARG B C 1
ATOM 8696 O O . ARG B 1 465 ? 3.264 19.062 5.055 1 95.19 465 ARG B O 1
ATOM 8703 N N . SER B 1 466 ? 1.238 18.25 4.527 1 97.19 466 SER B N 1
ATOM 8704 C CA . SER B 1 466 ? 0.519 19.141 5.438 1 97.19 466 SER B CA 1
ATOM 8705 C C . SER B 1 466 ? -0.464 18.359 6.305 1 97.19 466 SER B C 1
ATOM 8707 O O . SER B 1 466 ? -0.979 17.328 5.887 1 97.19 466 SER B O 1
ATOM 8709 N N . THR B 1 467 ? -0.652 18.875 7.492 1 98.12 467 THR B N 1
ATOM 8710 C CA . THR B 1 467 ? -1.577 18.219 8.406 1 98.12 467 THR B CA 1
ATOM 8711 C C . THR B 1 467 ? -2.441 19.234 9.133 1 98.12 467 THR B C 1
ATOM 8713 O O . THR B 1 467 ? -1.94 20.266 9.594 1 98.12 467 THR B O 1
ATOM 8716 N N . ALA B 1 468 ? -3.674 19 9.148 1 98.44 468 ALA B N 1
ATOM 8717 C CA . ALA B 1 468 ? -4.617 19.812 9.898 1 98.44 468 ALA B CA 1
ATOM 8718 C C . ALA B 1 468 ? -5.367 18.984 10.93 1 98.44 468 ALA B C 1
ATOM 8720 O O . ALA B 1 468 ? -5.949 17.938 10.602 1 98.44 468 ALA B O 1
ATOM 8721 N N . VAL B 1 469 ? -5.336 19.391 12.148 1 98.25 469 VAL B N 1
ATOM 8722 C CA . VAL B 1 469 ? -6.066 18.734 13.227 1 98.25 469 VAL B CA 1
ATOM 8723 C C . VAL B 1 469 ? -7.195 19.641 13.719 1 98.25 469 VAL B C 1
ATOM 8725 O O . VAL B 1 469 ? -6.945 20.719 14.258 1 98.25 469 VAL B O 1
ATOM 8728 N N . LYS B 1 470 ? -8.352 19.219 13.469 1 97.75 470 LYS B N 1
ATOM 8729 C CA . LYS B 1 470 ? -9.539 19.938 13.914 1 97.75 470 LYS B CA 1
ATOM 8730 C C . LYS B 1 470 ? -9.945 19.516 15.32 1 97.75 470 LYS B C 1
ATOM 8732 O O . LYS B 1 470 ? -10.281 18.344 15.555 1 97.75 470 LYS B O 1
ATOM 8737 N N . MET B 1 471 ? -9.875 20.453 16.281 1 97.88 471 MET B N 1
ATOM 8738 C CA . MET B 1 471 ? -10.297 20.219 17.656 1 97.88 471 MET B CA 1
ATOM 8739 C C . MET B 1 471 ? -11.75 20.641 17.859 1 97.88 471 MET B C 1
ATOM 8741 O O . MET B 1 471 ? -12.094 21.812 17.656 1 97.88 471 MET B O 1
ATOM 8745 N N . ARG B 1 472 ? -12.609 19.75 18.281 1 97.06 472 ARG B N 1
ATOM 8746 C CA . ARG B 1 472 ? -14.031 20.031 18.453 1 97.06 472 ARG B CA 1
ATOM 8747 C C . ARG B 1 472 ? -14.469 19.766 19.875 1 97.06 472 ARG B C 1
ATOM 8749 O O . ARG B 1 472 ? -14.195 18.703 20.438 1 97.06 472 ARG B O 1
ATOM 8756 N N . CYS B 1 473 ? -15.227 20.672 20.375 1 97.19 473 CYS B N 1
ATOM 8757 C CA . CYS B 1 473 ? -15.82 20.531 21.688 1 97.19 473 CYS B CA 1
ATOM 8758 C C . CYS B 1 473 ? -16.938 19.5 21.672 1 97.19 473 CYS B C 1
ATOM 8760 O O . CYS B 1 473 ? -17.953 19.688 21 1 97.19 473 CYS B O 1
ATOM 8762 N N . ASN B 1 474 ? -16.734 18.391 22.375 1 96.56 474 ASN B N 1
ATOM 8763 C CA . ASN B 1 474 ? -17.75 17.359 22.578 1 96.56 474 ASN B CA 1
ATOM 8764 C C . ASN B 1 474 ? -17.812 16.906 24.031 1 96.56 474 ASN B C 1
ATOM 8766 O O . ASN B 1 474 ? -16.969 16.125 24.484 1 96.56 474 ASN B O 1
ATOM 8770 N N . PRO B 1 475 ? -18.844 17.359 24.734 1 94.44 475 PRO B N 1
ATOM 8771 C CA . PRO B 1 475 ? -18.938 17.062 26.156 1 94.44 475 PRO B CA 1
ATOM 8772 C C . PRO B 1 475 ? -19.156 15.586 26.453 1 94.44 475 PRO B C 1
ATOM 8774 O O . PRO B 1 475 ? -18.953 15.133 27.578 1 94.44 475 PRO B O 1
ATOM 8777 N N . THR B 1 476 ? -19.531 14.781 25.5 1 94.44 476 THR B N 1
ATOM 8778 C CA . THR B 1 476 ? -19.828 13.367 25.703 1 94.44 476 THR B CA 1
ATOM 8779 C C . THR B 1 476 ? -18.547 12.531 25.641 1 94.44 476 THR B C 1
ATOM 8781 O O . THR B 1 476 ? -18.531 11.383 26.094 1 94.44 476 THR B O 1
ATOM 8784 N N . LYS B 1 477 ? -17.531 13.086 25.094 1 95.62 477 LYS B N 1
ATOM 8785 C CA . LYS B 1 477 ? -16.266 12.383 24.984 1 95.62 477 LYS B CA 1
ATOM 8786 C C . LYS B 1 477 ? -15.289 12.836 26.062 1 95.62 477 LYS B C 1
ATOM 8788 O O . LYS B 1 477 ? -14.602 13.844 25.906 1 95.62 477 LYS B O 1
ATOM 8793 N N . LEU B 1 478 ? -15.141 12.039 27.047 1 93.88 478 LEU B N 1
ATOM 8794 C CA . LEU B 1 478 ? -14.367 12.445 28.219 1 93.88 478 LEU B CA 1
ATOM 8795 C C . LEU B 1 478 ? -12.891 12.102 28.031 1 93.88 478 LEU B C 1
ATOM 8797 O O . LEU B 1 478 ? -12.547 11.203 27.266 1 93.88 478 LEU B O 1
ATOM 8801 N N . GLY B 1 479 ? -12.031 12.836 28.688 1 93.19 479 GLY B N 1
ATOM 8802 C CA . GLY B 1 479 ? -10.602 12.57 28.703 1 93.19 479 GLY B CA 1
ATOM 8803 C C . GLY B 1 479 ? -9.93 12.812 27.375 1 93.19 479 GLY B C 1
ATOM 8804 O O . GLY B 1 479 ? -10.07 13.891 26.781 1 93.19 479 GLY B O 1
ATOM 8805 N N . ALA B 1 480 ? -9.203 11.758 26.859 1 93.94 480 ALA B N 1
ATOM 8806 C CA . ALA B 1 480 ? -8.445 11.898 25.625 1 93.94 480 ALA B CA 1
ATOM 8807 C C . ALA B 1 480 ? -9.367 11.977 24.422 1 93.94 480 ALA B C 1
ATOM 8809 O O . ALA B 1 480 ? -8.945 12.383 23.328 1 93.94 480 ALA B O 1
ATOM 8810 N N . GLY B 1 481 ? -10.531 11.633 24.625 1 96.5 481 GLY B N 1
ATOM 8811 C CA . GLY B 1 481 ? -11.516 11.758 23.562 1 96.5 481 GLY B CA 1
ATOM 8812 C C . GLY B 1 481 ? -11.32 10.742 22.453 1 96.5 481 GLY B C 1
ATOM 8813 O O . GLY B 1 481 ? -10.93 9.602 22.703 1 96.5 481 GLY B O 1
ATOM 8814 N N . MET B 1 482 ? -11.75 11.195 21.219 1 96.94 482 MET B N 1
ATOM 8815 C CA . MET B 1 482 ? -11.711 10.312 20.047 1 96.94 482 MET B CA 1
ATOM 8816 C C . MET B 1 482 ? -11.164 11.047 18.828 1 96.94 482 MET B C 1
ATOM 8818 O O . MET B 1 482 ? -11.555 12.188 18.562 1 96.94 482 MET B O 1
ATOM 8822 N N . ILE B 1 483 ? -10.234 10.414 18.203 1 97.88 483 ILE B N 1
ATOM 8823 C CA . ILE B 1 483 ? -9.664 10.961 16.984 1 97.88 483 ILE B CA 1
ATOM 8824 C C . ILE B 1 483 ? -10.18 10.172 15.781 1 97.88 483 ILE B C 1
ATOM 8826 O O . ILE B 1 483 ? -10.219 8.938 15.805 1 97.88 483 ILE B O 1
ATOM 8830 N N . SER B 1 484 ? -10.594 10.883 14.75 1 97.25 484 SER B N 1
ATOM 8831 C CA . SER B 1 484 ? -11.117 10.227 13.555 1 97.25 484 SER B CA 1
ATOM 8832 C C . SER B 1 484 ? -10.617 10.898 12.289 1 97.25 484 SER B C 1
ATOM 8834 O O . SER B 1 484 ? -10.016 11.977 12.352 1 97.25 484 SER B O 1
ATOM 8836 N N . VAL B 1 485 ? -10.82 10.188 11.164 1 96.62 485 VAL B N 1
ATOM 8837 C CA . VAL B 1 485 ? -10.469 10.711 9.852 1 96.62 485 VAL B CA 1
ATOM 8838 C C . VAL B 1 485 ? -11.734 10.977 9.039 1 96.62 485 VAL B C 1
ATOM 8840 O O . VAL B 1 485 ? -12.82 10.516 9.406 1 96.62 485 VAL B O 1
ATOM 8843 N N . PRO B 1 486 ? -11.633 11.812 7.988 1 95.31 486 PRO B N 1
ATOM 8844 C CA . PRO B 1 486 ? -12.82 12.094 7.18 1 95.31 486 PRO B CA 1
ATOM 8845 C C . PRO B 1 486 ? -13.383 10.852 6.5 1 95.31 486 PRO B C 1
ATOM 8847 O O . PRO B 1 486 ? -12.617 9.992 6.043 1 95.31 486 PRO B O 1
ATOM 8850 N N . SER B 1 487 ? -14.695 10.773 6.383 1 90.31 487 SER B N 1
ATOM 8851 C CA . SER B 1 487 ? -15.359 9.625 5.777 1 90.31 487 SER B CA 1
ATOM 8852 C C . SER B 1 487 ? -15.055 9.539 4.285 1 90.31 487 SER B C 1
ATOM 8854 O O . SER B 1 487 ? -14.961 8.438 3.73 1 90.31 487 SER B O 1
ATOM 8856 N N . LYS B 1 488 ? -14.898 10.688 3.74 1 89.31 488 LYS B N 1
ATOM 8857 C CA . LYS B 1 488 ? -14.641 10.711 2.303 1 89.31 488 LYS B CA 1
ATOM 8858 C C . LYS B 1 488 ? -13.211 10.297 1.994 1 89.31 488 LYS B C 1
ATOM 8860 O O . LYS B 1 488 ? -12.906 9.883 0.872 1 89.31 488 LYS B O 1
ATOM 8865 N N . CYS B 1 489 ? -12.352 10.477 2.955 1 92.19 489 CYS B N 1
ATOM 8866 C CA . CYS B 1 489 ? -10.945 10.102 2.818 1 92.19 489 CYS B CA 1
ATOM 8867 C C . CYS B 1 489 ? -10.5 9.234 3.988 1 92.19 489 CYS B C 1
ATOM 8869 O O . CYS B 1 489 ? -9.758 9.688 4.859 1 92.19 489 CYS B O 1
ATOM 8871 N N . PRO B 1 490 ? -10.789 7.996 3.844 1 90.25 490 PRO B N 1
ATOM 8872 C CA . PRO B 1 490 ? -10.594 7.121 5.004 1 90.25 490 PRO B CA 1
ATOM 8873 C C . PRO B 1 490 ? -9.125 6.883 5.324 1 90.25 490 PRO B C 1
ATOM 8875 O O . PRO B 1 490 ? -8.797 6.402 6.414 1 90.25 490 PRO B O 1
ATOM 8878 N N . ALA B 1 491 ? -8.219 7.219 4.484 1 92.31 491 ALA B N 1
ATOM 8879 C CA . ALA B 1 491 ? -6.789 7.051 4.754 1 92.31 491 ALA B CA 1
ATOM 8880 C C . ALA B 1 491 ? -6.23 8.25 5.508 1 92.31 491 ALA B C 1
ATOM 8882 O O . ALA B 1 491 ? -5.043 8.281 5.844 1 92.31 491 ALA B O 1
ATOM 8883 N N . GLY B 1 492 ? -7.059 9.25 5.77 1 95.12 492 GLY B N 1
ATOM 8884 C CA . GLY B 1 492 ? -6.629 10.477 6.41 1 95.12 492 GLY B CA 1
ATOM 8885 C C . GLY B 1 492 ? -6.207 11.555 5.426 1 95.12 492 GLY B C 1
ATOM 8886 O O . GLY B 1 492 ? -5.906 12.68 5.816 1 95.12 492 GLY B O 1
ATOM 8887 N N . THR B 1 493 ? -6.062 11.195 4.258 1 96.12 493 THR B N 1
ATOM 8888 C CA . THR B 1 493 ? -5.668 12.094 3.18 1 96.12 493 THR B CA 1
ATOM 8889 C C . THR B 1 493 ? -6.457 11.797 1.908 1 96.12 493 THR B C 1
ATOM 8891 O O . THR B 1 493 ? -6.801 10.648 1.64 1 96.12 493 THR B O 1
ATOM 8894 N N . CYS B 1 494 ? -6.805 12.828 1.143 1 93.62 494 CYS B N 1
ATOM 8895 C CA . CYS B 1 494 ? -7.527 12.672 -0.114 1 93.62 494 CYS B CA 1
ATOM 8896 C C . CYS B 1 494 ? -6.582 12.766 -1.305 1 93.62 494 CYS B C 1
ATOM 8898 O O . CYS B 1 494 ? -6.945 12.406 -2.424 1 93.62 494 CYS B O 1
ATOM 8900 N N . ASP B 1 495 ? -5.438 13.289 -1.035 1 91.94 495 ASP B N 1
ATOM 8901 C CA . ASP B 1 495 ? -4.52 13.531 -2.145 1 91.94 495 ASP B CA 1
ATOM 8902 C C . ASP B 1 495 ? -3.146 12.922 -1.859 1 91.94 495 ASP B C 1
ATOM 8904 O O . ASP B 1 495 ? -2.215 13.078 -2.652 1 91.94 495 ASP B O 1
ATOM 8908 N N . GLY B 1 496 ? -2.99 12.352 -0.778 1 93.69 496 GLY B N 1
ATOM 8909 C CA . GLY B 1 496 ? -1.729 11.719 -0.429 1 93.69 496 GLY B CA 1
ATOM 8910 C C . GLY B 1 496 ? -0.761 12.656 0.266 1 93.69 496 GLY B C 1
ATOM 8911 O O . GLY B 1 496 ? 0.253 12.219 0.813 1 93.69 496 GLY B O 1
ATOM 8912 N N . CYS B 1 497 ? -1.031 13.945 0.311 1 94.88 497 CYS B N 1
ATOM 8913 C CA . CYS B 1 497 ? -0.082 14.922 0.833 1 94.88 497 CYS B CA 1
ATOM 8914 C C . CYS B 1 497 ? -0.686 15.695 1.996 1 94.88 497 CYS B C 1
ATOM 8916 O O . CYS B 1 497 ? 0.036 16.156 2.883 1 94.88 497 CYS B O 1
ATOM 8918 N N . THR B 1 498 ? -1.938 15.922 1.983 1 96.94 498 THR B N 1
ATOM 8919 C CA . THR B 1 498 ? -2.602 16.672 3.043 1 96.94 498 THR B CA 1
ATOM 8920 C C . THR B 1 498 ? -3.424 15.75 3.932 1 96.94 498 THR B C 1
ATOM 8922 O O . THR B 1 498 ? -4.328 15.062 3.451 1 96.94 498 THR B O 1
ATOM 8925 N N . PHE B 1 499 ? -3.15 15.758 5.188 1 97.81 499 PHE B N 1
ATOM 8926 C CA . PHE B 1 499 ? -3.816 14.875 6.133 1 97.81 499 PHE B CA 1
ATOM 8927 C C . PHE B 1 499 ? -4.766 15.648 7.035 1 97.81 499 PHE B C 1
ATOM 8929 O O . PHE B 1 499 ? -4.469 16.781 7.422 1 97.81 499 PHE B O 1
ATOM 8936 N N . TYR B 1 500 ? -5.902 15.062 7.355 1 97.88 500 TYR B N 1
ATOM 8937 C CA . TYR B 1 500 ? -6.934 15.703 8.172 1 97.88 500 TYR B CA 1
ATOM 8938 C C . TYR B 1 500 ? -7.352 14.805 9.328 1 97.88 500 TYR B C 1
ATOM 8940 O O . TYR B 1 500 ? -7.586 13.609 9.133 1 97.88 500 TYR B O 1
ATOM 8948 N N . PHE B 1 501 ? -7.508 15.375 10.484 1 98.19 501 PHE B N 1
ATOM 8949 C CA . PHE B 1 501 ? -7.969 14.648 11.664 1 98.19 501 PHE B CA 1
ATOM 8950 C C . PHE B 1 501 ? -9.016 15.453 12.422 1 98.19 501 PHE B C 1
ATOM 8952 O O . PHE B 1 501 ? -8.938 16.688 12.484 1 98.19 501 PHE B O 1
ATOM 8959 N N . LEU B 1 502 ? -9.961 14.805 12.906 1 97.94 502 LEU B N 1
ATOM 8960 C CA . LEU B 1 502 ? -10.93 15.383 13.828 1 97.94 502 LEU B CA 1
ATOM 8961 C C . LEU B 1 502 ? -10.75 14.828 15.234 1 97.94 502 LEU B C 1
ATOM 8963 O O . LEU B 1 502 ? -10.844 13.617 15.445 1 97.94 502 LEU B O 1
ATOM 8967 N N . TRP B 1 503 ? -10.391 15.648 16.141 1 98.19 503 TRP B N 1
ATOM 8968 C CA . TRP B 1 503 ? -10.188 15.289 17.547 1 98.19 503 TRP B CA 1
ATOM 8969 C C . TRP B 1 503 ? -11.305 15.852 18.422 1 98.19 503 TRP B C 1
ATOM 8971 O O . TRP B 1 503 ? -11.344 17.062 18.688 1 98.19 503 TRP B O 1
ATOM 8981 N N . GLU B 1 504 ? -12.203 14.969 18.891 1 97.75 504 GLU B N 1
ATOM 8982 C CA . GLU B 1 504 ? -13.336 15.359 19.734 1 97.75 504 GLU B CA 1
ATOM 8983 C C . GLU B 1 504 ? -13.078 15.023 21.188 1 97.75 504 GLU B C 1
ATOM 8985 O O . GLU B 1 504 ? -12.719 13.891 21.516 1 97.75 504 GLU B O 1
ATOM 8990 N N . SER B 1 505 ? -13.266 15.984 22.047 1 97.5 505 SER B N 1
ATOM 8991 C CA . SER B 1 505 ? -13.055 15.773 23.469 1 97.5 505 SER B CA 1
ATOM 8992 C C . SER B 1 505 ? -13.773 16.844 24.297 1 97.5 505 SER B C 1
ATOM 8994 O O . SER B 1 505 ? -14.055 17.938 23.797 1 97.5 505 SER B O 1
ATOM 8996 N N . SER B 1 506 ? -14.109 16.5 25.5 1 96.75 506 SER B N 1
ATOM 8997 C CA . SER B 1 506 ? -14.641 17.484 26.422 1 96.75 506 SER B CA 1
ATOM 8998 C C . SER B 1 506 ? -13.586 18.516 26.781 1 96.75 506 SER B C 1
ATOM 9000 O O . SER B 1 506 ? -13.914 19.672 27.094 1 96.75 506 SER B O 1
ATOM 9002 N N . GLU B 1 507 ? -12.32 18.141 26.703 1 97.12 507 GLU B N 1
ATOM 9003 C CA . GLU B 1 507 ? -11.219 19.047 27.031 1 97.12 507 GLU B CA 1
ATOM 9004 C C . GLU B 1 507 ? -10.984 20.062 25.922 1 97.12 507 GLU B C 1
ATOM 9006 O O . GLU B 1 507 ? -10.195 21 26.078 1 97.12 507 GLU B O 1
ATOM 9011 N N . ALA B 1 508 ? -11.664 19.875 24.781 1 97.69 508 ALA B N 1
ATOM 9012 C CA . ALA B 1 508 ? -11.555 20.812 23.672 1 97.69 508 ALA B CA 1
ATOM 9013 C C . ALA B 1 508 ? -12.602 21.922 23.781 1 97.69 508 ALA B C 1
ATOM 9015 O O . ALA B 1 508 ? -12.664 22.812 22.922 1 97.69 508 ALA B O 1
ATOM 9016 N N . CYS B 1 509 ? -13.414 21.891 24.812 1 96.69 509 CYS B N 1
ATOM 9017 C CA . CYS B 1 509 ? -14.414 22.922 25.047 1 96.69 509 CYS B CA 1
ATOM 9018 C C . CYS B 1 509 ? -13.797 24.125 25.734 1 96.69 509 CYS B C 1
ATOM 9020 O O . CYS B 1 509 ? -12.82 24 26.484 1 96.69 509 CYS B O 1
ATOM 9022 N N . PRO B 1 510 ? -14.359 25.297 25.422 1 96.69 510 PRO B N 1
ATOM 9023 C CA . PRO B 1 510 ? -13.859 26.484 26.125 1 96.69 510 PRO B CA 1
ATOM 9024 C C . PRO B 1 510 ? -14.18 26.484 27.609 1 96.69 510 PRO B C 1
ATOM 9026 O O . PRO B 1 510 ? -15.047 25.719 28.062 1 96.69 510 PRO B O 1
ATOM 9029 N N . LEU B 1 511 ? -13.453 27.266 28.359 1 96.56 511 LEU B N 1
ATOM 9030 C CA . LEU B 1 511 ? -13.703 27.391 29.797 1 96.56 511 LEU B CA 1
ATOM 9031 C C . LEU B 1 511 ? -15.078 27.984 30.047 1 96.56 511 LEU B C 1
ATOM 9033 O O . LEU B 1 511 ? -15.516 28.875 29.328 1 96.56 511 LEU B O 1
ATOM 9037 N N . CYS B 1 512 ? -15.711 27.469 31.125 1 94.81 512 CYS B N 1
ATOM 9038 C CA . CYS B 1 512 ? -17.047 27.938 31.469 1 94.81 512 CYS B CA 1
ATOM 9039 C C . CYS B 1 512 ? -17.016 29.391 31.922 1 94.81 512 CYS B C 1
ATOM 9041 O O . CYS B 1 512 ? -16.094 29.812 32.625 1 94.81 512 CYS B O 1
ATOM 9043 N N . THR B 1 513 ? -17.984 30.125 31.484 1 92.75 513 THR B N 1
ATOM 9044 C CA . THR B 1 513 ? -18.156 31.516 31.859 1 92.75 513 THR B CA 1
ATOM 9045 C C . THR B 1 513 ? -19.562 31.75 32.438 1 92.75 513 THR B C 1
ATOM 9047 O O . THR B 1 513 ? -20.328 30.812 32.594 1 92.75 513 THR B O 1
ATOM 9050 N N . GLU B 1 514 ? -19.844 32.969 32.75 1 91 514 GLU B N 1
ATOM 9051 C CA . GLU B 1 514 ? -21.125 33.344 33.312 1 91 514 GLU B CA 1
ATOM 9052 C C . GLU B 1 514 ? -22.266 33.156 32.312 1 91 514 GLU B C 1
ATOM 9054 O O . GLU B 1 514 ? -23.422 33.031 32.719 1 91 514 GLU B O 1
ATOM 9059 N N . HIS B 1 515 ? -21.938 33.031 31.109 1 89 515 HIS B N 1
ATOM 9060 C CA . HIS B 1 515 ? -22.953 32.875 30.078 1 89 515 HIS B CA 1
ATOM 9061 C C . HIS B 1 515 ? -23.375 31.422 29.922 1 89 515 HIS B C 1
ATOM 9063 O O . HIS B 1 515 ? -24.328 31.109 29.203 1 89 515 HIS B O 1
ATOM 9069 N N . ASP B 1 516 ? -22.766 30.578 30.625 1 91.88 516 ASP B N 1
ATOM 9070 C CA . ASP B 1 516 ? -22.984 29.141 30.438 1 91.88 516 ASP B CA 1
ATOM 9071 C C . ASP B 1 516 ? -23.969 28.594 31.469 1 91.88 516 ASP B C 1
ATOM 9073 O O . ASP B 1 516 ? -24.219 27.391 31.516 1 91.88 516 ASP B O 1
ATOM 9077 N N . PHE B 1 517 ? -24.438 29.391 32.344 1 91.06 517 PHE B N 1
ATOM 9078 C CA . PHE B 1 517 ? -25.469 28.953 33.281 1 91.06 517 PHE B CA 1
ATOM 9079 C C . PHE B 1 517 ? -26.594 29.984 33.375 1 91.06 517 PHE B C 1
ATOM 9081 O O . PHE B 1 517 ? -26.453 31.109 32.844 1 91.06 517 PHE B O 1
ATOM 9088 N N . HIS B 1 518 ? -27.703 29.594 33.812 1 91.44 518 HIS B N 1
ATOM 9089 C CA . HIS B 1 518 ? -28.844 30.484 33.969 1 91.44 518 HIS B CA 1
ATOM 9090 C C . HIS B 1 518 ? -29.438 30.344 35.375 1 91.44 518 HIS B C 1
ATOM 9092 O O . HIS B 1 518 ? -29.219 29.359 36.062 1 91.44 518 HIS B O 1
ATOM 9098 N N . GLU B 1 519 ? -30.156 31.391 35.688 1 90.88 519 GLU B N 1
ATOM 9099 C CA . GLU B 1 519 ? -30.75 31.438 37.031 1 90.88 519 GLU B CA 1
ATOM 9100 C C . GLU B 1 519 ? -32.188 30.969 37 1 90.88 519 GLU B C 1
ATOM 9102 O O . GLU B 1 519 ? -32.938 31.234 36.031 1 90.88 519 GLU B O 1
ATOM 9107 N N . ILE B 1 520 ? -32.531 30.188 37.906 1 89.81 520 ILE B N 1
ATOM 9108 C CA . ILE B 1 520 ? -33.906 29.75 38.125 1 89.81 520 ILE B CA 1
ATOM 9109 C C . ILE B 1 520 ? -34.406 30.312 39.438 1 89.81 520 ILE B C 1
ATOM 9111 O O . ILE B 1 520 ? -33.875 30 40.5 1 89.81 520 ILE B O 1
ATOM 9115 N N . GLU B 1 521 ? -35.469 31.094 39.312 1 86.56 521 GLU B N 1
ATOM 9116 C CA . GLU B 1 521 ? -36.062 31.672 40.5 1 86.56 521 GLU B CA 1
ATOM 9117 C C . GLU B 1 521 ? -37.062 30.719 41.125 1 86.56 521 GLU B C 1
ATOM 9119 O O . GLU B 1 521 ? -38.031 30.297 40.5 1 86.56 521 GLU B O 1
ATOM 9124 N N . GLY B 1 522 ? -36.75 30.328 42.312 1 80.62 522 GLY B N 1
ATOM 9125 C CA . GLY B 1 522 ? -37.656 29.469 43.062 1 80.62 522 GLY B CA 1
ATOM 9126 C C . GLY B 1 522 ? -38.906 30.188 43.531 1 80.62 522 GLY B C 1
ATOM 9127 O O . GLY B 1 522 ? -39.031 31.406 43.406 1 80.62 522 GLY B O 1
ATOM 9128 N N . ALA B 1 523 ? -39.969 29.453 43.969 1 79.19 523 ALA B N 1
ATOM 9129 C CA . ALA B 1 523 ? -41.219 30 44.5 1 79.19 523 ALA B CA 1
ATOM 9130 C C . ALA B 1 523 ? -40.969 30.703 45.844 1 79.19 523 ALA B C 1
ATOM 9132 O O . ALA B 1 523 ? -40.062 30.359 46.594 1 79.19 523 ALA B O 1
ATOM 9133 N N . CYS B 1 524 ? -41.656 31.891 46.062 1 78.31 524 CYS B N 1
ATOM 9134 C CA . CYS B 1 524 ? -41.594 32.594 47.344 1 78.31 524 CYS B CA 1
ATOM 9135 C C . CYS B 1 524 ? -42.219 31.75 48.469 1 78.31 524 CYS B C 1
ATOM 9137 O O . CYS B 1 524 ? -43.438 31.484 48.438 1 78.31 524 CYS B O 1
ATOM 9139 N N . LYS B 1 525 ? -41.406 31.125 49.281 1 77.06 525 LYS B N 1
ATOM 9140 C CA . LYS B 1 525 ? -41.875 30.375 50.438 1 77.06 525 LYS B CA 1
ATOM 9141 C C . LYS B 1 525 ? -41.406 31.031 51.75 1 77.06 525 LYS B C 1
ATOM 9143 O O . LYS B 1 525 ? -40.188 31.203 51.969 1 77.06 525 LYS B O 1
ATOM 9148 N N . ARG B 1 526 ? -42.219 31.344 52.719 1 78 526 ARG B N 1
ATOM 9149 C CA . ARG B 1 526 ? -42 31.875 54.062 1 78 526 ARG B CA 1
ATOM 9150 C C . ARG B 1 526 ? -41.219 33.188 53.969 1 78 526 ARG B C 1
ATOM 9152 O O . ARG B 1 526 ? -40.312 33.438 54.812 1 78 526 ARG B O 1
ATOM 9159 N N . GLY B 1 527 ? -41.406 33.938 52.875 1 78.75 527 GLY B N 1
ATOM 9160 C CA . GLY B 1 527 ? -40.844 35.25 52.75 1 78.75 527 GLY B CA 1
ATOM 9161 C C . GLY B 1 527 ? -39.438 35.219 52.094 1 78.75 527 GLY B C 1
ATOM 9162 O O . GLY B 1 527 ? -38.781 36.281 52 1 78.75 527 GLY B O 1
ATOM 9163 N N . PHE B 1 528 ? -39.062 33.906 51.812 1 86.44 528 PHE B N 1
ATOM 9164 C CA . PHE B 1 528 ? -37.75 33.812 51.188 1 86.44 528 PHE B CA 1
ATOM 9165 C C . PHE B 1 528 ? -37.875 33.156 49.812 1 86.44 528 PHE B C 1
ATOM 9167 O O . PHE B 1 528 ? -38.656 32.219 49.625 1 86.44 528 PHE B O 1
ATOM 9174 N N . GLN B 1 529 ? -37.312 33.812 48.844 1 87.56 529 GLN B N 1
ATOM 9175 C CA . GLN B 1 529 ? -37.219 33.25 47.5 1 87.56 529 GLN B CA 1
ATOM 9176 C C . GLN B 1 529 ? -35.812 32.75 47.219 1 87.56 529 GLN B C 1
ATOM 9178 O O . GLN B 1 529 ? -34.844 33.531 47.344 1 87.56 529 GLN B O 1
ATOM 9183 N N . GLU B 1 530 ? -35.75 31.453 46.844 1 87.5 530 GLU B N 1
ATOM 9184 C CA . GLU B 1 530 ? -34.438 30.875 46.531 1 87.5 530 GLU B CA 1
ATOM 9185 C C . GLU B 1 530 ? -34.156 30.938 45.031 1 87.5 530 GLU B C 1
ATOM 9187 O O . GLU B 1 530 ? -35 30.562 44.219 1 87.5 530 GLU B O 1
ATOM 9192 N N . THR B 1 531 ? -33.031 31.594 44.656 1 89.88 531 THR B N 1
ATOM 9193 C CA . THR B 1 531 ? -32.562 31.578 43.281 1 89.88 531 THR B CA 1
ATOM 9194 C C . THR B 1 531 ? -31.484 30.5 43.094 1 89.88 531 THR B C 1
ATOM 9196 O O . THR B 1 531 ? -30.438 30.531 43.75 1 89.88 531 THR B O 1
ATOM 9199 N N . LEU B 1 532 ? -31.781 29.531 42.219 1 90.94 532 LEU B N 1
ATOM 9200 C CA . LEU B 1 532 ? -30.844 28.469 41.906 1 90.94 532 LEU B CA 1
ATOM 9201 C C . LEU B 1 532 ? -30.156 28.703 40.562 1 90.94 532 LEU B C 1
ATOM 9203 O O . LEU B 1 532 ? -30.766 29.266 39.656 1 90.94 532 LEU B O 1
ATOM 9207 N N . TYR B 1 533 ? -28.891 28.312 40.562 1 91 533 TYR B N 1
ATOM 9208 C CA . TYR B 1 533 ? -28.141 28.391 39.312 1 91 533 TYR B CA 1
ATOM 9209 C C . TYR B 1 533 ? -27.891 27.016 38.75 1 91 533 TYR B C 1
ATOM 9211 O O . TYR B 1 533 ? -27.469 26.094 39.438 1 91 533 TYR B O 1
ATOM 9219 N N . VAL B 1 534 ? -28.234 26.828 37.469 1 91.69 534 VAL B N 1
ATOM 9220 C CA . VAL B 1 534 ? -28.062 25.547 36.781 1 91.69 534 VAL B CA 1
ATOM 9221 C C . VAL B 1 534 ? -27.328 25.75 35.469 1 91.69 534 VAL B C 1
ATOM 9223 O O . VAL B 1 534 ? -27.547 26.75 34.781 1 91.69 534 VAL B O 1
ATOM 9226 N N . TRP B 1 535 ? -26.531 24.781 35.094 1 91.94 535 TRP B N 1
ATOM 9227 C CA . TRP B 1 535 ? -25.812 24.859 33.844 1 91.94 535 TRP B CA 1
ATOM 9228 C C . TRP B 1 535 ? -26.766 24.766 32.656 1 91.94 535 TRP B C 1
ATOM 9230 O O . TRP B 1 535 ? -27.797 24.078 32.719 1 91.94 535 TRP B O 1
ATOM 9240 N N . ASN B 1 536 ? -26.406 25.469 31.594 1 89.88 536 ASN B N 1
ATOM 9241 C CA . ASN B 1 536 ? -27.156 25.312 30.359 1 89.88 536 ASN B CA 1
ATOM 9242 C C . ASN B 1 536 ? -27 23.906 29.781 1 89.88 536 ASN B C 1
ATOM 9244 O O . ASN B 1 536 ? -25.891 23.359 29.75 1 89.88 536 ASN B O 1
ATOM 9248 N N . GLU B 1 537 ? -28.141 23.25 29.531 1 86.69 537 GLU B N 1
ATOM 9249 C CA . GLU B 1 537 ? -28.094 21.922 28.922 1 86.69 537 GLU B CA 1
ATOM 9250 C C . GLU B 1 537 ? -28.297 22 27.406 1 86.69 537 GLU B C 1
ATOM 9252 O O . GLU B 1 537 ? -29.297 22.562 26.938 1 86.69 537 GLU B O 1
ATOM 9257 N N . PRO B 1 538 ? -27.297 21.469 26.594 1 88 538 PRO B N 1
ATOM 9258 C CA . PRO B 1 538 ? -26.062 20.734 26.906 1 88 538 PRO B CA 1
ATOM 9259 C C . PRO B 1 538 ? -24.922 21.672 27.312 1 88 538 PRO B C 1
ATOM 9261 O O . PRO B 1 538 ? -24.828 22.781 26.812 1 88 538 PRO B O 1
ATOM 9264 N N . LYS B 1 539 ? -24.094 21.188 28.266 1 92.31 539 LYS B N 1
ATOM 9265 C CA . LYS B 1 539 ? -22.984 21.969 28.781 1 92.31 539 LYS B CA 1
ATOM 9266 C C . LYS B 1 539 ? -21.797 21.969 27.812 1 92.31 539 LYS B C 1
ATOM 9268 O O . LYS B 1 539 ? -20.969 21.062 27.844 1 92.31 539 LYS B O 1
ATOM 9273 N N . TRP B 1 540 ? -21.688 23.047 27.094 1 93.75 540 TRP B N 1
ATOM 9274 C CA . TRP B 1 540 ? -20.656 23.125 26.062 1 93.75 540 TRP B CA 1
ATOM 9275 C C . TRP B 1 540 ? -19.406 23.828 26.578 1 93.75 540 TRP B C 1
ATOM 9277 O O . TRP B 1 540 ? -18.797 24.641 25.875 1 93.75 540 TRP B O 1
ATOM 9287 N N . CYS B 1 541 ? -19.125 23.703 27.75 1 94.12 541 CYS B N 1
ATOM 9288 C CA . CYS B 1 541 ? -17.953 24.281 28.391 1 94.12 541 CYS B CA 1
ATOM 9289 C C . CYS B 1 541 ? -17.359 23.312 29.422 1 94.12 541 CYS B C 1
ATOM 9291 O O . CYS B 1 541 ? -17.984 22.312 29.75 1 94.12 541 CYS B O 1
ATOM 9293 N N . ILE B 1 542 ? -16.141 23.562 29.766 1 94.38 542 ILE B N 1
ATOM 9294 C CA . ILE B 1 542 ? -15.469 22.719 30.75 1 94.38 542 ILE B CA 1
ATOM 9295 C C . ILE B 1 542 ? -14.641 23.578 31.688 1 94.38 542 ILE B C 1
ATOM 9297 O O . ILE B 1 542 ? -14.117 24.625 31.297 1 94.38 542 ILE B O 1
ATOM 9301 N N . LYS B 1 543 ? -14.586 23.172 32.938 1 93.31 543 LYS B N 1
ATOM 9302 C CA . LYS B 1 543 ? -13.812 23.906 33.938 1 93.31 543 LYS B CA 1
ATOM 9303 C C . LYS B 1 543 ? -14.188 25.391 33.938 1 93.31 543 LYS B C 1
ATOM 9305 O O . LYS B 1 543 ? -15.312 25.75 33.625 1 93.31 543 LYS B O 1
ATOM 9310 N N . GLY B 1 544 ? -13.344 26.328 34.406 1 92.31 544 GLY B N 1
ATOM 9311 C CA . GLY B 1 544 ? -13.641 27.75 34.469 1 92.31 544 GLY B CA 1
ATOM 9312 C C . GLY B 1 544 ? -14.305 28.141 35.781 1 92.31 544 GLY B C 1
ATOM 9313 O O . GLY B 1 544 ? -13.805 27.828 36.844 1 92.31 544 GLY B O 1
ATOM 9314 N N . ILE B 1 545 ? -15.375 28.828 35.562 1 91.19 545 ILE B N 1
ATOM 9315 C CA . ILE B 1 545 ? -16.047 29.328 36.75 1 91.19 545 ILE B CA 1
ATOM 9316 C C . ILE B 1 545 ? -16.938 28.234 37.344 1 91.19 545 ILE B C 1
ATOM 9318 O O . ILE B 1 545 ? -17.359 27.328 36.656 1 91.19 545 ILE B O 1
ATOM 9322 N N . SER B 1 546 ? -17.094 28.266 38.625 1 92 546 SER B N 1
ATOM 9323 C CA . SER B 1 546 ? -18.016 27.344 39.281 1 92 546 SER B CA 1
ATOM 9324 C C . SER B 1 546 ? -19.406 27.953 39.469 1 92 546 SER B C 1
ATOM 9326 O O . SER B 1 546 ? -19.547 29.188 39.406 1 92 546 SER B O 1
ATOM 9328 N N . LEU B 1 547 ? -20.312 27.109 39.531 1 91.5 547 LEU B N 1
ATOM 9329 C CA . LEU B 1 547 ? -21.672 27.578 39.75 1 91.5 547 LEU B CA 1
ATOM 9330 C C . LEU B 1 547 ? -21.797 28.359 41.031 1 91.5 547 LEU B C 1
ATOM 9332 O O . LEU B 1 547 ? -21.281 27.938 42.062 1 91.5 547 LEU B O 1
ATOM 9336 N N . PRO B 1 548 ? -22.375 29.5 40.969 1 91.19 548 PRO B N 1
ATOM 9337 C CA . PRO B 1 548 ? -22.547 30.297 42.188 1 91.19 548 PRO B CA 1
ATOM 9338 C C . PRO B 1 548 ? -23.469 29.641 43.188 1 91.19 548 PRO B C 1
ATOM 9340 O O . PRO B 1 548 ? -24.266 28.766 42.844 1 91.19 548 PRO B O 1
ATOM 9343 N N . GLU B 1 549 ? -23.25 29.984 44.438 1 90.25 549 GLU B N 1
ATOM 9344 C CA . GLU B 1 549 ? -24.109 29.469 45.5 1 90.25 549 GLU B CA 1
ATOM 9345 C C . GLU B 1 549 ? -25.516 30.047 45.406 1 90.25 549 GLU B C 1
ATOM 9347 O O . GLU B 1 549 ? -25.719 31.125 44.844 1 90.25 549 GLU B O 1
ATOM 9352 N N . LYS B 1 550 ? -26.453 29.328 45.938 1 89.38 550 LYS B N 1
ATOM 9353 C CA . LYS B 1 550 ? -27.844 29.766 45.938 1 89.38 550 LYS B CA 1
ATOM 9354 C C . LYS B 1 550 ? -28 31.094 46.656 1 89.38 550 LYS B C 1
ATOM 9356 O O . LYS B 1 550 ? -27.344 31.344 47.688 1 89.38 550 LYS B O 1
ATOM 9361 N N . LYS B 1 551 ? -28.75 31.906 46.094 1 90.12 551 LYS B N 1
ATOM 9362 C CA . LYS B 1 551 ? -29.031 33.219 46.688 1 90.12 551 LYS B CA 1
ATOM 9363 C C . LYS B 1 551 ? -30.422 33.281 47.312 1 90.12 551 LYS B C 1
ATOM 9365 O O . LYS B 1 551 ? -31.391 32.812 46.719 1 90.12 551 LYS B O 1
ATOM 9370 N N . LEU B 1 552 ? -30.469 33.75 48.562 1 88.69 552 LEU B N 1
ATOM 9371 C CA . LEU B 1 552 ? -31.734 33.938 49.281 1 88.69 552 LEU B CA 1
ATOM 9372 C C . LEU B 1 552 ? -32.156 35.406 49.25 1 88.69 552 LEU B C 1
ATOM 9374 O O . LEU B 1 552 ? -31.375 36.281 49.656 1 88.69 552 LEU B O 1
ATOM 9378 N N . SER B 1 553 ? -33.25 35.656 48.594 1 88.31 553 SER B N 1
ATOM 9379 C CA . SER B 1 553 ? -33.75 37.031 48.594 1 88.31 553 SER B CA 1
ATOM 9380 C C . SER B 1 553 ? -35.094 37.094 49.344 1 88.31 553 SER B C 1
ATOM 9382 O O . SER B 1 553 ? -35.812 36.094 49.438 1 88.31 553 SER B O 1
ATOM 9384 N N . THR B 1 554 ? -35.375 38.281 49.938 1 85.62 554 THR B N 1
ATOM 9385 C CA . THR B 1 554 ? -36.625 38.5 50.656 1 85.62 554 THR B CA 1
ATOM 9386 C C . THR B 1 554 ? -37.75 38.781 49.656 1 85.62 554 THR B C 1
ATOM 9388 O O . THR B 1 554 ? -37.562 39.469 48.656 1 85.62 554 THR B O 1
ATOM 9391 N N . CYS B 1 555 ? -38.75 37.938 49.688 1 78.75 555 CYS B N 1
ATOM 9392 C CA . CYS B 1 555 ? -39.875 38.156 48.781 1 78.75 555 CYS B CA 1
ATOM 9393 C C . CYS B 1 555 ? -41.125 38.531 49.562 1 78.75 555 CYS B C 1
ATOM 9395 O O . CYS B 1 555 ? -41.25 38.219 50.75 1 78.75 555 CYS B O 1
ATOM 9397 N N . GLU B 1 556 ? -41.906 39.531 49 1 72.69 556 GLU B N 1
ATOM 9398 C CA . GLU B 1 556 ? -43.156 39.906 49.594 1 72.69 556 GLU B CA 1
ATOM 9399 C C . GLU B 1 556 ? -44.281 39 49.156 1 72.69 556 GLU B C 1
ATOM 9401 O O . GLU B 1 556 ? -44.438 38.688 47.969 1 72.69 556 GLU B O 1
ATOM 9406 N N . THR B 1 557 ? -44.531 38.125 50 1 60.5 557 THR B N 1
ATOM 9407 C CA . THR B 1 557 ? -45.688 37.281 49.688 1 60.5 557 THR B CA 1
ATOM 9408 C C . THR B 1 557 ? -46.906 38.125 49.312 1 60.5 557 THR B C 1
ATOM 9410 O O . THR B 1 557 ? -47.281 39.031 50.062 1 60.5 557 THR B O 1
ATOM 9413 N N . VAL B 1 558 ? -47.094 38.438 48.094 1 59.5 558 VAL B N 1
ATOM 9414 C CA . VAL B 1 558 ? -48.281 39.125 47.594 1 59.5 558 VAL B CA 1
ATOM 9415 C C . VAL B 1 558 ? -49.531 38.531 48.219 1 59.5 558 VAL B C 1
ATOM 9417 O O . VAL B 1 558 ? -50.625 39 48 1 59.5 558 VAL B O 1
ATOM 9420 N N . ASP B 1 559 ? -49.281 37.438 49.031 1 57.66 559 ASP B N 1
ATOM 9421 C CA . ASP B 1 559 ? -50.469 36.625 49.312 1 57.66 559 ASP B CA 1
ATOM 9422 C C . ASP B 1 559 ? -51.375 37.312 50.312 1 57.66 559 ASP B C 1
ATOM 9424 O O . ASP B 1 559 ? -52.562 37.031 50.375 1 57.66 559 ASP B O 1
ATOM 9428 N N . PHE B 1 560 ? -50.844 38.312 51.062 1 59.16 560 PHE B N 1
ATOM 9429 C CA . PHE B 1 560 ? -51.75 38.781 52.094 1 59.16 560 PHE B CA 1
ATOM 9430 C C . PHE B 1 560 ? -52.875 39.594 51.5 1 59.16 560 PHE B C 1
ATOM 9432 O O . PHE B 1 560 ? -54.062 39.344 51.812 1 59.16 560 PHE B O 1
ATOM 9439 N N . TRP B 1 561 ? -52.562 40.469 50.625 1 62.44 561 TRP B N 1
ATOM 9440 C CA . TRP B 1 561 ? -53.625 41.312 50.094 1 62.44 561 TRP B CA 1
ATOM 9441 C C . TRP B 1 561 ? -54.5 40.562 49.094 1 62.44 561 TRP B C 1
ATOM 9443 O O . TRP B 1 561 ? -55.688 40.844 49 1 62.44 561 TRP B O 1
ATOM 9453 N N . LEU B 1 562 ? -53.906 39.594 48.5 1 65.88 562 LEU B N 1
ATOM 9454 C CA . LEU B 1 562 ? -54.75 38.781 47.625 1 65.88 562 LEU B CA 1
ATOM 9455 C C . LEU B 1 562 ? -55.625 37.844 48.438 1 65.88 562 LEU B C 1
ATOM 9457 O O . LEU B 1 562 ? -56.781 37.625 48.125 1 65.88 562 LEU B O 1
ATOM 9461 N N . LYS B 1 563 ? -55.188 37.438 49.625 1 65.31 563 LYS B N 1
ATOM 9462 C CA . LYS B 1 563 ? -56 36.625 50.531 1 65.31 563 LYS B CA 1
ATOM 9463 C C . LYS B 1 563 ? -57.062 37.469 51.188 1 65.31 563 LYS B C 1
ATOM 9465 O O . LYS B 1 563 ? -58.219 37.031 51.344 1 65.31 563 LYS B O 1
ATOM 9470 N N . VAL B 1 564 ? -56.719 38.812 51.562 1 74 564 VAL B N 1
ATOM 9471 C CA . VAL B 1 564 ? -57.688 39.719 52.125 1 74 564 VAL B CA 1
ATOM 9472 C C . VAL B 1 564 ? -58.719 40.125 51.062 1 74 564 VAL B C 1
ATOM 9474 O O . VAL B 1 564 ? -59.906 40.188 51.344 1 74 564 VAL B O 1
ATOM 9477 N N . GLY B 1 565 ? -58.25 40.219 49.812 1 71.19 565 GLY B N 1
ATOM 9478 C CA . GLY B 1 565 ? -59.156 40.5 48.719 1 71.19 565 GLY B CA 1
ATOM 9479 C C . GLY B 1 565 ? -60.094 39.344 48.438 1 71.19 565 GLY B C 1
ATOM 9480 O O . GLY B 1 565 ? -61.312 39.562 48.219 1 71.19 565 GLY B O 1
ATOM 9481 N N . ALA B 1 566 ? -59.656 38.094 48.531 1 73.12 566 ALA B N 1
ATOM 9482 C CA . ALA B 1 566 ? -60.5 36.938 48.281 1 73.12 566 ALA B CA 1
ATOM 9483 C C . ALA B 1 566 ? -61.5 36.781 49.438 1 73.12 566 ALA B C 1
ATOM 9485 O O . ALA B 1 566 ? -62.656 36.375 49.219 1 73.12 566 ALA B O 1
ATOM 9486 N N . GLY B 1 567 ? -61.031 37.156 50.719 1 73.69 567 GLY B N 1
ATOM 9487 C CA . GLY B 1 567 ? -61.938 37.125 51.875 1 73.69 567 GLY B CA 1
ATOM 9488 C C . GLY B 1 567 ? -63.031 38.156 51.812 1 73.69 567 GLY B C 1
ATOM 9489 O O . GLY B 1 567 ? -64.188 37.844 52.062 1 73.69 567 GLY B O 1
ATOM 9490 N N . VAL B 1 568 ? -62.75 39.406 51.312 1 78.5 568 VAL B N 1
ATOM 9491 C CA . VAL B 1 568 ? -63.75 40.469 51.156 1 78.5 568 VAL B CA 1
ATOM 9492 C C . VAL B 1 568 ? -64.688 40.156 50 1 78.5 568 VAL B C 1
ATOM 9494 O O . VAL B 1 568 ? -65.875 40.406 50.094 1 78.5 568 VAL B O 1
ATOM 9497 N N . GLY B 1 569 ? -64.125 39.438 49 1 73.75 569 GLY B N 1
ATOM 9498 C CA . GLY B 1 569 ? -65 39.031 47.906 1 73.75 569 GLY B CA 1
ATOM 9499 C C . GLY B 1 569 ? -66 37.906 48.281 1 73.75 569 GLY B C 1
ATOM 9500 O O . GLY B 1 569 ? -67.125 37.969 47.938 1 73.75 569 GLY B O 1
ATOM 9501 N N . ALA B 1 570 ? -65.562 36.906 49.094 1 77.31 570 ALA B N 1
ATOM 9502 C CA . ALA B 1 570 ? -66.438 35.844 49.562 1 77.31 570 ALA B CA 1
ATOM 9503 C C . ALA B 1 570 ? -67.5 36.406 50.531 1 77.31 570 ALA B C 1
ATOM 9505 O O . ALA B 1 570 ? -68.625 36 50.469 1 77.31 570 ALA B O 1
ATOM 9506 N N . PHE B 1 571 ? -67.25 37.469 51.344 1 79.31 571 PHE B N 1
ATOM 9507 C CA . PHE B 1 571 ? -68.188 38.094 52.281 1 79.31 571 PHE B CA 1
ATOM 9508 C C . PHE B 1 571 ? -69.188 38.906 51.5 1 79.31 571 PHE B C 1
ATOM 9510 O O . PHE B 1 571 ? -70.375 38.844 51.812 1 79.31 571 PHE B O 1
ATOM 9517 N N . THR B 1 572 ? -68.875 39.562 50.406 1 76.94 572 THR B N 1
ATOM 9518 C CA . THR B 1 572 ? -69.812 40.312 49.594 1 76.94 572 THR B CA 1
ATOM 9519 C C . THR B 1 572 ? -70.688 39.344 48.844 1 76.94 572 THR B C 1
ATOM 9521 O O . THR B 1 572 ? -71.875 39.625 48.688 1 76.94 572 THR B O 1
ATOM 9524 N N . ALA B 1 573 ? -70.188 38.156 48.5 1 76.31 573 ALA B N 1
ATOM 9525 C CA . ALA B 1 573 ? -71 37.188 47.781 1 76.31 573 ALA B CA 1
ATOM 9526 C C . ALA B 1 573 ? -72.062 36.562 48.719 1 76.31 573 ALA B C 1
ATOM 9528 O O . ALA B 1 573 ? -73.25 36.406 48.312 1 76.31 573 ALA B O 1
ATOM 9529 N N . VAL B 1 574 ? -71.75 36.281 49.906 1 79.25 574 VAL B N 1
ATOM 9530 C CA . VAL B 1 574 ? -72.688 35.719 50.875 1 79.25 574 VAL B CA 1
ATOM 9531 C C . VAL B 1 574 ? -73.688 36.781 51.25 1 79.25 574 VAL B C 1
ATOM 9533 O O . VAL B 1 574 ? -74.875 36.469 51.375 1 79.25 574 VAL B O 1
ATOM 9536 N N . LEU B 1 575 ? -73.312 38.125 51.344 1 80.25 575 LEU B N 1
ATOM 9537 C CA . LEU B 1 575 ? -74.25 39.219 51.625 1 80.25 575 LEU B CA 1
ATOM 9538 C C . LEU B 1 575 ? -75.25 39.406 50.469 1 80.25 575 LEU B C 1
ATOM 9540 O O . LEU B 1 575 ? -76.438 39.656 50.688 1 80.25 575 LEU B O 1
ATOM 9544 N N . LEU B 1 576 ? -74.75 39.188 49.25 1 73.62 576 LEU B N 1
ATOM 9545 C CA . LEU B 1 576 ? -75.625 39.312 48.094 1 73.62 576 LEU B CA 1
ATOM 9546 C C . LEU B 1 576 ? -76.625 38.156 48.031 1 73.62 576 LEU B C 1
ATOM 9548 O O . LEU B 1 576 ? -77.812 38.344 47.688 1 73.62 576 LEU B O 1
ATOM 9552 N N . VAL B 1 577 ? -76.25 36.938 48.375 1 76.12 577 VAL B N 1
ATOM 9553 C CA . VAL B 1 577 ? -77.125 35.781 48.375 1 76.12 577 VAL B CA 1
ATOM 9554 C C . VAL B 1 577 ? -78.188 35.969 49.5 1 76.12 577 VAL B C 1
ATOM 9556 O O . VAL B 1 577 ? -79.375 35.719 49.281 1 76.12 577 VAL B O 1
ATOM 9559 N N . ALA B 1 578 ? -77.875 36.5 50.656 1 78.44 578 ALA B N 1
ATOM 9560 C CA . ALA B 1 578 ? -78.812 36.75 51.75 1 78.44 578 ALA B CA 1
ATOM 9561 C C . ALA B 1 578 ? -79.812 37.844 51.375 1 78.44 578 ALA B C 1
ATOM 9563 O O . ALA B 1 578 ? -81 37.719 51.656 1 78.44 578 ALA B O 1
ATOM 9564 N N . LEU B 1 579 ? -79.312 38.844 50.656 1 74.5 579 LEU B N 1
ATOM 9565 C CA . LEU B 1 579 ? -80.25 39.906 50.188 1 74.5 579 LEU B CA 1
ATOM 9566 C C . LEU B 1 579 ? -81.188 39.406 49.125 1 74.5 579 LEU B C 1
ATOM 9568 O O . LEU B 1 579 ? -82.375 39.75 49.125 1 74.5 579 LEU B O 1
ATOM 9572 N N . THR B 1 580 ? -80.625 38.469 48.312 1 69.75 580 THR B N 1
ATOM 9573 C CA . THR B 1 580 ? -81.5 37.906 47.281 1 69.75 580 THR B CA 1
ATOM 9574 C C . THR B 1 580 ? -82.562 37 47.906 1 69.75 580 THR B C 1
ATOM 9576 O O . THR B 1 580 ? -83.75 37.031 47.5 1 69.75 580 THR B O 1
ATOM 9579 N N . CYS B 1 581 ? -82.25 36.219 48.844 1 72.06 581 CYS B N 1
ATOM 9580 C CA . CYS B 1 581 ? -83.188 35.375 49.531 1 72.06 581 CYS B CA 1
ATOM 9581 C C . CYS B 1 581 ? -84.188 36.219 50.312 1 72.06 581 CYS B C 1
ATOM 9583 O O . CYS B 1 581 ? -85.375 35.906 50.312 1 72.06 581 CYS B O 1
ATOM 9585 N N . TYR B 1 582 ? -83.812 37.375 50.875 1 71.94 582 TYR B N 1
ATOM 9586 C CA . TYR B 1 582 ? -84.688 38.312 51.562 1 71.94 582 TYR B CA 1
ATOM 9587 C C . TYR B 1 582 ? -85.688 38.906 50.594 1 71.94 582 TYR B C 1
ATOM 9589 O O . TYR B 1 582 ? -86.875 38.969 50.875 1 71.94 582 TYR B O 1
ATOM 9597 N N . PHE B 1 583 ? -85.25 39.281 49.438 1 70 583 PHE B N 1
ATOM 9598 C CA . PHE B 1 583 ? -86.125 39.875 48.469 1 70 583 PHE B CA 1
ATOM 9599 C C . PHE B 1 583 ? -87.062 38.812 47.844 1 70 583 PHE B C 1
ATOM 9601 O O . PHE B 1 583 ? -88.188 39.094 47.531 1 70 583 PHE B O 1
ATOM 9608 N N . TRP B 1 584 ? -86.5 37.625 47.719 1 64.94 584 TRP B N 1
ATOM 9609 C CA . TRP B 1 584 ? -87.312 36.531 47.219 1 64.94 584 TRP B CA 1
ATOM 9610 C C . TRP B 1 584 ? -88.5 36.25 48.188 1 64.94 584 TRP B C 1
ATOM 9612 O O . TRP B 1 584 ? -89.625 36.125 47.781 1 64.94 584 TRP B O 1
ATOM 9622 N N . LYS B 1 585 ? -88.25 36.25 49.438 1 72.5 585 LYS B N 1
ATOM 9623 C CA . LYS B 1 585 ? -89.312 35.969 50.406 1 72.5 585 LYS B CA 1
ATOM 9624 C C . LYS B 1 585 ? -90.312 37.125 50.469 1 72.5 585 LYS B C 1
ATOM 9626 O O . LYS B 1 585 ? -91.5 36.875 50.594 1 72.5 585 LYS B O 1
ATOM 9631 N N . LYS B 1 586 ? -89.812 38.312 50.312 1 72.12 586 LYS B N 1
ATOM 9632 C CA . LYS B 1 586 ? -90.75 39.438 50.312 1 72.12 586 LYS B CA 1
ATOM 9633 C C . LYS B 1 586 ? -91.688 39.438 49.062 1 72.12 586 LYS B C 1
ATOM 9635 O O . LYS B 1 586 ? -92.812 39.75 49.156 1 72.12 586 LYS B O 1
ATOM 9640 N N . ASN B 1 587 ? -91 38.969 48 1 63.38 587 ASN B N 1
ATOM 9641 C CA . ASN B 1 587 ? -91.812 38.844 46.781 1 63.38 587 ASN B CA 1
ATOM 9642 C C . ASN B 1 587 ? -92.875 37.75 46.906 1 63.38 587 ASN B C 1
ATOM 9644 O O . ASN B 1 587 ? -94 37.906 46.469 1 63.38 587 ASN B O 1
ATOM 9648 N N . GLN B 1 588 ? -92.562 36.656 47.469 1 66.5 588 GLN B N 1
ATOM 9649 C CA . GLN B 1 588 ? -93.562 35.562 47.656 1 66.5 588 GLN B CA 1
ATOM 9650 C C . GLN B 1 588 ? -94.688 36.031 48.594 1 66.5 588 GLN B C 1
ATOM 9652 O O . GLN B 1 588 ? -95.875 35.688 48.344 1 66.5 588 GLN B O 1
ATOM 9657 N N . LYS B 1 589 ? -94.375 36.812 49.531 1 68.88 589 LYS B N 1
ATOM 9658 C CA . LYS B 1 589 ? -95.438 37.312 50.406 1 68.88 589 LYS B CA 1
ATOM 9659 C C . LYS B 1 589 ? -96.375 38.281 49.656 1 68.88 589 LYS B C 1
ATOM 9661 O O . LYS B 1 589 ? -97.562 38.25 49.844 1 68.88 589 LYS B O 1
ATOM 9666 N N . LEU B 1 590 ? -95.75 39.031 48.844 1 65.25 590 LEU B N 1
ATOM 9667 C CA . LEU B 1 590 ? -96.562 39.969 48.062 1 65.25 590 LEU B CA 1
ATOM 9668 C C . LEU B 1 590 ? -97.438 39.25 47.062 1 65.25 590 LEU B C 1
ATOM 9670 O O . LEU B 1 590 ? -98.562 39.625 46.812 1 65.25 590 LEU B O 1
ATOM 9674 N N . GLU B 1 591 ? -96.812 38.219 46.469 1 64.31 591 GLU B N 1
ATOM 9675 C CA . GLU B 1 591 ? -97.625 37.469 45.531 1 64.31 591 GLU B CA 1
ATOM 9676 C C . GLU B 1 591 ? -98.812 36.75 46.219 1 64.31 591 GLU B C 1
ATOM 9678 O O . GLU B 1 591 ? -99.938 36.688 45.688 1 64.31 591 GLU B O 1
ATOM 9683 N N . TYR B 1 592 ? -98.625 36.281 47.344 1 63.34 592 TYR B N 1
ATOM 9684 C CA . TYR B 1 592 ? -99.75 35.625 48.125 1 63.34 592 TYR B CA 1
ATOM 9685 C C . TYR B 1 592 ? -100.812 36.656 48.438 1 63.34 592 TYR B C 1
ATOM 9687 O O . TYR B 1 592 ? -102 36.344 48.344 1 63.34 592 TYR B O 1
ATOM 9695 N N . LYS B 1 593 ? -100.375 37.812 48.844 1 63.22 593 LYS B N 1
ATOM 9696 C CA . LYS B 1 593 ? -101.375 38.844 49.156 1 63.22 593 LYS B CA 1
ATOM 9697 C C . LYS B 1 593 ? -102.188 39.219 47.938 1 63.22 593 LYS B C 1
ATOM 9699 O O . LYS B 1 593 ? -103.438 39.438 48 1 63.22 593 LYS B O 1
ATOM 9704 N N . TYR B 1 594 ? -101.625 39.219 46.75 1 59.53 594 TYR B N 1
ATOM 9705 C CA . TYR B 1 594 ? -102.312 39.531 45.531 1 59.53 594 TYR B CA 1
ATOM 9706 C C . TYR B 1 594 ? -103.25 38.375 45.125 1 59.53 594 TYR B C 1
ATOM 9708 O O . TYR B 1 594 ? -104.375 38.625 44.75 1 59.53 594 TYR B O 1
ATOM 9716 N N . SER B 1 595 ? -102.75 37.219 45.188 1 61.97 595 SER B N 1
ATOM 9717 C CA . SER B 1 595 ? -103.625 36.125 44.812 1 61.97 595 SER B CA 1
ATOM 9718 C C . SER B 1 595 ? -104.875 36.094 45.719 1 61.97 595 SER B C 1
ATOM 9720 O O . SER B 1 595 ? -105.938 35.75 45.25 1 61.97 595 SER B O 1
ATOM 9722 N N . LYS B 1 596 ? -104.688 36.469 46.938 1 60.09 596 LYS B N 1
ATOM 9723 C CA . LYS B 1 596 ? -105.812 36.5 47.875 1 60.09 596 LYS B CA 1
ATOM 9724 C C . LYS B 1 596 ? -106.75 37.625 47.531 1 60.09 596 LYS B C 1
ATOM 9726 O O . LYS B 1 596 ? -108 37.438 47.625 1 60.09 596 LYS B O 1
ATOM 9731 N N . LEU B 1 597 ? -106.188 38.688 47.125 1 60.19 597 LEU B N 1
ATOM 9732 C CA . LEU B 1 597 ? -107.062 39.812 46.781 1 60.19 597 LEU B CA 1
ATOM 9733 C C . LEU B 1 597 ? -107.875 39.5 45.5 1 60.19 597 LEU B C 1
ATOM 9735 O O . LEU B 1 597 ? -109.062 39.875 45.406 1 60.19 597 LEU B O 1
ATOM 9739 N N . VAL B 1 598 ? -107.25 38.875 44.469 1 55.28 598 VAL B N 1
ATOM 9740 C CA . VAL B 1 598 ? -107.938 38.594 43.25 1 55.28 598 VAL B CA 1
ATOM 9741 C C . VAL B 1 598 ? -109.062 37.562 43.531 1 55.28 598 VAL B C 1
ATOM 9743 O O . VAL B 1 598 ? -110.125 37.625 42.938 1 55.28 598 VAL B O 1
ATOM 9746 N N . MET B 1 599 ? -108.812 36.562 44.312 1 56.09 599 MET B N 1
ATOM 9747 C CA . MET B 1 599 ? -109.875 35.594 44.625 1 56.09 599 MET B CA 1
ATOM 9748 C C . MET B 1 599 ? -111.062 36.281 45.281 1 56.09 599 MET B C 1
ATOM 9750 O O . MET B 1 599 ? -112.188 35.875 45.062 1 56.09 599 MET B O 1
ATOM 9754 N N . THR B 1 600 ? -110.75 37.344 46.062 1 51.69 600 THR B N 1
ATOM 9755 C CA . THR B 1 600 ? -111.875 37.969 46.75 1 51.69 600 THR B CA 1
ATOM 9756 C C . THR B 1 600 ? -112.688 38.844 45.781 1 51.69 600 THR B C 1
ATOM 9758 O O . THR B 1 600 ? -113.875 39.125 46.031 1 51.69 600 THR B O 1
ATOM 9761 N N . THR B 1 601 ? -112.125 39.438 44.719 1 45.72 601 THR B N 1
ATOM 9762 C CA . THR B 1 601 ? -112.938 40.281 43.875 1 45.72 601 THR B CA 1
ATOM 9763 C C . THR B 1 601 ? -113.875 39.406 43.062 1 45.72 601 THR B C 1
ATOM 9765 O O . THR B 1 601 ? -114.938 39.875 42.656 1 45.72 601 THR B O 1
ATOM 9768 N N . ASN B 1 602 ? -113.5 38.312 42.406 1 37.19 602 ASN B N 1
ATOM 9769 C CA . ASN B 1 602 ? -114.5 37.688 41.531 1 37.19 602 ASN B CA 1
ATOM 9770 C C . ASN B 1 602 ? -115.625 37.094 42.312 1 37.19 602 ASN B C 1
ATOM 9772 O O . ASN B 1 602 ? -116.5 36.406 41.719 1 37.19 602 ASN B O 1
ATOM 9776 N N . SER B 1 603 ? -115.625 36.938 43.562 1 37.81 603 SER B N 1
ATOM 9777 C CA . SER B 1 603 ? -116.812 36.438 44.25 1 37.81 603 SER B CA 1
ATOM 9778 C C . SER B 1 603 ? -117.875 37.562 44.375 1 37.81 603 SER B C 1
ATOM 9780 O O . SER B 1 603 ? -118.812 37.406 45.094 1 37.81 603 SER B O 1
ATOM 9782 N N . LYS B 1 604 ? -117.812 38.656 43.812 1 32.97 604 LYS B N 1
ATOM 9783 C CA . LYS B 1 604 ? -118.812 39.625 44.094 1 32.97 604 LYS B CA 1
ATOM 9784 C C . LYS B 1 604 ? -120.188 39.219 43.469 1 32.97 604 LYS B C 1
ATOM 9786 O O . LYS B 1 604 ? -121.125 39.938 43.594 1 32.97 604 LYS B O 1
ATOM 9791 N N . GLU B 1 605 ? -120.5 38.406 42.438 1 27.5 605 GLU B N 1
ATOM 9792 C CA . GLU B 1 605 ? -121.812 38.406 41.875 1 27.5 605 GLU B CA 1
ATOM 9793 C C . GLU B 1 605 ? -122.812 37.688 42.812 1 27.5 605 GLU B C 1
ATOM 9795 O O . GLU B 1 605 ? -124 37.875 42.688 1 27.5 605 GLU B O 1
ATOM 9800 N N . CYS B 1 606 ? -123.25 36.406 43 1 27.31 606 CYS B N 1
ATOM 9801 C CA . CYS B 1 606 ? -124.562 36.156 43.594 1 27.31 606 CYS B CA 1
ATOM 9802 C C . CYS B 1 606 ? -124.688 36.781 44.969 1 27.31 606 CYS B C 1
ATOM 9804 O O . CYS B 1 606 ? -123.75 36.688 45.781 1 27.31 606 CYS B O 1
ATOM 9806 N N . GLU B 1 607 ? -125.812 37.438 45.344 1 26.33 607 GLU B N 1
ATOM 9807 C CA . GLU B 1 607 ? -126.625 38.219 46.281 1 26.33 607 GLU B CA 1
ATOM 9808 C C . GLU B 1 607 ? -127.125 37.375 47.438 1 26.33 607 GLU B C 1
ATOM 9810 O O . GLU B 1 607 ? -127.938 37.844 48.25 1 26.33 607 GLU B O 1
ATOM 9815 N N . LEU B 1 608 ? -127.25 36.031 47.5 1 25.25 608 LEU B N 1
ATOM 9816 C CA . LEU B 1 608 ? -128.125 35.781 48.625 1 25.25 608 LEU B CA 1
ATOM 9817 C C . LEU B 1 608 ? -127.688 36.562 49.844 1 25.25 608 LEU B C 1
ATOM 9819 O O . LEU B 1 608 ? -126.5 36.906 49.969 1 25.25 608 LEU B O 1
ATOM 9823 N N . PRO B 1 609 ? -128.75 36.594 50.812 1 25.86 609 PRO B N 1
ATOM 9824 C CA . PRO B 1 609 ? -129 37.281 52.062 1 25.86 609 PRO B CA 1
ATOM 9825 C C . PRO B 1 609 ? -128 37.031 53.125 1 25.86 609 PRO B C 1
ATOM 9827 O O . PRO B 1 609 ? -127.312 36.031 53.094 1 25.86 609 PRO B O 1
ATOM 9830 N N . ALA B 1 610 ? -127.625 38.156 53.875 1 25.91 610 ALA B N 1
ATOM 9831 C CA . ALA B 1 610 ? -126.562 38.625 54.812 1 25.91 610 ALA B CA 1
ATOM 9832 C C . ALA B 1 610 ? -126.812 38.125 56.219 1 25.91 610 ALA B C 1
ATOM 9834 O O . ALA B 1 610 ? -126.375 38.719 57.188 1 25.91 610 ALA B O 1
ATOM 9835 N N . ALA B 1 611 ? -127.75 36.938 56.125 1 22.3 611 ALA B N 1
ATOM 9836 C CA . ALA B 1 611 ? -128.125 36.938 57.5 1 22.3 611 ALA B CA 1
ATOM 9837 C C . ALA B 1 611 ? -127 37.344 58.438 1 22.3 611 ALA B C 1
ATOM 9839 O O . ALA B 1 611 ? -125.875 37.312 58.031 1 22.3 611 ALA B O 1
ATOM 9840 N N . ASP B 1 612 ? -127.188 36.781 59.625 1 21.16 612 ASP B N 1
ATOM 9841 C CA . ASP B 1 612 ? -127.375 36.906 61.094 1 21.16 612 ASP B CA 1
ATOM 9842 C C . ASP B 1 612 ? -126.062 37.031 61.812 1 21.16 612 ASP B C 1
ATOM 9844 O O . ASP B 1 612 ? -125 36.844 61.219 1 21.16 612 ASP B O 1
ATOM 9848 N N . SER B 1 613 ? -125.875 36.125 62.812 1 24.31 613 SER B N 1
ATOM 9849 C CA . SER B 1 613 ? -125.438 36.312 64.188 1 24.31 613 SER B CA 1
ATOM 9850 C C . SER B 1 613 ? -123.938 36.594 64.25 1 24.31 613 SER B C 1
ATOM 9852 O O . SER B 1 613 ? -123.25 36.312 63.312 1 24.31 613 SER B O 1
ATOM 9854 N N . CYS B 1 614 ? -123.312 37.219 65.375 1 25.5 614 CYS B N 1
ATOM 9855 C CA . CYS B 1 614 ? -122.562 37.969 66.312 1 25.5 614 CYS B CA 1
ATOM 9856 C C . CYS B 1 614 ? -121.125 37.438 66.438 1 25.5 614 CYS B C 1
ATOM 9858 O O . CYS B 1 614 ? -120.188 38.188 66.375 1 25.5 614 CYS B O 1
ATOM 9860 N N . ALA B 1 615 ? -121 36.5 67.562 1 24.2 615 ALA B N 1
ATOM 9861 C CA . ALA B 1 615 ? -120 36.5 68.625 1 24.2 615 ALA B CA 1
ATOM 9862 C C . ALA B 1 615 ? -118.688 35.844 68.188 1 24.2 615 ALA B C 1
ATOM 9864 O O . ALA B 1 615 ? -117.75 35.812 68.938 1 24.2 615 ALA B O 1
ATOM 9865 N N . ILE B 1 616 ? -118.5 34.875 67.125 1 24.8 616 ILE B N 1
ATOM 9866 C CA . ILE B 1 616 ? -118 33.531 67.438 1 24.8 616 ILE B CA 1
ATOM 9867 C C . ILE B 1 616 ? -116.5 33.594 67.562 1 24.8 616 ILE B C 1
ATOM 9869 O O . ILE B 1 616 ? -115.75 34.125 66.75 1 24.8 616 ILE B O 1
ATOM 9873 N N . MET B 1 617 ? -115.812 33.281 68.812 1 26.12 617 MET B N 1
ATOM 9874 C CA . MET B 1 617 ? -114.5 33.656 69.375 1 26.12 617 MET B CA 1
ATOM 9875 C C . MET B 1 617 ? -113.375 33.125 68.5 1 26.12 617 MET B C 1
ATOM 9877 O O . MET B 1 617 ? -113.125 31.922 68.438 1 26.12 617 MET B O 1
ATOM 9881 N N . GLU B 1 618 ? -113 33.531 67.375 1 24.95 618 GLU B N 1
ATOM 9882 C CA . GLU B 1 618 ? -112.5 32.906 66.188 1 24.95 618 GLU B CA 1
ATOM 9883 C C . GLU B 1 618 ? -111.062 32.406 66.375 1 24.95 618 GLU B C 1
ATOM 9885 O O . GLU B 1 618 ? -110.062 33.062 65.938 1 24.95 618 GLU B O 1
ATOM 9890 N N . GLY B 1 619 ? -110.625 31.812 67.562 1 22.12 619 GLY B N 1
ATOM 9891 C CA . GLY B 1 619 ? -109.25 31.625 68 1 22.12 619 GLY B CA 1
ATOM 9892 C C . GLY B 1 619 ? -108.438 30.828 67 1 22.12 619 GLY B C 1
ATOM 9893 O O . GLY B 1 619 ? -107.375 31.281 66.562 1 22.12 619 GLY B O 1
ATOM 9894 N N . GLU B 1 620 ? -108.438 29.469 67.25 1 23.62 620 GLU B N 1
ATOM 9895 C CA . GLU B 1 620 ? -107.5 28.391 67.188 1 23.62 620 GLU B CA 1
ATOM 9896 C C . GLU B 1 620 ? -107.25 27.891 65.812 1 23.62 620 GLU B C 1
ATOM 9898 O O . GLU B 1 620 ? -108.125 27.328 65.188 1 23.62 620 GLU B O 1
ATOM 9903 N N . ASP B 1 621 ? -106.375 28.453 65 1 23.44 621 ASP B N 1
ATOM 9904 C CA . ASP B 1 621 ? -106 28.234 63.625 1 23.44 621 ASP B CA 1
ATOM 9905 C C . ASP B 1 621 ? -105.5 26.797 63.406 1 23.44 621 ASP B C 1
ATOM 9907 O O . ASP B 1 621 ? -104.375 26.438 63.844 1 23.44 621 ASP B O 1
ATOM 9911 N N . ASN B 1 622 ? -106.312 25.766 63.562 1 23.81 622 ASN B N 1
ATOM 9912 C CA . ASN B 1 622 ? -105.938 24.359 63.344 1 23.81 622 ASN B CA 1
ATOM 9913 C C . ASN B 1 622 ? -105.5 24.109 61.938 1 23.81 622 ASN B C 1
ATOM 9915 O O . ASN B 1 622 ? -106.188 24.422 60.969 1 23.81 622 ASN B O 1
ATOM 9919 N N . GLU B 1 623 ? -104.125 24.016 61.75 1 22.52 623 GLU B N 1
ATOM 9920 C CA . GLU B 1 623 ? -103.312 23.672 60.594 1 22.52 623 GLU B CA 1
ATOM 9921 C C . GLU B 1 623 ? -103.75 22.359 59.969 1 22.52 623 GLU B C 1
ATOM 9923 O O . GLU B 1 623 ? -103.625 21.297 60.562 1 22.52 623 GLU B O 1
ATOM 9928 N N . GLU B 1 624 ? -104.938 22.234 59.5 1 25.36 624 GLU B N 1
ATOM 9929 C CA . GLU B 1 624 ? -105.25 20.984 58.812 1 25.36 624 GLU B CA 1
ATOM 9930 C C . GLU B 1 624 ? -104.25 20.734 57.688 1 25.36 624 GLU B C 1
ATOM 9932 O O . GLU B 1 624 ? -104.062 21.562 56.781 1 25.36 624 GLU B O 1
ATOM 9937 N N . GLU B 1 625 ? -103.188 19.938 57.969 1 24.39 625 GLU B N 1
ATOM 9938 C CA . GLU B 1 625 ? -102 19.594 57.219 1 24.39 625 GLU B CA 1
ATOM 9939 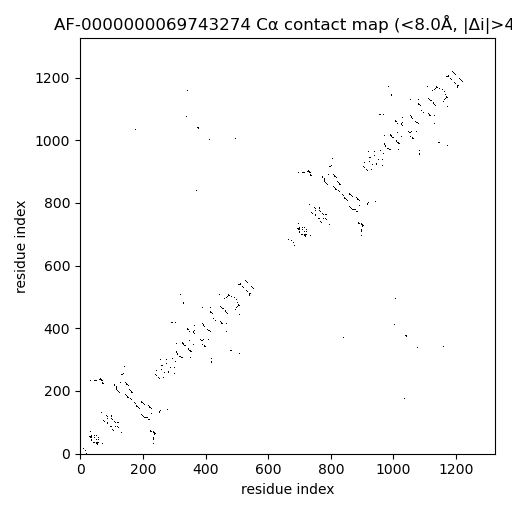C C . GLU B 1 625 ? -102.375 18.938 55.906 1 24.39 625 GLU B C 1
ATOM 9941 O O . GLU B 1 625 ? -103.062 17.922 55.875 1 24.39 625 GLU B O 1
ATOM 9946 N N . VAL B 1 626 ? -102.75 19.688 54.938 1 25.94 626 VAL B N 1
ATOM 9947 C CA . VAL B 1 626 ? -103 19.031 53.656 1 25.94 626 VAL B CA 1
ATOM 9948 C C . VAL B 1 626 ? -101.812 18.125 53.312 1 25.94 626 VAL B C 1
ATOM 9950 O O . VAL B 1 626 ? -100.625 18.547 53.406 1 25.94 626 VAL B O 1
ATOM 9953 N N . VAL B 1 627 ? -102.062 16.828 53.25 1 25.88 627 VAL B N 1
ATOM 9954 C CA . VAL B 1 627 ? -101.25 15.633 52.969 1 25.88 627 VAL B CA 1
ATOM 9955 C C . VAL B 1 627 ? -100.688 15.75 51.562 1 25.88 627 VAL B C 1
ATOM 9957 O O . VAL B 1 627 ? -101.375 15.617 50.562 1 25.88 627 VAL B O 1
ATOM 9960 N N . TYR B 1 628 ? -100.125 16.844 51.156 1 23.45 628 TYR B N 1
ATOM 9961 C CA . TYR B 1 628 ? -99.5 16.703 49.844 1 23.45 628 TYR B CA 1
ATOM 9962 C C . TYR B 1 628 ? -98.5 15.539 49.812 1 23.45 628 TYR B C 1
ATOM 9964 O O . TYR B 1 628 ? -97.875 15.266 50.844 1 23.45 628 TYR B O 1
ATOM 9972 N N . SER B 1 629 ? -98.688 14.602 48.875 1 26.67 629 SER B N 1
ATOM 9973 C CA . SER B 1 629 ? -97.938 13.406 48.594 1 26.67 629 SER B CA 1
ATOM 9974 C C . SER B 1 629 ? -96.438 13.711 48.531 1 26.67 629 SER B C 1
ATOM 9976 O O . SER B 1 629 ? -96 14.812 48.125 1 26.67 629 SER B O 1
ATOM 9978 N N . ASN B 1 630 ? -95.625 13.086 49.438 1 28.91 630 ASN B N 1
ATOM 9979 C CA . ASN B 1 630 ? -94.188 12.969 49.75 1 28.91 630 ASN B CA 1
ATOM 9980 C C . ASN B 1 630 ? -93.375 12.664 48.5 1 28.91 630 ASN B C 1
ATOM 9982 O O . ASN B 1 630 ? -93.375 11.539 48 1 28.91 630 ASN B O 1
ATOM 9986 N N . LYS B 1 631 ? -93.562 13.484 47.438 1 29.16 631 LYS B N 1
ATOM 9987 C CA . LYS B 1 631 ? -92.688 13.273 46.281 1 29.16 631 LYS B CA 1
ATOM 9988 C C . LYS B 1 631 ? -91.25 13.094 46.719 1 29.16 631 LYS B C 1
ATOM 9990 O O . LYS B 1 631 ? -90.688 13.938 47.406 1 29.16 631 LYS B O 1
ATOM 9995 N N . GLN B 1 632 ? -90.812 11.812 46.781 1 30.92 632 GLN B N 1
ATOM 9996 C CA . GLN B 1 632 ? -89.5 11.312 47.062 1 30.92 632 GLN B CA 1
ATOM 9997 C C . GLN B 1 632 ? -88.438 12.062 46.281 1 30.92 632 GLN B C 1
ATOM 9999 O O . GLN B 1 632 ? -88.562 12.195 45.062 1 30.92 632 GLN B O 1
ATOM 10004 N N . SER B 1 633 ? -87.938 13.117 46.812 1 31.62 633 SER B N 1
ATOM 10005 C CA . SER B 1 633 ? -86.875 13.938 46.188 1 31.62 633 SER B CA 1
ATOM 10006 C C . SER B 1 633 ? -85.812 13.078 45.562 1 31.62 633 SER B C 1
ATOM 10008 O O . SER B 1 633 ? -85.5 11.969 46.031 1 31.62 633 SER B O 1
ATOM 10010 N N . LEU B 1 634 ? -85.625 13.227 44.281 1 31.28 634 LEU B N 1
ATOM 10011 C CA . LEU B 1 634 ? -84.688 12.539 43.375 1 31.28 634 LEU B CA 1
ATOM 10012 C C . LEU B 1 634 ? -83.312 12.375 44.031 1 31.28 634 LEU B C 1
ATOM 10014 O O . LEU B 1 634 ? -82.625 11.398 43.781 1 31.28 634 LEU B O 1
ATOM 10018 N N . LEU B 1 635 ? -82.938 13.281 45 1 32.59 635 LEU B N 1
ATOM 10019 C CA . LEU B 1 635 ? -81.562 13.148 45.531 1 32.59 635 LEU B CA 1
ATOM 10020 C C . LEU B 1 635 ? -81.438 11.859 46.312 1 32.59 635 LEU B C 1
ATOM 10022 O O . LEU B 1 635 ? -80.312 11.406 46.562 1 32.59 635 LEU B O 1
ATOM 10026 N N . GLY B 1 636 ? -82.5 11.297 46.938 1 31.69 636 GLY B N 1
ATOM 10027 C CA . GLY B 1 636 ? -82.438 10.055 47.688 1 31.69 636 GLY B CA 1
ATOM 10028 C C . GLY B 1 636 ? -81.938 8.883 46.875 1 31.69 636 GLY B C 1
ATOM 10029 O O . GLY B 1 636 ? -81.312 7.938 47.406 1 31.69 636 GLY B O 1
ATOM 10030 N N . LYS B 1 637 ? -82.438 8.828 45.656 1 33 637 LYS B N 1
ATOM 10031 C CA . LYS B 1 637 ? -81.938 7.691 44.844 1 33 637 LYS B CA 1
ATOM 10032 C C . LYS B 1 637 ? -80.438 7.73 44.625 1 33 637 LYS B C 1
ATOM 10034 O O . LYS B 1 637 ? -79.812 6.684 44.562 1 33 637 LYS B O 1
ATOM 10039 N N . LEU B 1 638 ? -79.875 8.898 44.375 1 29.17 638 LEU B N 1
ATOM 10040 C CA . LEU B 1 638 ? -78.5 8.836 43.875 1 29.17 638 LEU B CA 1
ATOM 10041 C C . LEU B 1 638 ? -77.562 8.383 45 1 29.17 638 LEU B C 1
ATOM 10043 O O . LEU B 1 638 ? -76.438 7.859 44.719 1 29.17 638 LEU B O 1
ATOM 10047 N N . LYS B 1 639 ? -77.812 8.641 46.312 1 30.44 639 LYS B N 1
ATOM 10048 C CA . LYS B 1 639 ? -76.875 8.172 47.312 1 30.44 639 LYS B CA 1
ATOM 10049 C C . LYS B 1 639 ? -76.812 6.645 47.344 1 30.44 639 LYS B C 1
ATOM 10051 O O . LYS B 1 639 ? -75.875 6.059 47.875 1 30.44 639 LYS B O 1
ATOM 10056 N N . SER B 1 640 ? -78 5.957 47.094 1 31.03 640 SER B N 1
ATOM 10057 C CA . SER B 1 640 ? -77.938 4.523 47.375 1 31.03 640 SER B CA 1
ATOM 10058 C C . SER B 1 640 ? -76.875 3.828 46.5 1 31.03 640 SER B C 1
ATOM 10060 O O . SER B 1 640 ? -76.688 2.625 46.656 1 31.03 640 SER B O 1
ATOM 10062 N N . LEU B 1 641 ? -76.625 4.297 45.312 1 27.91 641 LEU B N 1
ATOM 10063 C CA . LEU B 1 641 ? -75.688 3.49 44.562 1 27.91 641 LEU B CA 1
ATOM 10064 C C . LEU B 1 641 ? -74.312 3.451 45.25 1 27.91 641 LEU B C 1
ATOM 10066 O O . LEU B 1 641 ? -73.5 2.553 45 1 27.91 641 LEU B O 1
ATOM 10070 N N . ALA B 1 642 ? -73.938 4.602 45.875 1 26.94 642 ALA B N 1
ATOM 10071 C CA . ALA B 1 642 ? -72.5 4.645 46.156 1 26.94 642 ALA B CA 1
ATOM 10072 C C . ALA B 1 642 ? -72.125 3.674 47.25 1 26.94 642 ALA B C 1
ATOM 10074 O O . ALA B 1 642 ? -70.938 3.373 47.469 1 26.94 642 ALA B O 1
ATOM 10075 N N . THR B 1 643 ? -73.062 3.414 48.156 1 28.92 643 THR B N 1
ATOM 10076 C CA . THR B 1 643 ? -72.562 2.82 49.406 1 28.92 643 THR B CA 1
ATOM 10077 C C . THR B 1 643 ? -72.125 1.378 49.156 1 28.92 643 THR B C 1
ATOM 10079 O O . THR B 1 643 ? -71.75 0.686 50.094 1 28.92 643 THR B O 1
ATOM 10082 N N . LYS B 1 644 ? -72.5 0.696 48.156 1 26.61 644 LYS B N 1
ATOM 10083 C CA . LYS B 1 644 ? -72.438 -0.715 48.531 1 26.61 644 LYS B CA 1
ATOM 10084 C C . LYS B 1 644 ? -71 -1.127 48.812 1 26.61 644 LYS B C 1
ATOM 10086 O O . LYS B 1 644 ? -70.688 -2.312 48.969 1 26.61 644 LYS B O 1
ATOM 10091 N N . GLU B 1 645 ? -69.938 -0.274 48.562 1 24.62 645 GLU B N 1
ATOM 10092 C CA . GLU B 1 645 ? -68.625 -0.961 48.5 1 24.62 645 GLU B CA 1
ATOM 10093 C C . GLU B 1 645 ? -68.062 -1.314 49.875 1 24.62 645 GLU B C 1
ATOM 10095 O O . GLU B 1 645 ? -67.188 -0.665 50.375 1 24.62 645 GLU B O 1
ATOM 10100 N N . LYS B 1 646 ? -68.875 -1.39 50.875 1 23.28 646 LYS B N 1
ATOM 10101 C CA . LYS B 1 646 ? -68.125 -1.508 52.125 1 23.28 646 LYS B CA 1
ATOM 10102 C C . LYS B 1 646 ? -67.062 -2.586 52.031 1 23.28 646 LYS B C 1
ATOM 10104 O O . LYS B 1 646 ? -65.938 -2.342 52.375 1 23.28 646 LYS B O 1
ATOM 10109 N N . GLU B 1 647 ? -67.25 -3.865 52.469 1 22.91 647 GLU B N 1
ATOM 10110 C CA . GLU B 1 647 ? -66.812 -4.422 53.781 1 22.91 647 GLU B CA 1
ATOM 10111 C C . GLU B 1 647 ? -65.625 -5.371 53.625 1 22.91 647 GLU B C 1
ATOM 10113 O O . GLU B 1 647 ? -65.312 -6.086 54.562 1 22.91 647 GLU B O 1
ATOM 10118 N N . ASP B 1 648 ? -65 -5.582 52.5 1 23.75 648 ASP B N 1
ATOM 10119 C CA . ASP B 1 648 ? -64.188 -6.793 52.656 1 23.75 648 ASP B CA 1
ATOM 10120 C C . ASP B 1 648 ? -63.094 -6.586 53.688 1 23.75 648 ASP B C 1
ATOM 10122 O O . ASP B 1 648 ? -62.281 -5.656 53.562 1 23.75 648 ASP B O 1
ATOM 10126 N N . HIS B 1 649 ? -63.25 -6.926 55 1 22.08 649 HIS B N 1
ATOM 10127 C CA . HIS B 1 649 ? -62.438 -6.949 56.219 1 22.08 649 HIS B CA 1
ATOM 10128 C C . HIS B 1 649 ? -61.188 -7.793 56.031 1 22.08 649 HIS B C 1
ATOM 10130 O O . HIS B 1 649 ? -61.281 -9 55.781 1 22.08 649 HIS B O 1
ATOM 10136 N N . PHE B 1 650 ? -60.156 -7.328 55.312 1 21.67 650 PHE B N 1
ATOM 10137 C CA . PHE B 1 650 ? -58.906 -8.055 55.281 1 21.67 650 PHE B CA 1
ATOM 10138 C C . PHE B 1 650 ? -58.344 -8.219 56.688 1 21.67 650 PHE B C 1
ATOM 10140 O O . PHE B 1 650 ? -58.188 -7.246 57.406 1 21.67 650 PHE B O 1
ATOM 10147 N N . GLU B 1 651 ? -58.5 -9.375 57.406 1 21.62 651 GLU B N 1
ATOM 10148 C CA . GLU B 1 651 ? -58.062 -9.875 58.688 1 21.62 651 GLU B CA 1
ATOM 10149 C C . GLU B 1 651 ? -56.531 -9.891 58.781 1 21.62 651 GLU B C 1
ATOM 10151 O O . GLU B 1 651 ? -55.875 -10.461 57.906 1 21.62 651 GLU B O 1
ATOM 10156 N N . SER B 1 652 ? -55.844 -8.883 59.406 1 23.53 652 SER B N 1
ATOM 10157 C CA . SER B 1 652 ? -54.406 -8.664 59.656 1 23.53 652 SER B CA 1
ATOM 10158 C C . SER B 1 652 ? -53.844 -9.758 60.562 1 23.53 652 SER B C 1
ATOM 10160 O O . SER B 1 652 ? -54.375 -10.023 61.625 1 23.53 652 SER B O 1
ATOM 10162 N N . VAL B 1 653 ? -53.531 -10.922 60.156 1 22.67 653 VAL B N 1
ATOM 10163 C CA . VAL B 1 653 ? -52.969 -11.883 61.094 1 22.67 653 VAL B CA 1
ATOM 10164 C C . VAL B 1 653 ? -51.719 -11.273 61.75 1 22.67 653 VAL B C 1
ATOM 10166 O O . VAL B 1 653 ? -50.938 -10.578 61.094 1 22.67 653 VAL B O 1
ATOM 10169 N N . GLN B 1 654 ? -51.562 -11.445 63.125 1 19.39 654 GLN B N 1
ATOM 10170 C CA . GLN B 1 654 ? -50.844 -11.047 64.312 1 19.39 654 GLN B CA 1
ATOM 10171 C C . GLN B 1 654 ? -49.344 -11.43 64.25 1 19.39 654 GLN B C 1
ATOM 10173 O O . GLN B 1 654 ? -49.031 -12.539 63.844 1 19.39 654 GLN B O 1
ATOM 10178 N N . LEU B 1 655 ? -48.5 -10.461 64.25 1 21.05 655 LEU B N 1
ATOM 10179 C CA . LEU B 1 655 ? -47.062 -10.273 64.375 1 21.05 655 LEU B CA 1
ATOM 10180 C C . LEU B 1 655 ? -46.594 -10.641 65.812 1 21.05 655 LEU B C 1
ATOM 10182 O O . LEU B 1 655 ? -45.406 -10.461 66.125 1 21.05 655 LEU B O 1
ATOM 10186 N N . LYS B 1 656 ? -47.188 -11.281 66.75 1 19.27 656 LYS B N 1
ATOM 10187 C CA . LYS B 1 656 ? -46.719 -11.055 68.125 1 19.27 656 LYS B CA 1
ATOM 10188 C C . LYS B 1 656 ? -45.344 -11.695 68.375 1 19.27 656 LYS B C 1
ATOM 10190 O O . LYS B 1 656 ? -44.656 -11.352 69.312 1 19.27 656 LYS B O 1
ATOM 10195 N N . SER B 1 657 ? -44.719 -12.523 67.812 1 20.78 657 SER B N 1
ATOM 10196 C CA . SER B 1 657 ? -44.125 -13.391 68.812 1 20.78 657 SER B CA 1
ATOM 10197 C C . SER B 1 657 ? -43.188 -12.609 69.688 1 20.78 657 SER B C 1
ATOM 10199 O O . SER B 1 657 ? -42.75 -11.508 69.375 1 20.78 657 SER B O 1
ATOM 10201 N N . SER B 1 658 ? -42.156 -13.242 70.438 1 21.52 658 SER B N 1
ATOM 10202 C CA . SER B 1 658 ? -41.781 -13.328 71.875 1 21.52 658 SER B CA 1
ATOM 10203 C C . SER B 1 658 ? -40.906 -12.148 72.25 1 21.52 658 SER B C 1
ATOM 10205 O O . SER B 1 658 ? -41.188 -11.477 73.25 1 21.52 658 SER B O 1
ATOM 10207 N N . ARG B 1 659 ? -39.562 -12.461 72.25 1 23.09 659 ARG B N 1
ATOM 10208 C CA . ARG B 1 659 ? -38.406 -12.406 73.125 1 23.09 659 ARG B CA 1
ATOM 10209 C C . ARG B 1 659 ? -37.844 -11 73.188 1 23.09 659 ARG B C 1
ATOM 10211 O O . ARG B 1 659 ? -37.5 -10.398 72.188 1 23.09 659 ARG B O 1
ATOM 10218 N N . SER B 1 660 ? -37.844 -10.297 74.375 1 20.8 660 SER B N 1
ATOM 10219 C CA . SER B 1 660 ? -37.938 -9.32 75.438 1 20.8 660 SER B CA 1
ATOM 10220 C C . SER B 1 660 ? -36.562 -8.945 76 1 20.8 660 SER B C 1
ATOM 10222 O O . SER B 1 660 ? -36.406 -7.934 76.688 1 20.8 660 SER B O 1
ATOM 10224 N N . PRO B 1 661 ? -35.562 -9.844 76.25 1 28.11 661 PRO B N 1
ATOM 10225 C CA . PRO B 1 661 ? -34.938 -9.531 77.562 1 28.11 661 PRO B CA 1
ATOM 10226 C C . PRO B 1 661 ? -34.281 -8.156 77.562 1 28.11 661 PRO B C 1
ATOM 10228 O O . PRO B 1 661 ? -34.062 -7.559 76.5 1 28.11 661 PRO B O 1
ATOM 10231 N N . ASN B 1 662 ? -33.5 -7.789 78.75 1 24.94 662 ASN B N 1
ATOM 10232 C CA . ASN B 1 662 ? -33.031 -6.742 79.688 1 24.94 662 ASN B CA 1
ATOM 10233 C C . ASN B 1 662 ? -31.938 -5.891 79 1 24.94 662 ASN B C 1
ATOM 10235 O O . ASN B 1 662 ? -32.031 -4.664 79 1 24.94 662 ASN B O 1
ATOM 10239 N N . ILE B 1 663 ? -30.578 -6.352 79.312 1 22.22 663 ILE B N 1
ATOM 10240 C CA . ILE B 1 663 ? -29.391 -5.504 79.375 1 22.22 663 ILE B CA 1
ATOM 10241 C C . ILE B 1 663 ? -29 -5.051 77.938 1 22.22 663 ILE B C 1
ATOM 10243 O O . ILE B 1 663 ? -29.031 -5.844 77 1 22.22 663 ILE B O 1
#

Foldseek 3Di:
DDDAQPPRPDDCPDPPHDDRPDPPDPDDQAFAAWQWEDPVDSDTDGADAQWTALRYDHTDGDDQQWHFFFWGKDQFFPDDDPQKAKAKDDPPDCQQHPHGQWDTDGRWIKGGQGRFLQIKTKMKGKFAWFAAPLQCPPDAQAFRKKKKWKKWWAAPDWKKKWKWKDWQNDDIDTADMDTHTDDTDMDMDTDRDTTIMMIMIIIHRDNDGDPDHPTSVTMMIIRMMIMTRGPPGGGSDIGGAADDPDDDDSDGHHAFAQWAQEPPRRHTHHADWQWAAASVHRHHNVRTHHAAAQWTAFPSRHAIFHQQWDWDDDPNDIFIAGCPLLQDKDKDWFDFDADPVGFTKIKIKIARHGRPRLWQDGKAAFPCPDPPCCVVVVDDPPPPRIDGARMKIWMWGQCVRPVRPGIGTHDIDYQFHHWRYKDLAQDDDHGGDDPQQDDDDPDPDGKMKTKGFDPDAGPQRRPGAIEIEIEDADLVAERNGDKAAGPVDRVQDDRVRYGYIYGYYNSRATADDPVQKDWDWADQDPQKIKIAIDGPPPRRHDHHDDGDDIDIDGDDPPPPVVVVVVVVVVVVVVVVVVVVVVVVVVVVVVVVVVVVVVVPPPPPPPDDDDDDDDDDDPDDPPPPDPCPDDPPDPPVVPVVPPPPPDPPPPVPPDDDDDPDDDD/DDDAQPPRPDDCPDPPHDDRPDPPDPDPQAFAAWQWEDPPDSDTDGADAQWTALRYDHTDHDDQQWHFFFWGKDQFFPDDDPQKAKAKDDPPDCQQHPHGQWDTDGRWIKGGQGRFLQIKTKMKGKFAWFAAPLQCPPDAQAFRKKKKWKKWWAAPDWKKKWKWKDWQNDDIDTADMDTHTDDTDMDMDTDRDTTIMMIMIIIHRDNDGDPDHPTSVTMMIIRMMIMTRGPPGGGSDIGGAADDPDDDDSDGHHAFAQWAQEPPRRHTDHADWQWAAASVHRHHNVRTHHAAAQWTAFPSRHAIFHQQWDWDDDPNDIFIAGCPLLQDKDKDWADFDADPVGFTKIKIKIARHGRPRLWQDGKAAFPCPDPPCCVVVVDDPPPPRIDGARMKIWMWGQCVRPVRPGIGTHDIDYQFHHWRYKDLAQDDDHGGDDPQQDDDDPDPDGKMKTKGFDPDAGPQRHPGAIEIEIEDADLVAERNGDKAAGPVDRVQDDRVRYGYIYGYYNSRATADDPVQKDWDWADQDPQKIKIAIDGPPPRRHDHHDDGDDIDIDGHDPPVPVVVVVVVVVVVVVVVVVVVVVVVVVVVVVVVVVVVVVVVVVVVPPDDDDPDDDDDDPPDDPPCPPPCDDPPPPPVVVVVVVPPPPDDPPPDPPDPDDDDDDDD

Organism: Rousettus aegyptiacus (NCBI:txid9407)

Solvent-accessible surface area (backbone atoms only — not comparable to full-atom values): 73315 Å² total; per-residue (Å²): 120,74,72,80,68,71,78,71,80,72,64,67,85,43,91,84,37,81,70,76,68,79,70,74,72,85,63,80,76,73,66,33,32,39,5,15,20,62,84,83,51,99,50,69,38,73,34,56,91,57,18,23,12,63,8,80,42,71,62,40,70,46,55,80,37,30,38,51,44,33,13,45,44,44,46,49,22,79,59,81,54,86,56,43,49,53,33,32,46,49,94,91,52,70,73,25,60,88,35,49,8,46,40,67,59,40,62,25,33,30,52,42,67,62,58,43,38,45,27,35,25,26,36,37,39,57,40,76,30,50,43,47,54,54,54,53,54,80,55,80,88,40,77,33,29,38,41,34,36,32,31,33,31,46,40,88,62,69,16,35,40,35,38,29,40,21,55,63,82,68,56,80,40,78,74,47,71,46,71,35,62,39,69,81,42,74,48,76,48,78,33,64,70,82,44,30,36,36,40,32,42,36,36,28,47,28,88,60,87,48,96,64,74,85,52,70,82,40,40,41,37,37,41,32,43,34,34,43,17,26,60,88,36,28,10,44,39,60,38,83,30,23,44,61,84,81,69,90,72,72,54,62,33,53,33,60,74,23,35,24,28,34,78,88,76,27,33,65,38,72,50,59,87,39,15,20,42,42,94,86,38,50,62,27,74,81,17,39,40,69,42,36,50,62,37,36,33,28,95,49,15,64,39,38,26,32,78,27,56,46,77,46,82,53,96,93,37,78,44,42,33,54,35,64,86,51,32,55,67,44,69,40,81,42,75,82,47,60,48,99,59,15,44,54,31,30,41,37,37,26,33,26,73,28,28,74,78,51,56,52,69,7,69,27,45,32,64,59,79,57,71,73,54,44,50,76,54,36,70,81,76,67,77,60,45,66,46,70,10,30,25,20,34,20,33,34,30,55,21,83,56,75,74,37,94,54,65,37,25,33,77,50,42,74,39,13,69,39,55,45,29,39,40,70,57,55,60,56,93,95,45,73,59,62,79,81,46,52,81,81,72,94,60,88,71,76,47,42,29,40,37,31,26,20,86,60,60,38,89,51,19,73,84,20,27,31,32,36,42,38,34,29,60,29,69,87,30,61,72,86,39,47,65,45,52,29,81,89,20,73,81,24,30,82,68,38,32,47,36,43,36,42,38,34,9,25,50,50,16,29,43,29,52,81,84,48,41,48,77,44,78,45,72,71,52,96,45,35,22,43,35,41,63,45,69,39,86,80,57,76,44,33,68,69,60,73,81,64,76,72,42,82,40,84,36,79,71,69,57,62,63,56,51,55,49,55,52,57,51,55,55,54,53,56,54,52,53,54,52,51,56,53,52,50,53,55,48,55,55,53,51,53,56,51,59,57,57,61,66,67,65,76,78,66,80,90,69,90,86,88,82,81,78,92,91,87,86,85,78,86,89,80,80,82,80,77,84,73,81,83,79,80,69,75,71,70,65,62,64,68,67,66,65,79,65,70,84,71,80,74,79,74,77,80,79,85,83,67,95,74,80,86,131,120,75,72,81,69,70,78,71,81,71,64,67,84,43,90,85,38,80,72,75,68,79,70,73,72,86,62,80,78,73,66,33,32,40,6,16,18,60,84,82,52,101,52,69,39,73,36,57,93,57,19,22,11,64,8,82,40,69,62,38,70,47,55,79,38,30,38,51,44,32,13,44,44,43,47,49,21,77,60,82,54,87,56,42,50,53,32,29,46,48,94,90,52,70,74,27,59,90,36,50,8,47,40,68,59,41,61,25,34,30,51,43,67,61,61,42,40,45,26,37,25,27,36,36,39,59,39,74,30,51,42,48,54,55,53,51,54,79,55,80,88,39,76,34,29,39,39,35,39,32,32,31,32,45,41,89,62,68,15,35,41,34,37,29,38,21,53,64,82,68,58,80,38,78,75,46,72,47,70,34,60,38,68,81,42,75,49,76,48,78,33,65,69,81,42,29,36,35,40,31,42,36,36,28,48,28,89,60,87,50,96,65,73,84,54,69,81,41,39,40,38,38,40,32,44,34,33,43,17,26,60,89,36,29,10,44,41,61,38,84,28,23,43,62,85,80,70,90,72,70,54,62,33,53,32,58,74,22,35,25,29,34,78,87,76,28,32,65,38,73,50,58,89,40,14,20,42,42,92,87,38,51,64,26,76,80,16,40,40,72,42,37,52,62,38,35,35,27,96,49,14,66,40,39,26,32,78,28,55,46,77,45,82,50,97,93,36,77,42,44,33,56,36,64,87,52,33,56,68,44,69,39,83,42,75,80,47,60,49,98,59,14,43,52,32,30,41,38,37,26,33,25,74,28,27,72,78,52,55,52,68,7,70,24,48,32,65,60,78,56,71,73,54,43,48,76,51,36,69,81,76,68,77,60,45,67,45,69,10,30,25,21,33,21,34,35,30,55,20,81,56,75,75,37,94,54,66,39,24,34,77,49,44,73,39,12,67,39,57,46,29,40,40,70,57,56,58,58,92,93,45,72,60,61,81,82,46,52,81,80,71,94,60,89,70,76,46,42,29,38,37,30,26,20,88,62,60,38,88,52,20,73,82,21,27,31,32,38,42,36,32,30,61,29,67,86,29,63,73,87,40,48,64,45,52,28,80,89,21,73,83,24,31,84,68,39,34,47,34,44,36,42,38,34,10,26,51,50,16,29,43,29,53,81,84,48,42,46,77,42,77,47,71,73,52,98,44,35,21,43,35,41,63,46,70,40,86,80,56,77,42,34,70,68,61,73,81,64,77,70,43,80,41,83,35,79,67,66,54,60,63,53,50,52,50,53,51,54,50,54,51,52,51,54,53,50,52,53,50,49,52,52,51,48,52,52,47,53,51,50,49,52,54,46,55,53,51,54,60,59,58,74,62,69,68,88,70,84,80,79,74,80,92,86,79,79,81,82,74,82,83,74,76,76,74,76,80,69,82,81,72,75,58,69,70,65,60,64,58,65,69,68,60,75,75,65,74,88,75,81,81,79,82,84,79,68,82,87,95,70,91,89,134

pLDDT: mean 77.35, std 21.76, range [18.81, 98.5]

Nearest PDB structures (foldseek):
  8h3u-assembly1_A  TM=4.711E-01  e=2.622E-03  Homo sapiens
  4ous-assembly1_A  TM=4.198E-01  e=1.708E-02  Danio rerio
  4oum-assembly1_A  TM=4.164E-01  e=5.653E-02  Homo sapiens
  5h4c-assembly1_C  TM=3.752E-01  e=6.962E-02  Rattus norvegicus
  5h49-assembly1_C  TM=3.139E-01  e=1.872E-01  Rattus norvegicus

Secondary structure (DSSP, 8-state):
-----SS--S-TTSTTPPPPPPTTS---PPPPPTTEEE-SSSSEEEPPTTEE--SSS--EEPPTTEEEEEEEEE--BSS--TTEEEEEE-SS--TTTT--SEEE-BS-EEE---SSTT-EEEEEEEE--B---TTTTT-TT---EEEEEEEEEE-SSS-EEEEEEEETTTEEEEEEEEES-EEEEEEEEEE-S-S-EEEEEEEES-SS--SS---TT-EEEEEEEEEESBTT-EEEEEEE-EE-SSSSS--EEPPPTTEEEPTTT--EEEPPTTEEE-SS--BSGGGEEEP-TT-EE-TTSS-EE--SEEEEEETTEEEEEE-GGG-SPEEEEEEEEE-TT--EEEEEEEE--S-GGG---EEEE----STHHHHHS-S-----SEEEESEEEEEEE-HHHHT-SS-EEEEEEEEE-EEEEEESSSEETTEE--TTSSPPPSSSSPPEEEEEE-S---SS-TT--EEEEEEEE-TTS-TT-EEE--SS-TTSBSSSSEEEEEEEEGGGSBEE-GGGEEEEEEEEETTEEEEEEEEPSS---EEESPPPPPEEEE---THHHHHHHHHHHHHHHHHHHHHHHHHHHHHHHHHHHHHHHHHHHTT--S---------------------------GGGGTGGGTTTT------------------/-----SS--S-TTSTTPPPPPPTTS---PPPPPTTEEE-SSSSEEEPPTTEE--SSS--EEPPTTEEEEEEEEE--BSS--TTEEEEEE-SS--TTTT--SEEE-BS-EEE---SSTT-EEEEEEEE--B---TTTTT-TT---EEEEEEEEEE-SSS-EEEEEEEETTTEEEEEEEEES-EEEEEEEEEE-S-S-EEEEEEEES-SS--SS---TT-EEEEEEEEEESBTT-EEEEEEE-EE-SSSSS--EEPPPTTEEEPTTT--EEEPPTTEEE-SS--BSGGGEEEP-TT-EE-TTSS-EE--SEEEEEETTEEEEEE-GGG-SPEEEEEEEEE-TT--EEEEEEEE--S-GGG---EEEE----STHHHHHS-S-----SEEEESEEEEEEE-HHHHT-SS-EEEEEEEEE-EEEEEESSSEETTEE--TTSSPPPSSSSPPEEEEEE-S---SS-TT--EEEEEEEE-TTS-TT-EEE--SS-TTSBSSSSEEEEEEEEGGGSBEE-GGGEEEEEEEEETTEEEEEEEEPSS---EEESPPPPPEEEE---THHHHHHHHHHHHHHHHHHHHHHHHHHHHHHHHHHHHHHHHHHHTT------------------------------THHHHHHHHTT-------------------

Radius of gyration: 54.48 Å; Cα contacts (8 Å, |Δi|>4): 2850; chains: 2; bounding box: 192×98×142 Å